Protein 6JC4 (pdb70)

Solvent-accessible surface area: 33223 Å² total; per-residue (Å²): 236,34,77,32,68,26,22,0,32,9,8,4,6,3,12,50,27,16,41,22,63,57,23,11,58,24,62,17,0,91,157,0,42,158,52,57,168,3,94,71,35,51,13,0,24,83,27,1,69,68,30,0,52,109,2,6,14,46,10,4,0,2,0,0,0,19,0,14,99,8,15,108,152,60,58,47,48,12,0,85,155,61,2,66,102,0,10,60,32,16,133,59,187,115,37,68,72,65,3,90,100,19,0,27,14,0,11,137,2,1,28,51,19,24,94,75,2,54,100,64,21,86,66,11,0,90,64,0,34,13,0,1,5,0,22,0,0,37,105,20,209,1,55,20,65,22,0,0,10,2,20,0,3,28,11,0,2,28,0,0,29,19,0,31,157,70,16,97,25,43,78,71,37,0,3,48,0,0,14,96,0,0,52,28,0,10,75,71,10,69,182,10,16,74,22,87,89,81,93,30,80,60,95,22,47,33,34,0,18,5,13,2,4,3,14,52,29,15,42,22,62,51,24,12,62,23,76,17,1,83,156,0,39,158,56,54,168,3,94,74,38,75,22,0,25,183,36,1,97,142,36,0,52,115,2,5,14,47,14,4,0,1,0,0,0,16,0,13,82,4,15,107,134,64,53,51,48,12,0,84,155,60,2,65,98,0,11,60,25,16,135,71,189,124,43,70,72,61,4,94,98,18,0,29,13,0,7,138,3,0,30,49,21,27,96,80,2,54,104,63,22,83,68,11,0,86,65,0,28,11,0,0,10,0,22,0,0,38,91,14,168,5,56,19,63,40,2,0,8,2,20,0,3,30,11,0,2,24,0,0,49,27,0,34,165,54,16,97,24,43,82,89,35,2,2,50,0,0,15,94,0,0,56,29,0,10,68,64,8,76,164,6,15,53,14,70,89,82,75,31,59,34,69,23,21,32,29,0,10,11,13,4,2,3,13,45,39,17,40,24,59,60,23,6,71,27,116,28,0,73,158,0,42,164,53,54,160,3,95,72,39,60,2,0,21,142,18,1,80,112,36,0,55,119,1,4,16,46,12,3,0,2,0,0,0,16,0,13,87,3,14,109,131,60,53,44,47,12,0,86,155,62,2,63,104,0,10,58,24,14,133,61,176,105,57,70,78,47,0,74,97,14,0,26,12,0,6,141,4,1,23,44,21,27,95,80,2,54,99,67,29,81,66,9,1,89,63,0,20,6,4,1,6,0,28,0,0,35,86,10,132,4,56,20,64,43,2,0,10,2,18,0,3,30,12,0,2,27,0,0,56,24,0,29,170,68,18,98,25,42,79,89,33,2,2,42,0,0,15,84,0,1,56,38,0,8,61,55,7,75,160,10,14,81,24,86,89,80,96,32,98,62,90,23,44,28,39,0,13,0,13,3,4,3,14,47,31,17,33,23,61,61,28,12,78,33,118,24,1,102,145,0,39,149,47,52,162,3,96,74,41,58,2,0,27,136,53,5,94,132,28,1,52,118,2,7,14,46,11,5,0,1,0,0,0,17,0,13,88,4,14,106,134,63,52,50,47,11,0,85,155,62,2,60,106,0,12,49,24,15,133,65,179,107,58,69,81,66,3,88,99,23,0,41,19,0,8,124,0,1,27,61,18,28,53,80,2,56,101,66,24,81,69,10,0,93,56,0,30,11,1,0,3,0,23,0,0,35,107,10,189,2,50,20,64,51,0,0,9,0,18,0,2,30,11,1,2,29,0,0,71,27,0,33,163,50,17,99,23,43,80,84,33,0,2,39,0,0,14,86,2,1,49,29,0,13,68,49,10,77,161,8,17,83,21,87,90,80,91,32

Structure (mmCIF, N/CA/C/O backbone):
data_6JC4
#
_entry.id   6JC4
#
_cell.length_a   121.886
_cell.length_b   121.886
_cell.length_c   63.578
_cell.angle_alpha   90.00
_cell.angle_beta   90.00
_cell.angle_gamma   90.00
#
_symmetry.space_group_name_H-M   'P 4'
#
loop_
_entity.id
_entity.type
_entity.pdbx_description
1 polymer 'Urease accessory protein UreF'
2 water water
#
loop_
_atom_site.group_PDB
_atom_site.id
_atom_site.type_symbol
_atom_site.label_atom_id
_atom_site.label_alt_id
_atom_site.label_comp_id
_atom_site.label_asym_id
_atom_site.label_entity_id
_atom_site.label_seq_id
_atom_site.pdbx_PDB_ins_code
_atom_site.Cartn_x
_atom_site.Cartn_y
_atom_site.Cartn_z
_atom_site.occupancy
_atom_site.B_iso_or_equiv
_atom_site.auth_seq_id
_atom_site.auth_comp_id
_atom_site.auth_asym_id
_atom_site.auth_atom_id
_atom_site.pdbx_PDB_model_num
ATOM 1 N N . MET A 1 34 ? 43.821 -11.471 3.889 1.00 42.00 1 MET A N 1
ATOM 2 C CA . MET A 1 34 ? 42.341 -11.641 3.983 1.00 48.66 1 MET A CA 1
ATOM 3 C C . MET A 1 34 ? 41.923 -13.125 4.007 1.00 45.15 1 MET A C 1
ATOM 4 O O . MET A 1 34 ? 40.690 -13.385 4.024 1.00 54.26 1 MET A O 1
ATOM 9 N N . SER A 1 35 ? 42.882 -14.067 4.031 1.00 35.53 2 SER A N 1
ATOM 10 C CA . SER A 1 35 ? 42.636 -15.524 4.241 1.00 27.39 2 SER A CA 1
ATOM 11 C C . SER A 1 35 ? 41.873 -15.740 5.564 1.00 24.27 2 SER A C 1
ATOM 12 O O . SER A 1 35 ? 42.283 -15.149 6.571 1.00 22.98 2 SER A O 1
ATOM 15 N N . THR A 1 36 ? 40.740 -16.444 5.549 1.00 22.55 3 THR A N 1
ATOM 16 C CA . THR A 1 36 ? 40.065 -16.923 6.780 1.00 20.63 3 THR A CA 1
ATOM 17 C C . THR A 1 36 ? 40.906 -18.021 7.448 1.00 20.11 3 THR A C 1
ATOM 18 O O . THR A 1 36 ? 41.825 -18.581 6.847 1.00 18.48 3 THR A O 1
ATOM 22 N N . ALA A 1 37 ? 40.538 -18.370 8.679 1.00 21.46 4 ALA A N 1
ATOM 23 C CA . ALA A 1 37 ? 41.042 -19.548 9.411 1.00 23.08 4 ALA A CA 1
ATOM 24 C C . ALA A 1 37 ? 40.803 -20.815 8.567 1.00 21.52 4 ALA A C 1
ATOM 25 O O . ALA A 1 37 ? 41.735 -21.580 8.433 1.00 22.17 4 ALA A O 1
ATOM 27 N N . GLU A 1 38 ? 39.619 -21.012 8.001 1.00 23.67 5 GLU A N 1
ATOM 28 C CA . GLU A 1 38 ? 39.304 -22.174 7.125 1.00 28.52 5 GLU A CA 1
ATOM 29 C C . GLU A 1 38 ? 40.287 -22.217 5.945 1.00 25.90 5 GLU A C 1
ATOM 30 O O . GLU A 1 38 ? 40.824 -23.290 5.648 1.00 22.62 5 GLU A O 1
ATOM 36 N N . GLN A 1 39 ? 40.507 -21.078 5.284 1.00 24.35 6 GLN A N 1
ATOM 37 C CA . GLN A 1 39 ? 41.435 -21.016 4.125 1.00 21.88 6 GLN A CA 1
ATOM 38 C C . GLN A 1 39 ? 42.859 -21.358 4.583 1.00 19.39 6 GLN A C 1
ATOM 39 O O . GLN A 1 39 ? 43.554 -22.075 3.865 1.00 19.09 6 GLN A O 1
ATOM 45 N N . ARG A 1 40 ? 43.273 -20.926 5.764 1.00 18.98 7 ARG A N 1
ATOM 46 C CA . ARG A 1 40 ? 44.637 -21.216 6.276 1.00 20.46 7 ARG A CA 1
ATOM 47 C C . ARG A 1 40 ? 44.798 -22.728 6.495 1.00 18.26 7 ARG A C 1
ATOM 48 O O . ARG A 1 40 ? 45.878 -23.276 6.175 1.00 15.72 7 ARG A O 1
ATOM 56 N N . LEU A 1 41 ? 43.789 -23.380 7.073 1.00 17.10 8 LEU A N 1
ATOM 57 C CA . LEU A 1 41 ? 43.834 -24.850 7.300 1.00 18.67 8 LEU A CA 1
ATOM 58 C C . LEU A 1 41 ? 43.842 -25.553 5.933 1.00 18.03 8 LEU A C 1
ATOM 59 O O . LEU A 1 41 ? 44.592 -26.491 5.802 1.00 16.68 8 LEU A O 1
ATOM 64 N N . ARG A 1 42 ? 43.066 -25.089 4.943 1.00 20.98 9 ARG A N 1
ATOM 65 C CA . ARG A 1 42 ? 43.035 -25.696 3.594 1.00 22.92 9 ARG A CA 1
ATOM 66 C C . ARG A 1 42 ? 44.432 -25.600 2.969 1.00 20.71 9 ARG A C 1
ATOM 67 O O . ARG A 1 42 ? 44.857 -26.570 2.345 1.00 18.49 9 ARG A O 1
ATOM 75 N N . LEU A 1 43 ? 45.121 -24.469 3.112 1.00 20.06 10 LEU A N 1
ATOM 76 C CA . LEU A 1 43 ? 46.502 -24.301 2.573 1.00 18.87 10 LEU A CA 1
ATOM 77 C C . LEU A 1 43 ? 47.469 -25.305 3.237 1.00 17.58 10 LEU A C 1
ATOM 78 O O . LEU A 1 43 ? 48.329 -25.851 2.432 1.00 15.63 10 LEU A O 1
ATOM 83 N N . MET A 1 44 ? 47.367 -25.571 4.534 0.01 19.20 11 MET A N 1
ATOM 84 C CA . MET A 1 44 ? 48.260 -26.534 5.231 0.01 20.46 11 MET A CA 1
ATOM 85 C C . MET A 1 44 ? 47.945 -27.976 4.785 0.01 19.23 11 MET A C 1
ATOM 86 O O . MET A 1 44 ? 48.884 -28.795 4.728 0.01 18.69 11 MET A O 1
ATOM 91 N N . GLN A 1 45 ? 46.676 -28.269 4.472 1.00 18.26 12 GLN A N 1
ATOM 92 C CA . GLN A 1 45 ? 46.192 -29.565 3.913 1.00 18.33 12 GLN A CA 1
ATOM 93 C C . GLN A 1 45 ? 46.747 -29.723 2.489 1.00 19.29 12 GLN A C 1
ATOM 94 O O . GLN A 1 45 ? 47.356 -30.807 2.215 1.00 17.73 12 GLN A O 1
ATOM 100 N N . LEU A 1 46 ? 46.747 -28.666 1.671 1.00 17.28 13 LEU A N 1
ATOM 101 C CA . LEU A 1 46 ? 47.319 -28.740 0.289 1.00 20.57 13 LEU A CA 1
ATOM 102 C C . LEU A 1 46 ? 48.851 -28.882 0.355 1.00 19.51 13 LEU A C 1
ATOM 103 O O . LEU A 1 46 ? 49.425 -29.484 -0.567 1.00 22.46 13 LEU A O 1
ATOM 108 N N . ALA A 1 47 ? 49.498 -28.345 1.389 1.00 16.88 14 ALA A N 1
ATOM 109 C CA . ALA A 1 47 ? 50.970 -28.373 1.553 1.00 17.89 14 ALA A CA 1
ATOM 110 C C . ALA A 1 47 ? 51.471 -29.716 2.099 1.00 16.67 14 ALA A C 1
ATOM 111 O O . ALA A 1 47 ? 52.665 -29.949 2.000 1.00 19.00 14 ALA A O 1
ATOM 113 N N . SER A 1 48 ? 50.610 -30.550 2.666 1.00 17.09 15 SER A N 1
ATOM 114 C CA . SER A 1 48 ? 50.996 -31.692 3.532 1.00 20.01 15 SER A CA 1
ATOM 115 C C . SER A 1 48 ? 51.727 -32.758 2.718 1.00 20.36 15 SER A C 1
ATOM 116 O O . SER A 1 48 ? 51.317 -33.043 1.561 1.00 22.92 15 SER A O 1
ATOM 119 N N . SER A 1 49 ? 52.811 -33.296 3.275 1.00 20.70 16 SER A N 1
ATOM 120 C CA . SER A 1 49 ? 53.498 -34.511 2.753 1.00 24.68 16 SER A CA 1
ATOM 121 C C . SER A 1 49 ? 52.553 -35.714 2.790 1.00 23.85 16 SER A C 1
ATOM 122 O O . SER A 1 49 ? 52.861 -36.701 2.143 1.00 24.77 16 SER A O 1
ATOM 125 N N . ASN A 1 50 ? 51.462 -35.647 3.550 1.00 23.44 17 ASN A N 1
ATOM 126 C CA . ASN A 1 50 ? 50.478 -36.763 3.642 1.00 27.14 17 ASN A CA 1
ATOM 127 C C . ASN A 1 50 ? 49.460 -36.686 2.479 1.00 25.97 17 ASN A C 1
ATOM 128 O O . ASN A 1 50 ? 48.707 -37.643 2.304 1.00 28.52 17 ASN A O 1
ATOM 133 N N . LEU A 1 51 ? 49.435 -35.624 1.666 1.00 25.69 18 LEU A N 1
ATOM 134 C CA . LEU A 1 51 ? 48.492 -35.550 0.513 1.00 22.01 18 LEU A CA 1
ATOM 135 C C . LEU A 1 51 ? 48.746 -36.765 -0.368 1.00 20.88 18 LEU A C 1
ATOM 136 O O . LEU A 1 51 ? 49.886 -36.987 -0.751 1.00 20.78 18 LEU A O 1
ATOM 141 N N . PRO A 1 52 ? 47.761 -37.640 -0.664 1.00 21.50 19 PRO A N 1
ATOM 142 C CA . PRO A 1 52 ? 48.037 -38.918 -1.328 1.00 23.18 19 PRO A CA 1
ATOM 143 C C . PRO A 1 52 ? 48.173 -38.742 -2.853 1.00 25.96 19 PRO A C 1
ATOM 144 O O . PRO A 1 52 ? 47.340 -39.224 -3.628 1.00 28.54 19 PRO A O 1
ATOM 148 N N . VAL A 1 53 ? 49.228 -38.041 -3.246 1.00 25.63 20 VAL A N 1
ATOM 149 C CA . VAL A 1 53 ? 49.704 -37.805 -4.625 1.00 28.38 20 VAL A CA 1
ATOM 150 C C . VAL A 1 53 ? 51.179 -38.188 -4.559 1.00 33.10 20 VAL A C 1
ATOM 151 O O . VAL A 1 53 ? 51.890 -37.596 -3.709 1.00 30.30 20 VAL A O 1
ATOM 155 N N . GLY A 1 54 ? 51.640 -39.132 -5.376 1.00 32.90 21 GLY A N 1
ATOM 156 C CA . GLY A 1 54 ? 53.018 -39.663 -5.274 1.00 33.51 21 GLY A CA 1
ATOM 157 C C . GLY A 1 54 ? 54.080 -38.861 -6.023 1.00 35.53 21 GLY A C 1
ATOM 158 O O . GLY A 1 54 ? 53.936 -38.674 -7.231 1.00 34.94 21 GLY A O 1
ATOM 159 N N . GLY A 1 55 ? 55.179 -38.514 -5.339 1.00 41.08 22 GLY A N 1
ATOM 160 C CA . GLY A 1 55 ? 56.401 -37.942 -5.952 1.00 41.39 22 GLY A CA 1
ATOM 161 C C . GLY A 1 55 ? 56.334 -36.417 -6.064 1.00 43.53 22 GLY A C 1
ATOM 162 O O . GLY A 1 55 ? 55.497 -35.795 -5.407 1.00 36.42 22 GLY A O 1
ATOM 163 N N . TYR A 1 56 ? 57.198 -35.819 -6.883 1.00 42.16 23 TYR A N 1
ATOM 164 C CA . TYR A 1 56 ? 57.307 -34.343 -7.058 1.00 42.33 23 TYR A CA 1
ATOM 165 C C . TYR A 1 56 ? 58.152 -34.111 -8.330 1.00 40.51 23 TYR A C 1
ATOM 166 O O . TYR A 1 56 ? 58.977 -34.983 -8.694 1.00 36.36 23 TYR A O 1
ATOM 175 N N . SER A 1 57 ? 57.892 -33.006 -9.037 1.00 38.57 24 SER A N 1
ATOM 176 C CA . SER A 1 57 ? 58.611 -32.563 -10.258 1.00 35.26 24 SER A CA 1
ATOM 177 C C . SER A 1 57 ? 60.114 -32.396 -9.942 1.00 40.90 24 SER A C 1
ATOM 178 O O . SER A 1 57 ? 60.459 -32.084 -8.776 1.00 38.11 24 SER A O 1
ATOM 181 N N . TRP A 1 58 ? 60.963 -32.591 -10.951 1.00 39.67 25 TRP A N 1
ATOM 182 C CA . TRP A 1 58 ? 62.436 -32.383 -10.934 1.00 50.37 25 TRP A CA 1
ATOM 183 C C . TRP A 1 58 ? 63.135 -33.423 -10.034 1.00 45.41 25 TRP A C 1
ATOM 184 O O . TRP A 1 58 ? 64.379 -33.350 -9.900 1.00 51.25 25 TRP A O 1
ATOM 195 N N . SER A 1 59 ? 62.390 -34.417 -9.532 1.00 39.15 26 SER A N 1
ATOM 196 C CA . SER A 1 59 ? 62.842 -35.430 -8.541 1.00 41.97 26 SER A CA 1
ATOM 197 C C . SER A 1 59 ? 63.935 -36.306 -9.150 1.00 46.16 26 SER A C 1
ATOM 198 O O . SER A 1 59 ? 64.863 -36.632 -8.402 1.00 36.14 26 SER A O 1
ATOM 201 N N . GLN A 1 60 ? 63.809 -36.668 -10.438 1.00 48.44 27 GLN A N 1
ATOM 202 C CA . GLN A 1 60 ? 64.694 -37.616 -11.181 1.00 55.41 27 GLN A CA 1
ATOM 203 C C . GLN A 1 60 ? 66.132 -37.086 -11.185 1.00 51.59 27 GLN A C 1
ATOM 204 O O . GLN A 1 60 ? 67.091 -37.907 -11.181 1.00 49.75 27 GLN A O 1
ATOM 210 N N . GLY A 1 61 ? 66.306 -35.767 -11.176 1.00 53.28 28 GLY A N 1
ATOM 211 C CA . GLY A 1 61 ? 67.658 -35.210 -11.041 1.00 61.59 28 GLY A CA 1
ATOM 212 C C . GLY A 1 61 ? 68.432 -35.910 -9.921 1.00 52.76 28 GLY A C 1
ATOM 213 O O . GLY A 1 61 ? 69.565 -36.349 -10.185 1.00 49.04 28 GLY A O 1
ATOM 214 N N . LEU A 1 62 ? 67.810 -36.075 -8.742 1.00 44.82 29 LEU A N 1
ATOM 215 C CA . LEU A 1 62 ? 68.493 -36.367 -7.455 1.00 43.30 29 LEU A CA 1
ATOM 216 C C . LEU A 1 62 ? 69.154 -37.743 -7.493 1.00 44.86 29 LEU A C 1
ATOM 217 O O . LEU A 1 62 ? 70.373 -37.800 -7.159 1.00 40.66 29 LEU A O 1
ATOM 222 N N . GLU A 1 63 ? 68.424 -38.795 -7.891 1.00 46.83 30 GLU A N 1
ATOM 223 C CA . GLU A 1 63 ? 68.959 -40.184 -7.866 1.00 53.52 30 GLU A CA 1
ATOM 224 C C . GLU A 1 63 ? 70.223 -40.232 -8.726 1.00 48.30 30 GLU A C 1
ATOM 225 O O . GLU A 1 63 ? 71.235 -40.789 -8.251 1.00 54.31 30 GLU A O 1
ATOM 231 N N . TRP A 1 64 ? 70.155 -39.656 -9.931 1.00 47.49 31 TRP A N 1
ATOM 232 C CA . TRP A 1 64 ? 71.305 -39.566 -10.881 1.00 46.82 31 TRP A CA 1
ATOM 233 C C . TRP A 1 64 ? 72.461 -38.830 -10.194 1.00 38.45 31 TRP A C 1
ATOM 234 O O . TRP A 1 64 ? 73.581 -39.334 -10.223 1.00 40.77 31 TRP A O 1
ATOM 245 N N . ALA A 1 65 ? 72.178 -37.665 -9.612 1.00 33.41 32 ALA A N 1
ATOM 246 C CA . ALA A 1 65 ? 73.194 -36.761 -9.024 1.00 33.77 32 ALA A CA 1
ATOM 247 C C . ALA A 1 65 ? 73.876 -37.484 -7.846 1.00 32.93 32 ALA A C 1
ATOM 248 O O . ALA A 1 65 ? 75.106 -37.364 -7.728 1.00 30.56 32 ALA A O 1
ATOM 250 N N . VAL A 1 66 ? 73.118 -38.265 -7.064 1.00 32.24 33 VAL A N 1
ATOM 251 C CA . VAL A 1 66 ? 73.663 -39.049 -5.915 1.00 33.32 33 VAL A CA 1
ATOM 252 C C . VAL A 1 66 ? 74.610 -40.125 -6.451 1.00 35.93 33 VAL A C 1
ATOM 253 O O . VAL A 1 66 ? 75.777 -40.137 -6.048 1.00 36.32 33 VAL A O 1
ATOM 257 N N . GLU A 1 67 ? 74.116 -40.968 -7.354 1.00 41.33 34 GLU A N 1
ATOM 258 C CA . GLU A 1 67 ? 74.874 -42.071 -8.017 1.00 43.92 34 GLU A CA 1
ATOM 259 C C . GLU A 1 67 ? 76.121 -41.502 -8.699 1.00 43.27 34 GLU A C 1
ATOM 260 O O . GLU A 1 67 ? 77.176 -42.200 -8.708 1.00 46.10 34 GLU A O 1
ATOM 266 N N . ALA A 1 68 ? 76.031 -40.297 -9.266 1.00 38.94 35 ALA A N 1
ATOM 267 C CA . ALA A 1 68 ? 77.140 -39.684 -10.038 1.00 39.63 35 ALA A CA 1
ATOM 268 C C . ALA A 1 68 ? 78.207 -39.113 -9.101 1.00 37.00 35 ALA A C 1
ATOM 269 O O . ALA A 1 68 ? 79.308 -38.862 -9.584 1.00 37.48 35 ALA A O 1
ATOM 271 N N . GLY A 1 69 ? 77.889 -38.890 -7.821 1.00 36.30 36 GLY A N 1
ATOM 272 C CA . GLY A 1 69 ? 78.850 -38.374 -6.826 1.00 34.77 36 GLY A CA 1
ATOM 273 C C . GLY A 1 69 ? 78.704 -36.880 -6.557 1.00 34.73 36 GLY A C 1
ATOM 274 O O . GLY A 1 69 ? 79.598 -36.325 -5.868 1.00 32.34 36 GLY A O 1
ATOM 275 N N . TRP A 1 70 ? 77.605 -36.248 -7.000 1.00 34.50 37 TRP A N 1
ATOM 276 C CA . TRP A 1 70 ? 77.418 -34.771 -6.955 1.00 35.95 37 TRP A CA 1
ATOM 277 C C . TRP A 1 70 ? 76.827 -34.349 -5.606 1.00 33.76 37 TRP A C 1
ATOM 278 O O . TRP A 1 70 ? 76.943 -33.165 -5.279 1.00 31.65 37 TRP A O 1
ATOM 289 N N . VAL A 1 71 ? 76.157 -35.264 -4.889 1.00 31.93 38 VAL A N 1
ATOM 290 C CA . VAL A 1 71 ? 75.407 -34.931 -3.649 1.00 30.32 38 VAL A CA 1
ATOM 291 C C . VAL A 1 71 ? 75.847 -35.827 -2.490 1.00 28.89 38 VAL A C 1
ATOM 292 O O . VAL A 1 71 ? 75.077 -36.627 -1.961 1.00 28.99 38 VAL A O 1
ATOM 296 N N . PRO A 1 72 ? 77.088 -35.656 -1.996 1.00 27.74 39 PRO A N 1
ATOM 297 C CA . PRO A 1 72 ? 77.565 -36.455 -0.862 1.00 28.02 39 PRO A CA 1
ATOM 298 C C . PRO A 1 72 ? 76.977 -36.126 0.517 1.00 27.68 39 PRO A C 1
ATOM 299 O O . PRO A 1 72 ? 77.037 -36.995 1.403 1.00 28.33 39 PRO A O 1
ATOM 303 N N . ASP A 1 73 ? 76.433 -34.920 0.693 1.00 27.13 40 ASP A N 1
ATOM 304 C CA . ASP A 1 73 ? 76.143 -34.344 2.034 1.00 26.28 40 ASP A CA 1
ATOM 305 C C . ASP A 1 73 ? 75.113 -33.220 1.907 1.00 25.50 40 ASP A C 1
ATOM 306 O O . ASP A 1 73 ? 74.682 -32.910 0.785 1.00 23.85 40 ASP A O 1
ATOM 311 N N . VAL A 1 74 ? 74.730 -32.654 3.053 1.00 25.67 41 VAL A N 1
ATOM 312 C CA . VAL A 1 74 ? 73.643 -31.649 3.185 1.00 25.18 41 VAL A CA 1
ATOM 313 C C . VAL A 1 74 ? 73.979 -30.422 2.327 1.00 26.62 41 VAL A C 1
ATOM 314 O O . VAL A 1 74 ? 73.091 -29.970 1.578 1.00 28.15 41 VAL A O 1
ATOM 318 N N . ALA A 1 75 ? 75.211 -29.923 2.404 1.00 25.29 42 ALA A N 1
ATOM 319 C CA . ALA A 1 75 ? 75.647 -28.718 1.679 1.00 26.63 42 ALA A CA 1
ATOM 320 C C . ALA A 1 75 ? 75.482 -28.942 0.173 1.00 26.62 42 ALA A C 1
ATOM 321 O O . ALA A 1 75 ? 74.906 -28.059 -0.504 1.00 30.81 42 ALA A O 1
ATOM 323 N N . ALA A 1 76 ? 75.955 -30.070 -0.353 1.00 26.25 43 ALA A N 1
ATOM 324 C CA . ALA A 1 76 ? 75.840 -30.390 -1.795 1.00 27.09 43 ALA A CA 1
ATOM 325 C C . ALA A 1 76 ? 74.357 -30.591 -2.166 1.00 25.59 43 ALA A C 1
ATOM 326 O O . ALA A 1 76 ? 73.962 -30.198 -3.269 1.00 24.67 43 ALA A O 1
ATOM 328 N N . PHE A 1 77 ? 73.546 -31.157 -1.279 1.00 24.75 44 PHE A N 1
ATOM 329 C CA . PHE A 1 77 ? 72.111 -31.339 -1.595 1.00 24.43 44 PHE A CA 1
ATOM 330 C C . PHE A 1 77 ? 71.437 -29.947 -1.683 1.00 24.94 44 PHE A C 1
ATOM 331 O O . PHE A 1 77 ? 70.612 -29.700 -2.570 1.00 20.81 44 PHE A O 1
ATOM 339 N N . GLU A 1 78 ? 71.779 -29.040 -0.768 1.00 26.80 45 GLU A N 1
ATOM 340 C CA . GLU A 1 78 ? 71.227 -27.657 -0.769 1.00 29.34 45 GLU A CA 1
ATOM 341 C C . GLU A 1 78 ? 71.594 -26.943 -2.080 1.00 27.94 45 GLU A C 1
ATOM 342 O O . GLU A 1 78 ? 70.681 -26.334 -2.677 1.00 27.43 45 GLU A O 1
ATOM 348 N N . ARG A 1 79 ? 72.840 -27.041 -2.535 1.00 29.74 46 ARG A N 1
ATOM 349 C CA . ARG A 1 79 ? 73.284 -26.422 -3.814 1.00 33.12 46 ARG A CA 1
ATOM 350 C C . ARG A 1 79 ? 72.414 -26.996 -4.938 1.00 32.72 46 ARG A C 1
ATOM 351 O O . ARG A 1 79 ? 71.837 -26.215 -5.740 1.00 31.01 46 ARG A O 1
ATOM 359 N N . TRP A 1 80 ? 72.288 -28.317 -4.970 1.00 28.96 47 TRP A N 1
ATOM 360 C CA . TRP A 1 80 ? 71.516 -29.033 -6.006 1.00 30.50 47 TRP A CA 1
ATOM 361 C C . TRP A 1 80 ? 70.044 -28.585 -5.989 1.00 27.53 47 TRP A C 1
ATOM 362 O O . TRP A 1 80 ? 69.483 -28.293 -7.062 1.00 27.43 47 TRP A O 1
ATOM 373 N N . GLN A 1 81 ? 69.443 -28.469 -4.816 1.00 26.40 48 GLN A N 1
ATOM 374 C CA . GLN A 1 81 ? 68.002 -28.142 -4.713 1.00 25.66 48 GLN A CA 1
ATOM 375 C C . GLN A 1 81 ? 67.769 -26.652 -5.019 1.00 27.47 48 GLN A C 1
ATOM 376 O O . GLN A 1 81 ? 66.717 -26.344 -5.607 1.00 25.08 48 GLN A O 1
ATOM 382 N N . ARG A 1 82 ? 68.669 -25.753 -4.595 1.00 28.00 49 ARG A N 1
ATOM 383 C CA . ARG A 1 82 ? 68.569 -24.308 -4.942 1.00 29.97 49 ARG A CA 1
ATOM 384 C C . ARG A 1 82 ? 68.550 -24.173 -6.465 1.00 29.66 49 ARG A C 1
ATOM 385 O O . ARG A 1 82 ? 67.690 -23.436 -6.964 1.00 28.22 49 ARG A O 1
ATOM 393 N N . ARG A 1 83 ? 69.388 -24.943 -7.163 1.00 31.65 50 ARG A N 1
ATOM 394 C CA . ARG A 1 83 ? 69.476 -24.906 -8.639 1.00 34.81 50 ARG A CA 1
ATOM 395 C C . ARG A 1 83 ? 68.176 -25.444 -9.241 1.00 33.18 50 ARG A C 1
ATOM 396 O O . ARG A 1 83 ? 67.676 -24.818 -10.195 1.00 32.43 50 ARG A O 1
ATOM 404 N N . GLN A 1 84 ? 67.646 -26.564 -8.748 1.00 31.65 51 GLN A N 1
ATOM 405 C CA . GLN A 1 84 ? 66.344 -27.074 -9.250 1.00 30.69 51 GLN A CA 1
ATOM 406 C C . GLN A 1 84 ? 65.248 -26.025 -8.981 1.00 30.28 51 GLN A C 1
ATOM 407 O O . GLN A 1 84 ? 64.413 -25.883 -9.878 1.00 27.16 51 GLN A O 1
ATOM 413 N N . MET A 1 85 ? 65.244 -25.337 -7.836 0.01 31.95 52 MET A N 1
ATOM 414 C CA . MET A 1 85 ? 64.162 -24.381 -7.465 0.01 33.97 52 MET A CA 1
ATOM 415 C C . MET A 1 85 ? 64.160 -23.179 -8.422 0.01 36.96 52 MET A C 1
ATOM 416 O O . MET A 1 85 ? 63.050 -22.762 -8.829 0.01 36.26 52 MET A O 1
ATOM 421 N N . THR A 1 86 ? 65.348 -22.662 -8.774 1.00 42.59 53 THR A N 1
ATOM 422 C CA . THR A 1 86 ? 65.540 -21.422 -9.591 1.00 45.29 53 THR A CA 1
ATOM 423 C C . THR A 1 86 ? 65.505 -21.745 -11.090 1.00 41.49 53 THR A C 1
ATOM 424 O O . THR A 1 86 ? 64.892 -20.945 -11.817 1.00 42.31 53 THR A O 1
ATOM 428 N N . GLU A 1 87 ? 66.068 -22.874 -11.527 1.00 36.22 54 GLU A N 1
ATOM 429 C CA . GLU A 1 87 ? 66.153 -23.218 -12.967 1.00 37.02 54 GLU A CA 1
ATOM 430 C C . GLU A 1 87 ? 64.949 -24.040 -13.441 1.00 32.28 54 GLU A C 1
ATOM 431 O O . GLU A 1 87 ? 64.693 -24.035 -14.647 1.00 35.26 54 GLU A O 1
ATOM 437 N N . GLY A 1 88 ? 64.225 -24.706 -12.548 1.00 31.42 55 GLY A N 1
ATOM 438 C CA . GLY A 1 88 ? 63.062 -25.535 -12.901 1.00 27.63 55 GLY A CA 1
ATOM 439 C C . GLY A 1 88 ? 61.766 -24.997 -12.328 1.00 26.48 55 GLY A C 1
ATOM 440 O O . GLY A 1 88 ? 60.908 -24.574 -13.102 1.00 27.29 55 GLY A O 1
ATOM 441 N N . PHE A 1 89 ? 61.605 -25.024 -11.010 1.00 25.54 56 PHE A N 1
ATOM 442 C CA . PHE A 1 89 ? 60.314 -24.716 -10.336 1.00 23.90 56 PHE A CA 1
ATOM 443 C C . PHE A 1 89 ? 59.891 -23.267 -10.611 1.00 23.85 56 PHE A C 1
ATOM 444 O O . PHE A 1 89 ? 58.691 -23.016 -10.809 1.00 25.09 56 PHE A O 1
ATOM 452 N N . PHE A 1 90 ? 60.828 -22.334 -10.605 1.00 25.11 57 PHE A N 1
ATOM 453 C CA . PHE A 1 90 ? 60.563 -20.884 -10.737 1.00 28.82 57 PHE A CA 1
ATOM 454 C C . PHE A 1 90 ? 60.490 -20.448 -12.198 1.00 30.05 57 PHE A C 1
ATOM 455 O O . PHE A 1 90 ? 59.994 -19.344 -12.435 1.00 29.54 57 PHE A O 1
ATOM 463 N N . THR A 1 91 ? 60.971 -21.271 -13.137 1.00 29.77 58 THR A N 1
ATOM 464 C CA . THR A 1 91 ? 60.916 -20.962 -14.582 1.00 31.07 58 THR A CA 1
ATOM 465 C C . THR A 1 91 ? 59.784 -21.752 -15.234 1.00 26.56 58 THR A C 1
ATOM 466 O O . THR A 1 91 ? 59.369 -21.326 -16.304 1.00 27.24 58 THR A O 1
ATOM 470 N N . VAL A 1 92 ? 59.269 -22.821 -14.621 1.00 25.62 59 VAL A N 1
ATOM 471 C CA . VAL A 1 92 ? 58.221 -23.677 -15.273 1.00 24.78 59 VAL A CA 1
ATOM 472 C C . VAL A 1 92 ? 56.986 -23.771 -14.368 1.00 22.82 59 VAL A C 1
ATOM 473 O O . VAL A 1 92 ? 55.970 -23.107 -14.647 1.00 23.65 59 VAL A O 1
ATOM 477 N N . ASP A 1 93 ? 57.051 -24.582 -13.328 1.00 23.50 60 ASP A N 1
ATOM 478 C CA . ASP A 1 93 ? 55.899 -24.887 -12.436 1.00 23.78 60 ASP A CA 1
ATOM 479 C C . ASP A 1 93 ? 55.209 -23.597 -11.976 1.00 22.39 60 ASP A C 1
ATOM 480 O O . ASP A 1 93 ? 53.998 -23.479 -12.185 1.00 23.47 60 ASP A O 1
ATOM 485 N N . LEU A 1 94 ? 55.907 -22.660 -11.336 1.00 24.72 61 LEU A N 1
ATOM 486 C CA . LEU A 1 94 ? 55.203 -21.543 -10.636 1.00 25.07 61 LEU A CA 1
ATOM 487 C C . LEU A 1 94 ? 54.594 -20.590 -11.669 1.00 27.82 61 LEU A C 1
ATOM 488 O O . LEU A 1 94 ? 53.424 -20.239 -11.538 1.00 29.34 61 LEU A O 1
ATOM 493 N N . PRO A 1 95 ? 55.325 -20.153 -12.727 1.00 26.77 62 PRO A N 1
ATOM 494 C CA . PRO A 1 95 ? 54.751 -19.251 -13.727 1.00 26.94 62 PRO A CA 1
ATOM 495 C C . PRO A 1 95 ? 53.551 -19.849 -14.470 1.00 27.16 62 PRO A C 1
ATOM 496 O O . PRO A 1 95 ? 52.586 -19.131 -14.765 1.00 28.53 62 PRO A O 1
ATOM 500 N N . LEU A 1 96 ? 53.599 -21.142 -14.760 1.00 26.47 63 LEU A N 1
ATOM 501 C CA . LEU A 1 96 ? 52.462 -21.806 -15.436 1.00 25.57 63 LEU A CA 1
ATOM 502 C C . LEU A 1 96 ? 51.312 -21.993 -14.441 1.00 23.56 63 LEU A C 1
ATOM 503 O O . LEU A 1 96 ? 50.139 -21.875 -14.846 1.00 23.08 63 LEU A O 1
ATOM 508 N N . PHE A 1 97 ? 51.603 -22.228 -13.167 1.00 23.24 64 PHE A N 1
ATOM 509 C CA . PHE A 1 97 ? 50.545 -22.267 -12.119 1.00 21.02 64 PHE A CA 1
ATOM 510 C C . PHE A 1 97 ? 49.856 -20.894 -12.055 1.00 21.16 64 PHE A C 1
ATOM 511 O O . PHE A 1 97 ? 48.631 -20.843 -12.028 1.00 22.07 64 PHE A O 1
ATOM 519 N N . ALA A 1 98 ? 50.618 -19.806 -12.073 1.00 20.38 65 ALA A N 1
ATOM 520 C CA . ALA A 1 98 ? 50.047 -18.444 -12.095 1.00 22.58 65 ALA A CA 1
ATOM 521 C C . ALA A 1 98 ? 49.097 -18.273 -13.307 1.00 23.91 65 ALA A C 1
ATOM 522 O O . ALA A 1 98 ? 47.978 -17.707 -13.149 1.00 25.08 65 ALA A O 1
ATOM 524 N N . ARG A 1 99 ? 49.500 -18.748 -14.483 1.00 23.48 66 ARG A N 1
ATOM 525 C CA . ARG A 1 99 ? 48.702 -18.573 -15.725 1.00 24.08 66 ARG A CA 1
ATOM 526 C C . ARG A 1 99 ? 47.442 -19.433 -15.648 1.00 22.98 66 ARG A C 1
ATOM 527 O O . ARG A 1 99 ? 46.383 -18.951 -16.075 1.00 24.07 66 ARG A O 1
ATOM 535 N N . LEU A 1 100 ? 47.542 -20.635 -15.080 1.00 22.45 67 LEU A N 1
ATOM 536 C CA . LEU A 1 100 ? 46.362 -21.514 -14.927 1.00 23.24 67 LEU A CA 1
ATOM 537 C C . LEU A 1 100 ? 45.391 -20.858 -13.937 1.00 23.02 67 LEU A C 1
ATOM 538 O O . LEU A 1 100 ? 44.202 -20.880 -14.207 1.00 26.16 67 LEU A O 1
ATOM 543 N N . TYR A 1 101 ? 45.890 -20.238 -12.872 1.00 22.65 68 TYR A N 1
ATOM 544 C CA . TYR A 1 101 ? 45.051 -19.578 -11.839 1.00 20.76 68 TYR A CA 1
ATOM 545 C C . TYR A 1 101 ? 44.292 -18.407 -12.489 1.00 21.28 68 TYR A C 1
ATOM 546 O O . TYR A 1 101 ? 43.061 -18.343 -12.334 1.00 19.07 68 TYR A O 1
ATOM 555 N N . ARG A 1 102 ? 44.993 -17.562 -13.251 1.00 23.51 69 ARG A N 1
ATOM 556 C CA . ARG A 1 102 ? 44.419 -16.395 -13.968 1.00 27.56 69 ARG A CA 1
ATOM 557 C C . ARG A 1 102 ? 43.378 -16.869 -14.990 1.00 26.67 69 ARG A C 1
ATOM 558 O O . ARG A 1 102 ? 42.279 -16.256 -15.067 1.00 27.74 69 ARG A O 1
ATOM 566 N N . ALA A 1 103 ? 43.678 -17.933 -15.721 1.00 24.06 70 ALA A N 1
ATOM 567 C CA . ALA A 1 103 ? 42.729 -18.532 -16.691 1.00 28.04 70 ALA A CA 1
ATOM 568 C C . ALA A 1 103 ? 41.443 -18.952 -15.958 1.00 27.28 70 ALA A C 1
ATOM 569 O O . ALA A 1 103 ? 40.326 -18.674 -16.447 1.00 27.19 70 ALA A O 1
ATOM 571 N N . CYS A 1 104 ? 41.574 -19.626 -14.822 1.00 26.03 71 CYS A N 1
ATOM 572 C CA . CYS A 1 104 ? 40.401 -20.141 -14.077 1.00 27.66 71 CYS A CA 1
ATOM 573 C C . CYS A 1 104 ? 39.567 -18.966 -13.540 1.00 27.66 71 CYS A C 1
ATOM 574 O O . CYS A 1 104 ? 38.336 -19.040 -13.592 1.00 26.90 71 CYS A O 1
ATOM 577 N N . GLU A 1 105 ? 40.229 -17.924 -13.041 1.00 26.86 72 GLU A N 1
ATOM 578 C CA . GLU A 1 105 ? 39.586 -16.685 -12.553 1.00 29.88 72 GLU A CA 1
ATOM 579 C C . GLU A 1 105 ? 38.705 -16.077 -13.649 1.00 34.60 72 GLU A C 1
ATOM 580 O O . GLU A 1 105 ? 37.579 -15.674 -13.305 1.00 32.40 72 GLU A O 1
ATOM 586 N N . GLN A 1 106 ? 39.186 -16.064 -14.899 1.00 34.62 73 GLN A N 1
ATOM 587 C CA . GLN A 1 106 ? 38.485 -15.514 -16.087 1.00 37.38 73 GLN A CA 1
ATOM 588 C C . GLN A 1 106 ? 37.455 -16.519 -16.649 1.00 35.63 73 GLN A C 1
ATOM 589 O O . GLN A 1 106 ? 36.721 -16.143 -17.542 1.00 34.84 73 GLN A O 1
ATOM 595 N N . GLY A 1 107 ? 37.378 -17.758 -16.156 1.00 34.15 74 GLY A N 1
ATOM 596 C CA . GLY A 1 107 ? 36.510 -18.812 -16.736 1.00 31.79 74 GLY A CA 1
ATOM 597 C C . GLY A 1 107 ? 36.966 -19.221 -18.135 1.00 32.92 74 GLY A C 1
ATOM 598 O O . GLY A 1 107 ? 36.141 -19.729 -18.917 1.00 33.54 74 GLY A O 1
ATOM 599 N N . ASP A 1 108 ? 38.257 -19.032 -18.428 1.00 32.28 75 ASP A N 1
ATOM 600 C CA . ASP A 1 108 ? 38.883 -19.279 -19.750 1.00 30.20 75 ASP A CA 1
ATOM 601 C C . ASP A 1 108 ? 39.549 -20.665 -19.738 1.00 29.54 75 ASP A C 1
ATOM 602 O O . ASP A 1 108 ? 40.780 -20.746 -19.505 1.00 27.27 75 ASP A O 1
ATOM 607 N N . ILE A 1 109 ? 38.739 -21.704 -20.017 1.00 28.39 76 ILE A N 1
ATOM 608 C CA . ILE A 1 109 ? 39.136 -23.140 -20.090 1.00 28.79 76 ILE A CA 1
ATOM 609 C C . ILE A 1 109 ? 40.093 -23.347 -21.275 1.00 26.74 76 ILE A C 1
ATOM 610 O O . ILE A 1 109 ? 41.076 -24.073 -21.095 1.00 26.29 76 ILE A O 1
ATOM 615 N N . ALA A 1 110 ? 39.828 -22.742 -22.438 1.00 28.52 77 ALA A N 1
ATOM 616 C CA . ALA A 1 110 ? 40.667 -22.872 -23.654 1.00 28.11 77 ALA A CA 1
ATOM 617 C C . ALA A 1 110 ? 42.080 -22.372 -23.329 1.00 27.41 77 ALA A C 1
ATOM 618 O O . ALA A 1 110 ? 43.045 -23.097 -23.616 1.00 27.60 77 ALA A O 1
ATOM 620 N N . ALA A 1 111 ? 42.207 -21.232 -22.645 1.00 26.35 78 ALA A N 1
ATOM 621 C CA . ALA A 1 111 ? 43.518 -20.707 -22.194 1.00 25.99 78 ALA A CA 1
ATOM 622 C C . ALA A 1 111 ? 44.188 -21.694 -21.238 1.00 24.42 78 ALA A C 1
ATOM 623 O O . ALA A 1 111 ? 45.425 -21.925 -21.368 1.00 22.59 78 ALA A O 1
ATOM 625 N N . ALA A 1 112 ? 43.425 -22.252 -20.298 1.00 24.63 79 ALA A N 1
ATOM 626 C CA . ALA A 1 112 ? 43.965 -23.199 -19.296 1.00 24.55 79 ALA A CA 1
ATOM 627 C C . ALA A 1 112 ? 44.455 -24.458 -20.022 1.00 25.85 79 ALA A C 1
ATOM 628 O O . ALA A 1 112 ? 45.528 -24.980 -19.650 1.00 24.30 79 ALA A O 1
ATOM 630 N N . GLN A 1 113 ? 43.736 -24.884 -21.069 1.00 29.80 80 GLN A N 1
ATOM 631 C CA . GLN A 1 113 ? 44.131 -26.045 -21.902 1.00 30.69 80 GLN A CA 1
ATOM 632 C C . GLN A 1 113 ? 45.464 -25.744 -22.587 1.00 30.93 80 GLN A C 1
ATOM 633 O O . GLN A 1 113 ? 46.343 -26.618 -22.562 1.00 33.03 80 GLN A O 1
ATOM 639 N N . ARG A 1 114 ? 45.617 -24.547 -23.155 1.00 29.22 81 ARG A N 1
ATOM 640 C CA . ARG A 1 114 ? 46.850 -24.147 -23.896 1.00 28.19 81 ARG A CA 1
ATOM 641 C C . ARG A 1 114 ? 48.026 -24.092 -22.915 1.00 25.10 81 ARG A C 1
ATOM 642 O O . ARG A 1 114 ? 49.068 -24.660 -23.219 1.00 24.63 81 ARG A O 1
ATOM 650 N N . TRP A 1 115 ? 47.858 -23.467 -21.747 1.00 24.77 82 TRP A N 1
ATOM 651 C CA . TRP A 1 115 ? 48.932 -23.409 -20.712 1.00 25.77 82 TRP A CA 1
ATOM 652 C C . TRP A 1 115 ? 49.294 -24.825 -20.214 1.00 25.87 82 TRP A C 1
ATOM 653 O O . TRP A 1 115 ? 50.489 -25.081 -19.968 1.00 25.13 82 TRP A O 1
ATOM 664 N N . THR A 1 116 ? 48.325 -25.725 -20.088 1.00 24.58 83 THR A N 1
ATOM 665 C CA . THR A 1 116 ? 48.609 -27.105 -19.613 1.00 25.59 83 THR A CA 1
ATOM 666 C C . THR A 1 116 ? 49.429 -27.845 -20.670 1.00 26.47 83 THR A C 1
ATOM 667 O O . THR A 1 116 ? 50.418 -28.537 -20.283 1.00 28.37 83 THR A O 1
ATOM 671 N N . ALA A 1 117 ? 49.096 -27.664 -21.941 1.00 25.23 84 ALA A N 1
ATOM 672 C CA . ALA A 1 117 ? 49.868 -28.204 -23.082 1.00 27.31 84 ALA A CA 1
ATOM 673 C C . ALA A 1 117 ? 51.310 -27.713 -23.007 1.00 27.22 84 ALA A C 1
ATOM 674 O O . ALA A 1 117 ? 52.245 -28.532 -23.173 1.00 27.90 84 ALA A O 1
ATOM 676 N N . TYR A 1 118 ? 51.521 -26.417 -22.760 1.00 28.52 85 TYR A N 1
ATOM 677 C CA . TYR A 1 118 ? 52.900 -25.862 -22.715 1.00 28.30 85 TYR A CA 1
ATOM 678 C C . TYR A 1 118 ? 53.635 -26.497 -21.532 1.00 26.06 85 TYR A C 1
ATOM 679 O O . TYR A 1 118 ? 54.820 -26.816 -21.664 1.00 27.02 85 TYR A O 1
ATOM 688 N N . LEU A 1 119 ? 52.958 -26.672 -20.405 1.00 26.46 86 LEU A N 1
ATOM 689 C CA . LEU A 1 119 ? 53.550 -27.296 -19.184 1.00 27.46 86 LEU A CA 1
ATOM 690 C C . LEU A 1 119 ? 54.082 -28.679 -19.565 1.00 26.31 86 LEU A C 1
ATOM 691 O O . LEU A 1 119 ? 55.231 -28.956 -19.269 1.00 26.32 86 LEU A O 1
ATOM 696 N N . LEU A 1 120 ? 53.283 -29.498 -20.236 1.00 29.68 87 LEU A N 1
ATOM 697 C CA . LEU A 1 120 ? 53.679 -30.888 -20.581 1.00 33.17 87 LEU A CA 1
ATOM 698 C C . LEU A 1 120 ? 54.873 -30.850 -21.544 1.00 33.61 87 LEU A C 1
ATOM 699 O O . LEU A 1 120 ? 55.811 -31.640 -21.339 1.00 31.52 87 LEU A O 1
ATOM 704 N N . ALA A 1 121 ? 54.875 -29.961 -22.541 1.00 31.21 88 ALA A N 1
ATOM 705 C CA . ALA A 1 121 ? 56.023 -29.804 -23.467 1.00 32.58 88 ALA A CA 1
ATOM 706 C C . ALA A 1 121 ? 57.272 -29.365 -22.677 1.00 30.73 88 ALA A C 1
ATOM 707 O O . ALA A 1 121 ? 58.367 -29.784 -23.038 1.00 31.47 88 ALA A O 1
ATOM 709 N N . CYS A 1 122 ? 57.124 -28.581 -21.617 1.00 29.46 89 CYS A N 1
ATOM 710 C CA . CYS A 1 122 ? 58.272 -28.136 -20.777 1.00 31.03 89 CYS A CA 1
ATOM 711 C C . CYS A 1 122 ? 58.836 -29.294 -19.942 1.00 33.14 89 CYS A C 1
ATOM 712 O O . CYS A 1 122 ? 60.000 -29.174 -19.548 1.00 35.07 89 CYS A O 1
ATOM 715 N N . ARG A 1 123 ? 58.083 -30.382 -19.720 1.00 31.84 90 ARG A N 1
ATOM 716 C CA . ARG A 1 123 ? 58.614 -31.585 -19.016 1.00 35.26 90 ARG A CA 1
ATOM 717 C C . ARG A 1 123 ? 59.621 -32.361 -19.878 1.00 40.75 90 ARG A C 1
ATOM 718 O O . ARG A 1 123 ? 60.412 -33.094 -19.289 1.00 42.39 90 ARG A O 1
ATOM 726 N N . GLU A 1 124 ? 59.637 -32.174 -21.199 1.00 50.11 91 GLU A N 1
ATOM 727 C CA . GLU A 1 124 ? 60.766 -32.604 -22.083 1.00 65.64 91 GLU A CA 1
ATOM 728 C C . GLU A 1 124 ? 60.629 -34.107 -22.396 1.00 65.94 91 GLU A C 1
ATOM 729 O O . GLU A 1 124 ? 60.260 -34.425 -23.545 1.00 69.72 91 GLU A O 1
ATOM 735 N N . THR A 1 125 ? 60.894 -35.019 -21.453 1.00 57.18 92 THR A N 1
ATOM 736 C CA . THR A 1 125 ? 60.871 -36.484 -21.750 1.00 53.10 92 THR A CA 1
ATOM 737 C C . THR A 1 125 ? 59.426 -37.005 -21.718 1.00 51.53 92 THR A C 1
ATOM 738 O O . THR A 1 125 ? 58.575 -36.397 -21.058 1.00 45.51 92 THR A O 1
ATOM 742 N N . ARG A 1 126 ? 59.173 -38.110 -22.422 1.00 52.34 93 ARG A N 1
ATOM 743 C CA . ARG A 1 126 ? 57.971 -38.976 -22.287 1.00 51.98 93 ARG A CA 1
ATOM 744 C C . ARG A 1 126 ? 57.752 -39.348 -20.813 1.00 51.65 93 ARG A C 1
ATOM 745 O O . ARG A 1 126 ? 56.627 -39.177 -20.345 1.00 48.48 93 ARG A O 1
ATOM 753 N N . GLU A 1 127 ? 58.783 -39.854 -20.125 1.00 49.95 94 GLU A N 1
ATOM 754 C CA . GLU A 1 127 ? 58.706 -40.368 -18.728 1.00 52.03 94 GLU A CA 1
ATOM 755 C C . GLU A 1 127 ? 58.209 -39.259 -17.784 1.00 49.89 94 GLU A C 1
ATOM 756 O O . GLU A 1 127 ? 57.382 -39.565 -16.912 1.00 45.75 94 GLU A O 1
ATOM 762 N N . LEU A 1 128 ? 58.700 -38.027 -17.939 1.00 41.42 95 LEU A N 1
ATOM 763 C CA . LEU A 1 128 ? 58.375 -36.893 -17.030 1.00 38.38 95 LEU A CA 1
ATOM 764 C C . LEU A 1 128 ? 56.986 -36.317 -17.354 1.00 32.89 95 LEU A C 1
ATOM 765 O O . LEU A 1 128 ? 56.336 -35.843 -16.428 1.00 30.86 95 LEU A O 1
ATOM 770 N N . ARG A 1 129 ? 56.530 -36.400 -18.604 1.00 33.59 96 ARG A N 1
ATOM 771 C CA . ARG A 1 129 ? 55.136 -36.076 -18.999 1.00 33.88 96 ARG A CA 1
ATOM 772 C C . ARG A 1 129 ? 54.172 -37.066 -18.335 1.00 33.51 96 ARG A C 1
ATOM 773 O O . ARG A 1 129 ? 53.128 -36.625 -17.850 1.00 27.28 96 ARG A O 1
ATOM 781 N N . GLU A 1 130 ? 54.511 -38.353 -18.328 1.00 34.51 97 GLU A N 1
ATOM 782 C CA . GLU A 1 130 ? 53.695 -39.429 -17.707 1.00 36.36 97 GLU A CA 1
ATOM 783 C C . GLU A 1 130 ? 53.674 -39.224 -16.193 1.00 33.74 97 GLU A C 1
ATOM 784 O O . GLU A 1 130 ? 52.597 -39.405 -15.610 1.00 30.01 97 GLU A O 1
ATOM 790 N N . GLU A 1 131 ? 54.787 -38.820 -15.584 1.00 32.96 98 GLU A N 1
ATOM 791 C CA . GLU A 1 131 ? 54.833 -38.582 -14.120 1.00 37.32 98 GLU A CA 1
ATOM 792 C C . GLU A 1 131 ? 53.885 -37.414 -13.804 1.00 33.31 98 GLU A C 1
ATOM 793 O O . GLU A 1 131 ? 53.142 -37.524 -12.810 1.00 32.87 98 GLU A O 1
ATOM 799 N N . GLU A 1 132 ? 53.875 -36.360 -14.630 1.00 29.73 99 GLU A N 1
ATOM 800 C CA . GLU A 1 132 ? 53.001 -35.171 -14.471 1.00 27.34 99 GLU A CA 1
ATOM 801 C C . GLU A 1 132 ? 51.543 -35.628 -14.545 1.00 26.50 99 GLU A C 1
ATOM 802 O O . GLU A 1 132 ? 50.751 -35.208 -13.678 1.00 23.97 99 GLU A O 1
ATOM 808 N N . ARG A 1 133 ? 51.201 -36.452 -15.534 1.00 24.09 100 ARG A N 1
ATOM 809 C CA . ARG A 1 133 ? 49.809 -36.933 -15.754 1.00 25.84 100 ARG A CA 1
ATOM 810 C C . ARG A 1 133 ? 49.381 -37.853 -14.598 1.00 25.38 100 ARG A C 1
ATOM 811 O O . ARG A 1 133 ? 48.230 -37.740 -14.169 1.00 24.63 100 ARG A O 1
ATOM 819 N N . ASN A 1 134 ? 50.263 -38.724 -14.106 1.00 26.87 101 ASN A N 1
ATOM 820 C CA . ASN A 1 134 ? 49.962 -39.656 -12.989 1.00 28.85 101 ASN A CA 1
ATOM 821 C C . ASN A 1 134 ? 49.649 -38.839 -11.737 1.00 27.28 101 ASN A C 1
ATOM 822 O O . ASN A 1 134 ? 48.686 -39.175 -11.057 1.00 26.43 101 ASN A O 1
ATOM 827 N N . ARG A 1 135 ? 50.443 -37.808 -11.449 1.00 27.88 102 ARG A N 1
ATOM 828 C CA . ARG A 1 135 ? 50.217 -36.935 -10.277 1.00 26.41 102 ARG A CA 1
ATOM 829 C C . ARG A 1 135 ? 48.892 -36.191 -10.472 1.00 26.35 102 ARG A C 1
ATOM 830 O O . ARG A 1 135 ? 48.189 -36.026 -9.484 1.00 21.56 102 ARG A O 1
ATOM 838 N N . GLY A 1 136 ? 48.586 -35.764 -11.704 1.00 26.69 103 GLY A N 1
ATOM 839 C CA . GLY A 1 136 ? 47.319 -35.090 -12.051 1.00 26.98 103 GLY A CA 1
ATOM 840 C C . GLY A 1 136 ? 46.128 -35.988 -11.767 1.00 26.49 103 GLY A C 1
ATOM 841 O O . GLY A 1 136 ? 45.181 -35.513 -11.132 1.00 27.14 103 GLY A O 1
ATOM 842 N N . ALA A 1 137 ? 46.170 -37.241 -12.205 1.00 25.09 104 ALA A N 1
ATOM 843 C CA . ALA A 1 137 ? 45.090 -38.238 -11.995 1.00 26.98 104 ALA A CA 1
ATOM 844 C C . ALA A 1 137 ? 44.895 -38.486 -10.492 1.00 27.84 104 ALA A C 1
ATOM 845 O O . ALA A 1 137 ? 43.730 -38.585 -10.048 1.00 27.74 104 ALA A O 1
ATOM 847 N N . ALA A 1 138 ? 45.984 -38.615 -9.737 1.00 26.43 105 ALA A N 1
ATOM 848 C CA . ALA A 1 138 ? 45.949 -38.821 -8.271 1.00 27.77 105 ALA A CA 1
ATOM 849 C C . ALA A 1 138 ? 45.239 -37.618 -7.630 1.00 27.01 105 ALA A C 1
ATOM 850 O O . ALA A 1 138 ? 44.333 -37.819 -6.823 1.00 32.40 105 ALA A O 1
ATOM 852 N N . PHE A 1 139 ? 45.600 -36.397 -8.015 1.00 26.24 106 PHE A N 1
ATOM 853 C CA . PHE A 1 139 ? 45.011 -35.166 -7.433 1.00 25.24 106 PHE A CA 1
ATOM 854 C C . PHE A 1 139 ? 43.539 -35.027 -7.842 1.00 25.64 106 PHE A C 1
ATOM 855 O O . PHE A 1 139 ? 42.735 -34.626 -6.970 1.00 24.23 106 PHE A O 1
ATOM 863 N N . ALA A 1 140 ? 43.181 -35.391 -9.073 1.00 25.75 107 ALA A N 1
ATOM 864 C CA . ALA A 1 140 ? 41.802 -35.346 -9.609 1.00 28.51 107 ALA A CA 1
ATOM 865 C C . ALA A 1 140 ? 40.851 -36.233 -8.795 1.00 27.09 107 ALA A C 1
ATOM 866 O O . ALA A 1 140 ? 39.670 -35.865 -8.654 1.00 24.88 107 ALA A O 1
ATOM 868 N N . ARG A 1 141 ? 41.304 -37.380 -8.317 1.00 26.78 108 ARG A N 1
ATOM 869 C CA . ARG A 1 141 ? 40.482 -38.248 -7.433 1.00 29.41 108 ARG A CA 1
ATOM 870 C C . ARG A 1 141 ? 40.072 -37.445 -6.188 1.00 28.26 108 ARG A C 1
ATOM 871 O O . ARG A 1 141 ? 38.914 -37.550 -5.804 1.00 28.26 108 ARG A O 1
ATOM 879 N N . LEU A 1 142 ? 40.978 -36.642 -5.603 1.00 26.15 109 LEU A N 1
ATOM 880 C CA . LEU A 1 142 ? 40.693 -35.840 -4.383 1.00 25.10 109 LEU A CA 1
ATOM 881 C C . LEU A 1 142 ? 39.822 -34.641 -4.768 1.00 25.31 109 LEU A C 1
ATOM 882 O O . LEU A 1 142 ? 38.835 -34.366 -4.076 1.00 23.34 109 LEU A O 1
ATOM 887 N N . LEU A 1 143 ? 40.209 -33.933 -5.829 1.00 25.56 110 LEU A N 1
ATOM 888 C CA . LEU A 1 143 ? 39.543 -32.703 -6.316 1.00 24.65 110 LEU A CA 1
ATOM 889 C C . LEU A 1 143 ? 38.051 -32.987 -6.470 1.00 25.23 110 LEU A C 1
ATOM 890 O O . LEU A 1 143 ? 37.247 -32.196 -5.929 1.00 24.19 110 LEU A O 1
ATOM 895 N N . SER A 1 144 ? 37.689 -34.066 -7.167 1.00 26.58 111 SER A N 1
ATOM 896 C CA . SER A 1 144 ? 36.273 -34.366 -7.473 1.00 34.50 111 SER A CA 1
ATOM 897 C C . SER A 1 144 ? 35.551 -34.829 -6.195 1.00 33.25 111 SER A C 1
ATOM 898 O O . SER A 1 144 ? 34.340 -34.619 -6.108 1.00 36.59 111 SER A O 1
ATOM 901 N N . ASP A 1 145 ? 36.260 -35.415 -5.231 1.00 33.45 112 ASP A N 1
ATOM 902 C CA . ASP A 1 145 ? 35.698 -35.792 -3.902 1.00 35.37 112 ASP A CA 1
ATOM 903 C C . ASP A 1 145 ? 35.425 -34.518 -3.098 1.00 30.12 112 ASP A C 1
ATOM 904 O O . ASP A 1 145 ? 34.368 -34.432 -2.523 1.00 25.47 112 ASP A O 1
ATOM 909 N N . TRP A 1 146 ? 36.367 -33.580 -3.046 1.00 27.85 113 TRP A N 1
ATOM 910 C CA . TRP A 1 146 ? 36.227 -32.316 -2.269 1.00 27.23 113 TRP A CA 1
ATOM 911 C C . TRP A 1 146 ? 35.174 -31.400 -2.906 1.00 28.52 113 TRP A C 1
ATOM 912 O O . TRP A 1 146 ? 34.415 -30.761 -2.151 1.00 25.83 113 TRP A O 1
ATOM 923 N N . GLN A 1 147 ? 35.167 -31.309 -4.240 1.00 26.15 114 GLN A N 1
ATOM 924 C CA . GLN A 1 147 ? 34.275 -30.404 -4.995 1.00 26.02 114 GLN A CA 1
ATOM 925 C C . GLN A 1 147 ? 33.658 -31.175 -6.163 1.00 26.35 114 GLN A C 1
ATOM 926 O O . GLN A 1 147 ? 34.112 -31.063 -7.304 1.00 27.71 114 GLN A O 1
ATOM 932 N N . PRO A 1 148 ? 32.582 -31.959 -5.931 1.00 29.80 115 PRO A N 1
ATOM 933 C CA . PRO A 1 148 ? 31.872 -32.666 -7.006 1.00 30.03 115 PRO A CA 1
ATOM 934 C C . PRO A 1 148 ? 31.346 -31.686 -8.073 1.00 30.06 115 PRO A C 1
ATOM 935 O O . PRO A 1 148 ? 31.097 -32.085 -9.179 1.00 30.48 115 PRO A O 1
ATOM 939 N N . ASP A 1 149 ? 31.128 -30.443 -7.646 1.00 30.82 116 ASP A N 1
ATOM 940 C CA . ASP A 1 149 ? 30.850 -29.292 -8.544 1.00 33.50 116 ASP A CA 1
ATOM 941 C C . ASP A 1 149 ? 31.914 -29.084 -9.640 1.00 34.52 116 ASP A C 1
ATOM 942 O O . ASP A 1 149 ? 31.565 -28.333 -10.527 1.00 36.77 116 ASP A O 1
ATOM 947 N N . CYS A 1 150 ? 33.131 -29.657 -9.595 1.00 32.38 117 CYS A N 1
ATOM 948 C CA . CYS A 1 150 ? 34.190 -29.431 -10.618 1.00 30.79 117 CYS A CA 1
ATOM 949 C C . CYS A 1 150 ? 33.689 -29.883 -11.987 1.00 29.03 117 CYS A C 1
ATOM 950 O O . CYS A 1 150 ? 33.424 -31.062 -12.180 1.00 28.23 117 CYS A O 1
ATOM 953 N N . PRO A 1 151 ? 33.543 -28.968 -12.977 1.00 31.48 118 PRO A N 1
ATOM 954 C CA . PRO A 1 151 ? 32.987 -29.333 -14.277 1.00 30.81 118 PRO A CA 1
ATOM 955 C C . PRO A 1 151 ? 33.894 -30.310 -15.022 1.00 31.91 118 PRO A C 1
ATOM 956 O O . PRO A 1 151 ? 35.116 -30.264 -14.869 1.00 31.72 118 PRO A O 1
ATOM 960 N N . PRO A 1 152 ? 33.325 -31.196 -15.866 1.00 33.12 119 PRO A N 1
ATOM 961 C CA . PRO A 1 152 ? 34.122 -32.196 -16.582 1.00 35.08 119 PRO A CA 1
ATOM 962 C C . PRO A 1 152 ? 35.354 -31.649 -17.307 1.00 32.76 119 PRO A C 1
ATOM 963 O O . PRO A 1 152 ? 36.405 -32.274 -17.226 1.00 32.57 119 PRO A O 1
ATOM 967 N N . PRO A 1 153 ? 35.293 -30.506 -18.032 1.00 33.80 120 PRO A N 1
ATOM 968 C CA . PRO A 1 153 ? 36.477 -29.982 -18.727 1.00 34.13 120 PRO A CA 1
ATOM 969 C C . PRO A 1 153 ? 37.659 -29.723 -17.787 1.00 33.10 120 PRO A C 1
ATOM 970 O O . PRO A 1 153 ? 38.794 -29.985 -18.174 1.00 35.67 120 PRO A O 1
ATOM 974 N N . TRP A 1 154 ? 37.376 -29.217 -16.576 1.00 31.83 121 TRP A N 1
ATOM 975 C CA . TRP A 1 154 ? 38.418 -28.942 -15.561 1.00 30.44 121 TRP A CA 1
ATOM 976 C C . TRP A 1 154 ? 38.918 -30.255 -14.943 1.00 29.90 121 TRP A C 1
ATOM 977 O O . TRP A 1 154 ? 40.145 -30.384 -14.828 1.00 28.93 121 TRP A O 1
ATOM 988 N N . ARG A 1 155 ? 38.039 -31.216 -14.639 1.00 28.60 122 ARG A N 1
ATOM 989 C CA . ARG A 1 155 ? 38.461 -32.567 -14.170 1.00 32.27 122 ARG A CA 1
ATOM 990 C C . ARG A 1 155 ? 39.429 -33.153 -15.195 1.00 27.99 122 ARG A C 1
ATOM 991 O O . ARG A 1 155 ? 40.488 -33.655 -14.788 1.00 27.35 122 ARG A O 1
ATOM 999 N N . SER A 1 156 ? 39.045 -33.094 -16.469 1.00 28.27 123 SER A N 1
ATOM 1000 C CA . SER A 1 156 ? 39.856 -33.576 -17.619 1.00 29.60 123 SER A CA 1
ATOM 1001 C C . SER A 1 156 ? 41.215 -32.855 -17.625 1.00 26.59 123 SER A C 1
ATOM 1002 O O . SER A 1 156 ? 42.234 -33.511 -17.692 1.00 27.28 123 SER A O 1
ATOM 1005 N N . LEU A 1 157 ? 41.228 -31.543 -17.471 1.00 27.86 124 LEU A N 1
ATOM 1006 C CA . LEU A 1 157 ? 42.502 -30.776 -17.404 1.00 28.57 124 LEU A CA 1
ATOM 1007 C C . LEU A 1 157 ? 43.321 -31.188 -16.166 1.00 27.00 124 LEU A C 1
ATOM 1008 O O . LEU A 1 157 ? 44.549 -31.408 -16.325 1.00 23.85 124 LEU A O 1
ATOM 1013 N N . CYS A 1 158 ? 42.690 -31.399 -15.001 1.00 24.26 125 CYS A N 1
ATOM 1014 C CA . CYS A 1 158 ? 43.406 -31.827 -13.774 1.00 25.64 125 CYS A CA 1
ATOM 1015 C C . CYS A 1 158 ? 44.167 -33.129 -14.009 1.00 26.44 125 CYS A C 1
ATOM 1016 O O . CYS A 1 158 ? 45.243 -33.285 -13.411 1.00 26.78 125 CYS A O 1
ATOM 1019 N N . GLN A 1 159 ? 43.652 -34.023 -14.845 1.00 28.46 126 GLN A N 1
ATOM 1020 C CA . GLN A 1 159 ? 44.315 -35.328 -15.125 1.00 28.41 126 GLN A CA 1
ATOM 1021 C C . GLN A 1 159 ? 45.601 -35.149 -15.933 1.00 27.27 126 GLN A C 1
ATOM 1022 O O . GLN A 1 159 ? 46.393 -36.115 -15.985 1.00 28.57 126 GLN A O 1
ATOM 1028 N N . GLN A 1 160 ? 45.774 -34.001 -16.585 1.00 24.86 127 GLN A N 1
ATOM 1029 C CA . GLN A 1 160 ? 47.026 -33.624 -17.303 1.00 25.96 127 GLN A CA 1
ATOM 1030 C C . GLN A 1 160 ? 48.055 -33.167 -16.265 1.00 25.12 127 GLN A C 1
ATOM 1031 O O . GLN A 1 160 ? 49.218 -33.532 -16.389 1.00 24.99 127 GLN A O 1
ATOM 1037 N N . SER A 1 161 ? 47.633 -32.399 -15.259 1.00 25.59 128 SER A N 1
ATOM 1038 C CA . SER A 1 161 ? 48.532 -31.802 -14.238 1.00 24.84 128 SER A CA 1
ATOM 1039 C C . SER A 1 161 ? 47.762 -31.408 -12.980 1.00 25.62 128 SER A C 1
ATOM 1040 O O . SER A 1 161 ? 46.742 -30.706 -13.089 1.00 24.03 128 SER A O 1
ATOM 1043 N N . GLN A 1 162 ? 48.312 -31.833 -11.846 1.00 24.01 129 GLN A N 1
ATOM 1044 C CA . GLN A 1 162 ? 48.018 -31.364 -10.479 1.00 25.45 129 GLN A CA 1
ATOM 1045 C C . GLN A 1 162 ? 47.971 -29.829 -10.464 1.00 26.85 129 GLN A C 1
ATOM 1046 O O . GLN A 1 162 ? 47.199 -29.294 -9.707 1.00 24.07 129 GLN A O 1
ATOM 1052 N N . LEU A 1 163 ? 48.791 -29.140 -11.260 1.00 25.34 130 LEU A N 1
ATOM 1053 C CA . LEU A 1 163 ? 48.829 -27.665 -11.231 1.00 23.71 130 LEU A CA 1
ATOM 1054 C C . LEU A 1 163 ? 47.484 -27.097 -11.674 1.00 23.49 130 LEU A C 1
ATOM 1055 O O . LEU A 1 163 ? 47.044 -26.132 -11.044 1.00 22.97 130 LEU A O 1
ATOM 1060 N N . ALA A 1 164 ? 46.848 -27.681 -12.694 1.00 22.47 131 ALA A N 1
ATOM 1061 C CA . ALA A 1 164 ? 45.544 -27.223 -13.203 1.00 22.78 131 ALA A CA 1
ATO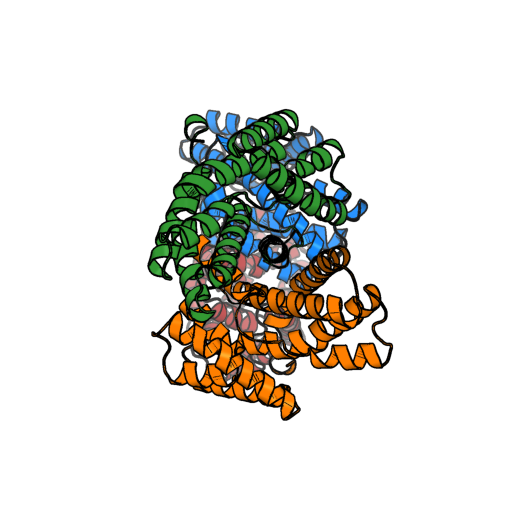M 1062 C C . ALA A 1 164 ? 44.471 -27.493 -12.160 1.00 22.43 131 ALA A C 1
ATOM 1063 O O . ALA A 1 164 ? 43.609 -26.603 -11.964 1.00 21.33 131 ALA A O 1
ATOM 1065 N N . GLY A 1 165 ? 44.488 -28.681 -11.554 1.00 21.61 132 GLY A N 1
ATOM 1066 C CA . GLY A 1 165 ? 43.582 -29.020 -10.428 1.00 22.07 132 GLY A CA 1
ATOM 1067 C C . GLY A 1 165 ? 43.749 -28.059 -9.241 1.00 23.13 132 GLY A C 1
ATOM 1068 O O . GLY A 1 165 ? 42.708 -27.546 -8.762 1.00 22.86 132 GLY A O 1
ATOM 1069 N N . MET A 1 166 ? 44.975 -27.798 -8.799 0.01 24.69 133 MET A N 1
ATOM 1070 C CA . MET A 1 166 ? 45.302 -26.875 -7.682 0.01 26.20 133 MET A CA 1
ATOM 1071 C C . MET A 1 166 ? 44.710 -25.485 -7.967 0.01 23.99 133 MET A C 1
ATOM 1072 O O . MET A 1 166 ? 44.078 -24.909 -7.074 0.01 23.21 133 MET A O 1
ATOM 1077 N N . ALA A 1 167 ? 44.954 -24.986 -9.182 1.00 21.72 134 ALA A N 1
ATOM 1078 C CA . ALA A 1 167 ? 44.543 -23.673 -9.749 1.00 23.84 134 ALA A CA 1
ATOM 1079 C C . ALA A 1 167 ? 43.027 -23.545 -9.735 1.00 22.13 134 ALA A C 1
ATOM 1080 O O . ALA A 1 167 ? 42.529 -22.516 -9.254 1.00 21.49 134 ALA A O 1
ATOM 1082 N N . TRP A 1 168 ? 42.318 -24.587 -10.129 1.00 21.02 135 TRP A N 1
ATOM 1083 C CA . TRP A 1 168 ? 40.833 -24.556 -10.111 1.00 24.32 135 TRP A CA 1
ATOM 1084 C C . TRP A 1 168 ? 40.371 -24.502 -8.645 1.00 23.33 135 TRP A C 1
ATOM 1085 O O . TRP A 1 168 ? 39.467 -23.708 -8.315 1.00 24.05 135 TRP A O 1
ATOM 1096 N N . LEU A 1 169 ? 40.987 -25.315 -7.799 1.00 19.71 136 LEU A N 1
ATOM 1097 C CA . LEU A 1 169 ? 40.598 -25.446 -6.380 1.00 21.18 136 LEU A CA 1
ATOM 1098 C C . LEU A 1 169 ? 40.892 -24.134 -5.633 1.00 20.05 136 LEU A C 1
ATOM 1099 O O . LEU A 1 169 ? 40.037 -23.686 -4.860 1.00 20.29 136 LEU A O 1
ATOM 1104 N N . GLY A 1 170 ? 42.032 -23.510 -5.908 1.00 20.71 137 GLY A N 1
ATOM 1105 C CA . GLY A 1 170 ? 42.413 -22.194 -5.361 1.00 19.10 137 GLY A CA 1
ATOM 1106 C C . GLY A 1 170 ? 41.356 -21.156 -5.679 1.00 19.45 137 GLY A C 1
ATOM 1107 O O . GLY A 1 170 ? 40.915 -20.433 -4.774 1.00 18.46 137 GLY A O 1
ATOM 1108 N N . VAL A 1 171 ? 40.948 -21.067 -6.939 1.00 21.20 138 VAL A N 1
ATOM 1109 C CA . VAL A 1 171 ? 39.897 -20.095 -7.331 1.00 21.28 138 VAL A CA 1
ATOM 1110 C C . VAL A 1 171 ? 38.583 -20.491 -6.666 1.00 19.92 138 VAL A C 1
ATOM 1111 O O . VAL A 1 171 ? 37.931 -19.604 -6.146 1.00 21.38 138 VAL A O 1
ATOM 1115 N N . ARG A 1 172 ? 38.219 -21.770 -6.678 1.00 19.04 139 ARG A N 1
ATOM 1116 C CA . ARG A 1 172 ? 36.935 -22.252 -6.100 1.00 20.24 139 ARG A CA 1
ATOM 1117 C C . ARG A 1 172 ? 36.903 -21.908 -4.612 1.00 20.01 139 ARG A C 1
ATOM 1118 O O . ARG A 1 172 ? 35.812 -21.540 -4.100 1.00 20.46 139 ARG A O 1
ATOM 1126 N N . TRP A 1 173 ? 38.039 -22.005 -3.923 1.00 19.62 140 TRP A N 1
ATOM 1127 C CA . TRP A 1 173 ? 38.135 -21.761 -2.456 1.00 21.83 140 TRP A CA 1
ATOM 1128 C C . TRP A 1 173 ? 38.396 -20.278 -2.143 1.00 23.13 140 TRP A C 1
ATOM 1129 O O . TRP A 1 173 ? 38.364 -19.918 -0.960 1.00 20.67 140 TRP A O 1
ATOM 1140 N N . ARG A 1 174 ? 38.598 -19.452 -3.180 1.00 26.57 141 ARG A N 1
ATOM 1141 C CA . ARG A 1 174 ? 38.775 -17.976 -3.067 1.00 31.17 141 ARG A CA 1
ATOM 1142 C C . ARG A 1 174 ? 40.071 -17.693 -2.299 1.00 25.12 141 ARG A C 1
ATOM 1143 O O . ARG A 1 174 ? 40.109 -16.735 -1.545 1.00 25.75 141 ARG A O 1
ATOM 1151 N N . ILE A 1 175 ? 41.101 -18.492 -2.521 1.00 21.15 142 ILE A N 1
ATOM 1152 C CA . ILE A 1 175 ? 42.454 -18.288 -1.941 1.00 21.80 142 ILE A CA 1
ATOM 1153 C C . ILE A 1 175 ? 43.285 -17.497 -2.958 1.00 20.67 142 ILE A C 1
ATOM 1154 O O . ILE A 1 175 ? 43.317 -17.914 -4.137 1.00 20.65 142 ILE A O 1
ATOM 1159 N N . ALA A 1 176 ? 43.908 -16.404 -2.521 1.00 18.64 143 ALA A N 1
ATOM 1160 C CA . ALA A 1 176 ? 44.806 -15.570 -3.361 1.00 21.01 143 ALA A CA 1
ATOM 1161 C C . ALA A 1 176 ? 45.943 -16.431 -3.947 1.00 21.54 143 ALA A C 1
ATOM 1162 O O . ALA A 1 176 ? 46.465 -17.333 -3.255 1.00 20.34 143 ALA A O 1
ATOM 1164 N N . LEU A 1 177 ? 46.349 -16.112 -5.172 1.00 22.14 144 LEU A N 1
ATOM 1165 C CA . LEU A 1 177 ? 47.421 -16.826 -5.908 1.00 23.90 144 LEU A CA 1
ATOM 1166 C C . LEU A 1 177 ? 48.709 -16.908 -5.078 1.00 22.45 144 LEU A C 1
ATOM 1167 O O . LEU A 1 177 ? 49.318 -17.975 -5.026 1.00 18.69 144 LEU A O 1
ATOM 1172 N N . PRO A 1 178 ? 49.204 -15.804 -4.463 1.00 22.44 145 PRO A N 1
ATOM 1173 C CA . PRO A 1 178 ? 50.453 -15.848 -3.702 1.00 22.08 145 PRO A CA 1
ATOM 1174 C C . PRO A 1 178 ? 50.378 -16.798 -2.498 1.00 20.73 145 PRO A C 1
ATOM 1175 O O . PRO A 1 178 ? 51.374 -17.468 -2.228 1.00 20.05 145 PRO A O 1
ATOM 1179 N N . GLU A 1 179 ? 49.223 -16.893 -1.836 1.00 20.86 146 GLU A N 1
ATOM 1180 C CA . GLU A 1 179 ? 48.988 -17.904 -0.763 1.00 21.34 146 GLU A CA 1
ATOM 1181 C C . GLU A 1 179 ? 49.140 -19.322 -1.320 1.00 19.51 146 GLU A C 1
ATOM 1182 O O . GLU A 1 179 ? 49.923 -20.095 -0.697 1.00 17.27 146 GLU A O 1
ATOM 1188 N N . MET A 1 180 ? 48.395 -19.694 -2.365 0.01 20.15 147 MET A N 1
ATOM 1189 C CA . MET A 1 180 ? 48.443 -21.054 -2.963 0.01 20.57 147 MET A CA 1
ATOM 1190 C C . MET A 1 180 ? 49.895 -21.419 -3.285 0.01 19.67 147 MET A C 1
ATOM 1191 O O . MET A 1 180 ? 50.281 -22.566 -3.032 0.01 18.97 147 MET A O 1
ATOM 1196 N N . ALA A 1 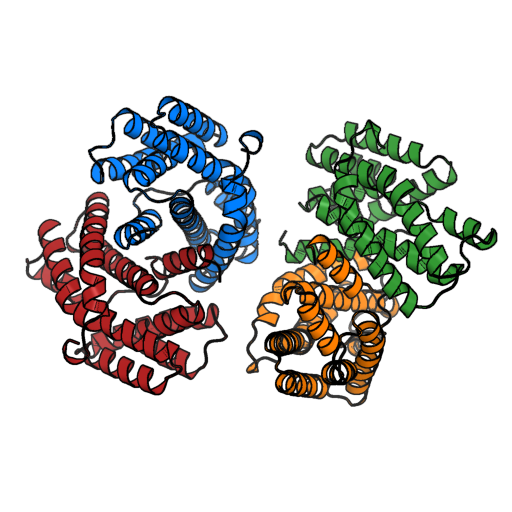181 ? 50.627 -20.450 -3.842 1.00 19.30 148 ALA A N 1
ATOM 1197 C CA . ALA A 1 181 ? 52.032 -20.515 -4.318 1.00 19.54 148 ALA A CA 1
ATOM 1198 C C . ALA A 1 181 ? 53.003 -20.818 -3.162 1.00 18.25 148 ALA A C 1
ATOM 1199 O O . ALA A 1 181 ? 53.952 -21.518 -3.410 1.00 17.88 148 ALA A O 1
ATOM 1201 N N . LEU A 1 182 ? 52.755 -20.322 -1.956 1.00 18.11 149 LEU A N 1
ATOM 1202 C CA . LEU A 1 182 ? 53.576 -20.668 -0.763 1.00 19.89 149 LEU A CA 1
ATOM 1203 C C . LEU A 1 182 ? 53.305 -22.126 -0.368 1.00 18.52 149 LEU A C 1
ATOM 1204 O O . LEU A 1 182 ? 54.255 -22.867 -0.052 1.00 23.60 149 LEU A O 1
ATOM 1209 N N . SER A 1 183 ? 52.054 -22.535 -0.397 1.00 18.46 150 SER A N 1
ATOM 1210 C CA . SER A 1 183 ? 51.644 -23.924 -0.082 1.00 21.90 150 SER A CA 1
ATOM 1211 C C . SER A 1 183 ? 52.276 -24.905 -1.091 1.00 21.94 150 SER A C 1
ATOM 1212 O O . SER A 1 183 ? 52.833 -25.922 -0.658 1.00 22.02 150 SER A O 1
ATOM 1215 N N . LEU A 1 184 ? 52.239 -24.586 -2.379 1.00 19.84 151 LEU A N 1
ATOM 1216 C CA . LEU A 1 184 ? 52.813 -25.375 -3.493 1.00 22.30 151 LEU A CA 1
ATOM 1217 C C . LEU A 1 184 ? 54.322 -25.501 -3.287 1.00 20.23 151 LEU A C 1
ATOM 1218 O O . LEU A 1 184 ? 54.854 -26.589 -3.450 1.00 17.06 151 LEU A O 1
ATOM 1223 N N . GLY A 1 185 ? 54.982 -24.383 -3.003 1.00 20.15 152 GLY A N 1
ATOM 1224 C CA . GLY A 1 185 ? 56.440 -24.326 -2.857 1.00 21.41 152 GLY A CA 1
ATOM 1225 C C . GLY A 1 185 ? 56.886 -25.086 -1.616 1.00 19.13 152 GLY A C 1
ATOM 1226 O O . GLY A 1 185 ? 57.868 -25.807 -1.700 1.00 18.07 152 GLY A O 1
ATOM 1227 N N . TYR A 1 186 ? 56.198 -24.899 -0.496 1.00 19.10 153 TYR A N 1
ATOM 1228 C CA . TYR A 1 186 ? 56.506 -25.615 0.759 1.00 18.30 153 TYR A CA 1
ATOM 1229 C C . TYR A 1 186 ? 56.414 -27.131 0.499 1.00 18.80 153 TYR A C 1
ATOM 1230 O O . TYR A 1 186 ? 57.346 -27.843 0.828 1.00 15.42 153 TYR A O 1
ATOM 1239 N N . SER A 1 187 ? 55.314 -27.608 -0.080 1.00 18.96 154 SER A N 1
ATOM 1240 C CA . SER A 1 187 ? 55.119 -29.034 -0.465 1.00 20.72 154 SER A CA 1
ATOM 1241 C C . SER A 1 187 ? 56.291 -29.540 -1.325 1.00 20.65 154 SER A C 1
ATOM 1242 O O . SER A 1 187 ? 56.790 -30.642 -1.074 1.00 19.37 154 SER A O 1
ATOM 1245 N N . TRP A 1 188 ? 56.698 -28.779 -2.332 1.00 18.81 155 TRP A N 1
ATOM 1246 C CA . TRP A 1 188 ? 57.791 -29.181 -3.241 1.00 18.96 155 TRP A CA 1
ATOM 1247 C C . TRP A 1 188 ? 59.116 -29.229 -2.464 1.00 16.98 155 TRP A C 1
ATOM 1248 O O . TRP A 1 188 ? 59.873 -30.183 -2.638 1.00 15.61 155 TRP A O 1
ATOM 1259 N N . ILE A 1 189 ? 59.386 -28.225 -1.648 1.00 17.83 156 ILE A N 1
ATOM 1260 C CA . ILE A 1 189 ? 60.626 -28.148 -0.821 1.00 19.76 156 ILE A CA 1
ATOM 1261 C C . ILE A 1 189 ? 60.658 -29.359 0.108 1.00 18.23 156 ILE A C 1
ATOM 1262 O O . ILE A 1 189 ? 61.684 -30.084 0.121 1.00 19.67 156 ILE A O 1
ATOM 1267 N N . GLU A 1 190 ? 59.595 -29.567 0.862 1.00 16.46 157 GLU A N 1
ATOM 1268 C CA . GLU A 1 190 ? 59.555 -30.660 1.862 1.00 19.38 157 GLU A CA 1
ATOM 1269 C C . GLU A 1 190 ? 59.672 -32.014 1.163 1.00 19.20 157 GLU A C 1
ATOM 1270 O O . GLU A 1 190 ? 60.357 -32.859 1.710 1.00 17.40 157 GLU A O 1
ATOM 1276 N N . SER A 1 191 ? 59.031 -32.227 0.008 1.00 18.59 158 SER A N 1
ATOM 1277 C CA . SER A 1 191 ? 59.143 -33.509 -0.741 1.00 19.24 158 SER A CA 1
ATOM 1278 C C . SER A 1 191 ? 60.601 -33.741 -1.127 1.00 18.89 158 SER A C 1
ATOM 1279 O O . SER A 1 191 ? 61.061 -34.899 -1.000 1.00 19.73 158 SER A O 1
ATOM 1282 N N . ALA A 1 192 ? 61.284 -32.708 -1.636 1.00 17.43 159 ALA A N 1
ATOM 1283 C CA . ALA A 1 192 ? 62.676 -32.820 -2.108 1.00 19.13 159 ALA A CA 1
ATOM 1284 C C . ALA A 1 192 ? 63.575 -33.167 -0.926 1.00 18.57 159 ALA A C 1
ATOM 1285 O O . ALA A 1 192 ? 64.414 -34.059 -1.075 1.00 19.15 159 ALA A O 1
ATOM 1287 N N . VAL A 1 193 ? 63.351 -32.548 0.228 1.00 19.04 160 VAL A N 1
ATOM 1288 C CA . VAL A 1 193 ? 64.187 -32.768 1.439 1.00 19.14 160 VAL A CA 1
ATOM 1289 C C . VAL A 1 193 ? 63.955 -34.188 1.975 1.00 21.44 160 VAL A C 1
ATOM 1290 O O . VAL A 1 193 ? 65.018 -34.846 2.240 1.00 22.38 160 VAL A O 1
ATOM 1294 N N . MET A 1 194 ? 62.722 -34.672 2.065 0.01 21.66 161 MET A N 1
ATOM 1295 C CA . MET A 1 194 ? 62.400 -36.007 2.629 0.01 22.84 161 MET A CA 1
ATOM 1296 C C . MET A 1 194 ? 62.962 -37.128 1.747 0.01 22.54 161 MET A C 1
ATOM 1297 O O . MET A 1 194 ? 63.273 -38.191 2.297 0.01 22.71 161 MET A O 1
ATOM 1302 N N . ALA A 1 195 ? 63.076 -36.888 0.438 1.00 21.81 162 ALA A N 1
ATOM 1303 C CA . ALA A 1 195 ? 63.741 -37.754 -0.579 1.00 23.03 162 ALA A CA 1
ATOM 1304 C C . ALA A 1 195 ? 65.260 -37.706 -0.353 1.00 22.14 162 ALA A C 1
ATOM 1305 O O . ALA A 1 195 ? 65.868 -38.754 -0.330 1.00 21.47 162 ALA A O 1
ATOM 1307 N N . GLY A 1 196 ? 65.830 -36.523 -0.128 1.00 23.31 163 GLY A N 1
ATOM 1308 C CA . GLY A 1 196 ? 67.258 -36.356 0.219 1.00 23.97 163 GLY A CA 1
ATOM 1309 C C . GLY A 1 196 ? 67.613 -37.125 1.492 1.00 23.89 163 GLY A C 1
ATOM 1310 O O . GLY A 1 196 ? 68.677 -37.770 1.510 1.00 24.52 163 GLY A O 1
ATOM 1311 N N . VAL A 1 197 ? 66.753 -37.069 2.517 1.00 23.09 164 VAL A N 1
ATOM 1312 C CA . VAL A 1 197 ? 66.915 -37.838 3.789 1.00 23.81 164 VAL A CA 1
ATOM 1313 C C . VAL A 1 197 ? 67.228 -39.293 3.420 1.00 25.16 164 VAL A C 1
ATOM 1314 O O . VAL A 1 197 ? 68.134 -39.867 4.019 1.00 22.36 164 VAL A O 1
ATOM 1318 N N . LYS A 1 198 ? 66.469 -39.871 2.484 1.00 26.91 165 LYS A N 1
ATOM 1319 C CA . LYS A 1 198 ? 66.579 -41.303 2.138 1.00 29.28 165 LYS A CA 1
ATOM 1320 C C . LYS A 1 198 ? 67.792 -41.512 1.223 1.00 27.40 165 LYS A C 1
ATOM 1321 O O . LYS A 1 198 ? 68.475 -42.499 1.419 1.00 27.11 165 LYS A O 1
ATOM 1327 N N . LEU A 1 199 ? 68.016 -40.653 0.230 1.00 23.54 166 LEU A N 1
ATOM 1328 C CA . LEU A 1 199 ? 68.943 -40.961 -0.883 1.00 26.00 166 LEU A CA 1
ATOM 1329 C C . LEU A 1 199 ? 70.377 -40.545 -0.544 1.00 24.21 166 LEU A C 1
ATOM 1330 O O . LEU A 1 199 ? 71.288 -41.216 -1.007 1.00 23.26 166 LEU A O 1
ATOM 1335 N N . VAL A 1 200 ? 70.583 -39.454 0.190 1.00 23.24 167 VAL A N 1
ATOM 1336 C CA . VAL A 1 200 ? 71.954 -38.887 0.314 1.00 24.52 167 VAL A CA 1
ATOM 1337 C C . VAL A 1 200 ? 72.852 -39.799 1.161 1.00 25.41 167 VAL A C 1
ATOM 1338 O O . VAL A 1 200 ? 73.964 -40.096 0.721 1.00 25.68 167 VAL A O 1
ATOM 1342 N N . PRO A 1 201 ? 72.469 -40.277 2.374 1.00 24.43 168 PRO A N 1
ATOM 1343 C CA . PRO A 1 201 ? 71.342 -39.765 3.156 1.00 23.50 168 PRO A CA 1
ATOM 1344 C C . PRO A 1 201 ? 71.768 -38.631 4.102 1.00 23.45 168 PRO A C 1
ATOM 1345 O O . PRO A 1 201 ? 72.952 -38.342 4.168 1.00 24.74 168 PRO A O 1
ATOM 1349 N N . PHE A 1 202 ? 70.832 -38.074 4.865 1.00 21.34 169 PHE A N 1
ATOM 1350 C CA . PHE A 1 202 ? 71.119 -37.205 6.034 1.00 21.99 169 PHE A CA 1
ATOM 1351 C C . PHE A 1 202 ? 69.968 -37.369 7.037 1.00 22.64 169 PHE A C 1
ATOM 1352 O O . PHE A 1 202 ? 68.969 -38.072 6.732 1.00 25.22 169 PHE A O 1
ATOM 1360 N N . GLY A 1 203 ? 70.092 -36.747 8.206 1.00 24.45 170 GLY A N 1
ATOM 1361 C CA . GLY A 1 203 ? 69.195 -37.003 9.347 1.00 26.11 170 GLY A CA 1
ATOM 1362 C C . GLY A 1 203 ? 68.099 -35.970 9.465 1.00 29.13 170 GLY A C 1
ATOM 1363 O O . GLY A 1 203 ? 68.144 -34.934 8.751 1.00 28.16 170 GLY A O 1
ATOM 1364 N N . GLN A 1 204 ? 67.167 -36.240 10.375 1.00 31.67 171 GLN A N 1
ATOM 1365 C CA . GLN A 1 204 ? 65.924 -35.467 10.606 1.00 31.34 171 GLN A CA 1
ATOM 1366 C C . GLN A 1 204 ? 66.247 -34.047 11.070 1.00 28.45 171 GLN A C 1
ATOM 1367 O O . GLN A 1 204 ? 65.555 -33.110 10.599 1.00 26.98 171 GLN A O 1
ATOM 1373 N N . GLN A 1 205 ? 67.229 -33.879 11.952 1.00 25.71 172 GLN A N 1
ATOM 1374 C CA . GLN A 1 205 ? 67.598 -32.545 12.502 1.00 27.66 172 GLN A CA 1
ATOM 1375 C C . GLN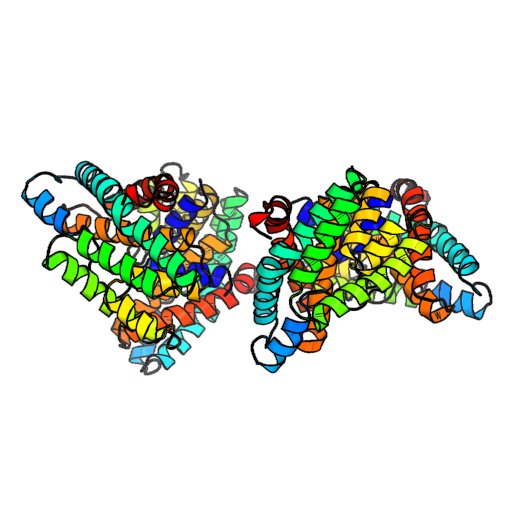 A 1 205 ? 68.158 -31.682 11.367 1.00 26.18 172 GLN A C 1
ATOM 1376 O O . GLN A 1 205 ? 67.750 -30.502 11.220 1.00 25.79 172 GLN A O 1
ATOM 1382 N N . ALA A 1 206 ? 69.091 -32.239 10.590 1.00 26.58 173 ALA A N 1
ATOM 1383 C CA . ALA A 1 206 ? 69.698 -31.527 9.442 1.00 25.02 173 ALA A CA 1
ATOM 1384 C C . ALA A 1 206 ? 68.599 -31.187 8.419 1.00 22.53 173 ALA A C 1
ATOM 1385 O O . ALA A 1 206 ? 68.649 -30.074 7.853 1.00 24.92 173 ALA A O 1
ATOM 1387 N N . ALA A 1 207 ? 67.626 -32.078 8.219 1.00 20.07 174 ALA A N 1
ATOM 1388 C CA . ALA A 1 207 ? 66.507 -31.862 7.258 1.00 19.97 174 ALA A CA 1
ATOM 1389 C C . ALA A 1 207 ? 65.732 -30.614 7.677 1.00 20.49 174 ALA A C 1
ATOM 1390 O O . ALA A 1 207 ? 65.420 -29.793 6.808 1.00 20.87 174 ALA A O 1
ATOM 1392 N N . GLN A 1 208 ? 65.420 -30.456 8.965 1.00 21.66 175 GLN A N 1
ATOM 1393 C CA . GLN A 1 208 ? 64.609 -29.310 9.446 1.00 19.67 175 GLN A CA 1
ATOM 1394 C C . GLN A 1 208 ? 65.355 -28.009 9.180 1.00 20.42 175 GLN A C 1
ATOM 1395 O O . GLN A 1 208 ? 64.672 -27.046 8.729 1.00 23.17 175 GLN A O 1
ATOM 1401 N N . GLN A 1 209 ? 66.682 -27.968 9.369 1.00 21.52 176 GLN A N 1
ATOM 1402 C CA . GLN A 1 209 ? 67.460 -26.732 9.108 1.00 24.97 176 GLN A CA 1
ATOM 1403 C C . GLN A 1 209 ? 67.453 -26.416 7.598 1.00 23.50 176 GLN A C 1
ATOM 1404 O O . GLN A 1 209 ? 67.389 -25.225 7.221 1.00 22.03 176 GLN A O 1
ATOM 1410 N N . LEU A 1 210 ? 67.588 -27.443 6.767 1.00 23.15 177 LEU A N 1
ATOM 1411 C CA . LEU A 1 210 ? 67.569 -27.306 5.292 1.00 26.90 177 LEU A CA 1
ATOM 1412 C C . LEU A 1 210 ? 66.218 -26.734 4.811 1.00 22.91 177 LEU A C 1
ATOM 1413 O O . LEU A 1 210 ? 66.206 -25.839 3.979 1.00 21.74 177 LEU A O 1
ATOM 1418 N N . ILE A 1 211 ? 65.104 -27.260 5.317 1.00 22.23 178 ILE A N 1
ATOM 1419 C CA . ILE A 1 211 ? 63.736 -26.786 4.939 1.00 22.70 178 ILE A CA 1
ATOM 1420 C C . ILE A 1 211 ? 63.657 -25.286 5.276 1.00 21.63 178 ILE A C 1
ATOM 1421 O O . ILE A 1 211 ? 63.212 -24.516 4.426 1.00 26.81 178 ILE A O 1
ATOM 1426 N N . LEU A 1 212 ? 64.143 -24.886 6.444 1.00 22.59 179 LEU A N 1
ATOM 1427 C CA . LEU A 1 212 ? 64.155 -23.463 6.894 1.00 25.62 179 LEU A CA 1
ATOM 1428 C C . LEU A 1 212 ? 64.896 -22.631 5.837 1.00 23.91 179 LEU A C 1
ATOM 1429 O O . LEU A 1 212 ? 64.313 -21.664 5.366 1.00 22.80 179 LEU A O 1
ATOM 1434 N N . ARG A 1 213 ? 66.141 -22.985 5.500 1.00 22.67 180 ARG A N 1
ATOM 1435 C CA . ARG A 1 213 ? 66.970 -22.192 4.560 1.00 23.95 180 ARG A CA 1
ATOM 1436 C C . ARG A 1 213 ? 66.326 -22.198 3.168 1.00 21.42 180 ARG A C 1
ATOM 1437 O O . ARG A 1 213 ? 66.372 -21.142 2.532 1.00 21.31 180 ARG A O 1
ATOM 1445 N N . LEU A 1 214 ? 65.789 -23.329 2.703 1.00 20.10 181 LEU A N 1
ATOM 1446 C CA . LEU A 1 214 ? 65.209 -23.409 1.337 1.00 20.61 181 LEU A CA 1
ATOM 1447 C C . LEU A 1 214 ? 63.913 -22.595 1.301 1.00 21.01 181 LEU A C 1
ATOM 1448 O O . LEU A 1 214 ? 63.682 -21.934 0.253 1.00 21.05 181 LEU A O 1
ATOM 1453 N N . CYS A 1 215 ? 63.142 -22.565 2.401 1.00 19.76 182 CYS A N 1
ATOM 1454 C CA . CYS A 1 215 ? 61.910 -21.728 2.510 1.00 21.38 182 CYS A CA 1
ATOM 1455 C C . CYS A 1 215 ? 62.255 -20.241 2.439 1.00 20.88 182 CYS A C 1
ATOM 1456 O O . CYS A 1 215 ? 61.543 -19.510 1.755 1.00 20.22 182 CYS A O 1
ATOM 1459 N N . ASP A 1 216 ? 63.339 -19.818 3.088 1.00 22.15 183 ASP A N 1
ATOM 1460 C CA . ASP A 1 216 ? 63.794 -18.402 3.024 1.00 23.90 183 ASP A CA 1
ATOM 1461 C C . ASP A 1 216 ? 64.119 -18.032 1.566 1.00 23.92 183 ASP A C 1
ATOM 1462 O O . ASP A 1 216 ? 63.775 -16.931 1.147 1.00 25.30 183 ASP A O 1
ATOM 1467 N N . HIS A 1 217 ? 64.832 -18.885 0.845 1.00 22.61 184 HIS A N 1
ATOM 1468 C CA . HIS A 1 217 ? 65.190 -18.666 -0.579 1.00 27.68 184 HIS A CA 1
ATOM 1469 C C . HIS A 1 217 ? 63.904 -18.611 -1.407 1.00 24.84 184 HIS A C 1
ATOM 1470 O O . HIS A 1 217 ? 63.738 -17.681 -2.202 1.00 27.04 184 HIS A O 1
ATOM 1477 N N . TYR A 1 218 ? 62.982 -19.540 -1.161 1.00 22.75 185 TYR A N 1
ATOM 1478 C CA . TYR A 1 218 ? 61.676 -19.575 -1.849 1.00 22.39 185 TYR A CA 1
ATOM 1479 C C . TYR A 1 218 ? 60.915 -18.258 -1.622 1.00 24.72 185 TYR A C 1
ATOM 1480 O O . TYR A 1 218 ? 60.445 -17.698 -2.605 1.00 24.17 185 TYR A O 1
ATOM 1489 N N . ALA A 1 219 ? 60.796 -17.776 -0.387 1.00 24.79 186 ALA A N 1
ATOM 1490 C CA . ALA A 1 219 ? 60.076 -16.517 -0.060 1.00 25.34 186 ALA A CA 1
ATOM 1491 C C . ALA A 1 219 ? 60.722 -15.327 -0.782 1.00 23.91 186 ALA A C 1
ATOM 1492 O O . ALA A 1 219 ? 59.977 -14.503 -1.268 1.00 25.20 186 ALA A O 1
ATOM 1494 N N . ALA A 1 220 ? 62.053 -15.220 -0.827 1.00 25.39 187 ALA A N 1
ATOM 1495 C CA . ALA A 1 220 ? 62.764 -14.080 -1.475 1.00 26.37 187 ALA A CA 1
ATOM 1496 C C . ALA A 1 220 ? 62.520 -14.078 -2.991 1.00 27.16 187 ALA A C 1
ATOM 1497 O O . ALA A 1 220 ? 62.413 -13.003 -3.569 1.00 28.44 187 ALA A O 1
ATOM 1499 N N . GLU A 1 221 ? 62.436 -15.255 -3.611 1.00 28.95 188 GLU A N 1
ATOM 1500 C CA . GLU A 1 221 ? 62.439 -15.410 -5.084 1.00 31.93 188 GLU A CA 1
ATOM 1501 C C . GLU A 1 221 ? 61.022 -15.582 -5.642 1.00 28.14 188 GLU A C 1
ATOM 1502 O O . GLU A 1 221 ? 60.891 -15.294 -6.841 1.00 29.59 188 GLU A O 1
ATOM 1508 N N . MET A 1 222 ? 60.019 -15.947 -4.858 0.01 28.61 189 MET A N 1
ATOM 1509 C CA . MET A 1 222 ? 58.681 -16.258 -5.414 0.01 28.63 189 MET A CA 1
ATOM 1510 C C . MET A 1 222 ? 58.093 -15.078 -6.198 0.01 29.02 189 MET A C 1
ATOM 1511 O O . MET A 1 222 ? 57.624 -15.267 -7.317 0.01 28.53 189 MET A O 1
ATOM 1516 N N . PRO A 1 223 ? 58.059 -13.844 -5.650 1.00 28.94 190 PRO A N 1
ATOM 1517 C CA . PRO A 1 223 ? 57.348 -12.712 -6.271 1.00 32.65 190 PRO A CA 1
ATOM 1518 C C . PRO A 1 223 ? 57.857 -12.343 -7.673 1.00 30.19 190 PRO A C 1
ATOM 1519 O O . PRO A 1 223 ? 57.047 -12.123 -8.528 1.00 26.82 190 PRO A O 1
ATOM 1523 N N . ARG A 1 224 ? 59.168 -12.367 -7.866 1.00 29.40 191 ARG A N 1
ATOM 1524 C CA . ARG A 1 224 ? 59.797 -12.207 -9.193 1.00 35.32 191 ARG A CA 1
ATOM 1525 C C . ARG A 1 224 ? 59.320 -13.334 -10.113 1.00 32.32 191 ARG A C 1
ATOM 1526 O O . ARG A 1 224 ? 58.875 -13.017 -11.238 1.00 29.63 191 ARG A O 1
ATOM 1534 N N . ALA A 1 225 ? 59.337 -14.592 -9.649 1.00 28.25 192 ALA A N 1
ATOM 1535 C CA . ALA A 1 225 ? 58.864 -15.756 -10.436 1.00 26.48 192 ALA A CA 1
ATOM 1536 C C . ALA A 1 225 ? 57.386 -15.576 -10.818 1.00 26.19 192 ALA A C 1
ATOM 1537 O O . ALA A 1 225 ? 57.063 -15.837 -11.973 1.00 27.99 192 ALA A O 1
ATOM 1539 N N . LEU A 1 226 ? 56.534 -15.099 -9.913 1.00 27.60 193 LEU A N 1
ATOM 1540 C CA . LEU A 1 226 ? 55.082 -14.881 -10.191 1.00 27.83 193 LEU A CA 1
ATOM 1541 C C . LEU A 1 226 ? 54.883 -13.718 -11.170 1.00 27.86 193 LEU A C 1
ATOM 1542 O O . LEU A 1 226 ? 53.828 -13.677 -11.809 1.00 31.25 193 LEU A O 1
ATOM 1547 N N . ALA A 1 227 ? 55.810 -12.773 -11.242 1.00 28.05 194 ALA A N 1
ATOM 1548 C CA . ALA A 1 227 ? 55.675 -11.567 -12.088 1.00 32.85 194 ALA A CA 1
ATOM 1549 C C . ALA A 1 227 ? 56.320 -11.787 -13.467 1.00 33.94 194 ALA A C 1
ATOM 1550 O O . ALA A 1 227 ? 56.113 -10.929 -14.332 1.00 36.99 194 ALA A O 1
ATOM 1552 N N . ALA A 1 228 ? 57.091 -12.855 -13.685 1.00 32.18 195 ALA A N 1
ATOM 1553 C CA . ALA A 1 228 ? 57.924 -12.997 -14.909 1.00 32.99 195 ALA A CA 1
ATOM 1554 C C . ALA A 1 228 ? 57.035 -12.946 -16.153 1.00 30.88 195 ALA A C 1
ATOM 1555 O O . ALA A 1 228 ? 55.916 -13.464 -16.153 1.00 28.34 195 ALA A O 1
ATOM 1557 N N . PRO A 1 229 ? 57.490 -12.319 -17.262 1.00 34.04 196 PRO A N 1
ATOM 1558 C CA . PRO A 1 229 ? 56.712 -12.314 -18.509 1.00 33.08 196 PRO A CA 1
ATOM 1559 C C . PRO A 1 229 ? 56.740 -13.680 -19.222 1.00 32.36 196 PRO A C 1
ATOM 1560 O O . PRO A 1 229 ? 57.580 -14.516 -18.902 1.00 30.62 196 PRO A O 1
ATOM 1564 N N . ASP A 1 230 ? 55.804 -13.900 -20.147 1.00 34.12 197 ASP A N 1
ATOM 1565 C CA . ASP A 1 230 ? 55.638 -15.178 -20.902 1.00 36.83 197 ASP A CA 1
ATOM 1566 C C . ASP A 1 230 ? 56.973 -15.609 -21.537 1.00 37.91 197 ASP A C 1
ATOM 1567 O O . ASP A 1 230 ? 57.269 -16.807 -21.515 1.00 38.09 197 ASP A O 1
ATOM 1572 N N . GLY A 1 231 ? 57.763 -14.672 -22.048 1.00 40.24 198 GLY A N 1
ATOM 1573 C CA . GLY A 1 231 ? 59.049 -14.945 -22.721 1.00 45.77 198 GLY A CA 1
ATOM 1574 C C . GLY A 1 231 ? 60.070 -15.626 -21.817 1.00 47.54 198 GLY A C 1
ATOM 1575 O O . GLY A 1 231 ? 61.014 -16.215 -22.360 1.00 46.58 198 GLY A O 1
ATOM 1576 N N . ASP A 1 232 ? 59.897 -15.559 -20.489 1.00 47.49 199 ASP A N 1
ATOM 1577 C CA . ASP A 1 232 ? 60.866 -16.096 -19.495 1.00 48.10 199 ASP A CA 1
ATOM 1578 C C . ASP A 1 232 ? 60.536 -17.533 -19.080 1.00 42.49 199 ASP A C 1
ATOM 1579 O O . ASP A 1 232 ? 61.352 -18.100 -18.380 1.00 41.82 199 ASP A O 1
ATOM 1584 N N . ILE A 1 233 ? 59.420 -18.113 -19.522 1.00 44.92 200 ILE A N 1
ATOM 1585 C CA . ILE A 1 233 ? 59.033 -19.514 -19.164 1.00 41.00 200 ILE A CA 1
ATOM 1586 C C . ILE A 1 233 ? 59.898 -20.479 -19.981 1.00 41.87 200 ILE A C 1
ATOM 1587 O O . ILE A 1 233 ? 60.193 -21.569 -19.475 1.00 39.67 200 ILE A O 1
ATOM 1592 N N . MET B 1 34 ? 71.294 3.097 0.363 0.01 63.44 1 MET B N 1
ATOM 1593 C CA . MET B 1 34 ? 72.456 2.801 -0.522 0.01 62.42 1 MET B CA 1
ATOM 1594 C C . MET B 1 34 ? 72.168 1.519 -1.316 0.01 57.30 1 MET B C 1
ATOM 1595 O O . MET B 1 34 ? 71.897 0.479 -0.682 0.01 55.97 1 MET B O 1
ATOM 1600 N N . SER B 1 35 ? 72.264 1.605 -2.645 1.00 51.97 2 SER B N 1
ATOM 1601 C CA . SER B 1 35 ? 71.914 0.538 -3.623 1.00 50.88 2 SER B CA 1
ATOM 1602 C C . SER B 1 35 ? 72.753 -0.724 -3.371 1.00 42.82 2 SER B C 1
ATOM 1603 O O . SER B 1 35 ? 73.825 -0.647 -2.743 1.00 33.82 2 SER B O 1
ATOM 1606 N N . THR B 1 36 ? 72.285 -1.856 -3.886 1.00 40.71 3 THR B N 1
ATOM 1607 C CA . THR B 1 36 ? 72.959 -3.176 -3.797 1.00 42.18 3 THR B CA 1
ATOM 1608 C C . THR B 1 36 ? 74.312 -3.082 -4.514 1.00 33.27 3 THR B C 1
ATOM 1609 O O . THR B 1 36 ? 75.283 -3.571 -3.947 1.00 31.96 3 THR B O 1
ATOM 1613 N N . ALA B 1 37 ? 74.375 -2.454 -5.683 1.00 30.33 4 ALA B N 1
ATOM 1614 C CA . ALA B 1 37 ? 75.642 -2.276 -6.439 1.00 31.37 4 ALA B CA 1
ATOM 1615 C C . ALA B 1 37 ? 76.630 -1.452 -5.598 1.00 28.17 4 ALA B C 1
ATOM 1616 O O . ALA B 1 37 ? 77.762 -1.867 -5.468 1.00 29.15 4 ALA B O 1
ATOM 1618 N N . GLU B 1 38 ? 76.187 -0.364 -4.983 1.00 32.14 5 GLU B N 1
ATOM 1619 C CA . GLU B 1 38 ? 77.041 0.493 -4.112 1.00 34.25 5 GLU B CA 1
ATOM 1620 C C . GLU B 1 38 ? 77.555 -0.335 -2.931 1.00 29.43 5 GLU B C 1
ATOM 1621 O O . GLU B 1 38 ? 78.764 -0.245 -2.646 1.00 24.81 5 GLU B O 1
ATOM 1627 N N . GLN B 1 39 ? 76.685 -1.125 -2.300 1.00 25.19 6 GLN B N 1
ATOM 1628 C CA . GLN B 1 39 ? 77.087 -1.982 -1.162 1.00 27.57 6 GLN B CA 1
ATOM 1629 C C . GLN B 1 39 ? 78.147 -2.991 -1.627 1.00 23.79 6 GLN B C 1
ATOM 1630 O O . GLN B 1 39 ? 79.136 -3.198 -0.898 1.00 23.38 6 GLN B O 1
ATOM 1636 N N . ARG B 1 40 ? 77.992 -3.565 -2.817 1.00 23.28 7 ARG B N 1
ATOM 1637 C CA . ARG B 1 40 ? 78.968 -4.554 -3.342 1.00 24.19 7 ARG B CA 1
ATOM 1638 C C . ARG B 1 40 ? 80.342 -3.899 -3.528 1.00 22.19 7 ARG B C 1
ATOM 1639 O O . ARG B 1 40 ? 81.340 -4.545 -3.199 1.00 18.26 7 ARG B O 1
ATOM 1647 N N . LEU B 1 41 ? 80.379 -2.693 -4.093 1.00 20.06 8 LEU B N 1
ATOM 1648 C CA . LEU B 1 41 ? 81.649 -1.960 -4.314 1.00 21.33 8 LEU B CA 1
ATOM 1649 C C . LEU B 1 41 ? 82.282 -1.620 -2.957 1.00 20.49 8 LEU B C 1
ATOM 1650 O O . LEU B 1 41 ? 83.493 -1.825 -2.835 1.00 18.98 8 LEU B O 1
ATOM 1655 N N . ARG B 1 42 ? 81.488 -1.222 -1.956 1.00 20.74 9 ARG B N 1
ATOM 1656 C CA . ARG B 1 42 ? 82.008 -0.914 -0.602 1.00 20.58 9 ARG B CA 1
ATOM 1657 C C . ARG B 1 42 ? 82.653 -2.157 -0.001 1.00 19.00 9 ARG B C 1
ATOM 1658 O O . ARG B 1 42 ? 83.721 -2.044 0.635 1.00 17.96 9 ARG B O 1
ATOM 1666 N N . LEU B 1 43 ? 82.008 -3.315 -0.146 1.00 18.89 10 LEU B N 1
ATOM 1667 C CA . LEU B 1 43 ? 82.557 -4.587 0.410 1.00 20.46 10 LEU B CA 1
ATOM 1668 C C . LEU B 1 43 ? 83.887 -4.952 -0.279 1.00 19.61 10 LEU B C 1
ATOM 1669 O O . LEU B 1 43 ? 84.795 -5.441 0.508 1.00 19.69 10 LEU B O 1
ATOM 1674 N N . MET B 1 44 ? 84.053 -4.711 -1.575 0.01 21.83 11 MET B N 1
ATOM 1675 C CA . MET B 1 44 ? 85.318 -5.022 -2.294 0.01 23.06 11 MET B CA 1
ATOM 1676 C C . MET B 1 44 ? 86.423 -4.047 -1.855 0.01 21.73 11 MET B C 1
ATOM 1677 O O . MET B 1 44 ? 87.593 -4.476 -1.807 0.01 21.03 11 MET B O 1
ATOM 1682 N N . GLN B 1 45 ? 86.058 -2.802 -1.517 1.00 21.18 12 GLN B N 1
ATOM 1683 C CA . GLN B 1 45 ? 86.966 -1.742 -0.969 1.00 19.80 12 GLN B CA 1
ATOM 1684 C C . GLN B 1 45 ? 87.399 -2.170 0.442 1.00 21.39 12 GLN B C 1
ATOM 1685 O O . GLN B 1 45 ? 88.622 -2.165 0.690 1.00 23.78 12 GLN B O 1
ATOM 1691 N N . LEU B 1 46 ? 86.487 -2.688 1.281 1.00 21.37 13 LEU B N 1
ATOM 1692 C CA . LEU B 1 46 ? 86.861 -3.159 2.643 1.00 20.49 13 LEU B CA 1
ATOM 1693 C C . LEU B 1 46 ? 87.725 -4.432 2.551 1.00 18.45 13 LEU B C 1
ATOM 1694 O O . LEU B 1 46 ? 88.562 -4.641 3.432 1.00 18.54 13 LEU B O 1
ATOM 1699 N N . ALA B 1 47 ? 87.543 -5.254 1.529 1.00 16.57 14 ALA B N 1
ATOM 1700 C CA . ALA B 1 47 ? 88.262 -6.537 1.349 1.00 19.54 14 ALA B CA 1
ATOM 1701 C C . ALA B 1 47 ? 89.667 -6.345 0.780 1.00 17.54 14 ALA B C 1
ATOM 1702 O O . ALA B 1 47 ? 90.457 -7.282 0.904 1.00 23.07 14 ALA B O 1
ATOM 1704 N N . SER B 1 48 ? 89.976 -5.178 0.232 1.00 18.69 15 SER B N 1
ATOM 1705 C CA . SER B 1 48 ? 91.159 -4.963 -0.644 1.00 22.51 15 SER B CA 1
ATOM 1706 C C . SER B 1 48 ? 92.440 -5.074 0.183 1.00 22.53 15 SER B C 1
ATOM 1707 O O . SER B 1 48 ? 92.473 -4.578 1.321 1.00 23.21 15 SER B O 1
ATOM 1710 N N . SER B 1 49 ? 93.439 -5.775 -0.350 1.00 24.11 16 SER B N 1
ATOM 1711 C CA . SER B 1 49 ? 94.862 -5.761 0.087 1.00 24.52 16 SER B CA 1
ATOM 1712 C C . SER B 1 49 ? 95.404 -4.335 0.138 1.00 25.68 16 SER B C 1
ATOM 1713 O O . SER B 1 49 ? 96.441 -4.129 0.791 1.00 27.72 16 SER B O 1
ATOM 1716 N N . ASN B 1 50 ? 94.816 -3.412 -0.630 1.00 23.28 17 ASN B N 1
ATOM 1717 C CA . ASN B 1 50 ? 95.317 -2.016 -0.727 1.00 25.05 17 ASN B CA 1
ATOM 1718 C C . ASN B 1 50 ? 94.740 -1.178 0.429 1.00 23.29 17 ASN B C 1
ATOM 1719 O O . ASN B 1 50 ? 95.191 -0.045 0.596 1.00 27.07 17 ASN B O 1
ATOM 1724 N N . LEU B 1 51 ? 93.791 -1.683 1.231 1.00 21.68 18 LEU B N 1
ATOM 1725 C CA . LEU B 1 51 ? 93.261 -0.935 2.407 1.00 21.62 18 LEU B CA 1
ATOM 1726 C C . LEU B 1 51 ? 94.457 -0.551 3.268 1.00 21.50 18 LEU B C 1
ATOM 1727 O O . LEU B 1 51 ? 95.214 -1.423 3.649 1.00 19.91 18 LEU B O 1
ATOM 1732 N N . PRO B 1 52 ? 94.728 0.739 3.570 1.00 24.42 19 PRO B N 1
ATOM 1733 C CA . PRO B 1 52 ? 95.965 1.116 4.264 1.00 26.96 19 PRO B CA 1
ATOM 1734 C C . PRO B 1 52 ? 95.876 0.878 5.783 1.00 30.37 19 PRO B C 1
ATOM 1735 O O . PRO B 1 52 ? 95.904 1.813 6.548 1.00 39.67 19 PRO B O 1
ATOM 1739 N N . VAL B 1 53 ? 95.793 -0.388 6.162 1.00 32.34 20 VAL B N 1
ATOM 1740 C CA . VAL B 1 53 ? 95.826 -0.933 7.542 1.00 36.61 20 VAL B CA 1
ATOM 1741 C C . VAL B 1 53 ? 96.847 -2.067 7.451 1.00 43.13 20 VAL B C 1
ATOM 1742 O O . VAL B 1 53 ? 96.625 -2.984 6.624 1.00 36.84 20 VAL B O 1
ATOM 1746 N N . GLY B 1 54 ? 97.921 -2.029 8.232 1.00 49.50 21 GLY B N 1
ATOM 1747 C CA . GLY B 1 54 ? 99.057 -2.964 8.061 1.00 46.96 21 GLY B CA 1
ATOM 1748 C C . GLY B 1 54 ? 98.928 -4.262 8.853 1.00 45.54 21 GLY B C 1
ATOM 1749 O O . GLY B 1 54 ? 98.735 -4.220 10.091 1.00 39.63 21 GLY B O 1
ATOM 1750 N N . GLY B 1 55 ? 99.136 -5.389 8.167 1.00 47.49 22 GLY B N 1
ATOM 1751 C CA . GLY B 1 55 ? 99.286 -6.726 8.785 1.00 45.80 22 GLY B CA 1
ATOM 1752 C C . GLY B 1 55 ? 97.951 -7.430 8.984 1.00 43.48 22 GLY B C 1
ATOM 1753 O O . GLY B 1 55 ? 96.939 -6.992 8.410 1.00 38.46 22 GLY B O 1
ATOM 1754 N N . TYR B 1 56 ? 97.934 -8.501 9.771 1.00 42.18 23 TYR B N 1
ATOM 1755 C CA . TYR B 1 56 ? 96.717 -9.336 9.962 1.00 42.39 23 TYR B CA 1
ATOM 1756 C C . TYR B 1 56 ? 96.946 -10.173 11.232 1.00 40.83 23 TYR B C 1
ATOM 1757 O O . TYR B 1 56 ? 98.114 -10.483 11.573 1.00 38.76 23 TYR B O 1
ATOM 1766 N N . SER B 1 57 ? 95.849 -10.465 11.943 1.00 39.52 24 SER B N 1
ATOM 1767 C CA . SER B 1 57 ? 95.805 -11.324 13.150 1.00 39.39 24 SER B CA 1
ATOM 1768 C C . SER B 1 57 ? 96.379 -12.712 12.828 1.00 40.62 24 SER B C 1
ATOM 1769 O O . SER B 1 57 ? 96.266 -13.158 11.646 1.00 34.02 24 SER B O 1
ATOM 1772 N N . TRP B 1 58 ? 96.966 -13.363 13.840 1.00 41.94 25 TRP B N 1
ATOM 1773 C CA . TRP B 1 58 ? 97.493 -14.760 13.798 1.00 44.83 25 TRP B CA 1
ATOM 1774 C C . TRP B 1 58 ? 98.731 -14.874 12.884 1.00 39.75 25 TRP B C 1
ATOM 1775 O O . TRP B 1 58 ? 99.228 -16.007 12.730 1.00 45.94 25 TRP B O 1
ATOM 1786 N N . SER B 1 59 ? 99.247 -13.753 12.365 1.00 35.76 26 SER B N 1
ATOM 1787 C CA . SER B 1 59 ? 100.341 -13.692 11.353 1.00 41.52 26 SER B CA 1
ATOM 1788 C C . SER B 1 59 ? 101.642 -14.282 11.919 1.00 43.27 26 SER B C 1
ATOM 1789 O O . SER B 1 59 ? 102.336 -14.971 11.168 1.00 36.01 26 SER B O 1
ATOM 1792 N N . GLN B 1 60 ? 101.940 -14.002 13.194 1.00 55.19 27 GLN B N 1
ATOM 1793 C CA . GLN B 1 60 ? 103.198 -14.372 13.913 1.00 59.41 27 GLN B CA 1
ATOM 1794 C C . GLN B 1 60 ? 103.365 -15.898 13.931 1.00 54.54 27 GLN B C 1
ATOM 1795 O O . GLN B 1 60 ? 104.518 -16.388 13.917 1.00 55.11 27 GLN B O 1
ATOM 1801 N N . GLY B 1 61 ? 102.264 -16.641 13.951 1.00 49.79 28 GLY B N 1
ATOM 1802 C CA . GLY B 1 61 ? 102.341 -18.102 13.806 1.00 56.60 28 GLY B CA 1
ATOM 1803 C C . GLY B 1 61 ? 103.314 -18.497 12.695 1.00 56.32 28 GLY B C 1
ATOM 1804 O O . GLY B 1 61 ? 104.215 -19.334 12.964 1.00 49.22 28 GLY B O 1
ATOM 1805 N N . LEU B 1 62 ? 103.175 -17.872 11.509 1.00 52.30 29 LEU B N 1
ATOM 1806 C CA . LEU B 1 62 ? 103.742 -18.367 10.225 1.00 48.70 29 LEU B CA 1
ATOM 1807 C C . LEU B 1 62 ? 105.272 -18.360 10.257 1.00 50.95 29 LEU B C 1
ATOM 1808 O O . LEU B 1 62 ? 105.861 -19.419 9.932 1.00 43.17 29 LEU B O 1
ATOM 1813 N N . GLU B 1 63 ? 105.892 -17.237 10.644 1.00 55.07 30 GLU B N 1
ATOM 1814 C CA . GLU B 1 63 ? 107.370 -17.091 10.631 1.00 55.17 30 GLU B CA 1
ATOM 1815 C C . GLU B 1 63 ? 107.970 -18.193 11.498 1.00 55.90 30 GLU B C 1
ATOM 1816 O O . GLU B 1 63 ? 108.931 -18.843 11.034 1.00 62.32 30 GLU B O 1
ATOM 1822 N N . TRP B 1 64 ? 107.421 -18.389 12.706 1.00 54.82 31 TRP B N 1
ATOM 1823 C CA . TRP B 1 64 ? 107.855 -19.449 13.661 1.00 51.80 31 TRP B CA 1
ATOM 1824 C C . TRP B 1 64 ? 107.738 -20.812 12.970 1.00 44.22 31 TRP B C 1
ATOM 1825 O O . TRP B 1 64 ? 108.706 -21.594 13.010 1.00 41.83 31 TRP B O 1
ATOM 1836 N N . ALA B 1 65 ? 106.571 -21.083 12.378 1.00 38.36 32 ALA B N 1
ATOM 1837 C CA . ALA B 1 65 ? 106.231 -22.399 11.788 1.00 36.70 32 ALA B CA 1
ATOM 1838 C C . ALA B 1 65 ? 107.179 -22.687 10.617 1.00 36.29 32 ALA B C 1
ATOM 1839 O O . ALA B 1 65 ? 107.622 -23.846 10.504 1.00 34.87 32 ALA B O 1
ATOM 1841 N N . VAL B 1 66 ? 107.539 -21.658 9.841 1.00 37.43 33 VAL B N 1
ATOM 1842 C CA . VAL B 1 66 ? 108.482 -21.778 8.687 1.00 38.98 33 VAL B CA 1
ATOM 1843 C C . VAL B 1 66 ? 109.862 -22.146 9.227 1.00 43.30 33 VAL B C 1
ATOM 1844 O O . VAL B 1 66 ? 110.396 -23.176 8.809 1.00 41.87 33 VAL B O 1
ATOM 1848 N N . GLU B 1 67 ? 110.393 -21.323 10.133 1.00 48.50 34 GLU B N 1
ATOM 1849 C CA . GLU B 1 67 ? 111.713 -21.503 10.794 1.00 48.85 34 GLU B CA 1
ATOM 1850 C C . GLU B 1 67 ? 111.774 -22.877 11.469 1.00 44.78 34 GLU B C 1
ATOM 1851 O O . GLU B 1 67 ? 112.867 -23.499 11.474 1.00 47.55 34 GLU B O 1
ATOM 1857 N N . ALA B 1 68 ? 110.663 -23.348 12.034 1.00 40.37 35 ALA B N 1
ATOM 1858 C CA . ALA B 1 68 ? 110.610 -24.623 12.795 1.00 40.39 35 ALA B CA 1
ATOM 1859 C C . ALA B 1 68 ? 110.593 -25.826 11.844 1.00 37.79 35 ALA B C 1
ATOM 1860 O O . ALA B 1 68 ? 110.874 -26.932 12.317 1.00 37.63 35 ALA B O 1
ATOM 1862 N N . GLY B 1 69 ? 110.245 -25.625 10.571 1.00 34.75 36 GLY B N 1
ATOM 1863 C CA . GLY B 1 69 ? 110.222 -26.691 9.557 1.00 35.60 36 GLY B CA 1
ATOM 1864 C C . GLY B 1 69 ? 108.828 -27.242 9.282 1.00 35.05 36 GLY B C 1
ATOM 1865 O O . GLY B 1 69 ? 108.751 -28.249 8.555 1.00 34.21 36 GLY B O 1
ATOM 1866 N N . TRP B 1 70 ? 107.768 -26.574 9.746 1.00 35.60 37 TRP B N 1
ATOM 1867 C CA . TRP B 1 70 ? 106.371 -27.086 9.703 1.00 37.15 37 TRP B CA 1
ATOM 1868 C C . TRP B 1 70 ? 105.701 -26.735 8.376 1.00 34.73 37 TRP B C 1
ATOM 1869 O O . TRP B 1 70 ? 104.704 -27.386 8.056 1.00 33.36 37 TRP B O 1
ATOM 1880 N N . VAL B 1 71 ? 106.213 -25.736 7.651 1.00 33.02 38 VAL B N 1
ATOM 1881 C CA . VAL B 1 71 ? 105.579 -25.227 6.409 1.00 32.09 38 VAL B CA 1
ATOM 1882 C C . VAL B 1 71 ? 106.572 -25.213 5.247 1.00 30.81 38 VAL B C 1
ATOM 1883 O O . VAL B 1 71 ? 106.905 -24.159 4.707 1.00 30.70 38 VAL B O 1
ATOM 1887 N N . PRO B 1 72 ? 107.028 -26.386 4.779 1.00 30.74 39 PRO B N 1
ATOM 1888 C CA . PRO B 1 72 ? 107.972 -26.441 3.663 1.00 32.32 39 PRO B CA 1
ATOM 1889 C C . PRO B 1 72 ? 107.433 -26.103 2.266 1.00 31.60 39 PRO B C 1
ATOM 1890 O O . PRO B 1 72 ? 108.227 -25.737 1.401 1.00 31.68 39 PRO B O 1
ATOM 1894 N N . ASP B 1 73 ? 106.120 -26.205 2.067 1.00 30.91 40 ASP B N 1
ATOM 1895 C CA . ASP B 1 73 ? 105.490 -26.168 0.719 1.00 29.55 40 ASP B CA 1
ATOM 1896 C C . ASP B 1 73 ? 104.018 -25.767 0.836 1.00 27.34 40 ASP B C 1
ATOM 1897 O O . ASP B 1 73 ? 103.552 -25.521 1.965 1.00 26.84 40 ASP B O 1
ATOM 1902 N N . VAL B 1 74 ? 103.338 -25.686 -0.307 1.00 25.92 41 VAL B N 1
ATOM 1903 C CA . VAL B 1 74 ? 101.944 -25.195 -0.441 1.00 26.69 41 VAL B CA 1
ATOM 1904 C C . VAL B 1 74 ? 101.011 -26.045 0.424 1.00 25.45 41 VAL B C 1
ATOM 1905 O O . VAL B 1 74 ? 100.206 -25.458 1.171 1.00 25.70 41 VAL B O 1
ATOM 1909 N N . ALA B 1 75 ? 101.134 -27.366 0.357 1.00 25.94 42 ALA B N 1
ATOM 1910 C CA . ALA B 1 75 ? 100.243 -28.308 1.063 1.00 27.47 42 ALA B CA 1
ATOM 1911 C C . ALA B 1 75 ? 100.381 -28.053 2.574 1.00 28.62 42 ALA B C 1
ATOM 1912 O O . ALA B 1 75 ? 99.334 -27.925 3.236 1.00 30.04 42 ALA B O 1
ATOM 1914 N N . ALA B 1 76 ? 101.603 -27.953 3.093 1.00 28.13 43 ALA B N 1
ATOM 1915 C CA . ALA B 1 76 ? 101.838 -27.716 4.529 1.00 29.21 43 ALA B CA 1
ATOM 1916 C C . ALA B 1 76 ? 101.366 -26.311 4.904 1.00 28.19 43 ALA B C 1
ATOM 1917 O O . ALA B 1 76 ? 100.854 -26.136 6.041 1.00 28.12 43 ALA B O 1
ATOM 1919 N N . PHE B 1 77 ? 101.496 -25.325 4.017 1.00 26.68 44 PHE B N 1
ATOM 1920 C CA . PHE B 1 77 ? 100.998 -23.958 4.335 1.00 26.66 44 PHE B CA 1
ATOM 1921 C C . PHE B 1 77 ? 99.463 -24.002 4.462 1.00 25.49 44 PHE B C 1
ATOM 1922 O O . PHE B 1 77 ? 98.900 -23.395 5.385 1.00 23.97 44 PHE B O 1
ATOM 1930 N N . GLU B 1 78 ? 98.807 -24.715 3.549 1.00 24.43 45 GLU B N 1
ATOM 1931 C CA . GLU B 1 78 ? 97.329 -24.825 3.561 1.00 28.42 45 GLU B CA 1
ATOM 1932 C C . GLU B 1 78 ? 96.870 -25.504 4.863 1.00 28.44 45 GLU B C 1
ATOM 1933 O O . GLU B 1 78 ? 95.920 -24.980 5.477 1.00 32.58 45 GLU B O 1
ATOM 1939 N N . ARG B 1 79 ? 97.516 -26.590 5.287 1.00 31.58 46 ARG B N 1
ATOM 1940 C CA . ARG B 1 79 ? 97.189 -27.308 6.556 1.00 36.02 46 ARG B CA 1
ATOM 1941 C C . ARG B 1 79 ? 97.301 -26.291 7.702 1.00 36.38 46 ARG B C 1
ATOM 1942 O O . ARG B 1 79 ? 96.341 -26.143 8.497 1.00 40.40 46 ARG B O 1
ATOM 1950 N N . TRP B 1 80 ? 98.418 -25.578 7.755 1.00 37.35 47 TRP B N 1
ATOM 1951 C CA . TRP B 1 80 ? 98.685 -24.574 8.814 1.00 37.09 47 TRP B CA 1
ATOM 1952 C C . TRP B 1 80 ? 97.630 -23.458 8.796 1.00 34.50 47 TRP B C 1
ATOM 1953 O O . TRP B 1 80 ? 97.119 -23.087 9.862 1.00 33.56 47 TRP B O 1
ATOM 1964 N N . GLN B 1 81 ? 97.264 -22.951 7.630 1.00 33.29 48 GLN B N 1
ATOM 1965 C CA . GLN B 1 81 ? 96.312 -21.814 7.542 1.00 31.80 48 GLN B CA 1
ATOM 1966 C C . GLN B 1 81 ? 94.880 -22.293 7.847 1.00 32.29 48 GLN B C 1
ATOM 1967 O O . GLN B 1 81 ? 94.122 -21.502 8.440 1.00 29.50 48 GLN B O 1
ATOM 1973 N N . ARG B 1 82 ? 94.493 -23.506 7.421 1.00 30.91 49 ARG B N 1
ATOM 1974 C CA . ARG B 1 82 ? 93.161 -24.072 7.778 1.00 33.54 49 ARG B CA 1
ATOM 1975 C C . ARG B 1 82 ? 93.050 -24.128 9.306 1.00 34.99 49 ARG B C 1
ATOM 1976 O O . ARG B 1 82 ? 92.012 -23.707 9.826 1.00 29.86 49 ARG B O 1
ATOM 1984 N N . ARG B 1 83 ? 94.117 -24.528 9.985 1.00 36.89 50 ARG B N 1
ATOM 1985 C CA . ARG B 1 83 ? 94.153 -24.630 11.466 1.00 45.07 50 ARG B CA 1
ATOM 1986 C C . ARG B 1 83 ? 94.039 -23.229 12.075 1.00 40.61 50 ARG B C 1
ATOM 1987 O O . ARG B 1 83 ? 93.262 -23.079 13.043 1.00 41.49 50 ARG B O 1
ATOM 1995 N N . GLN B 1 84 ? 94.777 -22.238 11.571 1.00 37.81 51 GLN B N 1
ATOM 1996 C CA . GLN B 1 84 ? 94.635 -20.851 12.088 1.00 34.39 51 GLN B CA 1
ATOM 1997 C C . GLN B 1 84 ? 93.204 -20.359 11.836 1.00 29.42 51 GLN B C 1
ATOM 1998 O O . GLN B 1 84 ? 92.710 -19.687 12.741 1.00 27.62 51 GLN B O 1
ATOM 2004 N N . MET B 1 85 ? 92.583 -20.660 10.694 0.01 30.54 52 MET B N 1
ATOM 2005 C CA . MET B 1 85 ? 91.237 -20.131 10.340 0.01 31.18 52 MET B CA 1
ATOM 2006 C C . MET B 1 85 ? 90.181 -20.690 11.307 0.01 33.60 52 MET B C 1
ATOM 2007 O O . MET B 1 85 ? 89.298 -19.914 11.725 0.01 33.21 52 MET B O 1
ATOM 2012 N N . THR B 1 86 ? 90.266 -21.981 11.650 1.00 37.93 53 THR B N 1
ATOM 2013 C CA . THR B 1 86 ? 89.266 -22.733 12.477 1.00 38.68 53 THR B CA 1
ATOM 2014 C C . THR B 1 86 ? 89.550 -22.563 13.974 1.00 35.51 53 THR B C 1
ATOM 2015 O O . THR B 1 86 ? 88.583 -22.401 14.712 1.00 32.63 53 THR B O 1
ATOM 2019 N N . GLU B 1 87 ? 90.816 -22.557 14.397 1.00 34.62 54 GLU B N 1
ATOM 2020 C CA . GLU B 1 87 ? 91.189 -22.486 15.835 1.00 36.67 54 GLU B CA 1
ATOM 2021 C C . GLU B 1 87 ? 91.383 -21.035 16.313 1.00 35.12 54 GLU B C 1
ATOM 2022 O O . GLU B 1 87 ? 91.300 -20.829 17.525 1.00 38.37 54 GLU B O 1
ATOM 2028 N N . GLY B 1 88 ? 91.615 -20.070 15.423 1.00 28.65 55 GLY B N 1
ATOM 2029 C CA . GLY B 1 88 ? 91.836 -18.656 15.786 1.00 27.62 55 GLY B CA 1
ATOM 2030 C C . GLY B 1 88 ? 90.736 -17.756 15.253 1.00 25.43 55 GLY B C 1
ATOM 2031 O O . GLY B 1 88 ? 89.969 -17.210 16.043 1.00 26.30 55 GLY B O 1
ATOM 2032 N N . PHE B 1 89 ? 90.663 -17.590 13.936 1.00 24.35 56 PHE B N 1
ATOM 2033 C CA . PHE B 1 89 ? 89.769 -16.616 13.278 1.00 24.52 56 PHE B CA 1
ATOM 2034 C C . PHE B 1 89 ? 88.296 -16.932 13.566 1.00 25.10 56 PHE B C 1
ATOM 2035 O O . PHE B 1 89 ? 87.515 -15.985 13.775 1.00 22.10 56 PHE B O 1
ATOM 2043 N N . PHE B 1 90 ? 87.918 -18.203 13.547 1.00 24.90 57 PHE B N 1
ATOM 2044 C CA . PHE B 1 90 ? 86.512 -18.645 13.699 1.00 28.31 57 PHE B CA 1
ATOM 2045 C C . PHE B 1 90 ? 86.132 -18.820 15.165 1.00 28.97 57 PHE B C 1
ATOM 2046 O O . PHE B 1 90 ? 84.924 -18.917 15.412 1.00 31.51 57 PHE B O 1
ATOM 2054 N N . THR B 1 91 ? 87.090 -18.835 16.090 1.00 29.01 58 THR B N 1
ATOM 2055 C CA . THR B 1 91 ? 86.814 -18.944 17.540 1.00 33.38 58 THR B CA 1
ATOM 2056 C C . THR B 1 91 ? 86.972 -17.572 18.192 1.00 30.22 58 THR B C 1
ATOM 2057 O O . THR B 1 91 ? 86.397 -17.421 19.250 1.00 28.72 58 THR B O 1
ATOM 2061 N N . VAL B 1 92 ? 87.674 -16.608 17.586 1.00 27.54 59 VAL B N 1
ATOM 2062 C CA . VAL B 1 92 ? 87.904 -15.274 18.236 1.00 27.92 59 VAL B CA 1
ATOM 2063 C C . VAL B 1 92 ? 87.377 -14.136 17.346 1.00 26.23 59 VAL B C 1
ATOM 2064 O O . VAL B 1 92 ? 86.300 -13.593 17.620 1.00 24.84 59 VAL B O 1
ATOM 2068 N N . ASP B 1 93 ? 88.102 -13.803 16.290 1.00 28.46 60 ASP B N 1
ATOM 2069 C CA . ASP B 1 93 ? 87.814 -12.630 15.415 1.00 27.75 60 ASP B CA 1
ATOM 2070 C C . ASP B 1 93 ? 86.348 -12.651 14.960 1.00 28.90 60 ASP B C 1
ATOM 2071 O O . ASP B 1 93 ? 85.656 -11.667 15.172 1.00 30.29 60 ASP B O 1
ATOM 2076 N N . LEU B 1 94 ? 85.869 -13.707 14.313 1.00 33.09 61 LEU B N 1
ATOM 2077 C CA . LEU B 1 94 ? 84.560 -13.626 13.606 1.00 30.89 61 LEU B CA 1
ATOM 2078 C C . LEU B 1 94 ? 83.427 -13.586 14.628 1.00 32.41 61 LEU B C 1
ATOM 2079 O O . LEU B 1 94 ? 82.545 -12.729 14.496 1.00 30.66 61 LEU B O 1
ATOM 2084 N N . PRO B 1 95 ? 83.403 -14.453 15.678 1.00 27.21 62 PRO B N 1
ATOM 2085 C CA . PRO B 1 95 ? 82.336 -14.399 16.680 1.00 27.44 62 PRO B CA 1
ATOM 2086 C C . PRO B 1 95 ? 82.270 -13.060 17.428 1.00 26.06 62 PRO B C 1
ATOM 2087 O O . PRO B 1 95 ? 81.187 -12.583 17.727 1.00 28.41 62 PRO B O 1
ATOM 2091 N N . LEU B 1 96 ? 83.418 -12.470 17.724 1.00 24.90 63 LEU B N 1
ATOM 2092 C CA . LEU B 1 96 ? 83.444 -11.169 18.417 1.00 26.27 63 LEU B CA 1
ATOM 2093 C C . LEU B 1 96 ? 83.047 -10.055 17.432 1.00 26.42 63 LEU B C 1
ATOM 2094 O O . LEU B 1 96 ? 82.368 -9.105 17.848 1.00 22.79 63 LEU B O 1
ATOM 2099 N N . PHE B 1 97 ? 83.403 -10.182 16.143 1.00 27.12 64 PHE B N 1
ATOM 2100 C CA . PHE B 1 97 ? 82.921 -9.240 15.104 1.00 24.61 64 PHE B CA 1
ATOM 2101 C C . PHE B 1 97 ? 81.387 -9.313 15.045 1.00 24.23 64 PHE B C 1
ATOM 2102 O O . PHE B 1 97 ? 80.742 -8.260 15.023 1.00 23.57 64 PHE B O 1
ATOM 2110 N N . ALA B 1 98 ? 80.809 -10.511 15.062 1.00 24.31 65 ALA B N 1
ATOM 2111 C CA . ALA B 1 98 ? 79.336 -10.693 15.092 1.00 25.02 65 ALA B CA 1
ATOM 2112 C C . ALA B 1 98 ? 78.734 -9.948 16.285 1.00 26.42 65 ALA B C 1
ATOM 2113 O O . ALA B 1 98 ? 77.703 -9.264 16.124 1.00 27.95 65 ALA B O 1
ATOM 2115 N N . ARG B 1 99 ? 79.342 -10.067 17.466 1.00 29.40 66 ARG B N 1
ATOM 2116 C CA . ARG B 1 99 ? 78.785 -9.471 18.710 1.00 28.55 66 ARG B CA 1
ATOM 2117 C C . ARG B 1 99 ? 78.936 -7.954 18.659 1.00 28.52 66 ARG B C 1
ATOM 2118 O O . ARG B 1 99 ? 77.997 -7.273 19.099 1.00 28.91 66 ARG B O 1
ATOM 2126 N N . LEU B 1 100 ? 80.020 -7.443 18.078 1.00 25.79 67 LEU B N 1
ATOM 2127 C CA . LEU B 1 100 ? 80.199 -5.981 17.930 1.00 27.59 67 LEU B CA 1
ATOM 2128 C C . LEU B 1 100 ? 79.149 -5.448 16.948 1.00 26.67 67 LEU B C 1
ATOM 2129 O O . LEU B 1 100 ? 78.560 -4.407 17.249 1.00 26.71 67 LEU B O 1
ATOM 2134 N N . TYR B 1 101 ? 78.873 -6.181 15.873 1.00 26.51 68 TYR B N 1
ATOM 2135 C CA . TYR B 1 101 ? 77.866 -5.787 14.857 1.00 26.92 68 TYR B CA 1
ATOM 2136 C C . TYR B 1 101 ? 76.479 -5.723 15.523 1.00 28.14 68 TYR B C 1
ATOM 2137 O O . TYR B 1 101 ? 75.795 -4.702 15.379 1.00 26.61 68 TYR B O 1
ATOM 2146 N N . ARG B 1 102 ? 76.104 -6.760 16.281 1.00 31.05 69 ARG B N 1
ATOM 2147 C CA . ARG B 1 102 ? 74.796 -6.865 16.976 1.00 33.44 69 ARG B CA 1
ATOM 2148 C C . ARG B 1 102 ? 74.683 -5.760 18.019 1.00 32.74 69 ARG B C 1
ATOM 2149 O O . ARG B 1 102 ? 73.617 -5.146 18.110 1.00 34.00 69 ARG B O 1
ATOM 2157 N N . ALA B 1 103 ? 75.749 -5.476 18.751 1.00 31.71 70 ALA B N 1
ATOM 2158 C CA . ALA B 1 103 ? 75.761 -4.383 19.751 1.00 33.20 70 ALA B CA 1
ATOM 2159 C C . ALA B 1 103 ? 75.494 -3.048 19.051 1.00 33.16 70 ALA B C 1
ATOM 2160 O O . ALA B 1 103 ? 74.659 -2.258 19.547 1.00 34.52 70 ALA B O 1
ATOM 2162 N N . CYS B 1 104 ? 76.138 -2.804 17.909 1.00 33.39 71 CYS B N 1
ATOM 2163 C CA . CYS B 1 104 ? 75.970 -1.536 17.166 1.00 34.42 71 CYS B CA 1
ATOM 2164 C C . CYS B 1 104 ? 74.531 -1.413 16.662 1.00 35.90 71 CYS B C 1
ATOM 2165 O O . CYS B 1 104 ? 73.960 -0.306 16.767 1.00 38.38 71 CYS B O 1
ATOM 2168 N N . GLU B 1 105 ? 73.983 -2.511 16.137 1.00 35.66 72 GLU B N 1
ATOM 2169 C CA . GLU B 1 105 ? 72.599 -2.598 15.619 1.00 38.11 72 GLU B CA 1
ATOM 2170 C C . GLU B 1 105 ? 71.621 -2.172 16.712 1.00 39.13 72 GLU B C 1
ATOM 2171 O O . GLU B 1 105 ? 70.707 -1.414 16.396 1.00 37.06 72 GLU B O 1
ATOM 2177 N N . GLN B 1 106 ? 71.846 -2.645 17.950 1.00 40.39 73 GLN B N 1
ATOM 2178 C CA . GLN B 1 106 ? 70.982 -2.415 19.134 1.00 39.78 73 GLN B CA 1
ATOM 2179 C C . GLN B 1 106 ? 71.293 -1.058 19.782 1.00 40.68 73 GLN B C 1
ATOM 2180 O O . GLN B 1 106 ? 70.585 -0.710 20.722 1.00 41.97 73 GLN B O 1
ATOM 2186 N N . GLY B 1 107 ? 72.286 -0.300 19.318 1.00 40.97 74 GLY B N 1
ATOM 2187 C CA . GLY B 1 107 ? 72.633 1.009 19.918 1.00 40.07 74 GLY B CA 1
ATOM 2188 C C . GLY B 1 107 ? 73.266 0.846 21.285 1.00 41.63 74 GLY B C 1
ATOM 2189 O O . GLY B 1 107 ? 73.249 1.802 22.075 1.00 44.87 74 GLY B O 1
ATOM 2190 N N . ASP B 1 108 ? 73.847 -0.330 21.537 1.00 41.79 75 ASP B N 1
ATOM 2191 C CA . ASP B 1 108 ? 74.404 -0.747 22.843 1.00 38.55 75 ASP B CA 1
ATOM 2192 C C . ASP B 1 108 ? 75.932 -0.586 22.799 1.00 36.60 75 ASP B C 1
ATOM 2193 O O . ASP B 1 108 ? 76.642 -1.625 22.558 1.00 33.06 75 ASP B O 1
ATOM 2198 N N . ILE B 1 109 ? 76.408 0.644 23.070 1.00 35.40 76 ILE B N 1
ATOM 2199 C CA . ILE B 1 109 ? 77.862 1.010 23.131 1.00 36.08 76 ILE B CA 1
ATOM 2200 C C . ILE B 1 109 ? 78.541 0.290 24.319 1.00 36.39 76 ILE B C 1
ATOM 2201 O O . ILE B 1 109 ? 79.679 -0.198 24.130 1.00 38.25 76 ILE B O 1
ATOM 2206 N N . ALA B 1 110 ? 77.882 0.196 25.483 1.00 36.57 77 ALA B N 1
ATOM 2207 C CA . ALA B 1 110 ? 78.445 -0.472 26.684 1.00 36.93 77 ALA B CA 1
ATOM 2208 C C . ALA B 1 110 ? 78.732 -1.950 26.348 1.00 35.27 77 ALA B C 1
ATOM 2209 O O . ALA B 1 110 ? 79.837 -2.419 26.619 1.00 34.00 77 ALA B O 1
ATOM 2211 N N . ALA B 1 111 ? 77.805 -2.638 25.687 1.00 34.58 78 ALA B N 1
ATOM 2212 C CA . ALA B 1 111 ? 78.020 -4.036 25.238 1.00 34.45 78 ALA B CA 1
ATOM 2213 C C . ALA B 1 111 ? 79.187 -4.100 24.235 1.00 32.20 78 ALA B C 1
ATOM 2214 O O . ALA B 1 111 ? 80.012 -5.044 24.336 1.00 30.31 78 ALA B O 1
ATOM 2216 N N . ALA B 1 112 ? 79.281 -3.139 23.311 1.00 31.85 79 ALA B N 1
ATOM 2217 C CA . ALA B 1 112 ? 80.374 -3.114 22.306 1.00 31.11 79 ALA B CA 1
ATOM 2218 C C . ALA B 1 112 ? 81.710 -2.914 23.030 1.00 31.98 79 ALA B C 1
ATOM 2219 O O . ALA B 1 112 ? 82.699 -3.564 22.639 1.00 31.60 79 ALA B O 1
ATOM 2221 N N . GLN B 1 113 ? 81.722 -2.083 24.075 1.00 34.90 80 GLN B N 1
ATOM 2222 C CA . GLN B 1 113 ? 82.921 -1.841 24.915 1.00 37.53 80 GLN B CA 1
ATOM 2223 C C . GLN B 1 113 ? 83.337 -3.155 25.579 1.00 37.94 80 GLN B C 1
ATOM 2224 O O . GLN B 1 113 ? 84.543 -3.467 25.543 1.00 37.30 80 GLN B O 1
ATOM 2230 N N . ARG B 1 114 ? 82.379 -3.901 26.139 1.00 37.75 81 ARG B N 1
ATOM 2231 C CA . ARG B 1 114 ? 82.662 -5.162 26.874 1.00 39.19 81 ARG B CA 1
ATOM 2232 C C . ARG B 1 114 ? 83.205 -6.198 25.882 1.00 35.90 81 ARG B C 1
ATOM 2233 O O . ARG B 1 114 ? 84.238 -6.803 26.188 1.00 35.99 81 ARG B O 1
ATOM 2241 N N . TRP B 1 115 ? 82.579 -6.362 24.710 1.00 33.03 82 TRP B N 1
ATOM 2242 C CA . TRP B 1 115 ? 83.072 -7.311 23.674 1.00 31.33 82 TRP B CA 1
ATOM 2243 C C . TRP B 1 115 ? 84.462 -6.902 23.179 1.00 29.78 82 TRP B C 1
ATOM 2244 O O . TRP B 1 115 ? 85.284 -7.818 22.909 1.00 28.61 82 TRP B O 1
ATOM 2255 N N . THR B 1 116 ? 84.753 -5.607 23.069 1.00 28.47 83 THR B N 1
ATOM 2256 C CA . THR B 1 116 ? 86.089 -5.157 22.588 1.00 29.02 83 THR B CA 1
ATOM 2257 C C . THR B 1 116 ? 87.150 -5.526 23.630 1.00 29.79 83 THR B C 1
ATOM 2258 O O . THR B 1 116 ? 88.232 -6.045 23.234 1.00 30.17 83 THR B O 1
ATOM 2262 N N . ALA B 1 117 ? 86.830 -5.331 24.908 1.00 30.70 84 ALA B N 1
ATOM 2263 C CA . ALA B 1 117 ? 87.700 -5.727 26.035 1.00 33.08 84 ALA B CA 1
ATOM 2264 C C . ALA B 1 117 ? 87.986 -7.234 25.953 1.00 32.84 84 ALA B C 1
ATOM 2265 O O . ALA B 1 117 ? 89.146 -7.630 26.109 1.00 31.14 84 ALA B O 1
ATOM 2267 N N . TYR B 1 118 ? 86.966 -8.065 25.715 1.00 34.75 85 TYR B N 1
ATOM 2268 C CA . TYR B 1 118 ? 87.152 -9.536 25.666 1.00 34.67 85 TYR B CA 1
ATOM 2269 C C . TYR B 1 118 ? 88.066 -9.865 24.478 1.00 33.07 85 TYR B C 1
ATOM 2270 O O . TYR B 1 118 ? 88.932 -10.726 24.618 1.00 31.97 85 TYR B O 1
ATOM 2279 N N . LEU B 1 119 ? 87.882 -9.189 23.338 1.00 31.78 86 LEU B N 1
ATOM 2280 C CA . LEU B 1 119 ? 88.718 -9.393 22.126 1.00 30.60 86 LEU B CA 1
ATOM 2281 C C . LEU B 1 119 ? 90.178 -9.164 22.519 1.00 31.68 86 LEU B C 1
ATOM 2282 O O . LEU B 1 119 ? 90.999 -10.022 22.221 1.00 30.50 86 LEU B O 1
ATOM 2287 N N . LEU B 1 120 ? 90.490 -8.062 23.197 1.00 33.31 87 LEU B N 1
ATOM 2288 C CA . LEU B 1 120 ? 91.895 -7.712 23.530 1.00 34.87 87 LEU B CA 1
ATOM 2289 C C . LEU B 1 120 ? 92.460 -8.766 24.493 1.00 34.73 87 LEU B C 1
ATOM 2290 O O . LEU B 1 120 ? 93.596 -9.187 24.279 1.00 34.68 87 LEU B O 1
ATOM 2295 N N . ALA B 1 121 ? 91.698 -9.201 25.497 1.00 34.96 88 ALA B N 1
ATOM 2296 C CA . ALA B 1 121 ? 92.114 -10.283 26.427 1.00 38.15 88 ALA B CA 1
ATOM 2297 C C . ALA B 1 121 ? 92.350 -11.590 25.641 1.00 37.53 88 ALA B C 1
ATOM 2298 O O . ALA B 1 121 ? 93.237 -12.338 26.007 1.00 40.14 88 ALA B O 1
ATOM 2300 N N . CYS B 1 122 ? 91.613 -11.841 24.567 1.00 37.87 89 CYS B N 1
ATOM 2301 C CA . CYS B 1 122 ? 91.781 -13.061 23.726 1.00 38.06 89 CYS B CA 1
ATOM 2302 C C . CYS B 1 122 ? 93.064 -12.987 22.900 1.00 38.94 89 CYS B C 1
ATOM 2303 O O . CYS B 1 122 ? 93.517 -14.060 22.503 1.00 39.57 89 CYS B O 1
ATOM 2306 N N . ARG B 1 123 ? 93.646 -11.798 22.688 1.00 38.75 90 ARG B N 1
ATOM 2307 C CA . ARG B 1 123 ? 94.946 -11.669 21.964 1.00 39.98 90 ARG B CA 1
ATOM 2308 C C . ARG B 1 123 ? 96.113 -12.165 22.836 1.00 49.71 90 ARG B C 1
ATOM 2309 O O . ARG B 1 123 ? 97.141 -12.529 22.255 1.00 51.09 90 ARG B O 1
ATOM 2317 N N . GLU B 1 124 ? 95.948 -12.250 24.159 1.00 55.17 91 GLU B N 1
ATOM 2318 C CA . GLU B 1 124 ? 96.857 -13.013 25.061 1.00 68.17 91 GLU B CA 1
ATOM 2319 C C . GLU B 1 124 ? 98.112 -12.178 25.355 1.00 69.51 91 GLU B C 1
ATOM 2320 O O . GLU B 1 124 ? 98.208 -11.675 26.487 1.00 75.17 91 GLU B O 1
ATOM 2326 N N . THR B 1 125 ? 99.038 -12.007 24.405 1.00 66.97 92 THR B N 1
ATOM 2327 C CA . THR B 1 125 ? 100.314 -11.282 24.662 1.00 65.41 92 THR B CA 1
ATOM 2328 C C . THR B 1 125 ? 100.073 -9.763 24.624 1.00 67.61 92 THR B C 1
ATOM 2329 O O . THR B 1 125 ? 99.105 -9.305 23.967 1.00 70.80 92 THR B O 1
ATOM 2333 N N . ARG B 1 126 ? 100.934 -9.014 25.319 1.00 62.83 93 ARG B N 1
ATOM 2334 C CA . ARG B 1 126 ? 101.095 -7.544 25.198 1.00 63.67 93 ARG B CA 1
ATOM 2335 C C . ARG B 1 126 ? 101.290 -7.162 23.723 1.00 56.94 93 ARG B C 1
ATOM 2336 O O . ARG B 1 126 ? 100.585 -6.253 23.267 1.00 51.22 93 ARG B O 1
ATOM 2344 N N . GLU B 1 127 ? 102.228 -7.814 23.028 1.00 55.77 94 GLU B N 1
ATOM 2345 C CA . GLU B 1 127 ? 102.629 -7.485 21.634 1.00 58.43 94 GLU B CA 1
ATOM 2346 C C . GLU B 1 127 ? 101.424 -7.585 20.691 1.00 54.86 94 GLU B C 1
ATOM 2347 O O . GLU B 1 127 ? 101.284 -6.698 19.826 1.00 54.36 94 GLU B O 1
ATOM 2353 N N . LEU B 1 128 ? 100.590 -8.621 20.843 1.00 50.85 95 LEU B N 1
ATOM 2354 C CA . LEU B 1 128 ? 99.436 -8.887 19.932 1.00 48.10 95 LEU B CA 1
ATOM 2355 C C . LEU B 1 128 ? 98.268 -7.937 20.264 1.00 41.59 95 LEU B C 1
ATOM 2356 O O . LEU B 1 128 ? 97.527 -7.589 19.333 1.00 36.37 95 LEU B O 1
ATOM 2361 N N . ARG B 1 129 ? 98.117 -7.513 21.523 1.00 40.62 96 ARG B N 1
ATOM 2362 C CA . ARG B 1 129 ? 97.151 -6.452 21.912 1.00 43.07 96 ARG B CA 1
ATOM 2363 C C . ARG B 1 129 ? 97.542 -5.121 21.255 1.00 42.23 96 ARG B C 1
ATOM 2364 O O . ARG B 1 129 ? 96.636 -4.434 20.761 1.00 36.53 96 ARG B O 1
ATOM 2372 N N . GLU B 1 130 ? 98.833 -4.782 21.261 1.00 43.07 97 GLU B N 1
ATOM 2373 C CA . GLU B 1 130 ? 99.366 -3.542 20.643 1.00 46.65 97 GLU B CA 1
ATOM 2374 C C . GLU B 1 130 ? 99.160 -3.614 19.126 1.00 45.49 97 GLU B C 1
ATOM 2375 O O . GLU B 1 130 ? 98.791 -2.587 18.541 1.00 44.32 97 GLU B O 1
ATOM 2381 N N . GLU B 1 131 ? 99.360 -4.780 18.508 1.00 47.93 98 GLU B N 1
ATOM 2382 C CA . GLU B 1 131 ? 99.167 -4.920 17.043 1.00 49.68 98 GLU B CA 1
ATOM 2383 C C . GLU B 1 131 ? 97.683 -4.671 16.724 1.00 41.69 98 GLU B C 1
ATOM 2384 O O . GLU B 1 131 ? 97.410 -3.977 15.740 1.00 35.86 98 GLU B O 1
ATOM 2390 N N . GLU B 1 132 ? 96.766 -5.195 17.548 1.00 35.30 99 GLU B N 1
ATOM 2391 C CA . GLU B 1 132 ? 95.299 -5.012 17.390 1.00 32.94 99 GLU B CA 1
ATOM 2392 C C . GLU B 1 132 ? 94.974 -3.516 17.475 1.00 31.12 99 GLU B C 1
ATOM 2393 O O . GLU B 1 132 ? 94.225 -3.033 16.636 1.00 27.22 99 GLU B O 1
ATOM 2399 N N . ARG B 1 133 ? 95.525 -2.816 18.459 1.00 30.92 100 ARG B N 1
ATOM 2400 C CA . ARG B 1 133 ? 95.262 -1.371 18.696 1.00 33.06 100 ARG B CA 1
ATOM 2401 C C . ARG B 1 133 ? 95.860 -0.529 17.556 1.00 32.41 100 ARG B C 1
ATOM 2402 O O . ARG B 1 133 ? 95.175 0.409 17.121 1.00 28.61 100 ARG B O 1
ATOM 2410 N N . ASN B 1 134 ? 97.048 -0.874 17.059 1.00 33.12 101 ASN B N 1
ATOM 2411 C CA . ASN B 1 134 ? 97.696 -0.164 15.922 1.00 35.14 101 ASN B CA 1
ATOM 2412 C C . ASN B 1 134 ? 96.822 -0.287 14.675 1.00 32.36 101 ASN B C 1
ATOM 2413 O O . ASN B 1 134 ? 96.626 0.716 13.997 1.00 32.87 101 ASN B O 1
ATOM 2418 N N . ARG B 1 135 ? 96.319 -1.483 14.387 1.00 31.06 102 ARG B N 1
ATOM 2419 C CA . ARG B 1 135 ? 95.426 -1.718 13.233 1.00 28.45 102 ARG B CA 1
ATOM 2420 C C . ARG B 1 135 ? 94.120 -0.940 13.453 1.00 27.33 102 ARG B C 1
ATOM 2421 O O . ARG B 1 135 ? 93.588 -0.421 12.478 1.00 26.36 102 ARG B O 1
ATOM 2429 N N . GLY B 1 136 ? 93.619 -0.871 14.687 1.00 28.44 103 GLY B N 1
ATOM 2430 C CA . GLY B 1 136 ? 92.409 -0.097 15.042 1.00 28.00 103 GLY B CA 1
ATOM 2431 C C . GLY B 1 136 ? 92.590 1.383 14.747 1.00 28.40 103 GLY B C 1
ATOM 2432 O O . GLY B 1 136 ? 91.711 1.971 14.109 1.00 29.23 103 GLY B O 1
ATOM 2433 N N . ALA B 1 137 ? 93.709 1.965 15.173 1.00 30.24 104 ALA B N 1
ATOM 2434 C CA . ALA B 1 137 ? 94.058 3.390 14.930 1.00 30.88 104 ALA B CA 1
ATOM 2435 C C . ALA B 1 137 ? 94.150 3.661 13.417 1.00 30.00 104 ALA B C 1
ATOM 2436 O O . ALA B 1 137 ? 93.661 4.717 12.969 1.00 30.85 104 ALA B O 1
ATOM 2438 N N . ALA B 1 138 ? 94.775 2.763 12.662 1.00 29.32 105 ALA B N 1
ATOM 2439 C CA . ALA B 1 138 ? 94.915 2.873 11.192 1.00 29.98 105 ALA B CA 1
ATOM 2440 C C . ALA B 1 138 ? 93.513 2.907 10.569 1.00 27.66 105 ALA B C 1
ATOM 2441 O O . ALA B 1 138 ? 93.244 3.796 9.761 1.00 28.07 105 ALA B O 1
ATOM 2443 N N . PHE B 1 139 ? 92.626 2.001 10.978 1.00 27.66 106 PHE B N 1
ATOM 2444 C CA . PHE B 1 139 ? 91.261 1.916 10.407 1.00 28.13 106 PHE B CA 1
ATOM 2445 C C . PHE B 1 139 ? 90.436 3.146 10.814 1.00 28.46 106 PHE B C 1
ATOM 2446 O O . PHE B 1 139 ? 89.685 3.654 9.943 1.00 28.63 106 PHE B O 1
ATOM 2454 N N . ALA B 1 140 ? 90.595 3.645 12.043 1.00 29.61 107 ALA B N 1
ATOM 2455 C CA . ALA B 1 140 ? 89.868 4.828 12.574 1.00 30.86 107 ALA B CA 1
ATOM 2456 C C . ALA B 1 140 ? 90.175 6.094 11.752 1.00 30.24 107 ALA B C 1
ATOM 2457 O O . ALA B 1 140 ? 89.282 6.947 11.614 1.00 28.58 107 ALA B O 1
ATOM 2459 N N . ARG B 1 141 ? 91.403 6.249 11.262 1.00 31.33 108 ARG B N 1
ATOM 2460 C CA . ARG B 1 141 ? 91.754 7.363 10.346 1.00 35.17 108 ARG B CA 1
ATOM 2461 C C . ARG B 1 141 ? 90.850 7.314 9.094 1.00 32.05 108 ARG B C 1
ATOM 2462 O O . ARG B 1 141 ? 90.378 8.359 8.689 1.00 35.18 108 ARG B O 1
ATOM 2470 N N . LEU B 1 142 ? 90.565 6.136 8.537 1.00 28.92 109 LEU B N 1
ATOM 2471 C CA . LEU B 1 142 ? 89.694 5.980 7.334 1.00 27.14 109 LEU B CA 1
ATOM 2472 C C . LEU B 1 142 ? 88.228 6.159 7.741 1.00 27.53 109 LEU B C 1
ATOM 2473 O O . LEU B 1 142 ? 87.507 6.871 7.050 1.00 26.29 109 LEU B O 1
ATOM 2478 N N . LEU B 1 143 ? 87.819 5.509 8.830 1.00 27.39 110 LEU B N 1
ATOM 2479 C CA . LEU B 1 143 ? 86.430 5.518 9.341 1.00 29.18 110 LEU B CA 1
ATOM 2480 C C . LEU B 1 143 ? 85.960 6.968 9.482 1.00 30.93 110 LEU B C 1
ATOM 2481 O O . LEU B 1 143 ? 84.892 7.275 8.944 1.00 28.92 110 LEU B O 1
ATOM 2486 N N . SER B 1 144 ? 86.741 7.822 10.140 1.00 33.10 111 SER B N 1
ATOM 2487 C CA . SER B 1 144 ? 86.347 9.226 10.398 1.00 39.49 111 SER B CA 1
ATOM 2488 C C . SER B 1 144 ? 86.356 10.032 9.086 1.00 38.62 111 SER B C 1
ATOM 2489 O O . SER B 1 144 ? 85.565 10.979 8.980 1.00 38.02 111 SER B O 1
ATOM 2492 N N . ASP B 1 145 ? 87.206 9.667 8.124 1.00 38.14 112 ASP B N 1
ATOM 2493 C CA . ASP B 1 145 ? 87.236 10.300 6.781 1.00 41.45 112 ASP B CA 1
ATOM 2494 C C . ASP B 1 145 ? 85.976 9.900 5.999 1.00 35.79 112 ASP B C 1
ATOM 2495 O O . ASP B 1 145 ? 85.386 10.739 5.379 1.00 29.93 112 ASP B O 1
ATOM 2500 N N . TRP B 1 146 ? 85.602 8.616 6.009 1.00 30.53 113 TRP B N 1
ATOM 2501 C CA . TRP B 1 146 ? 84.426 8.093 5.256 1.00 28.45 113 TRP B CA 1
ATOM 2502 C C . TRP B 1 146 ? 83.117 8.560 5.891 1.00 27.88 113 TRP B C 1
ATOM 2503 O O . TRP B 1 146 ? 82.178 8.855 5.140 1.00 26.14 113 TRP B O 1
ATOM 2514 N N . GLN B 1 147 ? 83.065 8.581 7.225 1.00 25.89 114 GLN B N 1
ATOM 2515 C CA . GLN B 1 147 ? 81.850 8.911 7.999 1.00 26.97 114 GLN B CA 1
ATOM 2516 C C . GLN B 1 147 ? 82.229 9.856 9.131 1.00 29.31 114 GLN B C 1
ATOM 2517 O O . GLN B 1 147 ? 82.388 9.419 10.267 1.00 31.67 114 GLN B O 1
ATOM 2523 N N . PRO B 1 148 ? 82.373 11.180 8.875 1.00 33.32 115 PRO B N 1
ATOM 2524 C CA . PRO B 1 148 ? 82.673 12.159 9.932 1.00 35.61 115 PRO B CA 1
ATOM 2525 C C . PRO B 1 148 ? 81.625 12.119 11.054 1.00 38.15 115 PRO B C 1
ATOM 2526 O O . PRO B 1 148 ? 81.894 12.508 12.162 1.00 41.94 115 PRO B O 1
ATOM 2530 N N . ASP B 1 149 ? 80.410 11.801 10.632 1.00 41.09 116 ASP B N 1
ATOM 2531 C CA . ASP B 1 149 ? 79.254 11.150 11.292 1.00 42.54 116 ASP B CA 1
ATOM 2532 C C . ASP B 1 149 ? 79.573 10.346 12.567 1.00 41.10 116 ASP B C 1
ATOM 2533 O O . ASP B 1 149 ? 78.787 10.383 13.523 1.00 40.74 116 ASP B O 1
ATOM 2538 N N . CYS B 1 150 ? 80.654 9.563 12.552 1.00 40.05 117 CYS B N 1
ATOM 2539 C CA . CYS B 1 150 ? 80.965 8.515 13.563 1.00 38.11 117 CYS B CA 1
ATOM 2540 C C . CYS B 1 150 ? 81.141 9.150 14.940 1.00 39.70 117 CYS B C 1
ATOM 2541 O O . CYS B 1 150 ? 82.058 9.935 15.134 1.00 40.38 117 CYS B O 1
ATOM 2544 N N . PRO B 1 151 ? 80.277 8.825 15.930 1.00 42.99 118 PRO B N 1
ATOM 2545 C CA . PRO B 1 151 ? 80.327 9.450 17.250 1.00 45.16 118 PRO B CA 1
ATOM 2546 C C . PRO B 1 151 ? 81.619 9.135 17.989 1.00 47.46 118 PRO B C 1
ATOM 2547 O O . PRO B 1 151 ? 82.175 8.046 17.825 1.00 49.11 118 PRO B O 1
ATOM 2551 N N . PRO B 1 152 ? 82.109 10.056 18.844 1.00 48.84 119 PRO B N 1
ATOM 2552 C CA . PRO B 1 152 ? 83.359 9.851 19.570 1.00 49.17 119 PRO B CA 1
ATOM 2553 C C . PRO B 1 152 ? 83.488 8.504 20.269 1.00 46.79 119 PRO B C 1
ATOM 2554 O O . PRO B 1 152 ? 84.552 7.898 20.176 1.00 45.06 119 PRO B O 1
ATOM 2558 N N . PRO B 1 153 ? 82.461 7.989 20.996 1.00 46.10 120 PRO B N 1
ATOM 2559 C CA . PRO B 1 153 ? 82.589 6.698 21.680 1.00 42.56 120 PRO B CA 1
ATOM 2560 C C . PRO B 1 153 ? 82.937 5.547 20.731 1.00 41.02 120 PRO B C 1
ATOM 2561 O O . PRO B 1 153 ? 83.711 4.685 21.113 1.00 41.41 120 PRO B O 1
ATOM 2565 N N . TRP B 1 154 ? 82.378 5.563 19.519 1.00 38.76 121 TRP B N 1
ATOM 2566 C CA . TRP B 1 154 ? 82.659 4.525 18.493 1.00 36.06 121 TRP B CA 1
ATOM 2567 C C . TRP B 1 154 ? 84.049 4.722 17.888 1.00 34.64 121 TRP B C 1
ATOM 2568 O O . TRP B 1 154 ? 84.767 3.727 17.785 1.00 35.13 121 TRP B O 1
ATOM 2579 N N . ARG B 1 155 ? 84.446 5.950 17.570 1.00 36.37 122 ARG B N 1
ATOM 2580 C CA . ARG B 1 155 ? 85.836 6.242 17.109 1.00 39.11 122 ARG B CA 1
ATOM 2581 C C . ARG B 1 155 ? 86.817 5.719 18.158 1.00 39.57 122 ARG B C 1
ATOM 2582 O O . ARG B 1 155 ? 87.786 5.066 17.769 1.00 41.09 122 ARG B O 1
ATOM 2590 N N . SER B 1 156 ? 86.561 6.021 19.434 1.00 38.65 123 SER B N 1
ATOM 2591 C CA . SER B 1 156 ? 87.372 5.582 20.598 1.00 40.42 123 SER B CA 1
ATOM 2592 C C . SER B 1 156 ? 87.425 4.053 20.614 1.00 38.74 123 SER B C 1
ATOM 2593 O O . SER B 1 156 ? 88.524 3.495 20.703 1.00 39.07 123 SER B O 1
ATOM 2596 N N . LEU B 1 157 ? 86.293 3.379 20.442 1.00 37.27 124 LEU B N 1
ATOM 2597 C CA . LEU B 1 157 ? 86.268 1.893 20.386 1.00 34.97 124 LEU B CA 1
ATOM 2598 C C . LEU B 1 157 ? 87.043 1.392 19.168 1.00 34.74 124 LEU B C 1
ATOM 2599 O O . LEU B 1 157 ? 87.838 0.449 19.342 1.00 32.60 124 LEU B O 1
ATOM 2604 N N . CYS B 1 158 ? 86.920 2.036 17.994 1.00 31.70 125 CYS B N 1
ATOM 2605 C CA . CYS B 1 158 ? 87.649 1.629 16.765 1.00 30.09 125 CYS B CA 1
ATOM 2606 C C . CYS B 1 158 ? 89.154 1.639 17.008 1.00 30.80 125 CYS B C 1
ATOM 2607 O O . CYS B 1 158 ? 89.820 0.808 16.404 1.00 29.99 125 CYS B O 1
ATOM 2610 N N . GLN B 1 159 ? 89.672 2.522 17.843 1.00 33.67 126 GLN B N 1
ATOM 2611 C CA . GLN B 1 159 ? 91.132 2.602 18.128 1.00 36.80 126 GLN B CA 1
ATOM 2612 C C . GLN B 1 159 ? 91.612 1.382 18.937 1.00 37.35 126 GLN B C 1
ATOM 2613 O O . GLN B 1 159 ? 92.852 1.157 18.976 1.00 36.81 126 GLN B O 1
ATOM 2619 N N . GLN B 1 160 ? 90.692 0.659 19.578 1.00 35.01 127 GLN B N 1
ATOM 2620 C CA . GLN B 1 160 ? 90.998 -0.613 20.287 1.00 34.74 127 GLN B CA 1
ATOM 2621 C C . GLN B 1 160 ? 91.095 -1.730 19.233 1.00 31.73 127 GLN B C 1
ATOM 2622 O O . GLN B 1 160 ? 92.003 -2.558 19.339 1.00 32.05 127 GLN B O 1
ATOM 2628 N N . SER B 1 161 ? 90.202 -1.734 18.237 1.00 28.81 128 SER B N 1
ATOM 2629 C CA . SER B 1 161 ? 90.129 -2.787 17.199 1.00 27.13 128 SER B CA 1
ATOM 2630 C C . SER B 1 161 ? 89.396 -2.292 15.954 1.00 25.45 128 SER B C 1
ATOM 2631 O O . SER B 1 161 ? 88.272 -1.767 16.080 1.00 24.48 128 SER B O 1
ATOM 2634 N N . GLN B 1 162 ? 90.037 -2.528 14.810 1.00 24.28 129 GLN B N 1
ATOM 2635 C CA . GLN B 1 162 ? 89.482 -2.464 13.450 1.00 25.52 129 GLN B CA 1
ATOM 2636 C C . GLN B 1 162 ? 88.130 -3.186 13.422 1.00 25.56 129 GLN B C 1
ATOM 2637 O O . GLN B 1 162 ? 87.275 -2.756 12.644 1.00 23.47 129 GLN B O 1
ATOM 2643 N N . LEU B 1 163 ? 87.943 -4.268 14.195 1.00 22.33 130 LEU B N 1
ATOM 2644 C CA . LEU B 1 163 ? 86.681 -5.021 14.141 1.00 22.42 130 LEU B CA 1
ATOM 2645 C C . LEU B 1 163 ? 85.513 -4.139 14.593 1.00 24.67 130 LEU B C 1
ATOM 2646 O O . LEU B 1 163 ? 84.467 -4.231 13.966 1.00 22.40 130 LEU B O 1
ATOM 2651 N N . ALA B 1 164 ? 85.699 -3.304 15.621 1.00 27.37 131 ALA B N 1
ATOM 2652 C CA . ALA B 1 164 ? 84.641 -2.411 16.149 1.00 27.74 131 ALA B CA 1
ATOM 2653 C C . ALA B 1 164 ? 84.333 -1.337 15.110 1.00 26.45 131 ALA B C 1
ATOM 2654 O O . ALA B 1 164 ? 83.146 -1.024 14.929 1.00 24.42 131 ALA B O 1
ATOM 2656 N N . GLY B 1 165 ? 85.365 -0.763 14.495 1.00 26.86 132 GLY B N 1
ATOM 2657 C CA . GLY B 1 165 ? 85.209 0.179 13.366 1.00 28.55 132 GLY B CA 1
ATOM 2658 C C . GLY B 1 165 ? 84.429 -0.446 12.197 1.00 27.27 132 GLY B C 1
ATOM 2659 O O . GLY B 1 165 ? 83.441 0.219 11.728 1.00 26.41 132 GLY B O 1
ATOM 2660 N N . MET B 1 166 ? 84.833 -1.625 11.736 0.01 28.47 133 MET B N 1
ATOM 2661 C CA . MET B 1 166 ? 84.168 -2.348 10.617 0.01 29.40 133 MET B CA 1
ATOM 2662 C C . MET B 1 166 ? 82.666 -2.540 10.926 0.01 27.96 133 MET B C 1
ATOM 2663 O O . MET B 1 166 ? 81.815 -2.275 10.048 0.01 27.18 133 MET B O 1
ATOM 2668 N N . ALA B 1 167 ? 82.383 -3.008 12.143 1.00 26.36 134 ALA B N 1
ATOM 2669 C CA . ALA B 1 167 ? 81.051 -3.303 12.738 1.00 28.91 134 ALA B CA 1
ATOM 2670 C C . ALA B 1 167 ? 80.167 -2.063 12.724 1.00 24.41 134 ALA B C 1
ATOM 2671 O O . ALA B 1 167 ? 79.015 -2.155 12.275 1.00 25.80 134 ALA B O 1
ATOM 2673 N N . TRP B 1 168 ? 80.704 -0.928 13.126 1.00 23.95 135 TRP B N 1
ATOM 2674 C CA . TRP B 1 168 ? 79.939 0.348 13.107 1.00 26.65 135 TRP B CA 1
ATOM 2675 C C . TRP B 1 168 ? 79.633 0.724 11.652 1.00 24.50 135 TRP B C 1
ATOM 2676 O O . TRP B 1 168 ? 78.502 1.114 11.337 1.00 25.12 135 TRP B O 1
ATOM 2687 N N . LEU B 1 169 ? 80.625 0.589 10.787 1.00 24.05 136 LEU B N 1
ATOM 2688 C CA . LEU B 1 169 ? 80.520 0.997 9.362 1.00 23.56 136 LEU B CA 1
ATOM 2689 C C . LEU B 1 169 ? 79.506 0.098 8.654 1.00 23.01 136 LEU B C 1
ATOM 2690 O O . LEU B 1 169 ? 78.668 0.628 7.890 1.00 24.36 136 LEU B O 1
ATOM 2695 N N . GLY B 1 170 ? 79.542 -1.205 8.929 1.00 21.49 137 GLY B N 1
ATOM 2696 C CA . GLY B 1 170 ? 78.573 -2.185 8.408 1.00 22.35 137 GLY B CA 1
ATOM 2697 C C . GLY B 1 170 ? 77.146 -1.774 8.744 1.00 24.05 137 GLY B C 1
ATOM 2698 O O . GLY B 1 170 ? 76.285 -1.736 7.854 1.00 26.93 137 GLY B O 1
ATOM 2699 N N . VAL B 1 171 ? 76.894 -1.466 10.005 1.00 25.04 138 VAL B N 1
ATOM 2700 C CA . VAL B 1 171 ? 75.543 -1.031 10.424 1.00 25.73 138 VAL B CA 1
ATOM 2701 C C . VAL B 1 171 ? 75.223 0.318 9.777 1.00 25.47 138 VAL B C 1
ATOM 2702 O O . VAL B 1 171 ? 74.118 0.452 9.278 1.00 24.80 138 VAL B O 1
ATOM 2706 N N . ARG B 1 172 ? 76.154 1.271 9.780 1.00 24.62 139 ARG B N 1
ATOM 2707 C CA . ARG B 1 172 ? 75.919 2.620 9.191 1.00 25.57 139 ARG B CA 1
ATOM 2708 C C . ARG B 1 172 ? 75.559 2.479 7.702 1.00 26.15 139 ARG B C 1
ATOM 2709 O O . ARG B 1 172 ? 74.679 3.219 7.229 1.00 27.09 139 ARG B O 1
ATOM 2717 N N . TRP B 1 173 ? 76.192 1.535 6.995 1.00 22.89 140 TRP B N 1
ATOM 2718 C CA . TRP B 1 173 ? 76.003 1.332 5.537 1.00 23.58 140 TRP B CA 1
ATOM 2719 C C . TRP B 1 173 ? 74.842 0.366 5.256 1.00 26.94 140 TRP B C 1
ATOM 2720 O O . TRP B 1 173 ? 74.490 0.201 4.054 1.00 24.38 140 TRP B O 1
ATOM 2731 N N . ARG B 1 174 ? 74.241 -0.223 6.308 1.00 28.83 141 ARG B N 1
ATOM 2732 C CA . ARG B 1 174 ? 73.076 -1.150 6.208 1.00 30.44 141 ARG B CA 1
ATOM 2733 C C . ARG B 1 174 ? 73.479 -2.395 5.395 1.00 28.49 141 ARG B C 1
ATOM 2734 O O . ARG B 1 174 ? 72.670 -2.901 4.624 1.00 27.37 141 ARG B O 1
ATOM 2742 N N . ILE B 1 175 ? 74.700 -2.881 5.592 1.00 24.61 142 ILE B N 1
ATOM 2743 C CA . ILE B 1 175 ? 75.195 -4.154 5.013 1.00 24.11 142 ILE B CA 1
ATOM 2744 C C . ILE B 1 175 ? 74.967 -5.260 6.057 1.00 24.09 142 ILE B C 1
ATOM 2745 O O . ILE B 1 175 ? 75.362 -5.081 7.216 1.00 23.08 142 ILE B O 1
ATOM 2750 N N . ALA B 1 176 ? 74.342 -6.358 5.649 1.00 24.21 143 ALA B N 1
ATOM 2751 C CA . ALA B 1 176 ? 74.113 -7.570 6.472 1.00 25.75 143 ALA B CA 1
ATOM 2752 C C . ALA B 1 176 ? 75.450 -8.107 7.020 1.00 26.59 143 ALA B C 1
ATOM 2753 O O . ALA B 1 176 ? 76.481 -8.083 6.313 1.00 25.42 143 ALA B O 1
ATOM 2755 N N . LEU B 1 177 ? 75.414 -8.628 8.238 1.00 23.71 144 LEU B N 1
ATOM 2756 C CA . LEU B 1 177 ? 76.580 -9.201 8.951 1.00 23.80 144 LEU B CA 1
ATOM 2757 C C . LEU B 1 177 ? 77.287 -10.253 8.099 1.00 21.05 144 LEU B C 1
ATOM 2758 O O . LEU B 1 177 ? 78.510 -10.249 8.033 1.00 17.11 144 LEU B O 1
ATOM 2763 N N . PRO B 1 178 ? 76.578 -11.237 7.483 1.00 21.15 145 PRO B N 1
ATOM 2764 C CA . PRO B 1 178 ? 77.234 -12.276 6.690 1.00 21.41 145 PRO B CA 1
ATOM 2765 C C . PRO B 1 178 ? 78.015 -11.706 5.504 1.00 20.71 145 PRO B C 1
ATOM 2766 O O . PRO B 1 178 ? 79.059 -12.202 5.220 1.00 22.03 145 PRO B O 1
ATOM 2770 N N . GLU B 1 179 ? 77.508 -10.659 4.870 1.00 23.18 146 GLU B N 1
ATOM 2771 C CA . GLU B 1 179 ? 78.233 -9.936 3.781 1.00 25.30 146 GLU B CA 1
ATOM 2772 C C . GLU B 1 179 ? 79.535 -9.320 4.314 1.00 23.28 146 GLU B C 1
ATOM 2773 O O . GLU B 1 179 ? 80.581 -9.588 3.683 1.00 18.83 146 GLU B O 1
ATOM 2779 N N . MET B 1 180 ? 79.483 -8.519 5.375 0.01 23.57 147 MET B N 1
ATOM 2780 C CA . MET B 1 180 ? 80.682 -7.880 5.979 0.01 23.83 147 MET B CA 1
ATOM 2781 C C . MET B 1 180 ? 81.743 -8.942 6.281 0.01 22.89 147 MET B C 1
ATOM 2782 O O . MET B 1 180 ? 82.940 -8.700 6.041 0.01 22.05 147 MET B O 1
ATOM 2787 N N . ALA B 1 181 ? 81.279 -10.066 6.824 1.00 23.22 148 ALA B N 1
ATOM 2788 C CA . ALA B 1 181 ? 82.048 -11.252 7.290 1.00 21.88 148 ALA B CA 1
ATOM 2789 C C . ALA B 1 181 ? 82.764 -11.932 6.120 1.00 17.40 148 ALA B C 1
ATOM 2790 O O . ALA B 1 181 ? 83.838 -12.414 6.351 1.00 16.43 148 ALA B O 1
ATOM 2792 N N . LEU B 1 182 ? 82.194 -11.943 4.926 1.00 17.56 149 LEU B N 1
ATOM 2793 C CA . LEU B 1 182 ? 82.902 -12.460 3.711 1.00 19.87 149 LEU B CA 1
ATOM 2794 C C . LEU B 1 182 ? 84.043 -11.507 3.329 1.00 19.12 149 LEU B C 1
ATOM 2795 O O . LEU B 1 182 ? 85.150 -11.960 2.994 1.00 21.45 149 LEU B O 1
ATOM 2800 N N . SER B 1 183 ? 83.790 -10.215 3.395 1.00 19.29 150 SER B N 1
ATOM 2801 C CA . SER B 1 183 ? 84.801 -9.178 3.093 1.00 22.64 150 SER B CA 1
ATOM 2802 C C . SER B 1 183 ? 85.974 -9.265 4.100 1.00 21.69 150 SER B C 1
ATOM 2803 O O . SER B 1 183 ? 87.153 -9.277 3.657 1.00 20.37 150 SER B O 1
ATOM 2806 N N . LEU B 1 184 ? 85.674 -9.412 5.388 1.00 22.10 151 LEU B N 1
ATOM 2807 C CA . LEU B 1 184 ? 86.658 -9.561 6.488 1.00 24.13 151 LEU B CA 1
ATOM 2808 C C . LEU B 1 184 ? 87.505 -10.812 6.245 1.00 21.59 151 LEU B C 1
ATOM 2809 O O . LEU B 1 184 ? 88.741 -10.760 6.393 1.00 20.74 151 LEU B O 1
ATOM 2814 N N . GLY B 1 185 ? 86.836 -11.917 5.941 1.00 20.34 152 GLY B N 1
ATOM 2815 C CA . GLY B 1 185 ? 87.489 -13.227 5.793 1.00 21.60 152 GLY B CA 1
ATOM 2816 C C . GLY B 1 185 ? 88.350 -13.252 4.549 1.00 17.96 152 GLY B C 1
ATOM 2817 O O . GLY B 1 185 ? 89.450 -13.798 4.624 1.00 18.74 152 GLY B O 1
ATOM 2818 N N . TYR B 1 186 ? 87.847 -12.726 3.435 1.00 17.20 153 TYR B N 1
ATOM 2819 C CA . TYR B 1 186 ? 88.618 -12.658 2.169 1.00 17.54 153 TYR B CA 1
ATOM 2820 C C . TYR B 1 186 ? 89.919 -11.890 2.428 1.00 17.19 153 TYR B C 1
ATOM 2821 O O . TYR B 1 186 ? 90.980 -12.395 2.091 1.00 21.56 153 TYR B O 1
ATOM 2830 N N . SER B 1 187 ? 89.833 -10.697 3.009 1.00 18.23 154 SER B N 1
ATOM 2831 C CA . SER B 1 187 ? 91.012 -9.870 3.403 1.00 19.58 154 SER B CA 1
ATOM 2832 C C . SER B 1 187 ? 92.008 -10.682 4.263 1.00 19.45 154 SER B C 1
ATOM 2833 O O . SER B 1 187 ? 93.223 -10.632 4.009 1.00 20.28 154 SER B O 1
ATOM 2836 N N . TRP B 1 188 ? 91.524 -11.400 5.269 1.00 19.08 155 TRP B N 1
ATOM 2837 C CA . TRP B 1 188 ? 92.409 -12.194 6.167 1.00 21.51 155 TRP B CA 1
ATOM 2838 C C . TRP B 1 188 ? 93.076 -13.334 5.367 1.00 23.60 155 TRP B C 1
ATOM 2839 O O . TRP B 1 188 ? 94.290 -13.571 5.527 1.00 22.36 155 TRP B O 1
ATOM 2850 N N . ILE B 1 189 ? 92.302 -14.036 4.547 1.00 23.19 156 ILE B N 1
ATOM 2851 C CA . ILE B 1 189 ? 92.819 -15.162 3.721 1.00 23.39 156 ILE B CA 1
ATOM 2852 C C . ILE B 1 189 ? 93.899 -14.608 2.788 1.00 20.64 156 ILE B C 1
ATOM 2853 O O . ILE B 1 189 ? 95.010 -15.180 2.731 1.00 18.63 156 ILE B O 1
ATOM 2858 N N . GLU B 1 190 ? 93.576 -13.556 2.049 1.00 19.01 157 GLU B N 1
ATOM 2859 C CA . GLU B 1 190 ? 94.516 -13.020 1.041 1.00 21.49 157 GLU B CA 1
ATOM 2860 C C . GLU B 1 190 ? 95.791 -12.515 1.726 1.00 20.84 157 GLU B C 1
ATOM 2861 O O . GLU B 1 190 ? 96.864 -12.739 1.162 1.00 20.78 157 GLU B O 1
ATOM 2867 N N . SER B 1 191 ? 95.692 -11.839 2.873 1.00 19.12 158 SER B N 1
ATOM 2868 C CA . SER B 1 191 ? 96.877 -11.377 3.642 1.00 20.02 158 SER B CA 1
ATOM 2869 C C . SER B 1 191 ? 97.757 -12.577 4.013 1.00 22.02 158 SER B C 1
ATOM 2870 O O . SER B 1 191 ? 99.011 -12.455 3.875 1.00 21.58 158 SER B O 1
ATOM 2873 N N . ALA B 1 192 ? 97.146 -13.675 4.491 1.00 17.94 159 ALA B N 1
ATOM 2874 C CA . ALA B 1 192 ? 97.905 -14.858 4.950 1.00 20.75 159 ALA B CA 1
ATOM 2875 C C . ALA B 1 192 ? 98.633 -15.476 3.751 1.00 20.93 159 ALA B C 1
ATOM 2876 O O . ALA B 1 192 ? 99.808 -15.828 3.877 1.00 23.76 159 ALA B O 1
ATOM 2878 N N . VAL B 1 193 ? 97.975 -15.544 2.598 1.00 21.86 160 VAL B N 1
ATOM 2879 C CA . VAL B 1 193 ? 98.553 -16.182 1.380 1.00 22.09 160 VAL B CA 1
ATOM 2880 C C . VAL B 1 193 ? 99.711 -15.319 0.843 1.00 24.03 160 VAL B C 1
ATOM 2881 O O . VAL B 1 193 ? 100.785 -15.961 0.569 1.00 22.33 160 VAL B O 1
ATOM 2885 N N . MET B 1 194 ? 99.561 -13.994 0.772 0.01 24.68 161 MET B N 1
ATOM 2886 C CA . MET B 1 194 ? 100.597 -13.078 0.218 0.01 26.69 161 MET B CA 1
ATOM 2887 C C . MET B 1 194 ? 101.870 -13.102 1.082 0.01 26.09 161 MET B C 1
ATOM 2888 O O . MET B 1 194 ? 102.967 -12.890 0.527 0.01 26.38 161 MET B O 1
ATOM 2893 N N . ALA B 1 195 ? 101.716 -13.337 2.387 1.00 24.29 162 ALA B N 1
ATOM 2894 C CA . ALA B 1 195 ? 102.788 -13.542 3.395 1.00 25.94 162 ALA B CA 1
ATOM 2895 C C . ALA B 1 195 ? 103.458 -14.899 3.154 1.00 23.97 162 ALA B C 1
ATOM 2896 O O . ALA B 1 195 ? 104.688 -14.953 3.135 1.00 24.33 162 ALA B O 1
ATOM 2898 N N . GLY B 1 196 ? 102.664 -15.949 2.924 1.00 24.00 163 GLY B N 1
ATOM 2899 C CA . GLY B 1 196 ? 103.177 -17.284 2.564 1.00 23.43 163 GLY B CA 1
ATOM 2900 C C . GLY B 1 196 ? 104.006 -17.245 1.290 1.00 23.11 163 GLY B C 1
ATOM 2901 O O . GLY B 1 196 ? 105.059 -17.921 1.257 1.00 23.79 163 GLY B O 1
ATOM 2902 N N . VAL B 1 197 ? 103.561 -16.483 0.282 1.00 23.21 164 VAL B N 1
ATOM 2903 C CA . VAL B 1 197 ? 104.315 -16.283 -0.996 1.00 25.25 164 VAL B CA 1
ATOM 2904 C C . VAL B 1 197 ? 105.757 -15.919 -0.643 1.00 27.20 164 VAL B C 1
ATOM 2905 O O . VAL B 1 197 ? 106.687 -16.472 -1.261 1.00 24.95 164 VAL B O 1
ATOM 2909 N N . LYS B 1 198 ? 105.934 -14.996 0.306 1.00 28.71 165 LYS B N 1
ATOM 2910 C CA . LYS B 1 198 ? 107.271 -14.452 0.648 1.00 32.44 165 LYS B CA 1
ATOM 2911 C C . LYS B 1 198 ? 108.009 -15.458 1.537 1.00 28.81 165 LYS B C 1
ATOM 2912 O O . LYS B 1 198 ? 109.193 -15.632 1.325 1.00 28.60 165 LYS B O 1
ATOM 2918 N N . LEU B 1 199 ? 107.347 -16.057 2.527 1.00 26.64 166 LEU B N 1
ATOM 2919 C CA . LEU B 1 199 ? 108.051 -16.758 3.631 1.00 29.16 166 LEU B CA 1
ATOM 2920 C C . LEU B 1 199 ? 108.317 -18.231 3.277 1.00 27.99 166 LEU B C 1
ATOM 2921 O O . LEU B 1 199 ? 109.338 -18.750 3.710 1.00 28.73 166 LEU B O 1
ATOM 2926 N N . VAL B 1 200 ? 107.437 -18.898 2.544 1.00 26.06 167 VAL B N 1
ATOM 2927 C CA . VAL B 1 200 ? 107.536 -20.377 2.406 1.00 25.72 167 VAL B CA 1
ATOM 2928 C C . VAL B 1 200 ? 108.740 -20.777 1.546 1.00 26.17 167 VAL B C 1
ATOM 2929 O O . VAL B 1 200 ? 109.501 -21.647 1.966 1.00 25.64 167 VAL B O 1
ATOM 2933 N N . PRO B 1 201 ? 108.987 -20.217 0.340 1.00 26.10 168 PRO B N 1
ATOM 2934 C CA . PRO B 1 201 ? 108.023 -19.416 -0.422 1.00 25.27 168 PRO B CA 1
ATOM 2935 C C . PRO B 1 201 ? 107.198 -20.296 -1.369 1.00 24.99 168 PRO B C 1
ATOM 2936 O O . PRO B 1 201 ? 107.474 -21.467 -1.459 1.00 27.28 168 PRO B O 1
ATOM 2940 N N . PHE B 1 202 ? 106.254 -19.705 -2.094 1.00 23.86 169 PHE B N 1
ATOM 2941 C CA . PHE B 1 202 ? 105.603 -20.341 -3.266 1.00 24.29 169 PHE B CA 1
ATOM 2942 C C . PHE B 1 202 ? 105.235 -19.240 -4.261 1.00 24.98 169 PHE B C 1
ATOM 2943 O O . PHE B 1 202 ? 105.401 -18.025 -3.955 1.00 24.39 169 PHE B O 1
ATOM 2951 N N . GLY B 1 203 ? 104.763 -19.660 -5.436 1.00 26.74 170 GLY B N 1
ATOM 2952 C CA . GLY B 1 203 ? 104.583 -18.782 -6.607 1.00 27.54 170 GLY B CA 1
ATOM 2953 C C . GLY B 1 203 ? 103.164 -18.254 -6.715 1.00 25.38 170 GLY B C 1
ATOM 2954 O O . GLY B 1 203 ? 102.286 -18.730 -5.999 1.00 24.94 170 GLY B O 1
ATOM 2955 N N . GLN B 1 204 ? 102.970 -17.314 -7.623 1.00 29.12 171 GLN B N 1
ATOM 2956 C CA . GLN B 1 204 ? 101.730 -16.520 -7.814 1.00 29.79 171 GLN B CA 1
ATOM 2957 C C . GLN B 1 204 ? 100.585 -17.423 -8.262 1.00 27.62 171 GLN B C 1
ATOM 2958 O O . GLN B 1 204 ? 99.448 -17.217 -7.777 1.00 25.43 171 GLN B O 1
ATOM 2964 N N . GLN B 1 205 ? 100.851 -18.373 -9.159 1.00 27.06 172 GLN B N 1
ATOM 2965 C CA . GLN B 1 205 ? 99.828 -19.320 -9.666 1.00 28.20 172 GLN B CA 1
ATOM 2966 C C . GLN B 1 205 ? 99.315 -20.179 -8.507 1.00 25.94 172 GLN B C 1
ATOM 2967 O O . GLN B 1 205 ? 98.081 -20.340 -8.351 1.00 24.07 172 GLN B O 1
ATOM 2973 N N . ALA B 1 206 ? 100.236 -20.773 -7.749 1.00 26.36 173 ALA B N 1
ATOM 2974 C CA . ALA B 1 206 ? 99.883 -21.628 -6.595 1.00 23.65 173 ALA B CA 1
ATOM 2975 C C . ALA B 1 206 ? 99.121 -20.773 -5.572 1.00 21.87 173 ALA B C 1
ATOM 2976 O O . ALA B 1 206 ? 98.178 -21.293 -4.962 1.00 23.82 173 ALA B O 1
ATOM 2978 N N . ALA B 1 207 ? 99.507 -19.508 -5.373 1.00 20.01 174 ALA B N 1
ATOM 2979 C CA . ALA B 1 207 ? 98.814 -18.580 -4.438 1.00 18.87 174 ALA B CA 1
ATOM 2980 C C . ALA B 1 207 ? 97.342 -18.446 -4.819 1.00 18.10 174 ALA B C 1
ATOM 2981 O O . ALA B 1 207 ? 96.486 -18.527 -3.928 1.00 19.47 174 ALA B O 1
ATOM 2983 N N . GLN B 1 208 ? 97.039 -18.245 -6.103 1.00 17.61 175 GLN B N 1
ATOM 2984 C CA . GLN B 1 208 ? 95.638 -18.053 -6.544 1.00 16.87 175 GLN B CA 1
ATOM 2985 C C . GLN B 1 208 ? 94.822 -19.326 -6.275 1.00 17.63 175 GLN B C 1
ATOM 2986 O O . GLN B 1 208 ? 93.675 -19.197 -5.855 1.00 17.66 175 GLN B O 1
ATOM 2992 N N . GLN B 1 209 ? 95.389 -20.515 -6.466 1.00 20.96 176 GLN B N 1
ATOM 2993 C CA . GLN B 1 209 ? 94.667 -21.785 -6.189 1.00 24.04 176 GLN B CA 1
ATOM 2994 C C . GLN B 1 209 ? 94.435 -21.934 -4.677 1.00 22.70 176 GLN B C 1
ATOM 2995 O O . GLN B 1 209 ? 93.364 -22.447 -4.284 1.00 23.71 176 GLN B O 1
ATOM 3001 N N . LEU B 1 210 ? 95.413 -21.563 -3.860 1.00 21.68 177 LEU B N 1
ATOM 3002 C CA . LEU B 1 210 ? 95.297 -21.576 -2.376 1.00 23.70 177 LEU B CA 1
ATOM 3003 C C . LEU B 1 210 ? 94.138 -20.675 -1.919 1.00 22.08 177 LEU B C 1
ATOM 3004 O O . LEU B 1 210 ? 93.341 -21.107 -1.070 1.00 19.52 177 LEU B O 1
ATOM 3009 N N . ILE B 1 211 ? 94.075 -19.446 -2.437 1.00 21.59 178 ILE B N 1
ATOM 3010 C CA . ILE B 1 211 ? 93.022 -18.470 -2.063 1.00 21.64 178 ILE B CA 1
ATOM 3011 C C . ILE B 1 211 ? 91.661 -19.111 -2.376 1.00 21.48 178 ILE B C 1
ATOM 3012 O O . ILE B 1 211 ? 90.773 -19.103 -1.493 1.00 21.82 178 ILE B O 1
ATOM 3017 N N . LEU B 1 212 ? 91.529 -19.724 -3.547 1.00 23.30 179 LEU B N 1
ATOM 3018 C CA . LEU B 1 212 ? 90.282 -20.421 -3.973 1.00 23.87 179 LEU B CA 1
ATOM 3019 C C . LEU B 1 212 ? 89.901 -21.465 -2.917 1.00 23.51 179 LEU B C 1
ATOM 3020 O O . LEU B 1 212 ? 88.771 -21.415 -2.432 1.00 22.19 179 LEU B O 1
ATOM 3025 N N . ARG B 1 213 ? 90.799 -22.399 -2.592 1.00 22.84 180 ARG B N 1
ATOM 3026 C CA . ARG B 1 213 ? 90.487 -23.516 -1.655 1.00 24.37 180 ARG B CA 1
ATOM 3027 C C . ARG B 1 213 ? 90.221 -22.955 -0.251 1.00 22.31 180 ARG B C 1
ATOM 3028 O O . ARG B 1 213 ? 89.344 -23.496 0.408 1.00 23.69 180 ARG B O 1
ATOM 3036 N N . LEU B 1 214 ? 90.959 -21.941 0.201 1.00 20.95 181 LEU B N 1
ATOM 3037 C CA . LEU B 1 214 ? 90.778 -21.402 1.580 1.00 21.57 181 LEU B CA 1
ATOM 3038 C C . LEU B 1 214 ? 89.448 -20.647 1.634 1.00 20.96 181 LEU B C 1
ATOM 3039 O O . LEU B 1 214 ? 88.771 -20.763 2.682 1.00 22.10 181 LEU B O 1
ATOM 3044 N N . CYS B 1 215 ? 89.040 -19.992 0.540 1.00 20.40 182 CYS B N 1
ATOM 3045 C CA . CYS B 1 215 ? 87.724 -19.292 0.451 1.00 22.03 182 CYS B CA 1
ATOM 3046 C C . CYS B 1 215 ? 86.578 -20.321 0.529 1.00 21.85 182 CYS B C 1
ATOM 3047 O O . CYS B 1 215 ? 85.603 -20.051 1.217 1.00 18.70 182 CYS B O 1
ATOM 3050 N N . ASP B 1 216 ? 86.711 -21.467 -0.129 1.00 22.20 183 ASP B N 1
ATOM 3051 C CA . ASP B 1 216 ? 85.705 -22.562 -0.053 1.00 25.80 183 ASP B CA 1
ATOM 3052 C C . ASP B 1 216 ? 85.538 -23.012 1.403 1.00 24.16 183 ASP B C 1
ATOM 3053 O O . ASP B 1 216 ? 84.420 -23.230 1.831 1.00 25.26 183 ASP B O 1
ATOM 3058 N N . HIS B 1 217 ? 86.635 -23.242 2.107 1.00 25.24 184 HIS B N 1
ATOM 3059 C CA . HIS B 1 217 ? 86.632 -23.671 3.526 1.00 26.83 184 HIS B CA 1
ATOM 3060 C C . HIS B 1 217 ? 85.996 -22.567 4.367 1.00 23.34 184 HIS B C 1
ATOM 3061 O O . HIS B 1 217 ? 85.115 -22.860 5.168 1.00 25.80 184 HIS B O 1
ATOM 3068 N N . TYR B 1 218 ? 86.369 -21.316 4.129 1.00 23.19 185 TYR B N 1
ATOM 3069 C CA . TYR B 1 218 ? 85.771 -20.153 4.824 1.00 22.45 185 TYR B CA 1
ATOM 3070 C C . TYR B 1 218 ? 84.254 -20.103 4.601 1.00 24.46 185 TYR B C 1
ATOM 3071 O O . TYR B 1 218 ? 83.546 -19.976 5.589 1.00 24.52 185 TYR B O 1
ATOM 3080 N N . ALA B 1 219 ? 83.756 -20.218 3.372 1.00 24.56 186 ALA B N 1
ATOM 3081 C CA . ALA B 1 219 ? 82.295 -20.185 3.071 1.00 24.42 186 ALA B CA 1
ATOM 3082 C C . ALA B 1 219 ? 81.576 -21.334 3.794 1.00 26.91 186 ALA B C 1
ATOM 3083 O O . ALA B 1 219 ? 80.496 -21.080 4.296 1.00 27.92 186 ALA B O 1
ATOM 3085 N N . ALA B 1 220 ? 82.126 -22.559 3.834 1.00 25.97 187 ALA B N 1
ATOM 3086 C CA . ALA B 1 220 ? 81.471 -23.729 4.479 1.00 27.35 187 ALA B CA 1
ATOM 3087 C C . ALA B 1 220 ? 81.376 -23.527 5.992 1.00 28.48 187 ALA B C 1
ATOM 3088 O O . ALA B 1 220 ? 80.396 -23.969 6.585 1.00 33.83 187 ALA B O 1
ATOM 3090 N N . GLU B 1 221 ? 82.372 -22.898 6.598 1.00 29.75 188 GLU B N 1
ATOM 3091 C CA . GLU B 1 221 ? 82.527 -22.843 8.077 1.00 33.41 188 GLU B CA 1
ATOM 3092 C C . GLU B 1 221 ? 82.011 -21.506 8.636 1.00 29.24 188 GLU B C 1
ATOM 3093 O O . GLU B 1 221 ? 81.719 -21.517 9.816 1.00 31.18 188 GLU B O 1
ATOM 3099 N N . MET B 1 222 ? 81.841 -20.445 7.860 0.01 27.82 189 MET B N 1
ATOM 3100 C CA . MET B 1 222 ? 81.484 -19.117 8.424 0.01 26.77 189 MET B CA 1
ATOM 3101 C C . MET B 1 222 ? 80.173 -19.171 9.214 0.01 27.21 189 MET B C 1
ATOM 3102 O O . MET B 1 222 ? 80.121 -18.684 10.339 0.01 26.98 189 MET B O 1
ATOM 3107 N N . PRO B 1 223 ? 79.068 -19.727 8.665 1.00 26.63 190 PRO B N 1
ATOM 3108 C CA . PRO B 1 223 ? 77.745 -19.684 9.297 1.00 31.21 190 PRO B CA 1
ATOM 3109 C C . PRO B 1 223 ? 77.688 -20.324 10.688 1.00 29.44 190 PRO B C 1
ATOM 3110 O O . PRO B 1 223 ? 77.085 -19.714 11.545 1.00 27.05 190 PRO B O 1
ATOM 3114 N N . ARG B 1 224 ? 78.355 -21.467 10.867 1.00 28.11 191 ARG B N 1
ATOM 3115 C CA . ARG B 1 224 ? 78.533 -22.113 12.192 1.00 33.46 191 ARG B CA 1
ATOM 3116 C C . ARG B 1 224 ? 79.262 -21.127 13.110 1.00 31.39 191 ARG B C 1
ATOM 3117 O O . ARG B 1 224 ? 78.768 -20.898 14.218 1.00 31.33 191 ARG B O 1
ATOM 3125 N N . ALA B 1 225 ? 80.367 -20.529 12.657 1.00 29.62 192 ALA B N 1
ATOM 3126 C CA . ALA B 1 225 ? 81.160 -19.562 13.456 1.00 28.18 192 ALA B CA 1
ATOM 3127 C C . ALA B 1 225 ? 80.291 -18.359 13.838 1.00 29.41 192 ALA B C 1
ATOM 3128 O O . ALA B 1 225 ? 80.365 -17.963 15.012 1.00 35.39 192 ALA B O 1
ATOM 3130 N N . LEU B 1 226 ? 79.448 -17.841 12.936 1.00 29.36 193 LEU B N 1
ATOM 3131 C CA . LEU B 1 226 ? 78.567 -16.671 13.239 1.00 29.63 193 LEU B CA 1
ATOM 3132 C C . LEU B 1 226 ? 77.457 -17.076 14.222 1.00 32.30 193 LEU B C 1
ATOM 3133 O O . LEU B 1 226 ? 76.926 -16.199 14.889 1.00 33.52 193 LEU B O 1
ATOM 3138 N N . ALA B 1 227 ? 77.068 -18.345 14.268 1.00 33.46 194 ALA B N 1
ATOM 3139 C CA . ALA B 1 227 ? 75.949 -18.824 15.110 1.00 38.64 194 ALA B CA 1
ATOM 3140 C C . ALA B 1 227 ? 76.448 -19.315 16.476 1.00 39.21 194 ALA B C 1
ATOM 3141 O O . ALA B 1 227 ? 75.595 -19.531 17.341 1.00 41.73 194 ALA B O 1
ATOM 3143 N N . ALA B 1 228 ? 77.761 -19.503 16.681 1.00 41.94 195 ALA B N 1
ATOM 3144 C CA . ALA B 1 228 ? 78.289 -20.192 17.890 1.00 42.82 195 ALA B CA 1
ATOM 3145 C C . ALA B 1 228 ? 77.831 -19.454 19.150 1.00 41.60 195 ALA B C 1
ATOM 3146 O O . ALA B 1 228 ? 77.755 -18.228 19.164 1.00 36.32 195 ALA B O 1
ATOM 3148 N N . PRO B 1 229 ? 77.514 -20.159 20.259 1.00 44.54 196 PRO B N 1
ATOM 3149 C CA . PRO B 1 229 ? 77.180 -19.490 21.520 1.00 44.71 196 PRO B CA 1
ATOM 3150 C C . PRO B 1 229 ? 78.408 -18.872 22.215 1.00 43.99 196 PRO B C 1
ATOM 3151 O O . PRO B 1 229 ? 79.534 -19.208 21.891 1.00 41.70 196 PRO B O 1
ATOM 3155 N N . ASP B 1 230 ? 78.156 -17.953 23.146 1.00 47.88 197 ASP B N 1
ATOM 3156 C CA . ASP B 1 230 ? 79.189 -17.191 23.912 1.00 46.83 197 ASP B CA 1
ATOM 3157 C C . ASP B 1 230 ? 80.210 -18.145 24.557 1.00 45.49 197 ASP B C 1
ATOM 3158 O O . ASP B 1 230 ? 81.399 -17.839 24.530 1.00 48.22 197 ASP B O 1
ATOM 3163 N N . GLY B 1 231 ? 79.769 -19.290 25.061 1.00 49.74 198 GLY B N 1
ATOM 3164 C CA . GLY B 1 231 ? 80.628 -20.296 25.719 1.00 52.52 198 GLY B CA 1
ATOM 3165 C C . GLY B 1 231 ? 81.711 -20.862 24.809 1.00 52.60 198 GLY B C 1
ATOM 3166 O O . GLY B 1 231 ? 82.689 -21.420 25.341 1.00 49.25 198 GLY B O 1
ATOM 3167 N N . ASP B 1 232 ? 81.562 -20.741 23.485 1.00 53.81 199 ASP B N 1
ATOM 3168 C CA . ASP B 1 232 ? 82.486 -21.346 22.487 1.00 51.65 199 ASP B CA 1
ATOM 3169 C C . ASP B 1 232 ? 83.577 -20.363 22.046 1.00 47.39 199 ASP B C 1
ATOM 3170 O O . ASP B 1 232 ? 84.427 -20.812 21.258 1.00 45.55 199 ASP B O 1
ATOM 3175 N N . ILE B 1 233 ? 83.569 -19.104 22.499 1.00 44.18 200 ILE B N 1
ATOM 3176 C CA . ILE B 1 233 ? 84.567 -18.089 22.040 1.00 47.30 200 ILE B CA 1
ATOM 3177 C C . ILE B 1 233 ? 85.936 -18.381 22.671 1.00 47.68 200 ILE B C 1
ATOM 3178 O O . ILE B 1 233 ? 86.329 -17.861 23.713 1.00 60.81 200 ILE B O 1
ATOM 3183 N N . MET C 1 34 ? 77.322 -23.594 -7.142 0.01 62.27 1 MET C N 1
ATOM 3184 C CA . MET C 1 34 ? 78.238 -22.819 -6.250 0.01 61.20 1 MET C CA 1
ATOM 3185 C C . MET C 1 34 ? 77.419 -21.817 -5.429 0.01 57.62 1 MET C C 1
ATOM 3186 O O . MET C 1 34 ? 76.727 -20.987 -6.029 0.01 57.10 1 MET C O 1
ATOM 3191 N N . SER C 1 35 ? 77.534 -21.886 -4.104 1.00 56.30 2 SER C N 1
ATOM 3192 C CA . SER C 1 35 ? 76.799 -21.066 -3.101 1.00 47.12 2 SER C CA 1
ATOM 3193 C C . SER C 1 35 ? 77.051 -19.567 -3.330 1.00 47.48 2 SER C C 1
ATOM 3194 O O . SER C 1 35 ? 78.053 -19.186 -3.972 1.00 36.64 2 SER C O 1
ATOM 3197 N N . THR C 1 36 ? 76.173 -18.725 -2.785 1.00 44.06 3 THR C N 1
ATOM 3198 C CA . THR C 1 36 ? 76.241 -17.247 -2.912 1.00 43.79 3 THR C CA 1
ATOM 3199 C C . THR C 1 36 ? 77.488 -16.771 -2.158 1.00 38.02 3 THR C C 1
ATOM 3200 O O . THR C 1 36 ? 78.172 -15.908 -2.690 1.00 32.36 3 THR C O 1
ATOM 3204 N N . ALA C 1 37 ? 77.796 -17.345 -0.999 1.00 33.14 4 ALA C N 1
ATOM 3205 C CA . ALA C 1 37 ? 79.007 -17.013 -0.229 1.00 33.19 4 ALA C CA 1
ATOM 3206 C C . ALA C 1 37 ? 80.260 -17.320 -1.079 1.00 30.76 4 ALA C C 1
ATOM 3207 O O . ALA C 1 37 ? 81.136 -16.452 -1.186 1.00 27.82 4 ALA C O 1
ATOM 3209 N N . GLU C 1 38 ? 80.321 -18.488 -1.712 1.00 29.13 5 GLU C N 1
ATOM 3210 C CA . GLU C 1 38 ? 81.457 -18.883 -2.576 1.00 31.28 5 GLU C CA 1
ATOM 3211 C C . GLU C 1 38 ? 81.549 -17.909 -3.745 1.00 30.36 5 GLU C C 1
ATOM 3212 O O . GLU C 1 38 ? 82.680 -17.497 -4.060 1.00 26.30 5 GLU C O 1
ATOM 3218 N N . GLN C 1 39 ? 80.426 -17.544 -4.366 1.00 28.25 6 GLN C N 1
ATOM 3219 C CA . GLN C 1 39 ? 80.422 -16.587 -5.503 1.00 30.34 6 GLN C CA 1
ATOM 3220 C C . GLN C 1 39 ? 80.984 -15.242 -5.013 1.00 26.50 6 GLN C C 1
ATOM 3221 O O . GLN C 1 39 ? 81.772 -14.658 -5.731 1.00 26.34 6 GLN C O 1
ATOM 3227 N N . ARG C 1 40 ? 80.630 -14.785 -3.821 1.00 24.67 7 ARG C N 1
ATOM 3228 C CA . ARG C 1 40 ? 81.112 -13.489 -3.287 1.00 26.22 7 ARG C CA 1
ATOM 3229 C C . ARG C 1 40 ? 82.635 -13.516 -3.116 1.00 24.85 7 ARG C C 1
ATOM 3230 O O . ARG C 1 40 ? 83.269 -12.525 -3.467 1.00 18.91 7 ARG C O 1
ATOM 3238 N N . LEU C 1 41 ? 83.179 -14.605 -2.568 1.00 22.95 8 LEU C N 1
ATOM 3239 C CA . LEU C 1 41 ? 84.643 -14.750 -2.393 1.00 23.92 8 LEU C CA 1
ATOM 3240 C C . LEU C 1 41 ? 85.316 -14.814 -3.775 1.00 22.54 8 LEU C C 1
ATOM 3241 O O . LEU C 1 41 ? 86.333 -14.147 -3.925 1.00 20.81 8 LEU C O 1
ATOM 3246 N N . ARG C 1 42 ? 84.733 -15.505 -4.762 1.00 23.61 9 ARG C N 1
ATOM 3247 C CA . ARG C 1 42 ? 85.295 -15.581 -6.137 1.00 24.74 9 ARG C CA 1
ATOM 3248 C C . ARG C 1 42 ? 85.366 -14.170 -6.719 1.00 22.45 9 ARG C C 1
ATOM 3249 O O . ARG C 1 42 ? 86.393 -13.832 -7.347 1.00 21.80 9 ARG C O 1
ATOM 3257 N N . LEU C 1 43 ? 84.310 -13.373 -6.546 1.00 21.94 10 LEU C N 1
ATOM 3258 C CA . LEU C 1 43 ? 84.254 -11.994 -7.110 1.00 20.35 10 LEU C CA 1
ATOM 3259 C C . LEU C 1 43 ? 85.327 -11.116 -6.455 1.00 19.41 10 LEU C C 1
ATOM 3260 O O . LEU C 1 43 ? 85.928 -10.323 -7.249 1.00 19.26 10 LEU C O 1
ATOM 3265 N N . MET C 1 44 ? 85.606 -11.256 -5.156 0.01 21.90 11 MET C N 1
ATOM 3266 C CA . MET C 1 44 ? 86.637 -10.448 -4.449 0.01 23.30 11 MET C CA 1
ATOM 3267 C C . MET C 1 44 ? 88.038 -10.862 -4.916 0.01 22.08 11 MET C C 1
ATOM 3268 O O . MET C 1 44 ? 88.911 -9.979 -4.998 0.01 21.48 11 MET C O 1
ATOM 3273 N N . GLN C 1 45 ? 88.233 -12.149 -5.221 1.00 21.41 12 GLN C N 1
ATOM 3274 C CA . GLN C 1 45 ? 89.486 -12.735 -5.797 1.00 20.62 12 GLN C CA 1
ATOM 3275 C C . GLN C 1 45 ? 89.668 -12.196 -7.234 1.00 19.41 12 GLN C C 1
ATOM 3276 O O . GLN C 1 45 ? 90.769 -11.699 -7.512 1.00 17.44 12 GLN C O 1
ATOM 3282 N N . LEU C 1 46 ? 88.608 -12.114 -8.042 1.00 18.64 13 LEU C N 1
ATOM 3283 C CA . LEU C 1 46 ? 88.705 -11.540 -9.422 1.00 21.30 13 LEU C CA 1
ATOM 3284 C C . LEU C 1 46 ? 88.967 -10.025 -9.359 1.00 21.78 13 LEU C C 1
ATOM 3285 O O . LEU C 1 46 ? 89.605 -9.512 -10.269 1.00 22.70 13 LEU C O 1
ATOM 3290 N N . ALA C 1 47 ? 88.502 -9.333 -8.316 1.00 20.91 14 ALA C N 1
ATOM 3291 C CA . ALA C 1 47 ? 88.611 -7.864 -8.178 1.00 19.97 14 ALA C CA 1
ATOM 3292 C C . ALA C 1 47 ? 89.979 -7.448 -7.636 1.00 19.37 14 ALA C C 1
ATOM 3293 O O . ALA C 1 47 ? 90.298 -6.238 -7.707 1.00 23.38 14 ALA C O 1
ATOM 3295 N N . SER C 1 48 ? 90.753 -8.371 -7.084 1.00 19.22 15 SER C N 1
ATOM 3296 C CA . SER C 1 48 ? 91.921 -8.073 -6.221 1.00 20.08 15 SER C CA 1
ATOM 3297 C C . SER C 1 48 ? 93.026 -7.443 -7.068 1.00 20.97 15 SER C C 1
ATOM 3298 O O . SER C 1 48 ? 93.252 -7.917 -8.227 1.00 26.99 15 SER C O 1
ATOM 3301 N N . SER C 1 49 ? 93.667 -6.392 -6.549 1.00 19.56 16 SER C N 1
ATOM 3302 C CA . SER C 1 49 ? 94.904 -5.814 -7.127 1.00 21.92 16 SER C CA 1
ATOM 3303 C C . SER C 1 49 ? 96.035 -6.854 -7.092 1.00 24.74 16 SER C C 1
ATOM 3304 O O . SER C 1 49 ? 97.040 -6.633 -7.764 1.00 22.23 16 SER C O 1
ATOM 3307 N N . ASN C 1 50 ? 95.902 -7.942 -6.315 1.00 26.48 17 ASN C N 1
ATOM 3308 C CA . ASN C 1 50 ? 96.957 -8.990 -6.224 1.00 27.57 17 ASN C CA 1
ATOM 3309 C C . ASN C 1 50 ? 96.781 -10.005 -7.377 1.00 28.61 17 ASN C C 1
ATOM 3310 O O . ASN C 1 50 ? 97.665 -10.851 -7.544 1.00 28.72 17 ASN C O 1
ATOM 3315 N N . LEU C 1 51 ? 95.706 -9.942 -8.183 1.00 25.15 18 LEU C N 1
ATOM 3316 C CA . LEU C 1 51 ? 95.513 -10.913 -9.289 1.00 25.49 18 LEU C CA 1
ATOM 3317 C C . LEU C 1 51 ? 96.720 -10.785 -10.208 1.00 26.40 18 LEU C C 1
ATOM 3318 O O . LEU C 1 51 ? 97.012 -9.689 -10.631 1.00 29.12 18 LEU C O 1
ATOM 3323 N N . PRO C 1 52 ? 97.517 -11.847 -10.478 1.00 29.34 19 PRO C N 1
ATOM 3324 C CA . PRO C 1 52 ? 98.816 -11.695 -11.137 1.00 30.97 19 PRO C CA 1
ATOM 3325 C C . PRO C 1 52 ? 98.689 -11.517 -12.657 1.00 30.82 19 PRO C C 1
ATOM 3326 O O . PRO C 1 52 ? 99.076 -12.390 -13.389 1.00 37.55 19 PRO C O 1
ATOM 3330 N N . VAL C 1 53 ? 98.186 -10.363 -13.067 1.00 34.43 20 VAL C N 1
ATOM 3331 C CA . VAL C 1 53 ? 97.861 -10.034 -14.492 1.00 43.61 20 VAL C CA 1
ATOM 3332 C C . VAL C 1 53 ? 98.678 -8.843 -15.053 1.00 50.17 20 VAL C C 1
ATOM 3333 O O . VAL C 1 53 ? 99.147 -9.002 -16.190 1.00 45.48 20 VAL C O 1
ATOM 3337 N N . GLY C 1 54 ? 98.857 -7.718 -14.346 1.00 54.00 21 GLY C N 1
ATOM 3338 C CA . GLY C 1 54 ? 99.807 -6.665 -14.758 1.00 53.24 21 GLY C CA 1
ATOM 3339 C C . GLY C 1 54 ? 99.199 -5.559 -15.617 1.00 57.06 21 GLY C C 1
ATOM 3340 O O . GLY C 1 54 ? 98.984 -5.782 -16.813 1.00 44.90 21 GLY C O 1
ATOM 3341 N N . GLY C 1 55 ? 99.055 -4.343 -15.059 1.00 63.97 22 GLY C N 1
ATOM 3342 C CA . GLY C 1 55 ? 98.560 -3.141 -15.765 1.00 69.08 22 GLY C CA 1
ATOM 3343 C C . GLY C 1 55 ? 97.033 -3.031 -15.748 1.00 74.65 22 GLY C C 1
ATOM 3344 O O . GLY C 1 55 ? 96.374 -3.791 -15.035 1.00 49.04 22 GLY C O 1
ATOM 3345 N N . TYR C 1 56 ? 96.472 -2.107 -16.531 1.00 76.39 23 TYR C N 1
ATOM 3346 C CA . TYR C 1 56 ? 95.007 -1.928 -16.712 1.00 69.87 23 TYR C CA 1
ATOM 3347 C C . TYR C 1 56 ? 94.805 -1.095 -17.998 1.00 74.96 23 TYR C C 1
ATOM 3348 O O . TYR C 1 56 ? 95.741 -0.328 -18.369 1.00 59.34 23 TYR C O 1
ATOM 3357 N N . SER C 1 57 ? 93.669 -1.280 -18.690 1.00 70.28 24 SER C N 1
ATOM 3358 C CA . SER C 1 57 ? 93.281 -0.520 -19.911 1.00 68.01 24 SER C CA 1
ATOM 3359 C C . SER C 1 57 ? 93.247 0.993 -19.620 1.00 66.51 24 SER C C 1
ATOM 3360 O O . SER C 1 57 ? 92.956 1.376 -18.460 1.00 55.00 24 SER C O 1
ATOM 3363 N N . TRP C 1 58 ? 93.523 1.805 -20.650 1.00 66.75 25 TRP C N 1
ATOM 3364 C CA . TRP C 1 58 ? 93.443 3.291 -20.667 1.00 68.26 25 TRP C CA 1
ATOM 3365 C C . TRP C 1 58 ? 94.544 3.920 -19.782 1.00 70.48 25 TRP C C 1
ATOM 3366 O O . TRP C 1 58 ? 94.542 5.170 -19.642 1.00 78.86 25 TRP C O 1
ATOM 3377 N N . SER C 1 59 ? 95.470 3.110 -19.242 1.00 60.15 26 SER C N 1
ATOM 3378 C CA . SER C 1 59 ? 96.474 3.512 -18.222 1.00 58.56 26 SER C CA 1
ATOM 3379 C C . SER C 1 59 ? 97.433 4.584 -18.773 1.00 61.21 26 SER C C 1
ATOM 3380 O O . SER C 1 59 ? 97.784 5.503 -18.001 1.00 44.35 26 SER C O 1
ATOM 3383 N N . GLN C 1 60 ? 97.836 4.454 -20.050 1.00 59.56 27 GLN C N 1
ATOM 3384 C CA . GLN C 1 60 ? 98.879 5.294 -20.709 1.00 71.03 27 GLN C CA 1
ATOM 3385 C C . GLN C 1 60 ? 98.409 6.758 -20.761 1.00 60.60 27 GLN C C 1
ATOM 3386 O O . GLN C 1 60 ? 99.269 7.673 -20.732 1.00 63.53 27 GLN C O 1
ATOM 3392 N N . GLY C 1 61 ? 97.098 6.997 -20.787 1.00 54.72 28 GLY C N 1
ATOM 3393 C CA . GLY C 1 61 ? 96.573 8.366 -20.633 1.00 57.30 28 GLY C CA 1
ATOM 3394 C C . GLY C 1 61 ? 97.312 9.123 -19.527 1.00 51.89 28 GLY C C 1
ATOM 3395 O O . GLY C 1 61 ? 97.806 10.235 -19.809 1.00 51.79 28 GLY C O 1
ATOM 3396 N N . LEU C 1 62 ? 97.451 8.508 -18.344 1.00 45.39 29 LEU C N 1
ATOM 3397 C CA . LEU C 1 62 ? 97.756 9.203 -17.065 1.00 46.30 29 LEU C CA 1
ATOM 3398 C C . LEU C 1 62 ? 99.148 9.834 -17.087 1.00 48.51 29 LEU C C 1
ATOM 3399 O O . LEU C 1 62 ? 99.245 11.045 -16.779 1.00 49.22 29 LEU C O 1
ATOM 3404 N N . GLU C 1 63 ? 100.175 9.063 -17.454 1.00 55.47 30 GLU C N 1
ATOM 3405 C CA . GLU C 1 63 ? 101.588 9.524 -17.459 1.00 58.66 30 GLU C CA 1
ATOM 3406 C C . GLU C 1 63 ? 101.682 10.787 -18.322 1.00 56.63 30 GLU C C 1
ATOM 3407 O O . GLU C 1 63 ? 102.280 11.795 -17.857 1.00 54.90 30 GLU C O 1
ATOM 3413 N N . TRP C 1 64 ? 101.109 10.722 -19.535 1.00 52.86 31 TRP C N 1
ATOM 3414 C CA . TRP C 1 64 ? 101.080 11.851 -20.505 1.00 47.90 31 TRP C CA 1
ATOM 3415 C C . TRP C 1 64 ? 100.394 13.047 -19.841 1.00 39.81 31 TRP C C 1
ATOM 3416 O O . TRP C 1 64 ? 100.950 14.158 -19.886 1.00 38.06 31 TRP C O 1
ATOM 3427 N N . ALA C 1 65 ? 99.209 12.818 -19.266 1.00 35.71 32 ALA C N 1
ATOM 3428 C CA . ALA C 1 65 ? 98.340 13.875 -18.704 1.00 33.80 32 ALA C CA 1
ATOM 3429 C C . ALA C 1 65 ? 99.066 14.556 -17.541 1.00 33.24 32 ALA C C 1
ATOM 3430 O O . ALA C 1 65 ? 98.969 15.796 -17.446 1.00 32.96 32 ALA C O 1
ATOM 3432 N N . VAL C 1 66 ? 99.814 13.790 -16.736 1.00 34.72 33 VAL C N 1
ATOM 3433 C CA . VAL C 1 66 ? 100.602 14.326 -15.583 1.00 36.58 33 VAL C CA 1
ATOM 3434 C C . VAL C 1 66 ? 101.700 15.235 -16.126 1.00 38.13 33 VAL C C 1
ATOM 3435 O O . VAL C 1 66 ? 101.736 16.408 -15.742 1.00 41.74 33 VAL C O 1
ATOM 3439 N N . GLU C 1 67 ? 102.540 14.702 -17.013 1.00 41.38 34 GLU C N 1
ATOM 3440 C CA . GLU C 1 67 ? 103.674 15.419 -17.654 1.00 43.19 34 GLU C CA 1
ATOM 3441 C C . GLU C 1 67 ? 103.160 16.668 -18.375 1.00 41.16 34 GLU C C 1
ATOM 3442 O O . GLU C 1 67 ? 103.880 17.705 -18.380 1.00 41.87 34 GLU C O 1
ATOM 3448 N N . ALA C 1 68 ? 101.964 16.597 -18.967 1.00 38.31 35 ALA C N 1
ATOM 3449 C CA . ALA C 1 68 ? 101.384 17.711 -19.766 1.00 39.64 35 ALA C CA 1
ATOM 3450 C C . ALA C 1 68 ? 100.822 18.803 -18.853 1.00 36.32 35 ALA C C 1
ATOM 3451 O O . ALA C 1 68 ? 100.583 19.882 -19.348 1.00 36.34 35 ALA C O 1
ATOM 3453 N N . GLY C 1 69 ? 100.580 18.512 -17.575 1.00 35.21 36 GLY C N 1
ATOM 3454 C CA . GLY C 1 69 ? 100.102 19.516 -16.600 1.00 34.55 36 GLY C CA 1
ATOM 3455 C C . GLY C 1 69 ? 98.614 19.410 -16.300 1.00 33.42 36 GLY C C 1
ATOM 3456 O O . GLY C 1 69 ? 98.118 20.308 -15.616 1.00 33.07 36 GLY C O 1
ATOM 3457 N N . TRP C 1 70 ? 97.939 18.335 -16.726 1.00 33.08 37 TRP C N 1
ATOM 3458 C CA . TRP C 1 70 ? 96.453 18.220 -16.703 1.00 33.99 37 TRP C CA 1
ATOM 3459 C C . TRP C 1 70 ? 95.988 17.654 -15.366 1.00 31.16 37 TRP C C 1
ATOM 3460 O O . TRP C 1 70 ? 94.815 17.838 -15.041 1.00 29.12 37 TRP C O 1
ATOM 3471 N N . VAL C 1 71 ? 96.879 16.977 -14.624 1.00 30.17 38 VAL C N 1
ATOM 3472 C CA . VAL C 1 71 ? 96.526 16.277 -13.363 1.00 28.11 38 VAL C CA 1
ATOM 3473 C C . VAL C 1 71 ? 97.440 16.725 -12.224 1.00 27.37 38 VAL C C 1
ATOM 3474 O O . VAL C 1 71 ? 98.192 15.934 -11.665 1.00 29.97 38 VAL C O 1
ATOM 3478 N N . PRO C 1 72 ? 97.359 17.997 -11.789 1.00 27.29 39 PRO C N 1
ATOM 3479 C CA . PRO C 1 72 ? 98.161 18.467 -10.654 1.00 28.39 39 PRO C CA 1
ATOM 3480 C C . PRO C 1 72 ? 97.813 17.928 -9.256 1.00 27.43 39 PRO C C 1
ATOM 3481 O O . PRO C 1 72 ? 98.689 17.951 -8.388 1.00 26.88 39 PRO C O 1
ATOM 3485 N N . ASP C 1 73 ? 96.586 17.434 -9.068 1.00 25.56 40 ASP C N 1
ATOM 3486 C CA . ASP C 1 73 ? 96.019 17.180 -7.719 1.00 25.77 40 ASP C CA 1
ATOM 3487 C C . ASP C 1 73 ? 94.864 16.178 -7.816 1.00 24.80 40 ASP C C 1
ATOM 3488 O O . ASP C 1 73 ? 94.526 15.730 -8.920 1.00 23.12 40 ASP C O 1
ATOM 3493 N N . VAL C 1 74 ? 94.308 15.820 -6.669 1.00 25.17 41 VAL C N 1
ATOM 3494 C CA . VAL C 1 74 ? 93.251 14.776 -6.516 1.00 24.48 41 VAL C CA 1
ATOM 3495 C C . VAL C 1 74 ? 92.014 15.159 -7.355 1.00 22.97 41 VAL C C 1
ATOM 3496 O O . VAL C 1 74 ? 91.506 14.300 -8.083 1.00 21.23 41 VAL C O 1
ATOM 3500 N N . ALA C 1 75 ? 91.584 16.412 -7.304 1.00 22.49 42 ALA C N 1
ATOM 3501 C CA . ALA C 1 75 ? 90.383 16.897 -8.006 1.00 24.05 42 ALA C CA 1
ATOM 3502 C C . ALA C 1 75 ? 90.589 16.716 -9.519 1.00 24.01 42 ALA C C 1
ATOM 3503 O O . ALA C 1 75 ? 89.675 16.168 -10.180 1.00 23.03 42 ALA C O 1
ATOM 3505 N N . ALA C 1 76 ? 91.737 17.128 -10.049 1.00 23.21 43 ALA C N 1
ATOM 3506 C CA . ALA C 1 76 ? 92.057 16.977 -11.488 1.00 25.43 43 ALA C CA 1
ATOM 3507 C C . ALA C 1 76 ? 92.196 15.504 -11.843 1.00 24.32 43 ALA C C 1
ATOM 3508 O O . ALA C 1 76 ? 91.799 15.136 -12.950 1.00 26.38 43 ALA C O 1
ATOM 3510 N N . PHE C 1 77 ? 92.717 14.669 -10.946 1.00 25.36 44 PHE C N 1
ATOM 3511 C CA . PHE C 1 77 ? 92.829 13.221 -11.238 1.00 25.38 44 PHE C CA 1
ATOM 3512 C C . PHE C 1 77 ? 91.408 12.634 -11.352 1.00 24.73 44 PHE C C 1
ATOM 3513 O O . PHE C 1 77 ? 91.130 11.820 -12.251 1.00 23.36 44 PHE C O 1
ATOM 3521 N N . GLU C 1 78 ? 90.513 13.031 -10.451 1.00 23.65 45 GLU C N 1
ATOM 3522 C CA . GLU C 1 78 ? 89.131 12.499 -10.441 1.00 25.19 45 GLU C CA 1
ATOM 3523 C C . GLU C 1 78 ? 88.427 12.905 -11.745 1.00 26.27 45 GLU C C 1
ATOM 3524 O O . GLU C 1 78 ? 87.780 12.019 -12.351 1.00 24.50 45 GLU C O 1
ATOM 3530 N N . ARG C 1 79 ? 88.579 14.159 -12.194 1.00 26.41 46 ARG C N 1
ATOM 3531 C CA . ARG C 1 79 ? 87.999 14.622 -13.482 1.00 30.62 46 ARG C CA 1
ATOM 3532 C C . ARG C 1 79 ? 88.528 13.734 -14.608 1.00 27.83 46 ARG C C 1
ATOM 3533 O O . ARG C 1 79 ? 87.737 13.216 -15.400 1.00 26.50 46 ARG C O 1
ATOM 3541 N N . TRP C 1 80 ? 89.836 13.561 -14.659 1.00 27.05 47 TRP C N 1
ATOM 3542 C CA . TRP C 1 80 ? 90.520 12.754 -15.697 1.00 27.27 47 TRP C CA 1
ATOM 3543 C C . TRP C 1 80 ? 90.016 11.301 -15.660 1.00 26.20 47 TRP C C 1
ATOM 3544 O O . TRP C 1 80 ? 89.723 10.741 -16.738 1.00 26.32 47 TRP C O 1
ATOM 3555 N N . GLN C 1 81 ? 89.861 10.707 -14.486 1.00 22.86 48 GLN C N 1
ATOM 3556 C CA . GLN C 1 81 ? 89.443 9.290 -14.391 1.00 22.96 48 GLN C CA 1
ATOM 3557 C C . GLN C 1 81 ? 87.948 9.146 -14.727 1.00 24.46 48 GLN C C 1
ATOM 3558 O O . GLN C 1 81 ? 87.561 8.130 -15.306 1.00 21.79 48 GLN C O 1
ATOM 3564 N N . ARG C 1 82 ? 87.095 10.086 -14.313 1.00 26.09 49 ARG C N 1
ATOM 3565 C CA . ARG C 1 82 ? 85.650 10.066 -14.691 1.00 28.52 49 ARG C CA 1
ATOM 3566 C C . ARG C 1 82 ? 85.542 10.095 -16.218 1.00 30.48 49 ARG C C 1
ATOM 3567 O O . ARG C 1 82 ? 84.776 9.306 -16.739 1.00 30.45 49 ARG C O 1
ATOM 3575 N N . ARG C 1 83 ? 86.379 10.881 -16.896 1.00 31.91 50 ARG C N 1
ATOM 3576 C CA . ARG C 1 83 ? 86.405 10.968 -18.377 1.00 37.36 50 ARG C CA 1
ATOM 3577 C C . ARG C 1 83 ? 86.864 9.628 -18.966 1.00 36.37 50 ARG C C 1
ATOM 3578 O O . ARG C 1 83 ? 86.216 9.170 -19.926 1.00 36.17 50 ARG C O 1
ATOM 3586 N N . GLN C 1 84 ? 87.926 9.018 -18.442 1.00 34.21 51 GLN C N 1
ATOM 3587 C CA . GLN C 1 84 ? 88.342 7.673 -18.922 1.00 39.08 51 GLN C CA 1
ATOM 3588 C C . GLN C 1 84 ? 87.204 6.664 -18.669 1.00 35.19 51 GLN C C 1
ATOM 3589 O O . GLN C 1 84 ? 87.009 5.833 -19.551 1.00 37.01 51 GLN C O 1
ATOM 3595 N N . MET C 1 85 ? 86.502 6.713 -17.539 0.01 39.06 52 MET C N 1
ATOM 3596 C CA . MET C 1 85 ? 85.462 5.708 -17.179 0.01 41.42 52 MET C CA 1
ATOM 3597 C C . MET C 1 85 ? 84.268 5.806 -18.146 0.01 42.45 52 MET C C 1
ATOM 3598 O O . MET C 1 85 ? 83.761 4.742 -18.549 0.01 41.85 52 MET C O 1
ATOM 3603 N N . THR C 1 86 ? 83.855 7.026 -18.514 1.00 43.25 53 THR C N 1
ATOM 3604 C CA . THR C 1 86 ? 82.645 7.313 -19.358 1.00 47.85 53 THR C CA 1
ATOM 3605 C C . THR C 1 86 ? 82.991 7.255 -20.852 1.00 43.52 53 THR C C 1
ATOM 3606 O O . THR C 1 86 ? 82.161 6.705 -21.588 1.00 46.01 53 THR C O 1
ATOM 3610 N N . GLU C 1 87 ? 84.169 7.721 -21.274 1.00 37.20 54 GLU C N 1
ATOM 3611 C CA . GLU C 1 87 ? 84.566 7.748 -22.711 1.00 37.72 54 GLU C CA 1
ATOM 3612 C C . GLU C 1 87 ? 85.286 6.458 -23.147 1.00 35.25 54 GLU C C 1
ATOM 3613 O O . GLU C 1 87 ? 85.306 6.174 -24.362 1.00 36.56 54 GLU C O 1
ATOM 3619 N N . GLY C 1 88 ? 85.856 5.687 -22.223 1.00 32.19 55 GLY C N 1
ATOM 3620 C CA . GLY C 1 88 ? 86.612 4.468 -22.554 1.00 31.34 55 GLY C CA 1
ATOM 3621 C C . GLY C 1 88 ? 85.957 3.212 -21.994 1.00 30.21 55 GLY C C 1
ATOM 3622 O O . GLY C 1 88 ? 85.457 2.396 -22.775 1.00 28.48 55 GLY C O 1
ATOM 3623 N N . PHE C 1 89 ? 85.958 3.062 -20.672 1.00 27.59 56 PHE C N 1
ATOM 3624 C CA . PHE C 1 89 ? 85.513 1.828 -19.993 1.00 27.00 56 PHE C CA 1
ATOM 3625 C C . PHE C 1 89 ? 84.031 1.538 -20.280 1.00 28.13 56 PHE C C 1
ATOM 3626 O O . PHE C 1 89 ? 83.690 0.345 -20.481 1.00 29.04 56 PHE C O 1
ATOM 3634 N N . PHE C 1 90 ? 83.182 2.563 -20.292 1.00 26.48 57 PHE C N 1
ATOM 3635 C CA . PHE C 1 90 ? 81.713 2.408 -20.432 1.00 31.01 57 PHE C CA 1
ATOM 3636 C C . PHE C 1 90 ? 81.295 2.318 -21.901 1.00 31.17 57 PHE C C 1
ATOM 3637 O O . PHE C 1 90 ? 80.179 1.864 -22.124 1.00 33.47 57 PHE C O 1
ATOM 3645 N N . THR C 1 91 ? 82.150 2.743 -22.833 1.00 32.41 58 THR C N 1
ATOM 3646 C CA . THR C 1 91 ? 81.849 2.712 -24.280 1.00 34.07 58 THR C CA 1
ATOM 3647 C C . THR C 1 91 ? 82.563 1.526 -24.937 1.00 32.03 58 THR C C 1
ATOM 3648 O O . THR C 1 91 ? 82.108 1.138 -26.014 1.00 33.84 58 THR C O 1
ATOM 3652 N N . VAL C 1 92 ? 83.596 0.938 -24.325 1.00 31.55 59 VAL C N 1
ATOM 3653 C CA . VAL C 1 92 ? 84.367 -0.173 -24.980 1.00 32.91 59 VAL C CA 1
ATOM 3654 C C . VAL C 1 92 ? 84.366 -1.401 -24.063 1.00 30.13 59 VAL C C 1
ATOM 3655 O O . VAL C 1 92 ? 83.619 -2.361 -24.353 1.00 30.87 59 VAL C O 1
ATOM 3659 N N . ASP C 1 93 ? 85.177 -1.390 -23.010 1.00 29.06 60 ASP C N 1
ATOM 3660 C CA . ASP C 1 93 ? 85.385 -2.559 -22.122 1.00 32.05 60 ASP C CA 1
ATOM 3661 C C . ASP C 1 93 ? 84.043 -3.162 -21.679 1.00 30.85 60 ASP C C 1
ATOM 3662 O O . ASP C 1 93 ? 83.849 -4.356 -21.882 1.00 33.48 60 ASP C O 1
ATOM 3667 N N . LEU C 1 94 ? 83.147 -2.401 -21.066 1.00 31.13 61 LEU C N 1
ATOM 3668 C CA . LEU C 1 94 ? 81.990 -3.030 -20.371 1.00 31.92 61 LEU C CA 1
ATOM 3669 C C . LEU C 1 94 ? 80.990 -3.567 -21.386 1.00 32.51 61 LEU C C 1
ATOM 3670 O O . LEU C 1 94 ? 80.548 -4.709 -21.252 1.00 35.38 61 LEU C O 1
ATOM 3675 N N . PRO C 1 95 ? 80.621 -2.812 -22.449 1.00 31.95 62 PRO C N 1
ATOM 3676 C CA . PRO C 1 95 ? 79.699 -3.333 -23.462 1.00 33.48 62 PRO C CA 1
ATOM 3677 C C . PRO C 1 95 ? 80.224 -4.572 -24.208 1.00 30.56 62 PRO C C 1
ATOM 3678 O O . PRO C 1 95 ? 79.454 -5.490 -24.497 1.00 29.45 62 PRO C O 1
ATOM 3682 N N . LEU C 1 96 ? 81.516 -4.606 -24.481 1.00 27.03 63 LEU C N 1
ATOM 3683 C CA . LEU C 1 96 ? 82.117 -5.786 -25.140 1.00 28.54 63 LEU C CA 1
ATOM 3684 C C . LEU C 1 96 ? 82.209 -6.945 -24.135 1.00 26.63 63 LEU C C 1
ATOM 3685 O O . LEU C 1 96 ? 82.027 -8.110 -24.542 1.00 24.35 63 LEU C O 1
ATOM 3690 N N . PHE C 1 97 ? 82.435 -6.655 -22.853 1.00 25.23 64 PHE C N 1
ATOM 3691 C CA . PHE C 1 97 ? 82.395 -7.708 -21.808 1.00 25.59 64 PHE C CA 1
ATOM 3692 C C . PHE C 1 97 ? 80.989 -8.318 -21.756 1.00 25.38 64 PHE C C 1
ATOM 3693 O O . P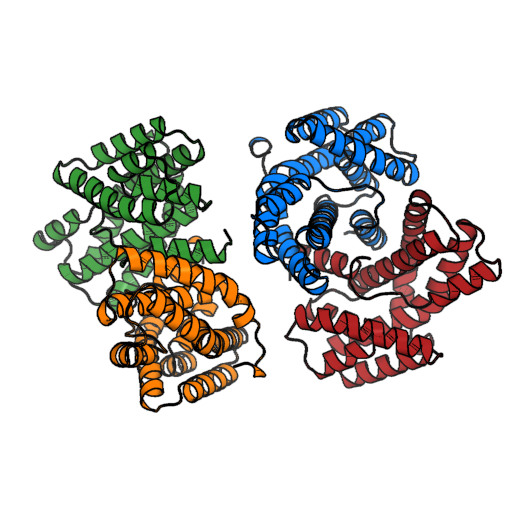HE C 1 97 ? 80.866 -9.537 -21.727 1.00 26.66 64 PHE C O 1
ATOM 3701 N N . ALA C 1 98 ? 79.947 -7.495 -21.787 1.00 25.04 65 ALA C N 1
ATOM 3702 C CA . ALA C 1 98 ? 78.550 -7.977 -21.840 1.00 25.42 65 ALA C CA 1
ATOM 3703 C C . ALA C 1 98 ? 78.346 -8.921 -23.045 1.00 28.62 65 ALA C C 1
ATOM 3704 O O . ALA C 1 98 ? 77.705 -10.008 -22.901 1.00 31.56 65 ALA C O 1
ATOM 3706 N N . ARG C 1 99 ? 78.871 -8.561 -24.217 1.00 29.47 66 ARG C N 1
ATOM 3707 C CA . ARG C 1 99 ? 78.649 -9.348 -25.454 1.00 29.85 66 ARG C CA 1
ATOM 3708 C C . ARG C 1 99 ? 79.439 -10.654 -25.380 1.00 30.20 66 ARG C C 1
ATOM 3709 O O . ARG C 1 99 ? 78.899 -11.693 -25.824 1.00 31.54 66 ARG C O 1
ATOM 3717 N N . LEU C 1 100 ? 80.634 -10.631 -24.771 1.00 27.50 67 LEU C N 1
ATOM 3718 C CA . LEU C 1 100 ? 81.437 -11.857 -24.615 1.00 25.79 67 LEU C CA 1
ATOM 3719 C C . LEU C 1 100 ? 80.712 -12.780 -23.653 1.00 25.24 67 LEU C C 1
ATOM 3720 O O . LEU C 1 100 ? 80.680 -13.986 -23.943 1.00 24.00 67 LEU C O 1
ATOM 3725 N N . TYR C 1 101 ? 80.119 -12.235 -22.587 1.00 25.95 68 TYR C N 1
ATOM 3726 C CA . TYR C 1 101 ? 79.389 -13.022 -21.565 1.00 26.34 68 TYR C CA 1
ATOM 3727 C C . TYR C 1 101 ? 78.196 -13.717 -22.239 1.00 28.95 68 TYR C C 1
ATOM 3728 O O . TYR C 1 101 ? 78.073 -14.943 -22.087 1.00 26.18 68 TYR C O 1
ATOM 3737 N N . ARG C 1 102 ? 77.400 -12.970 -23.015 1.00 34.13 69 ARG C N 1
ATOM 3738 C CA . ARG C 1 102 ? 76.197 -13.485 -23.725 1.00 37.65 69 ARG C CA 1
ATOM 3739 C C . ARG C 1 102 ? 76.633 -14.552 -24.736 1.00 36.77 69 ARG C C 1
ATOM 3740 O O . ARG C 1 102 ? 75.973 -15.596 -24.811 1.00 36.36 69 ARG C O 1
ATOM 3748 N N . ALA C 1 103 ? 77.716 -14.329 -25.462 1.00 33.50 70 ALA C N 1
ATOM 3749 C CA . ALA C 1 103 ? 78.236 -15.319 -26.434 1.00 34.59 70 ALA C CA 1
ATOM 3750 C C . ALA C 1 103 ? 78.612 -16.621 -25.709 1.00 34.91 70 ALA C C 1
ATOM 3751 O O . ALA C 1 103 ? 78.228 -17.720 -26.198 1.00 34.66 70 ALA C O 1
ATOM 3753 N N . CYS C 1 104 ? 79.281 -16.528 -24.559 1.00 32.79 71 CYS C N 1
ATOM 3754 C CA . CYS C 1 104 ? 79.709 -17.734 -23.797 1.00 34.82 71 CYS C CA 1
ATOM 3755 C C . CYS C 1 104 ? 78.467 -18.481 -23.289 1.00 35.03 71 CYS C C 1
ATOM 3756 O O . CYS C 1 104 ? 78.450 -19.717 -23.349 1.00 39.50 71 CYS C O 1
ATOM 3759 N N . GLU C 1 105 ? 77.468 -17.749 -22.803 1.00 37.66 72 GLU C N 1
ATOM 3760 C CA . GLU C 1 105 ? 76.185 -18.287 -22.285 1.00 41.02 72 GLU C CA 1
ATOM 3761 C C . GLU C 1 105 ? 75.522 -19.123 -23.379 1.00 41.65 72 GLU C C 1
ATOM 3762 O O . GLU C 1 105 ? 75.051 -20.202 -23.058 1.00 42.82 72 GLU C O 1
ATOM 3768 N N . GLN C 1 106 ? 75.537 -18.631 -24.624 1.00 46.57 73 GLN C N 1
ATOM 3769 C CA . GLN C 1 106 ? 74.901 -19.259 -25.818 1.00 46.75 73 GLN C CA 1
ATOM 3770 C C . GLN C 1 106 ? 75.798 -20.354 -26.407 1.00 45.10 73 GLN C C 1
ATOM 3771 O O . GLN C 1 106 ? 75.331 -21.008 -27.323 1.00 46.72 73 GLN C O 1
ATOM 3777 N N . GLY C 1 107 ? 77.028 -20.565 -25.911 1.00 44.96 74 GLY C N 1
ATOM 3778 C CA . GLY C 1 107 ? 77.975 -21.548 -26.484 1.00 42.78 74 GLY C CA 1
ATOM 3779 C C . GLY C 1 107 ? 78.424 -21.146 -27.884 1.00 41.53 74 GLY C C 1
ATOM 3780 O O . GLY C 1 107 ? 78.811 -22.028 -28.704 1.00 40.88 74 GLY C O 1
ATOM 3781 N N . ASP C 1 108 ? 78.395 -19.839 -28.152 1.00 39.80 75 ASP C N 1
ATOM 3782 C CA . ASP C 1 108 ? 78.669 -19.237 -29.476 1.00 37.33 75 ASP C CA 1
ATOM 3783 C C . ASP C 1 108 ? 80.094 -18.674 -29.455 1.00 36.20 75 ASP C C 1
ATOM 3784 O O . ASP C 1 108 ? 80.250 -17.455 -29.233 1.00 34.63 75 ASP C O 1
ATOM 3789 N N . ILE C 1 109 ? 81.074 -19.546 -29.740 1.00 37.54 76 ILE C N 1
ATOM 3790 C CA . ILE C 1 109 ? 82.528 -19.203 -29.802 1.00 39.27 76 ILE C CA 1
ATOM 3791 C C . ILE C 1 109 ? 82.814 -18.288 -31.000 1.00 39.01 76 ILE C C 1
ATOM 3792 O O . ILE C 1 109 ? 83.600 -17.348 -30.821 1.00 39.71 76 ILE C O 1
ATOM 3797 N N . ALA C 1 110 ? 82.206 -18.521 -32.160 1.00 41.93 77 ALA C N 1
ATOM 3798 C CA . ALA C 1 110 ? 82.390 -17.672 -33.371 1.00 41.90 77 ALA C CA 1
ATOM 3799 C C . ALA C 1 110 ? 81.968 -16.231 -33.039 1.00 41.29 77 ALA C C 1
ATOM 3800 O O . ALA C 1 110 ? 82.749 -15.307 -33.314 1.00 41.97 77 ALA C O 1
ATOM 3802 N N . ALA C 1 111 ? 80.832 -16.043 -32.367 1.00 38.21 78 ALA C N 1
ATOM 3803 C CA . ALA C 1 111 ? 80.386 -14.705 -31.923 1.00 37.32 78 ALA C CA 1
ATOM 3804 C C . ALA C 1 111 ? 81.412 -14.101 -30.933 1.00 34.36 78 ALA C C 1
ATOM 3805 O O . ALA C 1 111 ? 81.734 -12.877 -31.033 1.00 31.12 78 ALA C O 1
ATOM 3807 N N . ALA C 1 112 ? 81.927 -14.914 -30.009 1.00 31.04 79 ALA C N 1
ATOM 3808 C CA . ALA C 1 112 ? 82.909 -14.436 -29.009 1.00 30.59 79 ALA C CA 1
ATOM 3809 C C . ALA C 1 112 ? 84.206 -14.038 -29.719 1.00 30.87 79 ALA C C 1
ATOM 3810 O O . ALA C 1 112 ? 84.800 -13.025 -29.333 1.00 29.21 79 ALA C O 1
ATOM 3812 N N . GLN C 1 113 ? 84.583 -14.771 -30.768 1.00 34.52 80 GLN C N 1
ATOM 3813 C CA . GLN C 1 113 ? 85.758 -14.459 -31.622 1.00 34.91 80 GLN C CA 1
ATOM 3814 C C . GLN C 1 113 ? 85.545 -13.091 -32.275 1.00 36.48 80 GLN C C 1
ATOM 3815 O O . GLN C 1 113 ? 86.483 -12.283 -32.246 1.00 38.38 80 GLN C O 1
ATOM 3821 N N . ARG C 1 114 ? 84.364 -12.848 -32.850 1.00 36.76 81 ARG C N 1
ATOM 3822 C CA . ARG C 1 114 ? 84.056 -11.589 -33.575 1.00 36.71 81 ARG C CA 1
ATOM 3823 C C . ARG C 1 114 ? 84.083 -10.424 -32.573 1.00 35.71 81 ARG C C 1
ATOM 3824 O O . ARG C 1 114 ? 84.735 -9.408 -32.879 1.00 36.63 81 ARG C O 1
ATOM 3832 N N . TRP C 1 115 ? 83.458 -10.562 -31.397 1.00 33.07 82 TRP C N 1
ATOM 3833 C CA . TRP C 1 115 ? 83.466 -9.485 -30.367 1.00 31.82 82 TRP C CA 1
ATOM 3834 C C . TRP C 1 115 ? 84.889 -9.215 -29.874 1.00 30.74 82 TRP C C 1
ATOM 3835 O O . TRP C 1 115 ? 85.222 -8.031 -29.630 1.00 28.49 82 TRP C O 1
ATOM 3846 N N . THR C 1 116 ? 85.713 -10.253 -29.733 1.00 31.36 83 THR C N 1
ATOM 3847 C CA . THR C 1 116 ? 87.107 -10.081 -29.245 1.00 29.88 83 THR C CA 1
ATOM 3848 C C . THR C 1 116 ? 87.907 -9.311 -30.306 1.00 30.52 83 THR C C 1
ATOM 3849 O O . THR C 1 116 ? 88.654 -8.399 -29.930 1.00 29.10 83 THR C O 1
ATOM 3853 N N . ALA C 1 117 ? 87.713 -9.625 -31.582 1.00 30.91 84 ALA C N 1
ATOM 3854 C CA . ALA C 1 117 ? 88.329 -8.900 -32.712 1.00 32.55 84 ALA C CA 1
ATOM 3855 C C . ALA C 1 117 ? 87.940 -7.420 -32.641 1.00 32.00 84 ALA C C 1
ATOM 3856 O O . ALA C 1 117 ? 88.825 -6.564 -32.810 1.00 31.44 84 ALA C O 1
ATOM 3858 N N . TYR C 1 118 ? 86.667 -7.101 -32.403 1.00 32.53 85 TYR C N 1
ATOM 3859 C CA . TYR C 1 118 ? 86.223 -5.686 -32.353 1.00 33.15 85 TYR C CA 1
ATOM 3860 C C . TYR C 1 118 ? 86.916 -5.005 -31.170 1.00 30.58 85 TYR C C 1
ATOM 3861 O O . TYR C 1 118 ? 87.348 -3.863 -31.303 1.00 30.37 85 TYR C O 1
ATOM 3870 N N . LEU C 1 119 ? 87.021 -5.695 -30.039 1.00 29.86 86 LEU C N 1
ATOM 3871 C CA . LEU C 1 119 ? 87.693 -5.168 -28.817 1.00 28.06 86 LEU C CA 1
ATOM 3872 C C . LEU C 1 119 ? 89.126 -4.776 -29.190 1.00 29.56 86 LEU C C 1
ATOM 3873 O O . LEU C 1 119 ? 89.516 -3.663 -28.887 1.00 30.18 86 LEU C O 1
ATOM 3878 N N . LEU C 1 120 ? 89.866 -5.649 -29.874 1.00 31.69 87 LEU C N 1
ATOM 3879 C CA . LEU C 1 120 ? 91.289 -5.384 -30.215 1.00 33.79 87 LEU C CA 1
ATOM 3880 C C . LEU C 1 120 ? 91.373 -4.185 -31.167 1.00 34.15 87 LEU C C 1
ATOM 3881 O O . LEU C 1 120 ? 92.233 -3.330 -30.947 1.00 33.10 87 LEU C O 1
ATOM 3886 N N . ALA C 1 121 ? 90.500 -4.099 -32.172 1.00 35.14 88 ALA C N 1
ATOM 3887 C CA . ALA C 1 121 ? 90.449 -2.951 -33.103 1.00 37.02 88 ALA C CA 1
ATOM 3888 C C . ALA C 1 121 ? 90.122 -1.674 -32.322 1.00 36.80 88 ALA C C 1
ATOM 3889 O O . ALA C 1 121 ? 90.625 -0.621 -32.702 1.00 38.60 88 ALA C O 1
ATOM 3891 N N . CYS C 1 122 ? 89.325 -1.745 -31.254 1.00 36.90 89 CYS C N 1
ATOM 3892 C CA . CYS C 1 122 ? 88.974 -0.559 -30.429 1.00 37.88 89 CYS C CA 1
ATOM 3893 C C . CYS C 1 122 ? 90.172 -0.086 -29.611 1.00 39.02 89 CYS C C 1
ATOM 3894 O O . CYS C 1 122 ? 90.146 1.079 -29.227 1.00 44.12 89 CYS C O 1
ATOM 3897 N N . ARG C 1 123 ? 91.181 -0.932 -29.372 1.00 41.52 90 ARG C N 1
ATOM 3898 C CA . ARG C 1 123 ? 92.413 -0.512 -28.647 1.00 46.83 90 ARG C CA 1
ATOM 3899 C C . ARG C 1 123 ? 93.288 0.417 -29.509 1.00 53.57 90 ARG C C 1
ATOM 3900 O O . ARG C 1 123 ? 94.075 1.168 -28.917 1.00 55.76 90 ARG C O 1
ATOM 3908 N N . GLU C 1 124 ? 93.115 0.431 -30.830 1.00 65.66 91 GLU C N 1
ATOM 3909 C CA . GLU C 1 124 ? 93.639 1.502 -31.730 1.00 81.10 91 GLU C CA 1
ATOM 3910 C C . GLU C 1 124 ? 95.133 1.265 -32.008 1.00 78.09 91 GLU C C 1
ATOM 3911 O O . GLU C 1 124 ? 95.449 0.850 -33.137 1.00 93.96 91 GLU C O 1
ATOM 3917 N N . THR C 1 125 ? 96.035 1.483 -31.044 1.00 72.64 92 THR C N 1
ATOM 3918 C CA . THR C 1 125 ? 97.502 1.358 -31.271 1.00 69.30 92 THR C CA 1
ATOM 3919 C C . THR C 1 125 ? 97.911 -0.126 -31.233 1.00 71.18 92 THR C C 1
ATOM 3920 O O . THR C 1 125 ? 97.205 -0.948 -30.602 1.00 63.93 92 THR C O 1
ATOM 3924 N N . ARG C 1 126 ? 99.021 -0.450 -31.908 1.00 71.75 93 ARG C N 1
ATOM 3925 C CA . ARG C 1 126 ? 99.785 -1.719 -31.771 1.00 72.52 93 ARG C CA 1
ATOM 3926 C C . ARG C 1 126 ? 100.074 -1.993 -30.292 1.00 65.43 93 ARG C C 1
ATOM 3927 O O . ARG C 1 126 ? 99.783 -3.118 -29.855 1.00 61.26 93 ARG C O 1
ATOM 3935 N N . GLU C 1 127 ? 100.636 -1.012 -29.575 1.00 64.97 94 GLU C N 1
ATOM 3936 C CA . GLU C 1 127 ? 101.121 -1.161 -28.175 1.00 65.73 94 GLU C CA 1
ATOM 3937 C C . GLU C 1 127 ? 99.961 -1.577 -27.261 1.00 61.10 94 GLU C C 1
ATOM 3938 O O . GLU C 1 127 ? 100.185 -2.461 -26.414 1.00 53.54 94 GLU C O 1
ATOM 3944 N N . LEU C 1 128 ? 98.781 -0.966 -27.424 1.00 56.76 95 LEU C N 1
ATOM 3945 C CA . LEU C 1 128 ? 97.602 -1.210 -26.552 1.00 50.97 95 LEU C CA 1
ATOM 3946 C C . LEU C 1 128 ? 96.927 -2.550 -26.896 1.00 47.79 95 LEU C C 1
ATOM 3947 O O . LEU C 1 128 ? 96.373 -3.176 -25.974 1.00 45.53 95 LEU C O 1
ATOM 3952 N N . ARG C 1 129 ? 96.986 -2.991 -28.155 1.00 48.06 96 ARG C N 1
ATOM 3953 C CA . ARG C 1 129 ? 96.534 -4.349 -28.558 1.00 50.82 96 ARG C CA 1
ATOM 3954 C C . ARG C 1 129 ? 97.418 -5.408 -27.893 1.00 49.74 96 ARG C C 1
ATOM 3955 O O . ARG C 1 129 ? 96.864 -6.412 -27.407 1.00 43.42 96 ARG C O 1
ATOM 3963 N N . GLU C 1 130 ? 98.735 -5.181 -27.874 1.00 50.39 97 GLU C N 1
ATOM 3964 C CA . GLU C 1 130 ? 99.714 -6.111 -27.267 1.00 53.41 97 GLU C CA 1
ATOM 3965 C C . GLU C 1 130 ? 99.492 -6.132 -25.757 1.00 49.36 97 GLU C C 1
ATOM 3966 O O . GLU C 1 130 ? 99.563 -7.236 -25.187 1.00 51.21 97 GLU C O 1
ATOM 3972 N N . GLU C 1 131 ? 99.202 -4.995 -25.129 1.00 44.95 98 GLU C N 1
ATOM 3973 C CA . GLU C 1 131 ? 98.949 -4.950 -23.662 1.00 43.07 98 GLU C CA 1
ATOM 3974 C C . GLU C 1 131 ? 97.705 -5.803 -23.367 1.00 38.43 98 GLU C C 1
ATOM 3975 O O . GLU C 1 131 ? 97.767 -6.573 -22.407 1.00 37.11 98 GLU C O 1
ATOM 3981 N N . GLU C 1 132 ? 96.653 -5.694 -24.185 1.00 34.44 99 GLU C N 1
ATOM 3982 C CA . GLU C 1 132 ? 95.393 -6.467 -24.035 1.00 32.00 99 GLU C CA 1
ATOM 3983 C C . GLU C 1 132 ? 95.706 -7.972 -24.137 1.00 31.52 99 GLU C C 1
ATOM 3984 O O . GLU C 1 132 ? 95.243 -8.727 -23.287 1.00 27.76 99 GLU C O 1
ATOM 3990 N N . ARG C 1 133 ? 96.493 -8.375 -25.131 1.00 34.36 100 ARG C N 1
ATOM 3991 C CA . ARG C 1 133 ? 96.844 -9.802 -25.380 1.00 35.25 100 ARG C CA 1
ATOM 3992 C C . ARG C 1 133 ? 97.741 -10.331 -24.254 1.00 34.92 100 ARG C C 1
ATOM 3993 O O . ARG C 1 133 ? 97.520 -11.457 -23.827 1.00 34.04 100 ARG C O 1
ATOM 4001 N N . ASN C 1 134 ? 98.696 -9.537 -23.764 1.00 37.59 101 ASN C N 1
ATOM 4002 C CA . ASN C 1 134 ? 99.611 -9.945 -22.662 1.00 37.45 101 ASN C CA 1
ATOM 4003 C C . ASN C 1 134 ? 98.794 -10.182 -21.396 1.00 33.86 101 ASN C C 1
ATOM 4004 O O . ASN C 1 134 ? 99.033 -11.199 -20.735 1.00 33.65 101 ASN C O 1
ATOM 4009 N N . ARG C 1 135 ? 97.849 -9.295 -21.090 1.00 32.97 102 ARG C N 1
ATOM 4010 C CA . ARG C 1 135 ? 96.967 -9.454 -19.906 1.00 32.13 102 ARG C CA 1
ATOM 4011 C C . ARG C 1 135 ? 96.094 -10.703 -20.114 1.00 29.23 102 ARG C C 1
ATOM 4012 O O . ARG C 1 135 ? 95.859 -11.399 -19.143 1.00 27.27 102 ARG C O 1
ATOM 4020 N N . GLY C 1 136 ? 95.625 -10.954 -21.338 1.00 27.67 103 GLY C N 1
ATOM 4021 C CA . GLY C 1 136 ? 94.822 -12.136 -21.696 1.00 27.74 103 GLY C CA 1
ATOM 4022 C C . GLY C 1 136 ? 95.579 -13.415 -21.439 1.00 29.06 103 GLY C C 1
ATOM 4023 O O . GLY C 1 136 ? 95.009 -14.303 -20.788 1.00 30.00 103 GLY C O 1
ATOM 4024 N N . ALA C 1 137 ? 96.843 -13.484 -21.871 1.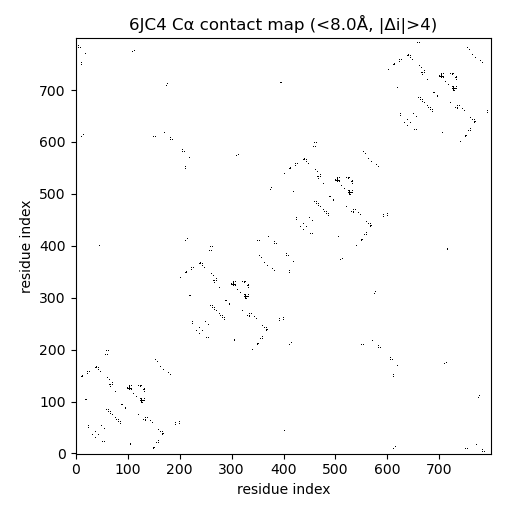00 29.65 104 ALA C N 1
ATOM 4025 C CA . ALA C 1 137 ? 97.709 -14.673 -21.703 1.00 31.98 104 ALA C CA 1
ATOM 4026 C C . ALA C 1 137 ? 97.936 -14.922 -20.208 1.00 30.81 104 ALA C C 1
ATOM 4027 O O . ALA C 1 137 ? 97.913 -16.085 -19.784 1.00 32.59 104 ALA C O 1
ATOM 4029 N N . ALA C 1 138 ? 98.189 -13.870 -19.441 1.00 31.60 105 ALA C N 1
ATOM 4030 C CA . ALA C 1 138 ? 98.429 -13.943 -17.982 1.00 33.33 105 ALA C CA 1
ATOM 4031 C C . ALA C 1 138 ? 97.173 -14.510 -17.318 1.00 30.38 105 ALA C C 1
ATOM 4032 O O . ALA C 1 138 ? 97.309 -15.464 -16.534 1.00 31.06 105 ALA C O 1
ATOM 4034 N N . PHE C 1 139 ? 95.990 -14.010 -17.677 1.00 27.92 106 PHE C N 1
ATOM 4035 C CA . PHE C 1 139 ? 94.719 -14.461 -17.065 1.00 27.82 106 PHE C CA 1
ATOM 4036 C C . PHE C 1 139 ? 94.412 -15.904 -17.501 1.00 28.98 106 PHE C C 1
ATOM 4037 O O . PHE C 1 139 ? 93.934 -16.666 -16.634 1.00 31.45 106 PHE C O 1
ATOM 4045 N N . ALA C 1 140 ? 94.709 -16.288 -18.747 1.00 30.64 107 ALA C N 1
ATOM 4046 C CA . ALA C 1 140 ? 94.488 -17.658 -19.291 1.00 34.74 107 ALA C CA 1
ATOM 4047 C C . ALA C 1 140 ? 95.275 -18.707 -18.501 1.00 35.10 107 ALA C C 1
ATOM 4048 O O . ALA C 1 140 ? 94.795 -19.831 -18.368 1.00 37.68 107 ALA C O 1
ATOM 4050 N N . ARG C 1 141 ? 96.485 -18.389 -18.054 1.00 36.83 108 ARG C N 1
ATOM 4051 C CA . ARG C 1 141 ? 97.267 -19.322 -17.202 1.00 39.11 108 ARG C CA 1
ATOM 4052 C C . ARG C 1 141 ? 96.463 -19.624 -15.922 1.00 36.28 108 ARG C C 1
ATOM 4053 O O . ARG C 1 141 ? 96.466 -20.784 -15.533 1.00 34.07 108 ARG C O 1
ATOM 4061 N N . LEU C 1 142 ? 95.781 -18.637 -15.319 1.00 30.59 109 LEU C N 1
ATOM 4062 C CA . LEU C 1 142 ? 94.974 -18.831 -14.084 1.00 31.34 109 LEU C CA 1
ATOM 4063 C C . LEU C 1 142 ? 93.689 -19.586 -14.438 1.00 30.69 109 LEU C C 1
ATOM 4064 O O . LEU C 1 142 ? 93.341 -20.545 -13.732 1.00 29.76 109 LEU C O 1
ATOM 4069 N N . LEU C 1 143 ? 93.007 -19.134 -15.483 1.00 31.33 110 LEU C N 1
ATOM 4070 C CA . LEU C 1 143 ? 91.729 -19.707 -15.953 1.00 32.68 110 LEU C CA 1
ATOM 4071 C C . LEU C 1 143 ? 91.878 -21.221 -16.123 1.00 31.58 110 LEU C C 1
ATOM 4072 O O . LEU C 1 143 ? 91.042 -21.955 -15.603 1.00 30.95 110 LEU C O 1
ATOM 4077 N N . SER C 1 144 ? 92.905 -21.671 -16.831 1.00 31.28 111 SER C N 1
ATOM 4078 C CA . SER C 1 144 ? 93.158 -23.112 -17.106 1.00 34.69 111 SER C CA 1
ATOM 4079 C C . SER C 1 144 ? 93.531 -23.859 -15.817 1.00 32.75 111 SER C C 1
ATOM 4080 O O . SER C 1 144 ? 93.220 -25.042 -15.743 1.00 32.18 111 SER C O 1
ATOM 4083 N N . ASP C 1 145 ? 94.153 -23.202 -14.842 1.00 32.68 112 ASP C N 1
ATOM 4084 C CA . ASP C 1 145 ? 94.470 -23.785 -13.508 1.00 35.50 112 ASP C CA 1
ATOM 4085 C C . ASP C 1 145 ? 93.158 -23.964 -12.735 1.00 32.17 112 ASP C C 1
ATOM 4086 O O . ASP C 1 145 ? 92.963 -25.032 -12.162 1.00 31.03 112 ASP C O 1
ATOM 4091 N N . TRP C 1 146 ? 92.295 -22.944 -12.706 1.00 29.55 113 TRP C N 1
ATOM 4092 C CA . TRP C 1 146 ? 91.019 -22.959 -11.949 1.00 29.90 113 TRP C CA 1
ATOM 4093 C C . TRP C 1 146 ? 90.017 -23.933 -12.591 1.00 30.38 113 TRP C C 1
ATOM 4094 O O . TRP C 1 146 ? 89.305 -24.623 -11.842 1.00 29.32 113 TRP C O 1
ATOM 4105 N N . GLN C 1 147 ? 89.955 -23.955 -13.926 1.00 28.91 114 GLN C N 1
ATOM 4106 C CA . GLN C 1 147 ? 89.005 -24.776 -14.704 1.00 28.08 114 GLN C CA 1
ATOM 4107 C C . GLN C 1 147 ? 89.749 -25.480 -15.843 1.00 30.69 114 GLN C C 1
ATOM 4108 O O . GLN C 1 147 ? 89.700 -25.029 -16.984 1.00 32.29 114 GLN C O 1
ATOM 4114 N N . PRO C 1 148 ? 90.436 -26.616 -15.572 1.00 31.32 115 PRO C N 1
ATOM 4115 C CA . PRO C 1 148 ? 91.157 -27.367 -16.604 1.00 34.68 115 PRO C CA 1
ATOM 4116 C C . PRO C 1 148 ? 90.229 -27.815 -17.745 1.00 36.95 115 PRO C C 1
ATOM 4117 O O . PRO C 1 148 ? 90.667 -28.103 -18.799 1.00 38.57 115 PRO C O 1
ATOM 4121 N N . ASP C 1 149 ? 88.988 -28.059 -17.361 1.00 38.63 116 ASP C N 1
ATOM 4122 C CA . ASP C 1 149 ? 87.677 -27.957 -18.042 1.00 40.75 116 ASP C CA 1
ATOM 4123 C C . ASP C 1 149 ? 87.679 -27.124 -19.339 1.00 37.63 116 ASP C C 1
ATOM 4124 O O . ASP C 1 149 ? 87.008 -27.516 -20.308 1.00 37.10 116 ASP C O 1
ATOM 4129 N N . CYS C 1 150 ? 88.292 -25.937 -19.305 1.00 35.70 117 CYS C N 1
ATOM 4130 C CA . CYS C 1 150 ? 88.189 -24.898 -20.370 1.00 36.90 117 CYS C CA 1
ATOM 4131 C C . CYS C 1 150 ? 88.674 -25.460 -21.711 1.00 39.24 117 CYS C C 1
ATOM 4132 O O . CYS C 1 150 ? 89.846 -25.796 -21.851 1.00 40.35 117 CYS C O 1
ATOM 4135 N N . PRO C 1 151 ? 87.804 -25.570 -22.741 1.00 39.95 118 PRO C N 1
ATOM 4136 C CA . PRO C 1 151 ? 88.198 -26.155 -24.021 1.00 43.86 118 PRO C CA 1
ATOM 4137 C C . PRO C 1 151 ? 89.269 -25.332 -24.724 1.00 44.72 118 PRO C C 1
ATOM 4138 O O . PRO C 1 151 ? 89.291 -24.111 -24.590 1.00 40.57 118 PRO C O 1
ATOM 4142 N N . PRO C 1 152 ? 90.173 -25.968 -25.506 1.00 46.57 119 PRO C N 1
ATOM 4143 C CA . PRO C 1 152 ? 91.263 -25.241 -26.165 1.00 51.41 119 PRO C CA 1
ATOM 4144 C C . PRO C 1 152 ? 90.839 -23.991 -26.939 1.00 51.66 119 PRO C C 1
ATOM 4145 O O . PRO C 1 152 ? 91.500 -22.961 -26.824 1.00 53.37 119 PRO C O 1
ATOM 4149 N N . PRO C 1 153 ? 89.748 -24.011 -27.745 1.00 57.81 120 PRO C N 1
ATOM 4150 C CA . PRO C 1 153 ? 89.328 -22.813 -28.486 1.00 57.18 120 PRO C CA 1
ATOM 4151 C C . PRO C 1 153 ? 89.045 -21.607 -27.580 1.00 52.92 120 PRO C C 1
ATOM 4152 O O . PRO C 1 153 ? 89.339 -20.484 -27.958 1.00 51.82 120 PRO C O 1
ATOM 4156 N N . TRP C 1 154 ? 88.487 -21.853 -26.394 1.00 50.45 121 TRP C N 1
ATOM 4157 C CA . TRP C 1 154 ? 88.150 -20.791 -25.408 1.00 43.09 121 TRP C CA 1
ATOM 4158 C C . TRP C 1 154 ? 89.440 -20.311 -24.725 1.00 39.11 121 TRP C C 1
ATOM 4159 O O . TRP C 1 154 ? 89.618 -19.097 -24.603 1.00 42.76 121 TRP C O 1
ATOM 4170 N N . ARG C 1 155 ? 90.351 -21.212 -24.349 1.00 41.31 122 ARG C N 1
ATOM 4171 C CA . ARG C 1 155 ? 91.684 -20.827 -23.802 1.00 41.32 122 ARG C CA 1
ATOM 4172 C C . ARG C 1 155 ? 92.370 -19.923 -24.833 1.00 40.56 122 ARG C C 1
ATOM 4173 O O . ARG C 1 155 ? 92.914 -18.904 -24.421 1.00 37.55 122 ARG C O 1
ATOM 4181 N N . SER C 1 156 ? 92.355 -20.326 -26.113 1.00 39.97 123 SER C N 1
ATOM 4182 C CA . SER C 1 156 ? 92.925 -19.557 -27.245 1.00 43.10 123 SER C CA 1
ATOM 4183 C C . SER C 1 156 ? 92.261 -18.172 -27.304 1.00 39.96 123 SER C C 1
ATOM 4184 O O . SER C 1 156 ? 92.981 -17.169 -27.380 1.00 42.52 123 SER C O 1
ATOM 4187 N N . LEU C 1 157 ? 90.938 -18.092 -27.199 1.00 41.58 124 LEU C N 1
ATOM 4188 C CA . LEU C 1 157 ? 90.234 -16.778 -27.158 1.00 41.65 124 LEU C CA 1
ATOM 4189 C C . LEU C 1 157 ? 90.664 -15.977 -25.909 1.00 38.70 124 LEU C C 1
ATOM 4190 O O . LEU C 1 157 ? 90.945 -14.747 -26.061 1.00 42.16 124 LEU C O 1
ATOM 4195 N N . CYS C 1 158 ? 90.793 -16.601 -24.733 1.00 38.34 125 CYS C N 1
ATOM 4196 C CA . CYS C 1 158 ? 91.199 -15.861 -23.494 1.00 38.18 125 CYS C CA 1
ATOM 4197 C C . CYS C 1 158 ? 92.566 -15.194 -23.689 1.00 34.69 125 CYS C C 1
ATOM 4198 O O . CYS C 1 158 ? 92.781 -14.117 -23.081 1.00 34.94 125 CYS C O 1
ATOM 4201 N N . GLN C 1 159 ? 93.450 -15.784 -24.497 1.00 37.29 126 GLN C N 1
ATOM 4202 C CA . GLN C 1 159 ? 94.799 -15.207 -24.756 1.00 41.95 126 GLN C CA 1
ATOM 4203 C C . GLN C 1 159 ? 94.718 -13.902 -25.559 1.00 41.07 126 GLN C C 1
ATOM 4204 O O . GLN C 1 159 ? 95.750 -13.164 -25.611 1.00 42.56 126 GLN C O 1
ATOM 4210 N N . GLN C 1 160 ? 93.580 -13.640 -26.210 1.00 40.90 127 GLN C N 1
ATOM 4211 C CA . GLN C 1 160 ? 93.317 -12.355 -26.920 1.00 39.89 127 GLN C CA 1
ATOM 4212 C C . GLN C 1 160 ? 92.944 -11.286 -25.892 1.00 34.40 127 GLN C C 1
ATOM 4213 O O . GLN C 1 160 ? 93.428 -10.148 -26.018 1.00 34.01 127 GLN C O 1
ATOM 4219 N N . SER C 1 161 ? 92.141 -11.630 -24.884 1.00 31.41 128 SER C N 1
ATOM 4220 C CA . SER C 1 161 ? 91.660 -10.662 -23.865 1.00 27.72 128 SER C CA 1
ATOM 4221 C C . SER C 1 161 ? 91.247 -11.349 -22.570 1.00 27.91 128 SER C C 1
ATOM 4222 O O . SER C 1 161 ? 90.497 -12.292 -22.634 1.00 27.02 128 SER C O 1
ATOM 4225 N N . GLN C 1 162 ? 91.712 -10.794 -21.458 1.00 26.50 129 GLN C N 1
ATOM 4226 C CA . GLN C 1 162 ? 91.233 -11.032 -20.083 1.00 29.21 129 GLN C CA 1
ATOM 4227 C C . GLN C 1 162 ? 89.702 -10.914 -20.044 1.00 29.13 129 GLN C C 1
ATOM 4228 O O . GLN C 1 162 ? 89.079 -11.626 -19.270 1.00 25.99 129 GLN C O 1
ATOM 4234 N N . LEU C 1 163 ? 89.104 -10.040 -20.848 1.00 30.01 130 LEU C N 1
ATOM 4235 C CA . LEU C 1 163 ? 87.628 -9.882 -20.835 1.00 29.04 130 LEU C CA 1
ATOM 4236 C C . LEU C 1 163 ? 86.959 -11.180 -21.296 1.00 27.91 130 LEU C C 1
ATOM 4237 O O . LEU C 1 163 ? 85.972 -11.555 -20.666 1.00 28.42 130 LEU C O 1
ATOM 4242 N N . ALA C 1 164 ? 87.493 -11.850 -22.315 1.00 27.32 131 ALA C N 1
ATOM 4243 C CA . ALA C 1 164 ? 86.923 -13.107 -22.856 1.00 29.58 131 ALA C CA 1
ATOM 4244 C C . ALA C 1 164 ? 87.089 -14.204 -21.808 1.00 28.33 131 ALA C C 1
ATOM 4245 O O . ALA C 1 164 ? 86.160 -14.994 -21.641 1.00 30.26 131 ALA C O 1
ATOM 4247 N N . GLY C 1 165 ? 88.261 -14.283 -21.183 1.00 29.07 132 GLY C N 1
ATOM 4248 C CA . GLY C 1 165 ? 88.519 -15.219 -20.071 1.00 29.88 132 GLY C CA 1
ATOM 4249 C C . GLY C 1 165 ? 87.576 -14.992 -18.904 1.00 31.31 132 GLY C C 1
ATOM 4250 O O . GLY C 1 165 ? 86.996 -16.007 -18.445 1.00 28.93 132 GLY C O 1
ATOM 4251 N N . MET C 1 166 ? 87.416 -13.759 -18.438 0.01 32.18 133 MET C N 1
ATOM 4252 C CA . MET C 1 166 ? 86.516 -13.439 -17.301 0.01 33.63 133 MET C CA 1
ATOM 4253 C C . MET C 1 166 ? 85.089 -13.877 -17.618 0.01 30.95 133 MET C C 1
ATOM 4254 O O . MET C 1 166 ? 84.458 -14.507 -16.746 0.01 30.25 133 MET C O 1
ATOM 4259 N N . ALA C 1 167 ? 84.626 -13.548 -18.824 1.00 28.83 134 ALA C N 1
ATOM 4260 C CA . ALA C 1 167 ? 83.296 -13.861 -19.412 1.00 28.89 134 ALA C CA 1
ATOM 4261 C C . ALA C 1 167 ? 83.051 -15.374 -19.426 1.00 26.43 134 ALA C C 1
ATOM 4262 O O . ALA C 1 167 ? 81.998 -15.788 -18.990 1.00 24.28 134 ALA C O 1
ATOM 4264 N N . TRP C 1 168 ? 84.033 -16.166 -19.837 1.00 26.27 135 TRP C N 1
ATOM 4265 C CA . TRP C 1 168 ? 83.930 -17.645 -19.846 1.00 26.97 135 TRP C CA 1
ATOM 4266 C C . TRP C 1 168 ? 83.810 -18.141 -18.410 1.00 27.12 135 TRP C C 1
ATOM 4267 O O . TRP C 1 168 ? 82.940 -18.989 -18.117 1.00 26.58 135 TRP C O 1
ATOM 4278 N N . LEU C 1 169 ? 84.643 -17.597 -17.533 1.00 27.46 136 LEU C N 1
ATOM 4279 C CA . LEU C 1 169 ? 84.729 -18.036 -16.121 1.00 27.68 136 LEU C CA 1
ATOM 4280 C C . LEU C 1 169 ? 83.432 -17.660 -15.398 1.00 28.73 136 LEU C C 1
ATOM 4281 O O . LEU C 1 169 ? 82.903 -18.491 -14.632 1.00 29.97 136 LEU C O 1
ATOM 4286 N N . GLY C 1 170 ? 82.909 -16.459 -15.656 1.00 28.62 137 GLY C N 1
ATOM 4287 C CA . GLY C 1 170 ? 81.627 -15.973 -15.110 1.00 24.17 137 GLY C CA 1
ATOM 4288 C C . GLY C 1 170 ? 80.512 -16.927 -15.462 1.00 25.21 137 GLY C C 1
ATOM 4289 O O . GLY C 1 170 ? 79.742 -17.310 -14.579 1.00 22.03 137 GLY C O 1
ATOM 4290 N N . VAL C 1 171 ? 80.418 -17.311 -16.728 1.00 26.00 138 VAL C N 1
ATOM 4291 C CA . VAL C 1 171 ? 79.360 -18.255 -17.152 1.00 27.13 138 VAL C CA 1
ATOM 4292 C C . VAL C 1 171 ? 79.631 -19.607 -16.514 1.00 27.18 138 VAL C C 1
ATOM 4293 O O . VAL C 1 171 ? 78.667 -20.184 -16.011 1.00 32.73 138 VAL C O 1
ATOM 4297 N N . ARG C 1 172 ? 80.872 -20.089 -16.538 1.00 25.72 139 ARG C N 1
ATOM 4298 C CA . ARG C 1 172 ? 81.233 -21.395 -15.945 1.00 26.62 139 ARG C CA 1
ATOM 4299 C C . ARG C 1 172 ? 80.843 -21.430 -14.459 1.00 26.92 139 ARG C C 1
ATOM 4300 O O . ARG C 1 172 ? 80.355 -22.468 -13.999 1.00 27.25 139 ARG C O 1
ATOM 4308 N N . TRP C 1 173 ? 81.029 -20.333 -13.743 1.00 25.61 140 TRP C N 1
ATOM 4309 C CA . TRP C 1 173 ? 80.747 -20.224 -12.286 1.00 26.64 140 TRP C CA 1
ATOM 4310 C C . TRP C 1 173 ? 79.286 -19.837 -12.006 1.00 27.18 140 TRP C C 1
ATOM 4311 O O . TRP C 1 173 ? 78.899 -19.851 -10.805 1.00 27.35 140 TRP C O 1
ATOM 4322 N N . ARG C 1 174 ? 78.501 -19.545 -13.054 1.00 27.12 141 ARG C N 1
ATOM 4323 C CA . ARG C 1 174 ? 77.058 -19.171 -12.969 1.00 31.23 141 ARG C CA 1
ATOM 4324 C C . ARG C 1 174 ? 76.900 -17.893 -12.141 1.00 28.80 141 ARG C C 1
ATOM 4325 O O . ARG C 1 174 ? 75.958 -17.779 -11.364 1.00 31.86 141 ARG C O 1
ATOM 4333 N N . ILE C 1 175 ? 77.796 -16.944 -12.337 1.00 27.49 142 ILE C N 1
ATOM 4334 C CA . ILE C 1 175 ? 77.715 -15.584 -11.735 1.00 25.01 142 ILE C CA 1
ATOM 4335 C C . ILE C 1 175 ? 77.045 -14.684 -12.774 1.00 25.04 142 ILE C C 1
ATOM 4336 O O . ILE C 1 175 ? 77.502 -14.673 -13.943 1.00 22.67 142 ILE C O 1
ATOM 4341 N N . ALA C 1 176 ? 75.989 -13.978 -12.371 1.00 24.55 143 ALA C N 1
ATOM 4342 C CA . ALA C 1 176 ? 75.241 -13.020 -13.205 1.00 27.13 143 ALA C CA 1
ATOM 4343 C C . ALA C 1 176 ? 76.206 -11.955 -13.758 1.00 26.20 143 ALA C C 1
ATOM 4344 O O . ALA C 1 176 ? 77.152 -11.529 -13.052 1.00 26.07 143 ALA C O 1
ATOM 4346 N N . LEU C 1 177 ? 75.942 -11.504 -14.979 1.00 25.89 144 LEU C N 1
ATOM 4347 C CA . LEU C 1 177 ? 76.751 -10.479 -15.687 1.00 27.07 144 LEU C CA 1
ATOM 4348 C C . LEU C 1 177 ? 76.943 -9.232 -14.831 1.00 24.56 144 LEU C C 1
ATOM 4349 O O . LEU C 1 177 ? 78.065 -8.733 -14.754 1.00 21.83 144 LEU C O 1
ATOM 4354 N N . PRO C 1 178 ? 75.885 -8.652 -14.213 1.00 26.06 145 PRO C N 1
ATOM 4355 C CA . PRO C 1 178 ? 76.048 -7.422 -13.434 1.00 24.79 145 PRO C CA 1
ATOM 4356 C C . PRO C 1 178 ? 76.974 -7.610 -12.223 1.00 23.77 145 PRO C C 1
ATOM 4357 O O . PRO C 1 178 ? 77.709 -6.710 -11.939 1.00 23.22 145 PRO C O 1
ATOM 4361 N N . GLU C 1 179 ? 76.966 -8.780 -11.594 1.00 24.15 146 GLU C N 1
ATOM 4362 C CA . GLU C 1 179 ? 77.922 -9.116 -10.492 1.00 26.15 146 GLU C CA 1
ATOM 4363 C C . GLU C 1 179 ? 79.374 -9.121 -11.032 1.00 24.39 146 GLU C C 1
ATOM 4364 O O . GLU C 1 179 ? 80.215 -8.434 -10.397 1.00 24.45 146 GLU C O 1
ATOM 4370 N N . MET C 1 180 ? 79.677 -9.862 -12.094 0.01 24.27 147 MET C N 1
ATOM 4371 C CA . MET C 1 180 ? 81.042 -9.926 -12.684 0.01 23.73 147 MET C CA 1
ATOM 4372 C C . MET C 1 180 ? 81.539 -8.507 -12.992 0.01 23.34 147 MET C C 1
ATOM 4373 O O . MET C 1 180 ? 82.728 -8.206 -12.738 0.01 22.44 147 MET C O 1
ATOM 4378 N N . ALA C 1 181 ? 80.636 -7.694 -13.542 1.00 23.98 148 ALA C N 1
ATOM 4379 C CA . ALA C 1 181 ? 80.828 -6.301 -14.015 1.00 24.70 148 ALA C CA 1
ATOM 4380 C C . ALA C 1 181 ? 81.151 -5.378 -12.840 1.00 22.80 148 ALA C C 1
ATOM 4381 O O . ALA C 1 181 ? 81.905 -4.455 -13.089 1.00 20.10 148 ALA C O 1
ATOM 4383 N N . LEU C 1 182 ? 80.637 -5.622 -11.628 1.00 22.10 149 LEU C N 1
ATOM 4384 C CA . LEU C 1 182 ? 81.055 -4.827 -10.433 1.00 25.58 149 LEU C CA 1
ATOM 4385 C C . LEU C 1 182 ? 82.499 -5.177 -10.060 1.00 22.96 149 LEU C C 1
ATOM 4386 O O . LEU C 1 182 ? 83.296 -4.267 -9.743 1.00 22.45 149 LEU C O 1
ATOM 4391 N N . SER C 1 183 ? 82.841 -6.457 -10.110 1.00 21.29 150 SER C N 1
ATOM 4392 C CA . SER C 1 183 ? 84.220 -6.921 -9.808 1.00 21.30 150 SER C CA 1
ATOM 4393 C C . SER C 1 183 ? 85.207 -6.352 -10.836 1.00 20.93 150 SER C C 1
ATOM 4394 O O . SER C 1 183 ? 86.280 -5.863 -10.426 1.00 21.59 150 SER C O 1
ATOM 4397 N N . LEU C 1 184 ? 84.858 -6.349 -12.119 1.00 23.31 151 LEU C N 1
ATOM 4398 C CA . LEU C 1 184 ? 85.682 -5.802 -13.229 1.00 25.55 151 LEU C CA 1
ATOM 4399 C C . LEU C 1 184 ? 85.900 -4.305 -13.004 1.00 23.28 151 LEU C C 1
ATOM 4400 O O . LEU C 1 184 ? 87.032 -3.840 -13.149 1.00 19.36 151 LEU C O 1
ATOM 4405 N N . GLY C 1 185 ? 84.811 -3.588 -12.701 1.00 20.55 152 GLY C N 1
ATOM 4406 C CA . GLY C 1 185 ? 84.834 -2.134 -12.544 1.00 19.94 152 GLY C CA 1
ATOM 4407 C C . GLY C 1 185 ? 85.643 -1.745 -11.320 1.00 18.66 152 GLY C C 1
ATOM 4408 O O . GLY C 1 185 ? 86.442 -0.770 -11.419 1.00 19.26 152 GLY C O 1
ATOM 4409 N N . TYR C 1 186 ? 85.435 -2.451 -10.200 1.00 18.06 153 TYR C N 1
ATOM 4410 C CA . TYR C 1 186 ? 86.178 -2.187 -8.951 1.00 17.75 153 TYR C CA 1
ATOM 4411 C C . TYR C 1 186 ? 87.675 -2.313 -9.235 1.00 17.82 153 TYR C C 1
ATOM 4412 O O . TYR C 1 186 ? 88.426 -1.395 -8.906 1.00 18.24 153 TYR C O 1
ATOM 4421 N N . SER C 1 187 ? 88.104 -3.431 -9.812 1.00 19.26 154 SER C N 1
ATOM 4422 C CA . SER C 1 187 ? 89.507 -3.707 -10.189 1.00 19.73 154 SER C CA 1
ATOM 4423 C C . SER C 1 187 ? 90.074 -2.574 -11.055 1.00 18.47 154 SER C C 1
ATOM 4424 O O . SER C 1 187 ? 91.200 -2.140 -10.821 1.00 21.69 154 SER C O 1
ATOM 4427 N N . TRP C 1 188 ? 89.339 -2.126 -12.052 1.00 20.35 155 TRP C N 1
ATOM 4428 C CA . TRP C 1 188 ? 89.790 -1.054 -12.971 1.00 20.38 155 TRP C CA 1
ATOM 4429 C C . TRP C 1 188 ? 89.936 0.265 -12.195 1.00 18.95 155 TRP C C 1
ATOM 4430 O O . TRP C 1 188 ? 90.945 0.960 -12.374 1.00 17.77 155 TRP C O 1
ATOM 4441 N N . ILE C 1 189 ? 88.945 0.602 -11.371 1.00 19.80 156 ILE C N 1
ATOM 4442 C CA . ILE C 1 189 ? 88.959 1.866 -10.573 1.00 18.53 156 ILE C CA 1
ATOM 4443 C C . ILE C 1 189 ? 90.168 1.824 -9.628 1.00 19.01 156 ILE C C 1
ATOM 4444 O O . ILE C 1 189 ? 90.957 2.787 -9.606 1.00 17.06 156 ILE C O 1
ATOM 4449 N N . GLU C 1 190 ? 90.315 0.727 -8.883 1.00 18.06 157 GLU C N 1
ATOM 4450 C CA . GLU C 1 190 ? 91.385 0.628 -7.877 1.00 19.40 157 GLU C CA 1
ATOM 4451 C C . GLU 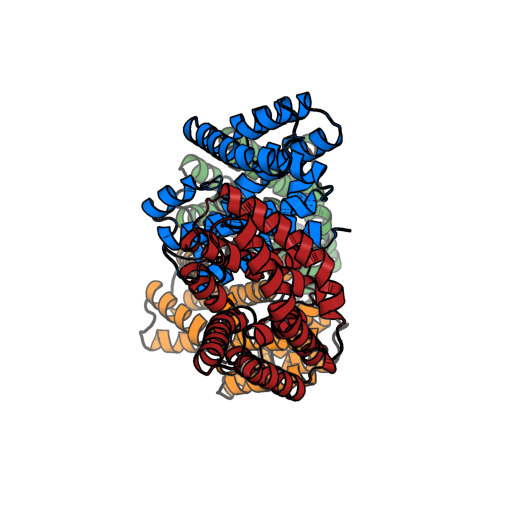C 1 190 ? 92.746 0.690 -8.575 1.00 20.98 157 GLU C C 1
ATOM 4452 O O . GLU C 1 190 ? 93.639 1.341 -8.010 1.00 24.24 157 GLU C O 1
ATOM 4458 N N . SER C 1 191 ? 92.933 0.022 -9.723 1.00 20.07 158 SER C N 1
ATOM 4459 C CA . SER C 1 191 ? 94.220 0.056 -10.456 1.00 19.39 158 SER C CA 1
ATOM 4460 C C . SER C 1 191 ? 94.538 1.498 -10.857 1.00 19.64 158 SER C C 1
ATOM 4461 O O . SER C 1 191 ? 95.715 1.895 -10.740 1.00 20.26 158 SER C O 1
ATOM 4464 N N . ALA C 1 192 ? 93.545 2.236 -11.378 1.00 18.62 159 ALA C N 1
ATOM 4465 C CA . ALA C 1 192 ? 93.743 3.624 -11.847 1.00 19.01 159 ALA C CA 1
ATOM 4466 C C . ALA C 1 192 ? 94.166 4.510 -10.662 1.00 19.82 159 ALA C C 1
ATOM 4467 O O . ALA C 1 192 ? 95.103 5.306 -10.797 1.00 22.06 159 ALA C O 1
ATOM 4469 N N . VAL C 1 193 ? 93.536 4.325 -9.509 1.00 19.30 160 VAL C N 1
ATOM 4470 C CA . VAL C 1 193 ? 93.822 5.149 -8.302 1.00 20.18 160 VAL C CA 1
ATOM 4471 C C . VAL C 1 193 ? 95.221 4.822 -7.747 1.00 21.17 160 VAL C C 1
ATOM 4472 O O . VAL C 1 193 ? 95.948 5.826 -7.467 1.00 20.11 160 VAL C O 1
ATOM 4476 N N . MET C 1 194 ? 95.618 3.554 -7.664 0.01 23.19 161 MET C N 1
ATOM 4477 C CA . MET C 1 194 ? 96.940 3.129 -7.118 0.01 25.67 161 MET C CA 1
ATOM 4478 C C . MET C 1 194 ? 98.095 3.656 -7.993 0.01 24.91 161 MET C C 1
ATOM 4479 O O . MET C 1 194 ? 99.193 3.899 -7.452 0.01 25.06 161 MET C O 1
ATOM 4484 N N . ALA C 1 195 ? 97.854 3.802 -9.298 1.00 22.99 162 ALA C N 1
ATOM 4485 C CA . ALA C 1 195 ? 98.745 4.420 -10.308 1.00 24.45 162 ALA C CA 1
ATOM 4486 C C . ALA C 1 195 ? 98.812 5.936 -10.067 1.00 23.10 162 ALA C C 1
ATOM 4487 O O . ALA C 1 195 ? 99.917 6.489 -10.073 1.00 22.99 162 ALA C O 1
ATOM 4489 N N . GLY C 1 196 ? 97.669 6.574 -9.827 1.00 23.98 163 GLY C N 1
ATOM 4490 C CA . GLY C 1 196 ? 97.588 8.005 -9.474 1.00 25.30 163 GLY C CA 1
ATOM 4491 C C . GLY C 1 196 ? 98.384 8.315 -8.222 1.00 26.75 163 GLY C C 1
ATOM 4492 O O . GLY C 1 196 ? 99.077 9.359 -8.200 1.00 27.04 163 GLY C O 1
ATOM 4493 N N . VAL C 1 197 ? 98.295 7.442 -7.209 1.00 27.30 164 VAL C N 1
ATOM 4494 C CA . VAL C 1 197 ? 99.084 7.555 -5.944 1.00 26.98 164 VAL C CA 1
ATOM 4495 C C . VAL C 1 197 ? 100.541 7.800 -6.315 1.00 27.07 164 VAL C C 1
ATOM 4496 O O . VAL C 1 197 ? 101.157 8.686 -5.710 1.00 25.35 164 VAL C O 1
ATOM 4500 N N . LYS C 1 198 ? 101.076 7.025 -7.262 1.00 29.15 165 LYS C N 1
ATOM 4501 C CA . LYS C 1 198 ? 102.516 7.095 -7.634 1.00 32.57 165 LYS C CA 1
ATOM 4502 C C . LYS C 1 198 ? 102.766 8.309 -8.528 1.00 30.17 165 LYS C C 1
ATOM 4503 O O . LYS C 1 198 ? 103.781 8.964 -8.321 1.00 31.22 165 LYS C O 1
ATOM 4509 N N . LEU C 1 199 ? 101.899 8.587 -9.502 1.00 27.95 166 LEU C N 1
ATOM 4510 C CA . LEU C 1 199 ? 102.233 9.517 -10.618 1.00 29.07 166 LEU C CA 1
ATOM 4511 C C . LEU C 1 199 ? 101.882 10.966 -10.258 1.00 26.73 166 LEU C C 1
ATOM 4512 O O . LEU C 1 199 ? 102.557 11.853 -10.719 1.00 27.24 166 LEU C O 1
ATOM 4517 N N . VAL C 1 200 ? 100.829 11.227 -9.504 1.00 25.15 167 VAL C N 1
ATOM 4518 C CA . VAL C 1 200 ? 100.326 12.623 -9.361 1.00 24.78 167 VAL C CA 1
ATOM 4519 C C . VAL C 1 200 ? 101.282 13.467 -8.511 1.00 25.09 167 VAL C C 1
ATOM 4520 O O . VAL C 1 200 ? 101.648 14.565 -8.940 1.00 25.65 167 VAL C O 1
ATOM 4524 N N . PRO C 1 201 ? 101.747 13.046 -7.309 1.00 24.50 168 PRO C N 1
ATOM 4525 C CA . PRO C 1 201 ? 101.190 11.922 -6.542 1.00 22.61 168 PRO C CA 1
ATOM 4526 C C . PRO C 1 201 ? 100.101 12.386 -5.576 1.00 21.09 168 PRO C C 1
ATOM 4527 O O . PRO C 1 201 ? 99.873 13.547 -5.500 1.00 23.40 168 PRO C O 1
ATOM 4531 N N . PHE C 1 202 ? 99.508 11.467 -4.825 1.00 20.73 169 PHE C N 1
ATOM 4532 C CA . PHE C 1 202 ? 98.653 11.753 -3.652 1.00 21.90 169 PHE C CA 1
ATOM 4533 C C . PHE C 1 202 ? 98.763 10.574 -2.670 1.00 22.89 169 PHE C C 1
ATOM 4534 O O . PHE C 1 202 ? 99.420 9.562 -2.983 1.00 22.35 169 PHE C O 1
ATOM 4542 N N . GLY C 1 203 ? 98.147 10.723 -1.493 1.00 24.91 170 GLY C N 1
ATOM 4543 C CA . GLY C 1 203 ? 98.360 9.837 -0.336 1.00 26.40 170 GLY C CA 1
ATOM 4544 C C . GLY C 1 203 ? 97.322 8.734 -0.254 1.00 24.83 170 GLY C C 1
ATOM 4545 O O . GLY C 1 203 ? 96.314 8.773 -1.002 1.00 26.72 170 GLY C O 1
ATOM 4546 N N . GLN C 1 204 ? 97.540 7.803 0.664 1.00 24.94 171 GLN C N 1
ATOM 4547 C CA . GLN C 1 204 ? 96.692 6.602 0.888 1.00 25.18 171 GLN C CA 1
ATOM 4548 C C . GLN C 1 204 ? 95.276 7.002 1.318 1.00 24.21 171 GLN C C 1
ATOM 4549 O O . GLN C 1 204 ? 94.313 6.368 0.812 1.00 24.13 171 GLN C O 1
ATOM 4555 N N . GLN C 1 205 ? 95.149 8.002 2.191 1.00 22.43 172 GLN C N 1
ATOM 4556 C CA . GLN C 1 205 ? 93.838 8.491 2.684 1.00 24.29 172 GLN C CA 1
ATOM 4557 C C . GLN C 1 205 ? 93.032 9.055 1.516 1.00 23.31 172 GLN C C 1
ATOM 4558 O O . GLN C 1 205 ? 91.835 8.712 1.385 1.00 21.51 172 GLN C O 1
ATOM 4564 N N . ALA C 1 206 ? 93.649 9.936 0.733 1.00 23.61 173 ALA C N 1
ATOM 4565 C CA . ALA C 1 206 ? 93.003 10.564 -0.441 1.00 21.07 173 ALA C CA 1
ATOM 4566 C C . ALA C 1 206 ? 92.611 9.473 -1.439 1.00 19.76 173 ALA C C 1
ATOM 4567 O O . ALA C 1 206 ? 91.520 9.589 -2.027 1.00 19.48 173 ALA C O 1
ATOM 4569 N N . ALA C 1 207 ? 93.446 8.448 -1.615 1.00 17.86 174 ALA C N 1
ATOM 4570 C CA . ALA C 1 207 ? 93.161 7.326 -2.548 1.00 17.73 174 ALA C CA 1
ATOM 4571 C C . ALA C 1 207 ? 91.861 6.634 -2.137 1.00 19.32 174 ALA C C 1
ATOM 4572 O O . ALA C 1 207 ? 91.019 6.369 -3.012 1.00 21.67 174 ALA C O 1
ATOM 4574 N N . GLN C 1 208 ? 91.681 6.355 -0.846 1.00 18.71 175 GLN C N 1
ATOM 4575 C CA . GLN C 1 208 ? 90.487 5.621 -0.371 1.00 18.30 175 GLN C CA 1
ATOM 4576 C C . GLN C 1 208 ? 89.239 6.464 -0.629 1.00 19.00 175 GLN C C 1
ATOM 4577 O O . GLN C 1 208 ? 88.239 5.872 -1.028 1.00 21.78 175 GLN C O 1
ATOM 4583 N N . GLN C 1 209 ? 89.288 7.784 -0.449 1.00 21.98 176 GLN C N 1
ATOM 4584 C CA . GLN C 1 209 ? 88.118 8.668 -0.690 1.00 24.96 176 GLN C CA 1
ATOM 4585 C C . GLN C 1 209 ? 87.804 8.691 -2.194 1.00 22.34 176 GLN C C 1
ATOM 4586 O O . GLN C 1 209 ? 86.606 8.708 -2.548 1.00 21.00 176 GLN C O 1
ATOM 4592 N N . LEU C 1 210 ? 88.831 8.733 -3.043 1.00 22.05 177 LEU C N 1
ATOM 4593 C CA . LEU C 1 210 ? 88.683 8.686 -4.519 1.00 24.82 177 LEU C CA 1
ATOM 4594 C C . LEU C 1 210 ? 87.969 7.388 -4.935 1.00 20.63 177 LEU C C 1
ATOM 4595 O O . LEU C 1 210 ? 87.049 7.447 -5.742 1.00 19.23 177 LEU C O 1
ATOM 4600 N N . ILE C 1 211 ? 88.413 6.246 -4.430 1.00 19.67 178 ILE C N 1
ATOM 4601 C CA . ILE C 1 211 ? 87.831 4.919 -4.788 1.00 21.19 178 ILE C CA 1
ATOM 4602 C C . ILE C 1 211 ? 86.343 4.957 -4.415 1.00 22.58 178 ILE C C 1
ATOM 4603 O O . ILE C 1 211 ? 85.515 4.580 -5.267 1.00 22.66 178 ILE C O 1
ATOM 4608 N N . LEU C 1 212 ? 86.006 5.491 -3.234 1.00 25.45 179 LEU C N 1
ATOM 4609 C CA . LEU C 1 212 ? 84.596 5.630 -2.780 1.00 24.58 179 LEU C CA 1
ATOM 4610 C C . LEU C 1 212 ? 83.797 6.410 -3.827 1.00 24.12 179 LEU C C 1
ATOM 4611 O O . LEU C 1 212 ? 82.786 5.899 -4.275 1.00 25.03 179 LEU C O 1
ATOM 4616 N N . ARG C 1 213 ? 84.230 7.618 -4.186 1.00 26.06 180 ARG C N 1
ATOM 4617 C CA . ARG C 1 213 ? 83.464 8.495 -5.107 1.00 29.45 180 ARG C CA 1
ATOM 4618 C C . ARG C 1 213 ? 83.425 7.866 -6.505 1.00 25.80 180 ARG C C 1
ATOM 4619 O O . ARG C 1 213 ? 82.386 8.005 -7.172 1.00 25.07 180 ARG C O 1
ATOM 4627 N N . LEU C 1 214 ? 84.521 7.257 -6.975 1.00 21.60 181 LEU C N 1
ATOM 4628 C CA . LEU C 1 214 ? 84.551 6.666 -8.334 1.00 21.57 181 LEU C CA 1
ATOM 4629 C C . LEU C 1 214 ? 83.620 5.445 -8.360 1.00 21.08 181 LEU C C 1
ATOM 4630 O O . LEU C 1 214 ? 82.941 5.242 -9.395 1.00 20.16 181 LEU C O 1
ATOM 4635 N N . CYS C 1 215 ? 83.548 4.688 -7.257 1.00 20.82 182 CYS C N 1
ATOM 4636 C CA . CYS C 1 215 ? 82.644 3.501 -7.143 1.00 20.43 182 CYS C CA 1
ATOM 4637 C C . CYS C 1 215 ? 81.183 3.952 -7.189 1.00 20.64 182 CYS C C 1
ATOM 4638 O O . CYS C 1 215 ? 80.406 3.274 -7.860 1.00 20.00 182 CYS C O 1
ATOM 4641 N N . ASP C 1 216 ? 80.837 5.055 -6.528 1.00 20.59 183 ASP C N 1
ATOM 4642 C CA . ASP C 1 216 ? 79.483 5.651 -6.600 1.00 24.99 183 ASP C CA 1
ATOM 4643 C C . ASP C 1 216 ? 79.101 5.936 -8.059 1.00 23.81 183 ASP C C 1
ATOM 4644 O O . ASP C 1 216 ? 77.972 5.608 -8.447 1.00 24.89 183 ASP C O 1
ATOM 4649 N N . HIS C 1 217 ? 79.972 6.604 -8.798 1.00 23.51 184 HIS C N 1
ATOM 4650 C CA . HIS C 1 217 ? 79.768 6.947 -10.228 1.00 25.33 184 HIS C CA 1
ATOM 4651 C C . HIS C 1 217 ? 79.615 5.647 -11.022 1.00 24.16 184 HIS C C 1
ATOM 4652 O O . HIS C 1 217 ? 78.644 5.540 -11.798 1.00 24.50 184 HIS C O 1
ATOM 4659 N N . TYR C 1 218 ? 80.506 4.671 -10.792 1.00 21.46 185 TYR C N 1
ATOM 4660 C CA . TYR C 1 218 ? 80.449 3.376 -11.484 1.00 22.07 185 TYR C CA 1
ATOM 4661 C C . TYR C 1 218 ? 79.098 2.690 -11.225 1.00 24.81 185 TYR C C 1
ATOM 4662 O O . TYR C 1 218 ? 78.489 2.271 -12.230 1.00 21.73 185 TYR C O 1
ATOM 4671 N N . ALA C 1 219 ? 78.631 2.588 -9.971 1.00 24.08 186 ALA C N 1
ATOM 4672 C CA . ALA C 1 219 ? 77.341 1.923 -9.647 1.00 27.59 186 ALA C CA 1
ATOM 4673 C C . ALA C 1 219 ? 76.174 2.635 -10.350 1.00 30.88 186 ALA C C 1
ATOM 4674 O O . ALA C 1 219 ? 75.310 1.918 -10.858 1.00 32.42 186 ALA C O 1
ATOM 4676 N N . ALA C 1 220 ? 76.134 3.976 -10.388 1.00 31.01 187 ALA C N 1
ATOM 4677 C CA . ALA C 1 220 ? 75.014 4.729 -11.014 1.00 36.05 187 ALA C CA 1
ATOM 4678 C C . ALA C 1 220 ? 74.978 4.505 -12.536 1.00 35.01 187 ALA C C 1
ATOM 4679 O O . ALA C 1 220 ? 73.889 4.452 -13.101 1.00 37.09 187 ALA C O 1
ATOM 4681 N N . GLU C 1 221 ? 76.139 4.390 -13.175 1.00 35.39 188 GLU C N 1
ATOM 4682 C CA . GLU C 1 221 ? 76.271 4.399 -14.651 1.00 36.41 188 GLU C CA 1
ATOM 4683 C C . GLU C 1 221 ? 76.382 2.981 -15.227 1.00 33.29 188 GLU C C 1
ATOM 4684 O O . GLU C 1 221 ? 76.133 2.862 -16.414 1.00 33.24 188 GLU C O 1
ATOM 4690 N N . MET C 1 222 ? 76.734 1.955 -14.464 0.01 33.00 189 MET C N 1
ATOM 4691 C CA . MET C 1 222 ? 77.007 0.615 -15.051 0.01 32.98 189 MET C CA 1
ATOM 4692 C C . MET C 1 222 ? 75.805 0.075 -15.832 0.01 33.51 189 MET C C 1
ATOM 4693 O O . MET C 1 222 ? 75.977 -0.359 -16.969 0.01 33.29 189 MET C O 1
ATOM 4698 N N . PRO C 1 223 ? 74.567 0.072 -15.270 1.00 34.09 190 PRO C N 1
ATOM 4699 C CA . PRO C 1 223 ? 73.403 -0.555 -15.907 1.00 35.55 190 PRO C CA 1
ATOM 4700 C C . PRO C 1 223 ? 73.074 0.013 -17.296 1.00 34.33 190 PRO C C 1
ATOM 4701 O O . PRO C 1 223 ? 72.809 -0.776 -18.167 1.00 35.30 190 PRO C O 1
ATOM 4705 N N . ARG C 1 224 ? 73.145 1.333 -17.460 1.00 34.12 191 ARG C N 1
ATOM 4706 C CA . ARG C 1 224 ? 73.008 2.006 -18.776 1.00 39.60 191 ARG C CA 1
ATOM 4707 C C . ARG C 1 224 ? 74.103 1.479 -19.719 1.00 35.68 191 ARG C C 1
ATOM 4708 O O . ARG C 1 224 ? 73.765 1.067 -20.841 1.00 31.84 191 ARG C O 1
ATOM 4716 N N . ALA C 1 225 ? 75.361 1.427 -19.268 1.00 34.08 192 ALA C N 1
ATOM 4717 C CA . ALA C 1 225 ? 76.496 0.929 -20.082 1.00 33.41 192 ALA C CA 1
ATOM 4718 C C . ALA C 1 225 ? 76.254 -0.532 -20.485 1.00 34.27 192 ALA C C 1
ATOM 4719 O O . ALA C 1 225 ? 76.499 -0.844 -21.642 1.00 36.65 192 ALA C O 1
ATOM 4721 N N . LEU C 1 226 ? 75.751 -1.387 -19.588 1.00 34.97 193 LEU C N 1
ATOM 4722 C CA . LEU C 1 226 ? 75.480 -2.820 -19.896 1.00 33.76 193 LEU C CA 1
ATOM 4723 C C . LEU C 1 226 ? 74.297 -2.950 -20.867 1.00 33.80 193 LEU C C 1
ATOM 4724 O O . LEU C 1 226 ? 74.211 -3.982 -21.530 1.00 34.18 193 LEU C O 1
ATOM 4729 N N . ALA C 1 227 ? 73.383 -1.982 -20.902 1.00 34.56 194 ALA C N 1
ATOM 4730 C CA . ALA C 1 227 ? 72.167 -2.043 -21.747 1.00 37.49 194 ALA C CA 1
ATOM 4731 C C . ALA C 1 227 ? 72.398 -1.368 -23.109 1.00 37.26 194 ALA C C 1
ATOM 4732 O O . ALA C 1 227 ? 71.522 -1.494 -23.968 1.00 41.71 194 ALA C O 1
ATOM 4734 N N . ALA C 1 228 ? 73.498 -0.641 -23.320 1.00 34.66 195 ALA C N 1
ATOM 4735 C CA . ALA C 1 228 ? 73.675 0.195 -24.537 1.00 36.82 195 ALA C CA 1
ATOM 4736 C C . ALA C 1 228 ? 73.621 -0.688 -25.786 1.00 36.03 195 ALA C C 1
ATOM 4737 O O . ALA C 1 228 ? 74.083 -1.821 -25.769 1.00 32.29 195 ALA C O 1
ATOM 4739 N N . PRO C 1 229 ? 73.025 -0.222 -26.908 1.00 38.75 196 PRO C N 1
ATOM 4740 C CA . PRO C 1 229 ? 72.968 -1.017 -28.134 1.00 39.59 196 PRO C CA 1
ATOM 4741 C C . PRO C 1 229 ? 74.328 -1.074 -28.862 1.00 38.61 196 PRO C C 1
ATOM 4742 O O . PRO C 1 229 ? 75.207 -0.297 -28.574 1.00 35.76 196 PRO C O 1
ATOM 4746 N N . ASP C 1 230 ? 74.462 -2.018 -29.792 1.00 43.00 197 ASP C N 1
ATOM 4747 C CA . ASP C 1 230 ? 75.701 -2.291 -30.580 1.00 44.12 197 ASP C CA 1
ATOM 4748 C C . ASP C 1 230 ? 76.217 -1.002 -31.238 1.00 45.07 197 ASP C C 1
ATOM 4749 O O . ASP C 1 230 ? 77.431 -0.776 -31.226 1.00 45.00 197 ASP C O 1
ATOM 4754 N N . GLY C 1 231 ? 75.319 -0.153 -31.739 1.00 47.71 198 GLY C N 1
ATOM 4755 C CA . GLY C 1 231 ? 75.667 1.093 -32.446 1.00 53.89 198 GLY C CA 1
ATOM 4756 C C . GLY C 1 231 ? 76.430 2.079 -31.573 1.00 56.47 198 GLY C C 1
ATOM 4757 O O . GLY C 1 231 ? 77.076 2.985 -32.137 1.00 58.34 198 GLY C O 1
ATOM 4758 N N . ASP C 1 232 ? 76.352 1.938 -30.244 1.00 56.70 199 ASP C N 1
ATOM 4759 C CA . ASP C 1 232 ? 76.921 2.908 -29.271 1.00 58.23 199 ASP C CA 1
ATOM 4760 C C . ASP C 1 232 ? 78.326 2.497 -28.820 1.00 52.88 199 ASP C C 1
ATOM 4761 O O . ASP C 1 232 ? 78.913 3.258 -28.060 1.00 53.79 199 ASP C O 1
ATOM 4766 N N . ILE C 1 233 ? 78.861 1.354 -29.258 1.00 54.29 200 ILE C N 1
ATOM 4767 C CA . ILE C 1 233 ? 80.229 0.894 -28.869 1.00 51.61 200 ILE C CA 1
ATOM 4768 C C . ILE C 1 233 ? 81.244 1.722 -29.669 1.00 53.23 200 ILE C C 1
ATOM 4769 O O . ILE C 1 233 ? 82.342 1.984 -29.159 1.00 50.53 200 ILE C O 1
ATOM 4774 N N . MET D 1 34 ? 60.694 -10.533 10.367 0.01 54.63 1 MET D N 1
ATOM 4775 C CA . MET D 1 34 ? 60.502 -11.698 9.453 0.01 53.25 1 MET D CA 1
ATOM 4776 C C . MET D 1 34 ? 59.260 -11.451 8.590 0.01 48.42 1 MET D C 1
ATOM 4777 O O . MET D 1 34 ? 58.187 -11.224 9.167 0.01 47.30 1 MET D O 1
ATOM 4782 N N . SER D 1 35 ? 59.419 -11.526 7.266 1.00 44.94 2 SER D N 1
ATOM 4783 C CA . SER D 1 35 ? 58.374 -11.239 6.242 1.00 40.11 2 SER D CA 1
ATOM 4784 C C . SER D 1 35 ? 57.145 -12.148 6.441 1.00 35.27 2 SER D C 1
ATOM 4785 O O . SER D 1 35 ? 57.255 -13.223 7.056 1.00 30.17 2 SER D O 1
ATOM 4788 N N . THR D 1 36 ? 56.005 -11.736 5.889 1.00 34.90 3 THR D N 1
ATOM 4789 C CA . THR D 1 36 ? 54.730 -12.503 5.936 1.00 34.39 3 THR D CA 1
ATOM 4790 C C . THR D 1 36 ? 54.909 -13.839 5.201 1.00 29.52 3 THR D C 1
ATOM 4791 O O . THR D 1 36 ? 54.443 -14.851 5.716 1.00 30.75 3 THR D O 1
ATOM 4795 N N . ALA D 1 37 ? 55.560 -13.841 4.051 1.00 28.41 4 ALA D N 1
ATOM 4796 C CA . ALA D 1 37 ? 55.843 -15.074 3.274 1.00 27.75 4 ALA D CA 1
ATOM 4797 C C . ALA D 1 37 ? 56.696 -16.033 4.128 1.00 25.45 4 ALA D C 1
ATOM 4798 O O . ALA D 1 37 ? 56.326 -17.220 4.231 1.00 24.69 4 ALA D O 1
ATOM 4800 N N . GLU D 1 38 ? 57.747 -15.531 4.784 1.00 27.10 5 GLU D N 1
ATOM 4801 C CA . GLU D 1 38 ? 58.617 -16.344 5.675 1.00 28.72 5 GLU D CA 1
ATOM 4802 C C . GLU D 1 38 ? 57.771 -16.937 6.790 1.00 26.49 5 GLU D C 1
ATOM 4803 O O . GLU D 1 38 ? 57.926 -18.147 7.060 1.00 24.75 5 GLU D O 1
ATOM 4809 N N . GLN D 1 39 ? 56.923 -16.115 7.424 1.00 26.90 6 GLN D N 1
ATOM 4810 C CA . GLN D 1 39 ? 56.057 -16.573 8.540 1.00 25.97 6 GLN D CA 1
ATOM 4811 C C . GLN D 1 39 ? 55.145 -17.700 8.026 1.00 22.65 6 GLN D C 1
ATOM 4812 O O . GLN D 1 39 ? 54.982 -18.692 8.749 1.00 20.49 6 GLN D O 1
ATOM 4818 N N . ARG D 1 40 ? 54.582 -17.577 6.823 1.00 21.56 7 ARG D N 1
ATOM 4819 C CA . ARG D 1 40 ? 53.667 -18.612 6.279 1.00 21.95 7 ARG D CA 1
ATOM 4820 C C . ARG D 1 40 ? 54.393 -19.958 6.117 1.00 20.11 7 ARG D C 1
ATOM 4821 O O . ARG D 1 40 ? 53.809 -20.997 6.455 1.00 16.89 7 ARG D O 1
ATOM 4829 N N . LEU D 1 41 ? 55.613 -19.932 5.581 1.00 20.89 8 LEU D N 1
ATOM 4830 C CA . LEU D 1 41 ? 56.416 -21.160 5.374 1.00 21.53 8 LEU D CA 1
ATOM 4831 C C . LEU D 1 41 ? 56.789 -21.745 6.746 1.00 21.45 8 LEU D C 1
ATOM 4832 O O . LEU D 1 41 ? 56.662 -22.963 6.881 1.00 20.28 8 LEU D O 1
ATOM 4837 N N . ARG D 1 42 ? 57.133 -20.915 7.739 1.00 21.36 9 ARG D N 1
ATOM 4838 C CA . ARG D 1 42 ? 57.452 -21.398 9.101 1.00 22.88 9 ARG D CA 1
ATOM 4839 C C . ARG D 1 42 ? 56.244 -22.108 9.692 1.00 21.58 9 ARG D C 1
ATOM 4840 O O . ARG D 1 42 ? 56.439 -23.158 10.337 1.00 21.15 9 ARG D O 1
ATOM 4848 N N . LEU D 1 43 ? 55.041 -21.550 9.525 1.00 22.38 10 LEU D N 1
ATOM 4849 C CA . LEU D 1 43 ? 53.804 -22.163 10.097 1.00 20.48 10 LEU D CA 1
ATOM 4850 C C . LEU D 1 43 ? 53.546 -23.530 9.444 1.00 19.46 10 LEU D C 1
ATOM 4851 O O . LEU D 1 43 ? 53.130 -24.452 10.236 1.00 17.84 10 LEU D O 1
ATOM 4856 N N . MET D 1 44 ? 53.801 -23.698 8.143 0.01 21.96 11 MET D N 1
ATOM 4857 C CA . MET D 1 44 ? 53.584 -24.990 7.437 0.01 23.42 11 MET D CA 1
ATOM 4858 C C . MET D 1 44 ? 54.619 -26.027 7.903 0.01 22.82 11 MET D C 1
ATOM 4859 O O . MET D 1 44 ? 54.263 -27.212 7.985 0.01 22.15 11 MET D O 1
ATOM 4864 N N . GLN D 1 45 ? 55.840 -25.583 8.206 1.00 23.39 12 GLN D N 1
ATOM 4865 C CA . GLN D 1 45 ? 56.961 -26.403 8.769 1.00 21.44 12 GLN D CA 1
ATOM 4866 C C . GLN D 1 45 ? 56.590 -26.818 10.210 1.00 20.23 12 GLN D C 1
ATOM 4867 O O . GLN D 1 45 ? 56.698 -28.020 10.488 1.00 18.79 12 GLN D O 1
ATOM 4873 N N . LEU D 1 46 ? 56.007 -25.929 11.021 1.00 17.44 13 LEU D N 1
ATOM 4874 C CA . LEU D 1 46 ? 55.560 -26.290 12.397 1.00 20.42 13 LEU D CA 1
ATOM 4875 C C . LEU D 1 46 ? 54.358 -27.251 12.349 1.00 19.04 13 LEU D C 1
ATOM 4876 O O . LEU D 1 46 ? 54.257 -28.077 13.247 1.00 19.62 13 LEU D O 1
ATOM 4881 N N . ALA D 1 47 ? 53.519 -27.170 11.317 1.00 19.05 14 ALA D N 1
ATOM 4882 C CA . ALA D 1 47 ? 52.290 -27.987 11.180 1.00 19.06 14 ALA D CA 1
ATOM 4883 C C . ALA D 1 47 ? 52.583 -29.382 10.621 1.00 18.09 14 ALA D C 1
ATOM 4884 O O . ALA D 1 47 ? 51.688 -30.246 10.691 1.00 23.32 14 ALA D O 1
ATOM 4886 N N . SER D 1 48 ? 53.761 -29.614 10.071 1.00 18.80 15 SER D N 1
ATOM 4887 C CA . SER D 1 48 ? 54.046 -30.762 9.173 1.00 19.36 15 SER D CA 1
ATOM 4888 C C . SER D 1 48 ? 53.997 -32.069 9.958 1.00 20.31 15 SER D C 1
ATOM 4889 O O . SER D 1 48 ? 54.494 -32.074 11.119 1.00 21.75 15 SER D O 1
ATOM 4892 N N . SER D 1 49 ? 53.400 -33.129 9.382 1.00 20.73 16 SER D N 1
ATOM 4893 C CA . SER D 1 49 ? 53.495 -34.505 9.948 1.00 23.21 16 SER D CA 1
ATOM 4894 C C . SER D 1 49 ? 54.958 -34.972 9.918 1.00 25.41 16 SER D C 1
ATOM 4895 O O . SER D 1 49 ? 55.273 -35.991 10.565 1.00 22.99 16 SER D O 1
ATOM 4898 N N . ASN D 1 50 ? 55.823 -34.306 9.151 1.00 24.40 17 ASN D N 1
ATOM 4899 C CA . ASN D 1 50 ? 57.258 -34.681 9.053 1.00 26.54 17 ASN D CA 1
ATOM 4900 C C . ASN D 1 50 ? 58.059 -34.049 10.206 1.00 27.71 17 ASN D C 1
ATOM 4901 O O . ASN D 1 50 ? 59.217 -34.426 10.374 1.00 28.85 17 ASN D O 1
ATOM 4906 N N . LEU D 1 51 ? 57.477 -33.154 11.028 1.00 25.89 18 LEU D N 1
ATOM 4907 C CA . LEU D 1 51 ? 58.227 -32.543 12.161 1.00 24.02 18 LEU D CA 1
ATOM 4908 C C . LEU D 1 51 ? 58.678 -33.697 13.045 1.00 24.46 18 LEU D C 1
ATOM 4909 O O . LEU D 1 51 ? 57.838 -34.483 13.454 1.00 24.56 18 LEU D O 1
ATOM 4914 N N . PRO D 1 52 ? 59.988 -33.895 13.326 1.00 26.48 19 PRO D N 1
ATOM 4915 C CA . PRO D 1 52 ? 60.450 -35.110 13.996 1.00 30.49 19 PRO D CA 1
ATOM 4916 C C . PRO D 1 52 ? 60.210 -35.076 15.516 1.00 34.79 19 PRO D C 1
ATOM 4917 O O . PRO D 1 52 ? 61.176 -35.008 16.271 1.00 46.10 19 PRO D O 1
ATOM 4921 N N . VAL D 1 53 ? 58.942 -35.161 15.922 1.00 35.90 20 VAL D N 1
ATOM 4922 C CA . VAL D 1 53 ? 58.529 -35.082 17.355 1.00 38.38 20 VAL D CA 1
ATOM 4923 C C . VAL D 1 53 ? 57.870 -36.379 17.884 1.00 45.17 20 VAL D C 1
ATOM 4924 O O . VAL D 1 53 ? 58.319 -36.815 18.984 1.00 49.98 20 VAL D O 1
ATOM 4928 N N . GLY D 1 54 ? 56.899 -37.002 17.205 1.00 41.60 21 GLY D N 1
ATOM 4929 C CA . GLY D 1 54 ? 56.457 -38.368 17.570 1.00 42.75 21 GLY D CA 1
ATOM 4930 C C . GLY D 1 54 ? 55.252 -38.410 18.507 1.00 44.28 21 GLY D C 1
ATOM 4931 O O . GLY D 1 54 ? 55.375 -38.084 19.714 1.00 47.20 21 GLY D O 1
ATOM 4932 N N . GLY D 1 55 ? 54.106 -38.859 17.980 1.00 43.48 22 GLY D N 1
ATOM 4933 C CA . GLY D 1 55 ? 52.839 -39.029 18.717 1.00 48.79 22 GLY D CA 1
ATOM 4934 C C . GLY D 1 55 ? 52.006 -37.745 18.746 1.00 50.19 22 GLY D C 1
ATOM 4935 O O . GLY D 1 55 ? 52.365 -36.744 18.093 1.00 46.92 22 GLY D O 1
ATOM 4936 N N . TYR D 1 56 ? 50.926 -37.742 19.523 1.00 48.19 23 TYR D N 1
ATOM 4937 C CA . TYR D 1 56 ? 50.044 -36.562 19.705 1.00 46.56 23 TYR D CA 1
ATOM 4938 C C . TYR D 1 56 ? 49.218 -36.810 20.979 1.00 43.56 23 TYR D C 1
ATOM 4939 O O . TYR D 1 56 ? 48.959 -37.999 21.327 1.00 40.49 23 TYR D O 1
ATOM 4948 N N . SER D 1 57 ? 48.850 -35.728 21.675 1.00 42.92 24 SER D N 1
ATOM 4949 C CA . SER D 1 57 ? 47.968 -35.735 22.877 1.00 42.57 24 SER D CA 1
ATOM 4950 C C . SER D 1 57 ? 46.617 -36.393 22.554 1.00 40.05 24 SER D C 1
ATOM 4951 O O . SER D 1 57 ? 46.175 -36.306 21.383 1.00 39.06 24 SER D O 1
ATOM 4954 N N . TRP D 1 58 ? 45.998 -37.026 23.559 1.00 41.37 25 TRP D N 1
ATOM 4955 C CA . TRP D 1 58 ? 44.634 -37.639 23.497 1.00 48.58 25 TRP D CA 1
ATOM 4956 C C . TRP D 1 58 ? 44.630 -38.887 22.600 1.00 45.56 25 TRP D C 1
ATOM 4957 O O . TRP D 1 58 ? 43.546 -39.450 22.416 1.00 48.62 25 TRP D O 1
ATOM 4968 N N . SER D 1 59 ? 45.795 -39.342 22.127 1.00 44.59 26 SER D N 1
ATOM 4969 C CA . SER D 1 59 ? 45.936 -40.436 21.125 1.00 44.97 26 SER D CA 1
ATOM 4970 C C . SER D 1 59 ? 45.435 -41.769 21.693 1.00 49.67 26 SER D C 1
ATOM 4971 O O . SER D 1 59 ? 44.781 -42.507 20.929 1.00 45.66 26 SER D O 1
ATOM 4974 N N . GLN D 1 60 ? 45.709 -42.044 22.977 1.00 49.45 27 GLN D N 1
ATOM 4975 C CA . GLN D 1 60 ? 45.369 -43.331 23.650 1.00 57.60 27 GLN D CA 1
ATOM 4976 C C . GLN D 1 60 ? 43.844 -43.529 23.690 1.00 49.52 27 GLN D C 1
ATOM 4977 O O . GLN D 1 60 ? 43.374 -44.666 23.684 1.00 44.96 27 GLN D O 1
ATOM 4983 N N . GLY D 1 61 ? 43.077 -42.458 23.730 1.00 48.72 28 GLY D N 1
ATOM 4984 C CA . GLY D 1 61 ? 41.615 -42.557 23.567 1.00 51.51 28 GLY D CA 1
ATOM 4985 C C . GLY D 1 61 ? 41.252 -43.500 22.427 1.00 52.14 28 GLY D C 1
ATOM 4986 O O . GLY D 1 61 ? 40.452 -44.423 22.672 1.00 58.63 28 GLY D O 1
ATOM 4987 N N . LEU D 1 62 ? 41.874 -43.337 21.252 1.00 52.69 29 LEU D N 1
ATOM 4988 C CA . LEU D 1 62 ? 41.408 -43.917 19.958 1.00 51.15 29 LEU D CA 1
ATOM 4989 C C . LEU D 1 62 ? 41.521 -45.445 19.987 1.00 48.10 29 LEU D C 1
ATOM 4990 O O . LEU D 1 62 ? 40.507 -46.105 19.659 1.00 45.00 29 LEU D O 1
ATOM 4995 N N . GLU D 1 63 ? 42.674 -46.001 20.373 1.00 53.11 30 GLU D N 1
ATOM 4996 C CA . GLU D 1 63 ? 42.867 -47.474 20.291 1.00 56.51 30 GLU D CA 1
ATOM 4997 C C . GLU D 1 63 ? 41.862 -48.133 21.247 1.00 53.92 30 GLU D C 1
ATOM 4998 O O . GLU D 1 63 ? 41.273 -49.129 20.809 1.00 51.51 30 GLU D O 1
ATOM 5004 N N . TRP D 1 64 ? 41.629 -47.581 22.447 1.00 52.49 31 TRP D N 1
ATOM 5005 C CA . TRP D 1 64 ? 40.602 -48.058 23.418 1.00 50.84 31 TRP D CA 1
ATOM 5006 C C . TRP D 1 64 ? 39.232 -48.039 22.732 1.00 44.69 31 TRP D C 1
ATOM 5007 O O . TRP D 1 64 ? 38.524 -49.059 22.773 1.00 41.16 31 TRP D O 1
ATOM 5018 N N . ALA D 1 65 ? 38.882 -46.894 22.129 1.00 41.34 32 ALA D N 1
ATOM 5019 C CA . ALA D 1 65 ? 37.559 -46.645 21.525 1.00 39.67 32 ALA D CA 1
ATOM 5020 C C . ALA D 1 65 ? 37.340 -47.628 20.369 1.00 39.08 32 ALA D C 1
ATOM 5021 O O . ALA D 1 65 ? 36.214 -48.147 20.258 1.00 39.60 32 ALA D O 1
ATOM 5023 N N . VAL D 1 66 ? 38.387 -47.929 19.598 1.00 37.58 33 VAL D N 1
ATOM 5024 C CA . VAL D 1 66 ? 38.323 -48.890 18.457 1.00 39.59 33 VAL D CA 1
ATOM 5025 C C . VAL D 1 66 ? 38.042 -50.283 19.008 1.00 41.88 33 VAL D C 1
ATOM 5026 O O . VAL D 1 66 ? 37.043 -50.889 18.602 1.00 43.68 33 VAL D O 1
ATOM 5030 N N . GLU D 1 67 ? 38.893 -50.753 19.918 1.00 46.28 34 GLU D N 1
ATOM 5031 C CA . GLU D 1 67 ? 38.790 -52.086 20.581 1.00 48.15 34 GLU D CA 1
ATOM 5032 C C . GLU D 1 67 ? 37.423 -52.224 21.261 1.00 46.25 34 GLU D C 1
ATOM 5033 O O . GLU D 1 67 ? 36.868 -53.350 21.284 1.00 46.30 34 GLU D O 1
ATOM 5039 N N . ALA D 1 68 ? 36.894 -51.136 21.822 1.00 42.70 35 ALA D N 1
ATOM 5040 C CA . ALA D 1 68 ? 35.614 -51.156 22.580 1.00 43.85 35 ALA D CA 1
ATOM 5041 C C . ALA D 1 68 ? 34.411 -51.199 21.628 1.00 41.94 35 ALA D C 1
ATOM 5042 O O . ALA D 1 68 ? 33.325 -51.520 22.086 1.00 43.68 35 ALA D O 1
ATOM 5044 N N . GLY D 1 69 ? 34.598 -50.877 20.346 1.00 39.64 36 GLY D N 1
ATOM 5045 C CA . GLY D 1 69 ? 33.540 -50.952 19.317 1.00 40.01 36 GLY D CA 1
ATOM 5046 C C . GLY D 1 69 ? 32.914 -49.599 19.002 1.00 38.45 36 GLY D C 1
ATOM 5047 O O . GLY D 1 69 ? 31.822 -49.583 18.400 1.00 38.99 36 GLY D O 1
ATOM 5048 N N . TRP D 1 70 ? 33.542 -48.494 19.418 1.00 36.79 37 TRP D N 1
ATOM 5049 C CA . TRP D 1 70 ? 32.922 -47.138 19.370 1.00 37.20 37 TRP D CA 1
ATOM 5050 C C . TRP D 1 70 ? 33.247 -46.470 18.038 1.00 33.51 37 TRP D C 1
ATOM 5051 O O . TRP D 1 70 ? 32.530 -45.532 17.677 1.00 31.38 37 TRP D O 1
ATOM 5062 N N . VAL D 1 71 ? 34.286 -46.936 17.340 1.00 31.19 38 VAL D N 1
ATOM 5063 C CA . VAL D 1 71 ? 34.750 -46.308 16.073 1.00 30.39 38 VAL D CA 1
ATOM 5064 C C . VAL D 1 71 ? 34.836 -47.337 14.948 1.00 30.63 38 VAL D C 1
ATOM 5065 O O . VAL D 1 71 ? 35.918 -47.618 14.423 1.00 32.62 38 VAL D O 1
ATOM 5069 N N . PRO D 1 72 ? 33.693 -47.887 14.489 1.00 30.91 39 PRO D N 1
ATOM 5070 C CA . PRO D 1 72 ? 33.707 -48.850 13.387 1.00 31.42 39 PRO D CA 1
ATOM 5071 C C . PRO D 1 72 ? 34.029 -48.303 11.986 1.00 29.82 39 PRO D C 1
ATOM 5072 O O . PRO D 1 72 ? 34.444 -49.087 11.133 1.00 30.07 39 PRO D O 1
ATOM 5076 N N . ASP D 1 73 ? 33.847 -46.996 11.770 1.00 28.47 40 ASP D N 1
ATOM 5077 C CA . ASP D 1 73 ? 33.798 -46.408 10.411 1.00 28.85 40 ASP D CA 1
ATOM 5078 C C . ASP D 1 73 ? 34.102 -44.918 10.476 1.00 28.05 40 ASP D C 1
ATOM 5079 O O . ASP D 1 73 ? 34.316 -44.393 11.577 1.00 28.09 40 ASP D O 1
ATOM 5084 N N . VAL D 1 74 ? 34.146 -44.275 9.316 1.00 25.97 41 VAL D N 1
ATOM 5085 C CA . VAL D 1 74 ? 34.569 -42.862 9.145 1.00 24.54 41 VAL D CA 1
ATOM 5086 C C . VAL D 1 74 ? 33.633 -41.944 9.947 1.00 24.75 41 VAL D C 1
ATOM 5087 O O . VAL D 1 74 ? 34.150 -41.069 10.666 1.00 24.06 41 VAL D O 1
ATOM 5091 N N . ALA D 1 75 ? 32.322 -42.172 9.889 1.00 26.34 42 ALA D N 1
ATOM 5092 C CA . ALA D 1 75 ? 31.320 -41.328 10.564 1.00 27.71 42 ALA D CA 1
ATOM 5093 C C . ALA D 1 75 ? 31.568 -41.399 12.080 1.00 29.88 42 ALA D C 1
ATOM 5094 O O . ALA D 1 75 ? 31.611 -40.333 12.734 1.00 29.27 42 ALA D O 1
ATOM 5096 N N . ALA D 1 76 ? 31.737 -42.602 12.631 1.00 29.96 43 ALA D N 1
ATOM 5097 C CA . ALA D 1 76 ? 31.993 -42.791 14.075 1.00 31.37 43 ALA D CA 1
ATOM 5098 C C . ALA D 1 76 ? 33.368 -42.215 14.437 1.00 29.05 43 ALA D C 1
ATOM 5099 O O . ALA D 1 76 ? 33.504 -41.688 15.546 1.00 28.80 43 ALA D O 1
ATOM 5101 N N . PHE D 1 77 ? 34.355 -42.278 13.552 1.00 29.12 44 PHE D N 1
ATOM 5102 C CA . PHE D 1 77 ? 35.685 -41.697 13.854 1.00 29.33 44 PHE D CA 1
ATOM 5103 C C . PHE D 1 77 ? 35.537 -40.170 13.969 1.00 28.94 44 PHE D C 1
ATOM 5104 O O . PHE D 1 77 ? 36.102 -39.555 14.908 1.00 25.32 44 PHE D O 1
ATOM 5112 N N . GLU D 1 78 ? 34.779 -39.575 13.048 1.00 28.56 45 GLU D N 1
ATOM 5113 C CA . GLU D 1 78 ? 34.558 -38.117 13.044 1.00 28.27 45 GLU D CA 1
ATOM 5114 C C . GLU D 1 78 ? 33.869 -37.685 14.350 1.00 27.18 45 GLU D C 1
ATOM 5115 O O . GLU D 1 78 ? 34.349 -36.713 14.968 1.00 25.32 45 GLU D O 1
ATOM 5121 N N . ARG D 1 79 ? 32.832 -38.397 14.775 1.00 27.06 46 ARG D N 1
ATOM 5122 C CA . ARG D 1 79 ? 32.111 -38.100 16.040 1.00 33.31 46 ARG D CA 1
ATOM 5123 C C . ARG D 1 79 ? 33.110 -38.156 17.197 1.00 33.38 46 ARG D C 1
ATOM 5124 O O . ARG D 1 79 ? 33.176 -37.189 17.987 1.00 34.26 46 ARG D O 1
ATOM 5132 N N . TRP D 1 80 ? 33.887 -39.233 17.261 1.00 32.29 47 TRP D N 1
ATOM 5133 C CA . TRP D 1 80 ? 34.889 -39.440 18.328 1.00 32.09 47 TRP D CA 1
ATOM 5134 C C . TRP D 1 80 ? 35.928 -38.317 18.315 1.00 29.69 47 TRP D C 1
ATOM 5135 O O . TRP D 1 80 ? 36.246 -37.791 19.401 1.00 29.58 47 TRP D O 1
ATOM 5146 N N . GLN D 1 81 ? 36.421 -37.919 17.147 1.00 27.02 48 GLN D N 1
ATOM 5147 C CA . GLN D 1 81 ? 37.503 -36.908 17.085 1.00 26.64 48 GLN D CA 1
ATOM 5148 C C . GLN D 1 81 ? 36.941 -35.503 17.397 1.00 27.15 48 GLN D C 1
ATOM 5149 O O . GLN D 1 81 ? 37.671 -34.711 18.018 1.00 24.32 48 GLN D O 1
ATOM 5155 N N . ARG D 1 82 ? 35.727 -35.178 16.947 1.00 29.32 49 ARG D N 1
ATOM 5156 C CA . ARG D 1 82 ? 35.066 -33.885 17.288 1.00 32.01 49 ARG D CA 1
ATOM 5157 C C . ARG D 1 82 ? 34.973 -33.784 18.822 1.00 33.65 49 ARG D C 1
ATOM 5158 O O . ARG D 1 82 ? 35.340 -32.714 19.360 1.00 29.65 49 ARG D O 1
ATOM 5166 N N . ARG D 1 83 ? 34.614 -34.878 19.496 1.00 33.38 50 ARG D N 1
ATOM 5167 C CA . ARG D 1 83 ? 34.500 -34.916 20.974 1.00 39.03 50 ARG D CA 1
ATOM 5168 C C . ARG D 1 83 ? 35.883 -34.747 21.615 1.00 34.13 50 ARG D C 1
ATOM 5169 O O . ARG D 1 83 ? 35.973 -33.976 22.591 1.00 36.53 50 ARG D O 1
ATOM 5177 N N . GLN D 1 84 ? 36.918 -35.427 21.131 1.00 31.20 51 GLN D N 1
ATOM 5178 C CA . GLN D 1 84 ? 38.288 -35.216 21.673 1.00 30.42 51 GLN D CA 1
ATOM 5179 C C . GLN D 1 84 ? 38.717 -33.758 21.427 1.00 26.54 51 GLN D C 1
ATOM 5180 O O . GLN D 1 84 ? 39.363 -33.234 22.337 1.00 23.84 51 GLN D O 1
ATOM 5186 N N . MET D 1 85 ? 38.388 -33.143 20.289 0.01 27.51 52 MET D N 1
ATOM 5187 C CA . MET D 1 85 ? 38.846 -31.765 19.953 0.01 28.11 52 MET D CA 1
ATOM 5188 C C . MET D 1 85 ? 38.216 -30.748 20.915 0.01 28.72 52 MET D C 1
ATOM 5189 O O . MET D 1 85 ? 38.930 -29.832 21.342 0.01 27.88 52 MET D O 1
ATOM 5194 N N . THR D 1 86 ? 36.935 -30.914 21.250 1.00 29.75 53 THR D N 1
ATOM 5195 C CA . THR D 1 86 ? 36.114 -29.969 22.074 1.00 32.57 53 THR D CA 1
ATOM 5196 C C . THR D 1 86 ? 36.293 -30.252 23.566 1.00 32.92 53 THR D C 1
ATOM 5197 O O . THR D 1 86 ? 36.397 -29.271 24.322 1.00 36.67 53 THR D O 1
ATOM 5201 N N . GLU D 1 87 ? 36.375 -31.517 23.980 1.00 32.28 54 GLU D N 1
ATOM 5202 C CA . GLU D 1 87 ? 36.478 -31.897 25.421 1.00 32.18 54 GLU D CA 1
ATOM 5203 C C . GLU D 1 87 ? 37.938 -31.980 25.899 1.00 32.16 54 GLU D C 1
ATOM 5204 O O . GLU D 1 87 ? 38.151 -31.864 27.116 1.00 34.64 54 GLU D O 1
ATOM 5210 N N . GLY D 1 88 ? 38.919 -32.153 25.007 1.00 29.11 55 GLY D N 1
ATOM 5211 C CA . GLY D 1 88 ? 40.344 -32.298 25.394 1.00 25.43 55 GLY D CA 1
ATOM 5212 C C . GLY D 1 88 ? 41.176 -31.143 24.861 1.00 24.20 55 GLY D C 1
ATOM 5213 O O . GLY D 1 88 ? 41.684 -30.333 25.679 1.00 24.64 55 GLY D O 1
ATOM 5214 N N . PHE D 1 89 ? 41.333 -31.063 23.533 1.00 21.88 56 PHE D N 1
ATOM 5215 C CA . PHE D 1 89 ? 42.258 -30.106 22.890 1.00 22.03 56 PHE D CA 1
ATOM 5216 C C . PHE D 1 89 ? 41.847 -28.657 23.189 1.00 23.47 56 PHE D C 1
ATOM 5217 O O . PHE D 1 89 ? 42.749 -27.813 23.400 1.00 23.32 56 PHE D O 1
ATOM 5225 N N . PHE D 1 90 ? 40.553 -28.354 23.178 1.00 23.99 57 PHE D N 1
ATOM 5226 C CA . PHE D 1 90 ? 40.039 -26.966 23.306 1.00 26.50 57 PHE D CA 1
ATOM 5227 C C . PHE D 1 90 ? 39.846 -26.587 24.780 1.00 28.47 57 PHE D C 1
ATOM 5228 O O . PHE D 1 90 ? 39.661 -25.391 25.036 1.00 29.37 57 PHE D O 1
ATOM 5236 N N . THR D 1 91 ? 39.897 -27.543 25.710 1.00 29.96 58 THR D N 1
ATOM 5237 C CA . THR D 1 91 ? 39.768 -27.283 27.166 1.00 30.12 58 THR D CA 1
ATOM 5238 C C . THR D 1 91 ? 41.141 -27.362 27.824 1.00 28.59 58 THR D C 1
ATOM 5239 O O . THR D 1 91 ? 41.270 -26.790 28.895 1.00 29.43 58 THR D O 1
ATOM 5243 N N . VAL D 1 92 ? 42.148 -27.998 27.208 1.00 29.03 59 VAL D N 1
ATOM 5244 C CA . VAL D 1 92 ? 43.493 -28.144 27.856 1.00 27.64 59 VAL D CA 1
ATOM 5245 C C . VAL D 1 92 ? 44.584 -27.543 26.956 1.00 26.83 59 VAL D C 1
ATOM 5246 O O . VAL D 1 92 ? 45.084 -26.443 27.251 1.00 25.81 59 VAL D O 1
ATOM 5250 N N . ASP D 1 93 ? 44.961 -28.249 25.901 1.00 24.25 60 ASP D N 1
ATOM 5251 C CA . ASP D 1 93 ? 46.114 -27.883 25.042 1.00 25.19 60 ASP D CA 1
ATOM 5252 C C . ASP D 1 93 ? 46.000 -26.423 24.582 1.00 26.75 60 ASP D C 1
ATOM 5253 O O . ASP D 1 93 ? 46.966 -25.665 24.799 1.00 24.93 60 ASP D O 1
ATOM 5258 N N . LEU D 1 94 ? 44.903 -26.019 23.943 1.00 26.25 61 LEU D N 1
ATOM 5259 C CA . LEU D 1 94 ? 44.888 -24.696 23.263 1.00 27.24 61 LEU D CA 1
ATOM 5260 C C . LEU D 1 94 ? 44.888 -23.566 24.297 1.00 25.06 61 LEU D C 1
ATOM 5261 O O . LEU D 1 94 ? 45.686 -22.639 24.174 1.00 23.74 61 LEU D O 1
ATOM 5266 N N . PRO D 1 95 ? 44.041 -23.604 25.352 1.00 23.46 62 PRO D N 1
ATOM 5267 C CA . PRO D 1 95 ? 44.033 -22.550 26.368 1.00 23.61 62 PRO D CA 1
ATOM 5268 C C . PRO D 1 95 ? 45.365 -22.418 27.127 1.00 23.84 62 PRO D C 1
ATOM 5269 O O . PRO D 1 95 ? 45.782 -21.308 27.433 1.00 24.16 62 PRO D O 1
ATOM 5273 N N . LEU D 1 96 ? 46.023 -23.535 27.413 1.00 21.15 63 LEU D N 1
ATOM 5274 C CA . LEU D 1 96 ? 47.338 -23.479 28.086 1.00 21.51 63 LEU D CA 1
ATOM 5275 C C . LEU D 1 96 ? 48.414 -23.000 27.105 1.00 21.13 63 LEU D C 1
ATOM 5276 O O . LEU D 1 96 ? 49.328 -22.252 27.530 1.00 19.56 63 LEU D O 1
ATOM 5281 N N . PHE D 1 97 ? 48.299 -23.342 25.816 1.00 21.17 64 PHE D N 1
ATOM 5282 C CA . PHE D 1 97 ? 49.204 -22.781 24.780 1.00 20.45 64 PHE D CA 1
ATOM 5283 C C . PHE D 1 97 ? 49.029 -21.253 24.744 1.00 20.83 64 PHE D C 1
ATOM 5284 O O . PHE D 1 97 ? 50.016 -20.535 24.707 1.00 22.18 64 PHE D O 1
ATOM 5292 N N . ALA D 1 98 ? 47.796 -20.756 24.779 1.00 20.53 65 ALA D N 1
ATOM 5293 C CA . ALA D 1 98 ? 47.519 -19.305 24.799 1.00 22.36 65 ALA D CA 1
ATOM 5294 C C . ALA D 1 98 ? 48.212 -18.649 26.012 1.00 23.38 65 ALA D C 1
ATOM 5295 O O . ALA D 1 98 ? 48.846 -17.564 25.864 1.00 23.02 65 ALA D O 1
ATOM 5297 N N . ARG D 1 99 ? 48.152 -19.281 27.178 1.00 23.75 66 ARG D N 1
ATOM 5298 C CA . ARG D 1 99 ? 48.720 -18.699 28.423 1.00 25.25 66 ARG D CA 1
ATOM 5299 C C . ARG D 1 99 ? 50.247 -18.735 28.355 1.00 25.68 66 ARG D C 1
ATOM 5300 O O . ARG D 1 99 ? 50.874 -17.749 28.788 1.00 25.28 66 ARG D O 1
ATOM 5308 N N . LEU D 1 100 ? 50.819 -19.782 27.762 1.00 24.55 67 LEU D N 1
ATOM 5309 C CA . LEU D 1 100 ? 52.287 -19.872 27.610 1.00 24.69 67 LEU D CA 1
ATOM 5310 C C . LEU D 1 100 ? 52.738 -18.791 26.632 1.00 25.02 67 LEU D C 1
ATOM 5311 O O . LEU D 1 100 ? 53.759 -18.158 26.930 1.00 25.90 67 LEU D O 1
ATOM 5316 N N . TYR D 1 101 ? 51.976 -18.548 25.564 1.00 23.61 68 TYR D N 1
ATOM 5317 C CA . TYR D 1 101 ? 52.308 -17.524 24.543 1.00 24.50 68 TYR D CA 1
ATOM 5318 C C . TYR D 1 101 ? 52.303 -16.142 25.218 1.00 26.66 68 TYR D C 1
ATOM 5319 O O . TYR D 1 101 ? 53.293 -15.423 25.068 1.00 25.28 68 TYR D O 1
ATOM 5328 N N . ARG D 1 102 ? 51.250 -15.820 25.982 1.00 30.62 69 ARG D N 1
ATOM 5329 C CA . ARG D 1 102 ? 51.081 -14.512 26.677 1.00 32.24 69 ARG D CA 1
ATOM 5330 C C . ARG D 1 102 ? 52.209 -14.345 27.707 1.00 33.96 69 ARG D C 1
ATOM 5331 O O . ARG D 1 102 ? 52.771 -13.257 27.778 1.00 32.03 69 ARG D O 1
ATOM 5339 N N . ALA D 1 103 ? 52.563 -15.404 28.436 1.00 31.52 70 ALA D N 1
ATOM 5340 C CA . ALA D 1 103 ? 53.660 -15.360 29.419 1.00 32.48 70 ALA D CA 1
ATOM 5341 C C . ALA D 1 103 ? 54.975 -15.022 28.700 1.00 31.74 70 ALA D C 1
ATOM 5342 O O . ALA D 1 103 ? 55.729 -14.134 29.180 1.00 30.31 70 ALA D O 1
ATOM 5344 N N . CYS D 1 104 ? 55.241 -15.662 27.564 1.00 31.91 71 CYS D N 1
ATOM 5345 C CA . CYS D 1 104 ? 56.487 -15.419 26.803 1.00 36.07 71 CYS D CA 1
ATOM 5346 C C . CYS D 1 104 ? 56.528 -13.978 26.282 1.00 36.57 71 CYS D C 1
ATOM 5347 O O . CYS D 1 104 ? 57.604 -13.341 26.370 1.00 33.00 71 CYS D O 1
ATOM 5350 N N . GLU D 1 105 ? 55.393 -13.492 25.779 1.00 38.30 72 GLU D N 1
ATOM 5351 C CA . GLU D 1 105 ? 55.225 -12.119 25.233 1.00 42.00 72 GLU D CA 1
ATOM 5352 C C . GLU D 1 105 ? 55.597 -11.110 26.328 1.00 42.87 72 GLU D C 1
ATOM 5353 O O . GLU D 1 105 ? 56.277 -10.153 26.012 1.00 43.08 72 GLU D O 1
ATOM 5359 N N . GLN D 1 106 ? 55.163 -11.358 27.572 1.00 42.63 73 GLN D N 1
ATOM 5360 C CA . GLN D 1 106 ? 55.376 -10.480 28.757 1.00 42.36 73 GLN D CA 1
ATOM 5361 C C . GLN D 1 106 ? 56.759 -10.718 29.379 1.00 41.19 73 GLN D C 1
ATOM 5362 O O . GLN D 1 106 ? 57.076 -10.004 30.301 1.00 49.01 73 GLN D O 1
ATOM 5368 N N . GLY D 1 107 ? 57.560 -11.672 28.900 1.00 40.97 74 GLY D N 1
ATOM 5369 C CA . GLY D 1 107 ? 58.899 -11.953 29.468 1.00 41.34 74 GLY D CA 1
ATOM 5370 C C . GLY D 1 107 ? 58.803 -12.591 30.841 1.00 42.87 74 GLY D C 1
ATOM 5371 O O . GLY D 1 107 ? 59.778 -12.505 31.609 1.00 47.63 74 GLY D O 1
ATOM 5372 N N . ASP D 1 108 ? 57.666 -13.231 31.126 1.00 39.77 75 ASP D N 1
ATOM 5373 C CA . ASP D 1 108 ? 57.312 -13.808 32.440 1.00 36.71 75 ASP D CA 1
ATOM 5374 C C . ASP D 1 108 ? 57.554 -15.325 32.389 1.00 34.31 75 ASP D C 1
ATOM 5375 O O . ASP D 1 108 ? 56.565 -16.084 32.163 1.00 30.93 75 ASP D O 1
ATOM 5380 N N . ILE D 1 109 ? 58.807 -15.726 32.667 1.00 34.42 76 ILE D N 1
ATOM 5381 C CA . ILE D 1 109 ? 59.268 -17.147 32.754 1.00 35.74 76 ILE D CA 1
ATOM 5382 C C . ILE D 1 109 ? 58.574 -17.883 33.927 1.00 36.03 76 ILE D C 1
ATOM 5383 O O . ILE D 1 109 ? 58.145 -19.035 33.725 1.00 33.35 76 ILE D O 1
ATOM 5388 N N . ALA D 1 110 ? 58.455 -17.250 35.096 1.00 37.13 77 ALA D N 1
ATOM 5389 C CA . ALA D 1 110 ? 57.843 -17.857 36.306 1.00 37.79 77 ALA D CA 1
ATOM 5390 C C . ALA D 1 110 ? 56.382 -18.201 35.987 1.00 37.47 77 ALA D C 1
ATOM 5391 O O . ALA D 1 110 ? 55.973 -19.345 36.270 1.00 36.53 77 ALA D O 1
ATOM 5393 N N . ALA D 1 111 ? 55.650 -17.302 35.317 1.00 35.26 78 ALA D N 1
ATOM 5394 C CA . ALA D 1 111 ? 54.262 -17.582 34.885 1.00 34.02 78 ALA D CA 1
ATOM 5395 C C . ALA D 1 111 ? 54.236 -18.756 33.893 1.00 30.99 78 ALA D C 1
ATOM 5396 O O . ALA D 1 111 ? 53.323 -19.626 33.986 1.00 28.31 78 ALA D O 1
ATOM 5398 N N . ALA D 1 112 ? 55.190 -18.801 32.958 1.00 29.52 79 ALA D N 1
ATOM 5399 C CA . ALA D 1 112 ? 55.243 -19.891 31.950 1.00 27.27 79 ALA D CA 1
ATOM 5400 C C . ALA D 1 112 ? 55.534 -21.215 32.670 1.00 26.27 79 ALA D C 1
ATOM 5401 O O . ALA D 1 112 ? 54.940 -22.231 32.298 1.00 24.83 79 ALA D O 1
ATOM 5403 N N . GLN D 1 113 ? 56.368 -21.183 33.708 1.00 29.54 80 GLN D N 1
ATOM 5404 C CA . GLN D 1 113 ? 56.681 -22.374 34.547 1.00 30.53 80 GLN D CA 1
ATOM 5405 C C . GLN D 1 113 ? 55.390 -22.854 35.226 1.00 29.94 80 GLN D C 1
ATOM 5406 O O . GLN D 1 113 ? 55.128 -24.063 35.197 1.00 29.84 80 GLN D O 1
ATOM 5412 N N . ARG D 1 114 ? 54.600 -21.939 35.797 1.00 29.48 81 ARG D N 1
ATOM 5413 C CA . ARG D 1 114 ? 53.354 -22.276 36.537 1.00 29.82 81 ARG D CA 1
ATOM 5414 C C . ARG D 1 114 ? 52.340 -22.865 35.554 1.00 27.96 81 ARG D C 1
ATOM 5415 O O . ARG D 1 114 ? 51.767 -23.933 35.869 1.00 28.78 81 ARG D O 1
ATOM 5423 N N . TRP D 1 115 ? 52.143 -22.253 34.377 1.00 26.33 82 TRP D N 1
ATOM 5424 C CA . TRP D 1 115 ? 51.203 -22.793 33.361 1.00 25.40 82 TRP D CA 1
ATOM 5425 C C . TRP D 1 115 ? 51.672 -24.153 32.847 1.00 24.82 82 TRP D C 1
ATOM 5426 O O . TRP D 1 115 ? 50.796 -25.016 32.598 1.00 23.06 82 TRP D O 1
ATOM 5437 N N . THR D 1 116 ? 52.981 -24.376 32.714 1.00 25.68 83 THR D N 1
ATOM 5438 C CA . THR D 1 116 ? 53.495 -25.685 32.220 1.00 25.52 83 THR D CA 1
ATOM 5439 C C . THR D 1 116 ? 53.203 -26.757 33.278 1.00 27.04 83 THR D C 1
ATOM 5440 O O . THR D 1 116 ? 52.760 -27.854 32.895 1.00 29.02 83 THR D O 1
ATOM 5444 N N . ALA D 1 117 ? 53.383 -26.429 34.556 1.00 27.94 84 ALA D N 1
ATOM 5445 C CA . ALA D 1 117 ? 53.043 -27.327 35.682 1.00 30.15 84 ALA D CA 1
ATOM 5446 C C . ALA D 1 117 ? 51.549 -27.688 35.604 1.00 29.56 84 ALA D C 1
ATOM 5447 O O . ALA D 1 117 ? 51.223 -28.880 35.777 1.00 29.12 84 ALA D O 1
ATOM 5449 N N . TYR D 1 118 ? 50.661 -26.720 35.357 1.00 28.20 85 TYR D N 1
ATOM 5450 C CA . TYR D 1 118 ? 49.201 -27.011 35.321 1.00 28.50 85 TYR D CA 1
ATOM 5451 C C . TYR D 1 118 ? 48.928 -27.950 34.138 1.00 25.94 85 TYR D C 1
ATOM 5452 O O . TYR D 1 118 ? 48.133 -28.873 34.264 1.00 23.91 85 TYR D O 1
ATOM 5461 N N . LEU D 1 119 ? 49.582 -27.701 33.000 1.00 25.75 86 LEU D N 1
ATOM 5462 C CA . LEU D 1 119 ? 49.457 -28.546 31.784 1.00 25.57 86 LEU D CA 1
ATOM 5463 C C . LEU D 1 119 ? 49.787 -29.995 32.169 1.00 26.70 86 LEU D C 1
ATOM 5464 O O . LEU D 1 119 ? 48.991 -30.871 31.869 1.00 28.39 86 LEU D O 1
ATOM 5469 N N . LEU D 1 120 ? 50.897 -30.228 32.849 1.00 27.91 87 LEU D N 1
ATOM 5470 C CA . LEU D 1 120 ? 51.345 -31.607 33.186 1.00 30.80 87 LEU D CA 1
ATOM 5471 C C . LEU D 1 120 ? 50.333 -32.253 34.143 1.00 32.37 87 LEU D C 1
ATOM 5472 O O . LEU D 1 120 ? 50.001 -33.421 33.929 1.00 33.34 87 LEU D O 1
ATOM 5477 N N . ALA D 1 121 ? 49.831 -31.524 35.143 1.00 31.99 88 ALA D N 1
ATOM 5478 C CA . ALA D 1 121 ? 48.787 -32.027 36.065 1.00 33.67 88 ALA D CA 1
ATOM 5479 C C . ALA D 1 121 ? 47.507 -32.356 35.283 1.00 32.94 88 ALA D C 1
ATOM 5480 O O . ALA D 1 121 ? 46.834 -33.308 35.646 1.00 35.14 88 ALA D O 1
ATOM 5482 N N . CYS D 1 122 ? 47.193 -31.620 34.214 1.00 34.86 89 CYS D N 1
ATOM 5483 C CA . CYS D 1 122 ? 45.997 -31.880 33.365 1.00 34.17 89 CYS D CA 1
ATOM 5484 C C . CYS D 1 122 ? 46.170 -33.170 32.555 1.00 36.90 89 CYS D C 1
ATOM 5485 O O . CYS D 1 122 ? 45.159 -33.691 32.129 1.00 37.43 89 CYS D O 1
ATOM 5488 N N . ARG D 1 123 ? 47.399 -33.629 32.318 1.00 40.56 90 ARG D N 1
ATOM 5489 C CA . ARG D 1 123 ? 47.683 -34.972 31.747 1.00 45.85 90 ARG D CA 1
ATOM 5490 C C . ARG D 1 123 ? 47.701 -35.918 32.948 1.00 59.10 90 ARG D C 1
ATOM 5491 O O . ARG D 1 123 ? 48.809 -36.225 33.444 1.00 70.37 90 ARG D O 1
ATOM 5499 N N . GLU D 1 124 ? 46.542 -36.311 33.470 1.00 69.38 91 GLU D N 1
ATOM 5500 C CA . GLU D 1 124 ? 46.404 -37.003 34.803 1.00 77.00 91 GLU D CA 1
ATOM 5501 C C . GLU D 1 124 ? 47.395 -38.167 35.038 1.00 66.91 91 GLU D C 1
ATOM 5502 O O . GLU D 1 124 ? 47.933 -38.238 36.131 1.00 71.15 91 GLU D O 1
ATOM 5508 N N . THR D 1 125 ? 47.609 -39.034 34.059 1.00 67.82 92 THR D N 1
ATOM 5509 C CA . THR D 1 125 ? 48.435 -40.267 34.143 1.00 67.16 92 THR D CA 1
ATOM 5510 C C . THR D 1 125 ? 49.935 -39.908 34.214 1.00 65.23 92 THR D C 1
ATOM 5511 O O . THR D 1 125 ? 50.340 -38.897 33.602 1.00 60.75 92 THR D O 1
ATOM 5515 N N . ARG D 1 126 ? 50.728 -40.739 34.890 1.00 64.40 93 ARG D N 1
ATOM 5516 C CA . ARG D 1 126 ? 52.213 -40.748 34.818 1.00 61.83 93 ARG D CA 1
ATOM 5517 C C . ARG D 1 126 ? 52.656 -40.903 33.358 1.00 55.97 93 ARG D C 1
ATOM 5518 O O . ARG D 1 126 ? 53.496 -40.114 32.913 1.00 51.98 93 ARG D O 1
ATOM 5526 N N . GLU D 1 127 ? 52.123 -41.901 32.657 1.00 54.83 94 GLU D N 1
ATOM 5527 C CA . GLU D 1 127 ? 52.470 -42.263 31.257 1.00 56.89 94 GLU D CA 1
ATOM 5528 C C . GLU D 1 127 ? 52.266 -41.067 30.324 1.00 52.98 94 GLU D C 1
ATOM 5529 O O . GLU D 1 127 ? 53.134 -40.853 29.464 1.00 53.62 94 GLU D O 1
ATOM 5535 N N . LEU D 1 128 ? 51.160 -40.329 30.467 1.00 48.20 95 LEU D N 1
ATOM 5536 C CA . LEU D 1 128 ? 50.802 -39.192 29.573 1.00 42.46 95 LEU D CA 1
ATOM 5537 C C . LEU D 1 128 ? 51.645 -37.950 29.904 1.00 38.66 95 LEU D C 1
ATOM 5538 O O . LEU D 1 128 ? 51.931 -37.187 28.973 1.00 35.11 95 LEU D O 1
ATOM 5543 N N . ARG D 1 129 ? 52.058 -37.765 31.161 1.00 38.42 96 ARG D N 1
ATOM 5544 C CA . ARG D 1 129 ? 53.034 -36.715 31.548 1.00 40.48 96 ARG D CA 1
ATOM 5545 C C . ARG D 1 129 ? 54.391 -36.999 30.893 1.00 40.17 96 ARG D C 1
ATOM 5546 O O . ARG D 1 129 ? 55.010 -36.042 30.400 1.00 37.73 96 ARG D O 1
ATOM 5554 N N . GLU D 1 130 ? 54.836 -38.258 30.908 1.00 43.55 97 GLU D N 1
ATOM 5555 C CA . GLU D 1 130 ? 56.114 -38.702 30.290 1.00 43.67 97 GLU D CA 1
ATOM 5556 C C . GLU D 1 130 ? 56.023 -38.498 28.766 1.00 39.27 97 GLU D C 1
ATOM 5557 O O . GLU D 1 130 ? 57.014 -38.053 28.173 1.00 39.16 97 GLU D O 1
ATOM 5563 N N . GLU D 1 131 ? 54.884 -38.788 28.146 1.00 37.82 98 GLU D N 1
ATOM 5564 C CA . GLU D 1 131 ? 54.730 -38.593 26.677 1.00 40.96 98 GLU D CA 1
ATOM 5565 C C . GLU D 1 131 ? 54.852 -37.098 26.360 1.00 36.12 98 GLU D C 1
ATOM 5566 O O . GLU D 1 131 ? 55.518 -36.772 25.384 1.00 33.10 98 GLU D O 1
ATOM 5572 N N . GLU D 1 132 ? 54.257 -36.229 27.178 1.00 35.62 99 GLU D N 1
ATOM 5573 C CA . GLU D 1 132 ? 54.315 -34.748 27.027 1.00 31.68 99 GLU D CA 1
ATOM 5574 C C . GLU D 1 132 ? 55.785 -34.304 27.122 1.00 30.30 99 GLU D C 1
ATOM 5575 O O . GLU D 1 132 ? 56.215 -33.517 26.279 1.00 30.26 99 GLU D O 1
ATOM 5581 N N . ARG D 1 133 ? 56.527 -34.809 28.099 1.00 31.63 100 ARG D N 1
ATOM 5582 C CA . ARG D 1 133 ? 57.957 -34.447 28.323 1.00 34.08 100 ARG D CA 1
ATOM 5583 C C . ARG D 1 133 ? 58.830 -34.976 27.172 1.00 32.64 100 ARG D C 1
ATOM 5584 O O . ARG D 1 133 ? 59.719 -34.242 26.746 1.00 30.53 100 ARG D O 1
ATOM 5592 N N . ASN D 1 134 ? 58.580 -36.190 26.679 1.00 34.14 101 ASN D N 1
ATOM 5593 C CA . ASN D 1 134 ? 59.339 -36.789 25.548 1.00 36.15 101 ASN D CA 1
ATOM 5594 C C . ASN D 1 134 ? 59.154 -35.932 24.301 1.00 34.65 101 ASN D C 1
ATOM 5595 O O . ASN D 1 134 ? 60.159 -35.677 23.620 1.00 34.66 101 ASN D O 1
ATOM 5600 N N . ARG D 1 135 ? 57.923 -35.493 24.031 1.00 32.31 102 ARG D N 1
ATOM 5601 C CA . ARG D 1 135 ? 57.624 -34.628 22.871 1.00 32.46 102 ARG D CA 1
ATOM 5602 C C . ARG D 1 135 ? 58.343 -33.290 23.080 1.00 31.32 102 ARG D C 1
ATOM 5603 O O . ARG D 1 135 ? 58.839 -32.740 22.095 1.00 31.35 102 ARG D O 1
ATOM 5611 N N . GLY D 1 136 ? 58.368 -32.779 24.319 1.00 30.83 103 GLY D N 1
ATOM 5612 C CA . GLY D 1 136 ? 59.047 -31.516 24.673 1.00 28.80 103 GLY D CA 1
ATOM 5613 C C . GLY D 1 136 ? 60.538 -31.596 24.380 1.00 29.02 103 GLY D C 1
ATOM 5614 O O . GLY D 1 136 ? 61.057 -30.675 23.726 1.00 28.68 103 GLY D O 1
ATOM 5615 N N . ALA D 1 137 ? 61.199 -32.681 24.809 1.00 28.63 104 ALA D N 1
ATOM 5616 C CA . ALA D 1 137 ? 62.642 -32.911 24.599 1.00 30.12 104 ALA D CA 1
ATOM 5617 C C . ALA D 1 137 ? 62.945 -32.979 23.091 1.00 30.17 104 ALA D C 1
ATOM 5618 O O . ALA D 1 137 ? 63.960 -32.400 22.662 1.00 31.22 104 ALA D O 1
ATOM 5620 N N . ALA D 1 138 ? 62.112 -33.685 22.326 1.00 29.01 105 ALA D N 1
ATOM 5621 C CA . ALA D 1 138 ? 62.261 -33.822 20.866 1.00 30.84 105 ALA D CA 1
ATOM 5622 C C . ALA D 1 138 ? 62.180 -32.425 20.216 1.00 29.69 105 ALA D C 1
ATOM 5623 O O . ALA D 1 138 ? 63.064 -32.085 19.411 1.00 28.36 105 ALA D O 1
ATOM 5625 N N . PHE D 1 139 ? 61.200 -31.612 20.607 1.00 28.14 106 PHE D N 1
ATOM 5626 C CA . PHE D 1 139 ? 61.008 -30.265 20.008 1.00 27.07 106 PHE D CA 1
ATOM 5627 C C . PHE D 1 139 ? 62.147 -29.326 20.432 1.00 27.40 106 PHE D C 1
ATOM 5628 O O . PHE D 1 139 ? 62.595 -28.538 19.572 1.00 28.28 106 PHE D O 1
ATOM 5636 N N . ALA D 1 140 ? 62.641 -29.438 21.671 1.00 28.27 107 ALA D N 1
ATOM 5637 C CA . ALA D 1 140 ? 63.747 -28.608 22.216 1.00 29.91 107 ALA D CA 1
ATOM 5638 C C . ALA D 1 140 ? 65.038 -28.803 21.410 1.00 31.12 107 ALA D C 1
ATOM 5639 O O . ALA D 1 140 ? 65.816 -27.813 21.267 1.00 30.25 107 ALA D O 1
ATOM 5641 N N . ARG D 1 141 ? 65.317 -30.022 20.942 1.00 34.09 108 ARG D N 1
ATOM 5642 C CA . ARG D 1 141 ? 66.487 -30.268 20.059 1.00 37.59 108 ARG D CA 1
ATOM 5643 C C . ARG D 1 141 ? 66.376 -29.385 18.796 1.00 34.55 108 ARG D C 1
ATOM 5644 O O . ARG D 1 141 ? 67.397 -28.823 18.409 1.00 36.57 108 ARG D O 1
ATOM 5652 N N . LEU D 1 142 ? 65.186 -29.219 18.212 1.00 30.84 109 LEU D N 1
ATOM 5653 C CA . LEU D 1 142 ? 64.980 -28.393 16.985 1.00 31.14 109 LEU D CA 1
ATOM 5654 C C . LEU D 1 142 ? 65.052 -26.905 17.363 1.00 31.75 109 LEU D C 1
ATOM 5655 O O . LEU D 1 142 ? 65.721 -26.130 16.651 1.00 31.13 109 LEU D O 1
ATOM 5660 N N . LEU D 1 143 ? 64.331 -26.531 18.420 1.00 32.62 110 LEU D N 1
ATOM 5661 C CA . LEU D 1 143 ? 64.210 -25.136 18.904 1.00 32.64 110 LEU D CA 1
ATOM 5662 C C . LEU D 1 143 ? 65.605 -24.528 19.053 1.00 34.35 110 LEU D C 1
ATOM 5663 O O . LEU D 1 143 ? 65.836 -23.421 18.533 1.00 30.98 110 LEU D O 1
ATOM 5668 N N . SER D 1 144 ? 66.508 -25.223 19.741 1.00 36.29 111 SER D N 1
ATOM 5669 C CA . SER D 1 144 ? 67.860 -24.693 20.038 1.00 39.81 111 SER D CA 1
ATOM 5670 C C . SER D 1 144 ? 68.706 -24.664 18.752 1.00 39.29 111 SER D C 1
ATOM 5671 O O . SER D 1 144 ? 69.595 -23.817 18.665 1.00 37.88 111 SER D O 1
ATOM 5674 N N . ASP D 1 145 ? 68.433 -25.547 17.786 1.00 37.96 112 ASP D N 1
ATOM 5675 C CA . ASP D 1 145 ? 69.100 -25.542 16.455 1.00 40.03 112 ASP D CA 1
ATOM 5676 C C . ASP D 1 145 ? 68.616 -24.322 15.658 1.00 36.28 112 ASP D C 1
ATOM 5677 O O . ASP D 1 145 ? 69.459 -23.658 15.073 1.00 37.64 112 ASP D O 1
ATOM 5682 N N . TRP D 1 146 ? 67.312 -24.055 15.631 1.00 32.01 113 TRP D N 1
ATOM 5683 C CA . TRP D 1 146 ? 66.706 -22.928 14.877 1.00 31.96 113 TRP D CA 1
ATOM 5684 C C . TRP D 1 146 ? 67.081 -21.581 15.507 1.00 32.69 113 TRP D C 1
ATOM 5685 O O . TRP D 1 146 ? 67.330 -20.626 14.758 1.00 31.56 113 TRP D O 1
ATOM 5696 N N . GLN D 1 147 ? 67.074 -21.505 16.836 1.00 33.51 114 GLN D N 1
ATOM 5697 C CA . GLN D 1 147 ? 67.316 -20.258 17.608 1.00 34.16 114 GLN D CA 1
ATOM 5698 C C . GLN D 1 147 ? 68.285 -20.559 18.752 1.00 37.45 114 GLN D C 1
ATOM 5699 O O . GLN D 1 147 ? 67.864 -20.729 19.885 1.00 38.51 114 GLN D O 1
ATOM 5705 N N . PRO D 1 148 ? 69.610 -20.620 18.497 1.00 41.17 115 PRO D N 1
ATOM 5706 C CA . PRO D 1 148 ? 70.608 -20.855 19.548 1.00 45.54 115 PRO D CA 1
ATOM 5707 C C . PRO D 1 148 ? 70.530 -19.800 20.665 1.00 47.49 115 PRO D C 1
ATOM 5708 O O . PRO D 1 148 ? 70.963 -20.032 21.753 1.00 45.40 115 PRO D O 1
ATOM 5712 N N . ASP D 1 149 ? 70.130 -18.610 20.251 1.00 53.35 116 ASP D N 1
ATOM 5713 C CA . ASP D 1 149 ? 69.384 -17.513 20.921 1.00 54.11 116 ASP D CA 1
ATOM 5714 C C . ASP D 1 149 ? 68.631 -17.909 22.209 1.00 52.56 116 ASP D C 1
ATOM 5715 O O . ASP D 1 149 ? 68.639 -17.127 23.191 1.00 54.11 116 ASP D O 1
ATOM 5720 N N . CYS D 1 150 ? 67.922 -19.042 22.186 1.00 47.03 117 CYS D N 1
ATOM 5721 C CA . CYS D 1 150 ? 66.933 -19.449 23.224 1.00 44.06 117 CYS D CA 1
ATOM 5722 C C . CYS D 1 150 ? 67.612 -19.586 24.582 1.00 43.22 117 CYS D C 1
ATOM 5723 O O . CYS D 1 150 ? 68.476 -20.437 24.754 1.00 40.03 117 CYS D O 1
ATOM 5726 N N . PRO D 1 151 ? 67.240 -18.764 25.592 1.00 45.41 118 PRO D N 1
ATOM 5727 C CA . PRO D 1 151 ? 67.888 -18.815 26.904 1.00 47.50 118 PRO D CA 1
ATOM 5728 C C . PRO D 1 151 ? 67.667 -20.147 27.611 1.00 44.79 118 PRO D C 1
ATOM 5729 O O . PRO D 1 151 ? 66.624 -20.775 27.448 1.00 43.28 118 PRO D O 1
ATOM 5733 N N . PRO D 1 152 ? 68.644 -20.622 28.413 1.00 48.61 119 PRO D N 1
ATOM 5734 C CA . PRO D 1 152 ? 68.536 -21.913 29.089 1.00 48.94 119 PRO D CA 1
ATOM 5735 C C . PRO D 1 152 ? 67.232 -22.139 29.844 1.00 50.03 119 PRO D C 1
ATOM 5736 O O . PRO D 1 152 ? 66.684 -23.227 29.744 1.00 52.44 119 PRO D O 1
ATOM 5740 N N . PRO D 1 153 ? 66.681 -21.166 30.616 1.00 53.55 120 PRO D N 1
ATOM 5741 C CA . PRO D 1 153 ? 65.410 -21.373 31.321 1.00 50.49 120 PRO D CA 1
ATOM 5742 C C . PRO D 1 153 ? 64.259 -21.767 30.385 1.00 47.18 120 PRO D C 1
ATOM 5743 O O . PRO D 1 153 ? 63.451 -22.604 30.772 1.00 48.86 120 PRO D O 1
ATOM 5747 N N . TRP D 1 154 ? 64.206 -21.175 29.190 1.00 43.70 121 TRP D N 1
ATOM 5748 C CA . TRP D 1 154 ? 63.169 -21.509 28.184 1.00 42.60 121 TRP D CA 1
ATOM 5749 C C . TRP D 1 154 ? 63.435 -22.873 27.540 1.00 39.91 121 TRP D C 1
ATOM 5750 O O . TRP D 1 154 ? 62.481 -23.646 27.435 1.00 41.29 121 TRP D O 1
ATOM 5761 N N . ARG D 1 155 ? 64.682 -23.194 27.200 1.00 42.88 122 ARG D N 1
ATOM 5762 C CA . ARG D 1 155 ? 65.046 -24.547 26.695 1.00 41.68 122 ARG D CA 1
ATOM 5763 C C . ARG D 1 155 ? 64.588 -25.582 27.722 1.00 38.04 122 ARG D C 1
ATOM 5764 O O . ARG D 1 155 ? 63.973 -26.591 27.324 1.00 34.76 122 ARG D O 1
ATOM 5772 N N . SER D 1 156 ? 64.902 -25.333 28.999 1.00 38.67 123 SER D N 1
ATOM 5773 C CA . SER D 1 156 ? 64.540 -26.195 30.148 1.00 39.46 123 SER D CA 1
ATOM 5774 C C . SER D 1 156 ? 63.012 -26.327 30.204 1.00 36.41 123 SER D C 1
ATOM 5775 O O . SER D 1 156 ? 62.517 -27.463 30.295 1.00 37.52 123 SER D O 1
ATOM 5778 N N . LEU D 1 157 ? 62.273 -25.228 30.066 1.00 34.63 124 LEU D N 1
ATOM 5779 C CA . LEU D 1 157 ? 60.788 -25.292 30.049 1.00 36.12 124 LEU D CA 1
ATOM 5780 C C . LEU D 1 157 ? 60.307 -26.075 28.821 1.00 34.55 124 LEU D C 1
ATOM 5781 O O . LEU D 1 157 ? 59.387 -26.923 28.989 1.00 35.32 124 LEU D O 1
ATOM 5786 N N . CYS D 1 158 ? 60.908 -25.893 27.638 1.00 34.42 125 CYS D N 1
ATOM 5787 C CA . CYS D 1 158 ? 60.484 -26.625 26.408 1.00 31.99 125 CYS D CA 1
ATOM 5788 C C . CYS D 1 158 ? 60.580 -28.135 26.629 1.00 32.35 125 CYS D C 1
ATOM 5789 O O . CYS D 1 158 ? 59.765 -28.848 26.038 1.00 30.14 125 CYS D O 1
ATOM 5792 N N . GLN D 1 159 ? 61.524 -28.613 27.445 1.00 37.05 126 GLN D N 1
ATOM 5793 C CA . GLN D 1 159 ? 61.688 -30.068 27.713 1.00 39.57 126 GLN D CA 1
ATOM 5794 C C . GLN D 1 159 ? 60.509 -30.628 28.526 1.00 39.88 126 GLN D C 1
ATOM 5795 O O . GLN D 1 159 ? 60.363 -31.886 28.579 1.00 40.48 126 GLN D O 1
ATOM 5801 N N . GLN D 1 160 ? 59.731 -29.759 29.176 1.00 37.05 127 GLN D N 1
ATOM 5802 C CA . GLN D 1 160 ? 58.483 -30.140 29.891 1.00 36.56 127 GLN D CA 1
ATOM 5803 C C . GLN D 1 160 ? 57.360 -30.323 28.864 1.00 33.42 127 GLN D C 1
ATOM 5804 O O . GLN D 1 160 ? 56.582 -31.295 29.004 1.00 33.01 127 GLN D O 1
ATOM 5810 N N . SER D 1 161 ? 57.275 -29.444 27.866 1.00 29.21 128 SER D N 1
ATOM 5811 C CA . SER D 1 161 ? 56.202 -29.462 26.841 1.00 26.20 128 SER D CA 1
ATOM 5812 C C . SER D 1 161 ? 56.627 -28.719 25.580 1.00 27.97 128 SER D C 1
ATOM 5813 O O . SER D 1 161 ? 57.086 -27.580 25.684 1.00 28.56 128 SER D O 1
ATOM 5816 N N . GLN D 1 162 ? 56.413 -29.372 24.442 1.00 26.91 129 GLN D N 1
ATOM 5817 C CA . GLN D 1 162 ? 56.405 -28.816 23.080 1.00 28.01 129 GLN D CA 1
ATOM 5818 C C . GLN D 1 162 ? 55.566 -27.531 23.059 1.00 27.83 129 GLN D C 1
ATOM 5819 O O . GLN D 1 162 ? 55.894 -26.643 22.283 1.00 26.06 129 GLN D O 1
ATOM 5825 N N . LEU D 1 163 ? 54.498 -27.427 23.850 1.00 26.32 130 LEU D N 1
ATOM 5826 C CA . LEU D 1 163 ? 53.646 -26.209 23.824 1.00 25.03 130 LEU D CA 1
ATOM 5827 C C . LEU D 1 163 ? 54.453 -24.993 24.280 1.00 24.78 130 LEU D C 1
ATOM 5828 O O . LEU D 1 163 ? 54.302 -23.959 23.657 1.00 27.32 130 LEU D O 1
ATOM 5833 N N . ALA D 1 164 ? 55.311 -25.134 25.291 1.00 27.40 131 ALA D N 1
ATOM 5834 C CA . ALA D 1 164 ? 56.142 -24.033 25.826 1.00 27.06 131 ALA D CA 1
ATOM 5835 C C . ALA D 1 164 ? 57.190 -23.650 24.776 1.00 28.62 131 ALA D C 1
ATOM 5836 O O . ALA D 1 164 ? 57.445 -22.446 24.596 1.00 29.52 131 ALA D O 1
ATOM 5838 N N . GLY D 1 165 ? 57.814 -24.639 24.143 1.00 28.20 132 GLY D N 1
ATOM 5839 C CA . GLY D 1 165 ? 58.746 -24.423 23.018 1.00 28.72 132 GLY D CA 1
ATOM 5840 C C . GLY D 1 165 ? 58.079 -23.691 21.860 1.00 28.44 132 GLY D C 1
ATOM 5841 O O . GLY D 1 165 ? 58.687 -22.675 21.407 1.00 29.04 132 GLY D O 1
ATOM 5842 N N . MET D 1 166 ? 56.915 -24.155 21.402 0.01 29.77 133 MET D N 1
ATOM 5843 C CA . MET D 1 166 ? 56.153 -23.534 20.286 0.01 30.82 133 MET D CA 1
ATOM 5844 C C . MET D 1 166 ? 55.882 -22.057 20.606 0.01 29.33 133 MET D C 1
ATOM 5845 O O . MET D 1 166 ? 56.109 -21.201 19.727 0.01 28.88 133 MET D O 1
ATOM 5850 N N . ALA D 1 167 ? 55.388 -21.802 21.823 1.00 28.03 134 ALA D N 1
ATOM 5851 C CA . ALA D 1 167 ? 55.018 -20.491 22.412 1.00 27.83 134 ALA D CA 1
ATOM 5852 C C . ALA D 1 167 ? 56.215 -19.544 22.401 1.00 25.89 134 ALA D C 1
ATOM 5853 O O . ALA D 1 167 ? 56.049 -18.416 21.949 1.00 26.14 134 ALA D O 1
ATOM 5855 N N . TRP D 1 168 ? 57.390 -20.008 22.807 1.00 24.83 135 TRP D N 1
ATOM 5856 C CA . TRP D 1 168 ? 58.617 -19.165 22.783 1.00 26.81 135 TRP D CA 1
ATOM 5857 C C . TRP D 1 168 ? 58.970 -18.840 21.330 1.00 27.29 135 TRP D C 1
ATOM 5858 O O . TRP D 1 168 ? 59.275 -17.684 21.012 1.00 30.44 135 TRP D O 1
ATOM 5869 N N . LEU D 1 169 ? 58.905 -19.842 20.466 1.00 26.49 136 LEU D N 1
ATOM 5870 C CA . LEU D 1 169 ? 59.301 -19.715 19.043 1.00 28.29 136 LEU D CA 1
ATOM 5871 C C . LEU D 1 169 ? 58.330 -18.763 18.321 1.00 28.68 136 LEU D C 1
ATOM 5872 O O . LEU D 1 169 ? 58.800 -17.899 17.556 1.00 26.71 136 LEU D O 1
ATOM 5877 N N . GLY D 1 170 ? 57.033 -18.878 18.614 1.00 26.16 137 GLY D N 1
ATOM 5878 C CA . GLY D 1 170 ? 55.981 -17.987 18.089 1.00 27.86 137 GLY D CA 1
ATOM 5879 C C . GLY D 1 170 ? 56.276 -16.542 18.425 1.00 29.31 137 GLY D C 1
ATOM 5880 O O . GLY D 1 170 ? 56.245 -15.678 17.536 1.00 26.52 137 GLY D O 1
ATOM 5881 N N . VAL D 1 171 ? 56.578 -16.274 19.681 1.00 28.64 138 VAL D N 1
ATOM 5882 C CA . VAL D 1 171 ? 56.909 -14.892 20.107 1.00 28.79 138 VAL D CA 1
ATOM 5883 C C . VAL D 1 171 ? 58.223 -14.477 19.450 1.00 28.50 138 VAL D C 1
ATOM 5884 O O . VAL D 1 171 ? 58.265 -13.364 18.951 1.00 33.10 138 VAL D O 1
ATOM 5888 N N . ARG D 1 172 ? 59.244 -15.333 19.446 1.00 28.02 139 ARG D N 1
ATOM 5889 C CA . ARG D 1 172 ? 60.563 -15.009 18.848 1.00 28.22 139 ARG D CA 1
ATOM 5890 C C . ARG D 1 172 ? 60.385 -14.665 17.361 1.00 27.69 139 ARG D C 1
ATOM 5891 O O . ARG D 1 172 ? 61.054 -13.730 16.884 1.00 30.98 139 ARG D O 1
ATOM 5899 N N . TRP D 1 173 ? 59.496 -15.359 16.659 1.00 24.90 140 TRP D N 1
ATOM 5900 C CA . TRP D 1 173 ? 59.274 -15.186 15.197 1.00 25.46 140 TRP D CA 1
ATOM 5901 C C . TRP D 1 173 ? 58.217 -14.098 14.925 1.00 27.78 140 TRP D C 1
ATOM 5902 O O . TRP D 1 173 ? 58.028 -13.754 13.724 1.00 27.18 140 TRP D O 1
ATOM 5913 N N . ARG D 1 174 ? 57.592 -13.540 15.980 1.00 28.69 141 ARG D N 1
ATOM 5914 C CA . ARG D 1 174 ? 56.594 -12.441 15.888 1.00 32.73 141 ARG D CA 1
ATOM 5915 C C . ARG D 1 174 ? 55.363 -12.930 15.102 1.00 30.75 141 ARG D C 1
ATOM 5916 O O . ARG D 1 174 ? 54.796 -12.161 14.326 1.00 32.42 141 ARG D O 1
ATOM 5924 N N . ILE D 1 175 ? 54.962 -14.175 15.306 1.00 28.00 142 ILE D N 1
ATOM 5925 C CA . ILE D 1 175 ? 53.737 -14.764 14.710 1.00 26.80 142 ILE D CA 1
ATOM 5926 C C . ILE D 1 175 ? 52.619 -14.630 15.740 1.00 27.67 142 ILE D C 1
ATOM 5927 O O . ILE D 1 175 ? 52.830 -15.043 16.910 1.00 28.75 142 ILE D O 1
ATOM 5932 N N . ALA D 1 176 ? 51.479 -14.073 15.324 1.00 26.83 143 ALA D N 1
ATOM 5933 C CA . ALA D 1 176 ? 50.279 -13.887 16.173 1.00 27.19 143 ALA D CA 1
ATOM 5934 C C . ALA D 1 176 ? 49.820 -15.241 16.731 1.00 24.85 143 ALA D C 1
ATOM 5935 O O . ALA D 1 176 ? 49.886 -16.273 16.001 1.00 25.59 143 ALA D O 1
ATOM 5937 N N . LEU D 1 177 ? 49.309 -15.228 17.957 1.00 23.32 144 LEU D N 1
ATOM 5938 C CA . LEU D 1 177 ? 48.812 -16.431 18.666 1.00 23.48 144 LEU D CA 1
ATOM 5939 C C . LEU D 1 177 ? 47.801 -17.209 17.823 1.00 21.42 144 LEU D C 1
ATOM 5940 O O . LEU D 1 177 ? 47.895 -18.435 17.764 1.00 18.08 144 LEU D O 1
ATOM 5945 N N . PRO D 1 178 ? 46.776 -16.571 17.211 1.00 21.93 145 PRO D N 1
ATOM 5946 C CA . PRO D 1 178 ? 45.777 -17.294 16.426 1.00 21.61 145 PRO D CA 1
ATOM 5947 C C . PRO D 1 178 ? 46.384 -18.044 15.235 1.00 21.39 145 PRO D C 1
ATOM 5948 O O . PRO D 1 178 ? 45.943 -19.125 14.941 1.00 19.89 145 PRO D O 1
ATOM 5952 N N . GLU D 1 179 ? 47.412 -17.486 14.601 1.00 23.57 146 GLU D N 1
ATOM 5953 C CA . GLU D 1 179 ? 48.157 -18.183 13.506 1.00 24.04 146 GLU D CA 1
ATOM 5954 C C . GLU D 1 179 ? 48.858 -19.434 14.058 1.00 20.88 146 GLU D C 1
ATOM 5955 O O . GLU D 1 179 ? 48.672 -20.492 13.431 1.00 17.47 146 GLU D O 1
ATOM 5961 N N . MET D 1 180 ? 49.668 -19.316 15.105 0.01 22.32 147 MET D N 1
ATOM 5962 C CA . MET D 1 180 ? 50.387 -20.473 15.712 0.01 23.05 147 MET D CA 1
ATOM 5963 C C . MET D 1 180 ? 49.387 -21.598 16.033 0.01 22.32 147 MET D C 1
ATOM 5964 O O . MET D 1 180 ? 49.700 -22.784 15.811 0.01 21.42 147 MET D O 1
ATOM 5969 N N . ALA D 1 181 ? 48.227 -21.207 16.550 1.00 22.67 148 ALA D N 1
ATOM 5970 C CA . ALA D 1 181 ? 47.091 -22.046 17.026 1.00 22.55 148 ALA D CA 1
ATOM 5971 C C . ALA D 1 181 ? 46.457 -22.808 15.866 1.00 21.22 148 ALA D C 1
ATOM 5972 O O . ALA D 1 181 ? 46.011 -23.915 16.103 1.00 20.20 148 ALA D O 1
ATOM 5974 N N . LEU D 1 182 ? 46.431 -22.258 14.654 1.00 21.01 149 LEU D N 1
ATOM 5975 C CA . LEU D 1 182 ? 45.959 -23.003 13.460 1.00 23.97 149 LEU D CA 1
ATOM 5976 C C . LEU D 1 182 ? 46.994 -24.077 13.097 1.00 23.73 149 LEU D C 1
ATOM 5977 O O . LEU D 1 182 ? 46.618 -25.209 12.743 1.00 23.37 149 LEU D O 1
ATOM 5982 N N . SER D 1 183 ? 48.271 -23.748 13.171 1.00 20.61 150 SER D N 1
ATOM 5983 C CA . SER D 1 183 ? 49.363 -24.701 12.870 1.00 22.62 150 SER D CA 1
ATOM 5984 C C . SER D 1 183 ? 49.353 -25.851 13.898 1.00 21.78 150 SER D C 1
ATOM 5985 O O . SER D 1 183 ? 49.443 -27.024 13.473 1.00 19.79 150 SER D O 1
ATOM 5988 N N . LEU D 1 184 ? 49.153 -25.550 15.182 1.00 20.07 151 LEU D N 1
ATOM 5989 C CA . LEU D 1 184 ? 49.042 -26.535 16.286 1.00 22.98 151 LEU D CA 1
ATOM 5990 C C . LEU D 1 184 ? 47.858 -27.470 16.007 1.00 21.24 151 LEU D C 1
ATOM 5991 O O . LEU D 1 184 ? 48.001 -28.691 16.142 1.00 19.25 151 LEU D O 1
ATOM 5996 N N . GLY D 1 185 ? 46.711 -26.872 15.692 1.00 18.12 152 GLY D N 1
ATOM 5997 C CA . GLY D 1 185 ? 45.456 -27.601 15.493 1.00 20.38 152 GLY D CA 1
ATOM 5998 C C . GLY D 1 185 ? 45.533 -28.471 14.256 1.00 18.52 152 GLY D C 1
ATOM 5999 O O . GLY D 1 185 ? 45.055 -29.601 14.318 1.00 19.90 152 GLY D O 1
ATOM 6000 N N . TYR D 1 186 ? 46.059 -27.939 13.153 1.00 17.83 153 TYR D N 1
ATOM 6001 C CA . TYR D 1 186 ? 46.204 -28.692 11.886 1.00 16.77 153 TYR D CA 1
ATOM 6002 C C . TYR D 1 186 ? 47.047 -29.942 12.166 1.00 15.76 153 TYR D C 1
ATOM 6003 O O . TYR D 1 186 ? 46.629 -31.027 11.820 1.00 17.58 153 TYR D O 1
ATOM 6012 N N . SER D 1 187 ? 48.216 -29.778 12.764 1.00 16.54 154 SER D N 1
ATOM 6013 C CA . SER D 1 187 ? 49.126 -30.891 13.159 1.00 16.54 154 SER D CA 1
ATOM 6014 C C . SER D 1 187 ? 48.384 -31.945 14.001 1.00 16.93 154 SER D C 1
ATOM 6015 O O . SER D 1 187 ? 48.539 -33.145 13.762 1.00 17.40 154 SER D O 1
ATOM 6018 N N . TRP D 1 188 ? 47.618 -31.517 14.992 1.00 17.63 155 TRP D N 1
ATOM 6019 C CA . TRP D 1 188 ? 46.861 -32.438 15.880 1.00 18.28 155 TRP D CA 1
ATOM 6020 C C . TRP D 1 188 ? 45.789 -33.171 15.068 1.00 17.43 155 TRP D C 1
ATOM 6021 O O . TRP D 1 188 ? 45.632 -34.385 15.233 1.00 17.08 155 TRP D O 1
ATOM 6032 N N . ILE D 1 189 ? 45.049 -32.446 14.233 1.00 17.16 156 ILE D N 1
ATOM 6033 C CA . ILE D 1 189 ? 43.971 -33.045 13.399 1.00 17.90 156 ILE D CA 1
ATOM 6034 C C . ILE D 1 189 ? 44.598 -34.088 12.474 1.00 18.73 156 ILE D C 1
ATOM 6035 O O . ILE D 1 189 ? 44.114 -35.239 12.453 1.00 17.63 156 ILE D O 1
ATOM 6040 N N . GLU D 1 190 ? 45.649 -33.699 11.753 1.00 18.05 157 GLU D N 1
ATOM 6041 C CA . GLU D 1 190 ? 46.270 -34.611 10.774 1.00 20.04 157 GLU D CA 1
ATOM 6042 C C . GLU D 1 190 ? 46.834 -35.850 11.484 1.00 19.65 157 GLU D C 1
ATOM 6043 O O . GLU D 1 190 ? 46.700 -36.936 10.940 1.00 20.09 157 GLU D O 1
ATOM 6049 N N . SER D 1 191 ? 47.482 -35.703 12.637 1.00 19.92 158 SER D N 1
ATOM 6050 C CA . SER D 1 191 ? 48.015 -36.856 13.412 1.00 18.56 158 SER D CA 1
ATOM 6051 C C . SER D 1 191 ? 46.870 -37.805 13.794 1.00 19.06 158 SER D C 1
ATOM 6052 O O . SER D 1 191 ? 47.067 -39.033 13.699 1.00 17.88 158 SER D O 1
ATOM 6055 N N . ALA D 1 192 ? 45.731 -37.262 14.252 1.00 16.08 159 ALA D N 1
ATOM 6056 C CA . ALA D 1 192 ?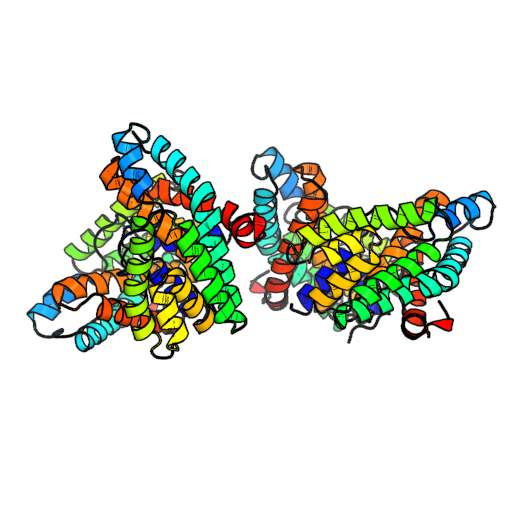 44.597 -38.086 14.720 1.00 18.27 159 ALA D CA 1
ATOM 6057 C C . ALA D 1 192 ? 44.034 -38.869 13.519 1.00 18.68 159 ALA D C 1
ATOM 6058 O O . ALA D 1 192 ? 43.763 -40.068 13.660 1.00 18.09 159 ALA D O 1
ATOM 6060 N N . VAL D 1 193 ? 43.955 -38.230 12.358 1.00 18.15 160 VAL D N 1
ATOM 6061 C CA . VAL D 1 193 ? 43.398 -38.869 11.134 1.00 19.06 160 VAL D CA 1
ATOM 6062 C C . VAL D 1 193 ? 44.355 -39.967 10.635 1.00 20.27 160 VAL D C 1
ATOM 6063 O O . VAL D 1 193 ? 43.806 -41.080 10.350 1.00 19.99 160 VAL D O 1
ATOM 6067 N N . MET D 1 194 ? 45.665 -39.732 10.585 0.01 22.31 161 MET D N 1
ATOM 6068 C CA . MET D 1 194 ? 46.661 -40.707 10.063 0.01 25.02 161 MET D CA 1
ATOM 6069 C C . MET D 1 194 ? 46.720 -41.963 10.951 0.01 24.86 161 MET D C 1
ATOM 6070 O O . MET D 1 194 ? 47.024 -43.050 10.423 0.01 25.25 161 MET D O 1
ATOM 6075 N N . ALA D 1 195 ? 46.459 -41.806 12.253 1.00 23.38 162 ALA D N 1
ATOM 6076 C CA . ALA D 1 195 ? 46.299 -42.878 13.267 1.00 24.81 162 ALA D CA 1
ATOM 6077 C C . ALA D 1 195 ? 44.984 -43.636 13.006 1.00 24.47 162 ALA D C 1
ATOM 6078 O O . ALA D 1 195 ? 45.011 -44.870 13.014 1.00 24.12 162 ALA D O 1
ATOM 6080 N N . GLY D 1 196 ? 43.897 -42.919 12.731 1.00 23.27 163 GLY D N 1
ATOM 6081 C CA . GLY D 1 196 ? 42.602 -43.523 12.348 1.00 25.83 163 GLY D CA 1
ATOM 6082 C C . GLY D 1 196 ? 42.726 -44.377 11.093 1.00 24.23 163 GLY D C 1
ATOM 6083 O O . GLY D 1 196 ? 42.125 -45.467 11.058 1.00 23.41 163 GLY D O 1
ATOM 6084 N N . VAL D 1 197 ? 43.476 -43.894 10.094 1.00 24.20 164 VAL D N 1
ATOM 6085 C CA . VAL D 1 197 ? 43.779 -44.655 8.842 1.00 24.69 164 VAL D CA 1
ATOM 6086 C C . VAL D 1 197 ? 44.227 -46.060 9.243 1.00 26.34 164 VAL D C 1
ATOM 6087 O O . VAL D 1 197 ? 43.743 -47.029 8.628 1.00 25.45 164 VAL D O 1
ATOM 6091 N N . LYS D 1 198 ? 45.136 -46.164 10.214 1.00 27.56 165 LYS D N 1
ATOM 6092 C CA . LYS D 1 198 ? 45.731 -47.468 10.608 1.00 33.60 165 LYS D CA 1
ATOM 6093 C C . LYS D 1 198 ? 44.740 -48.249 11.484 1.00 30.88 165 LYS D C 1
ATOM 6094 O O . LYS D 1 198 ? 44.626 -49.445 11.284 1.00 29.73 165 LYS D O 1
ATOM 6100 N N . LEU D 1 199 ? 44.068 -47.602 12.437 1.00 29.91 166 LEU D N 1
ATOM 6101 C CA . LEU D 1 199 ? 43.368 -48.313 13.544 1.00 31.50 166 LEU D CA 1
ATOM 6102 C C . LEU D 1 199 ? 41.939 -48.681 13.150 1.00 29.92 166 LEU D C 1
ATOM 6103 O O . LEU D 1 199 ? 41.469 -49.697 13.606 1.00 32.98 166 LEU D O 1
ATOM 6108 N N . VAL D 1 200 ? 41.244 -47.873 12.359 1.00 26.84 167 VAL D N 1
ATOM 6109 C CA . VAL D 1 200 ? 39.784 -48.081 12.171 1.00 26.93 167 VAL D CA 1
ATOM 6110 C C . VAL D 1 200 ? 39.513 -49.332 11.334 1.00 26.52 167 VAL D C 1
ATOM 6111 O O . VAL D 1 200 ? 38.695 -50.149 11.744 1.00 27.76 167 VAL D O 1
ATOM 6115 N N . PRO D 1 201 ? 40.135 -49.565 10.148 1.00 26.09 168 PRO D N 1
ATOM 6116 C CA . PRO D 1 201 ? 40.888 -48.559 9.388 1.00 23.74 168 PRO D CA 1
ATOM 6117 C C . PRO D 1 201 ? 39.991 -47.808 8.392 1.00 23.37 168 PRO D C 1
ATOM 6118 O O . PRO D 1 201 ? 38.850 -48.148 8.281 1.00 24.68 168 PRO D O 1
ATOM 6122 N N . PHE D 1 202 ? 40.546 -46.847 7.663 1.00 22.71 169 PHE D N 1
ATOM 6123 C CA . PHE D 1 202 ? 39.910 -46.232 6.462 1.00 23.30 169 PHE D CA 1
ATOM 6124 C C . PHE D 1 202 ? 41.041 -45.789 5.514 1.00 22.91 169 PHE D C 1
ATOM 6125 O O . PHE D 1 202 ? 42.212 -45.896 5.866 1.00 24.98 169 PHE D O 1
ATOM 6133 N N . GLY D 1 203 ? 40.683 -45.343 4.320 1.00 24.16 170 GLY D N 1
ATOM 6134 C CA . GLY D 1 203 ? 41.640 -45.136 3.215 1.00 26.36 170 GLY D CA 1
ATOM 6135 C C . GLY D 1 203 ? 42.067 -43.682 3.086 1.00 24.94 170 GLY D C 1
ATOM 6136 O O . GLY D 1 203 ? 41.529 -42.809 3.823 1.00 23.65 170 GLY D O 1
ATOM 6137 N N . GLN D 1 204 ? 42.957 -43.421 2.138 1.00 25.95 171 GLN D N 1
ATOM 6138 C CA . GLN D 1 204 ? 43.625 -42.102 1.944 1.00 27.58 171 GLN D CA 1
ATOM 6139 C C . GLN D 1 204 ? 42.613 -41.047 1.503 1.00 25.56 171 GLN D C 1
ATOM 6140 O O . GLN D 1 204 ? 42.707 -39.896 1.982 1.00 25.36 171 GLN D O 1
ATOM 6146 N N . GLN D 1 205 ? 41.687 -41.419 0.629 1.00 25.74 172 GLN D N 1
ATOM 6147 C CA . GLN D 1 205 ? 40.641 -40.498 0.112 1.00 27.63 172 GLN D CA 1
ATOM 6148 C C . GLN D 1 205 ? 39.740 -40.076 1.276 1.00 26.16 172 GLN D C 1
ATOM 6149 O O . GLN D 1 205 ? 39.455 -38.871 1.422 1.00 24.49 172 GLN D O 1
ATOM 6155 N N . ALA D 1 206 ? 39.257 -41.045 2.049 1.00 24.48 173 ALA D N 1
ATOM 6156 C CA . ALA D 1 206 ? 38.372 -40.793 3.199 1.00 22.33 173 ALA D CA 1
ATOM 6157 C C . ALA D 1 206 ? 39.119 -39.917 4.212 1.00 20.59 173 ALA D C 1
ATOM 6158 O O . ALA D 1 206 ? 38.475 -39.008 4.789 1.00 19.14 173 ALA D O 1
ATOM 6160 N N . ALA D 1 207 ? 40.418 -40.153 4.406 1.00 19.21 174 ALA D N 1
ATOM 6161 C CA . ALA D 1 207 ? 41.259 -39.353 5.329 1.00 18.39 174 ALA D CA 1
ATOM 6162 C C . ALA D 1 207 ? 41.236 -37.882 4.928 1.00 17.90 174 ALA D C 1
ATOM 6163 O O . ALA D 1 207 ? 41.041 -37.032 5.800 1.00 17.96 174 ALA D O 1
ATOM 6165 N N . GLN D 1 208 ? 41.411 -37.588 3.648 1.00 18.24 175 GLN D N 1
ATOM 6166 C CA . GLN D 1 208 ? 41.458 -36.181 3.165 1.00 17.70 175 GLN D CA 1
ATOM 6167 C C . GLN D 1 208 ? 40.118 -35.498 3.421 1.00 18.72 175 GLN D C 1
ATOM 6168 O O . GLN D 1 208 ? 40.149 -34.322 3.825 1.00 20.49 175 GLN D O 1
ATOM 6174 N N . GLN D 1 209 ? 38.984 -36.186 3.232 1.00 20.14 176 GLN D N 1
ATOM 6175 C CA . GLN D 1 209 ? 37.649 -35.584 3.464 1.00 21.48 176 GLN D CA 1
ATOM 6176 C C . GLN D 1 209 ? 37.468 -35.320 4.974 1.00 21.40 176 GLN D C 1
ATOM 6177 O O . GLN D 1 209 ? 36.856 -34.301 5.342 1.00 19.73 176 GLN D O 1
ATOM 6183 N N . LEU D 1 210 ? 37.934 -36.232 5.817 1.00 21.12 177 LEU D N 1
ATOM 6184 C CA . LEU D 1 210 ? 37.878 -36.093 7.292 1.00 21.93 177 LEU D CA 1
ATOM 6185 C C . LEU D 1 210 ? 38.682 -34.869 7.748 1.00 21.02 177 LEU D C 1
ATOM 6186 O O . LEU D 1 210 ? 38.177 -34.093 8.557 1.00 21.05 177 LEU D O 1
ATOM 6191 N N . ILE D 1 211 ? 39.901 -34.701 7.244 1.00 18.68 178 ILE D N 1
ATOM 6192 C CA . ILE D 1 211 ? 40.780 -33.562 7.611 1.00 19.83 178 ILE D CA 1
ATOM 6193 C C . ILE D 1 211 ? 40.024 -32.271 7.261 1.00 20.55 178 ILE D C 1
ATOM 6194 O O . ILE D 1 211 ? 39.968 -31.361 8.131 1.00 20.45 178 ILE D O 1
ATOM 6199 N N . LEU D 1 212 ? 39.397 -32.224 6.083 1.00 21.25 179 LEU D N 1
ATOM 6200 C CA . LEU D 1 212 ? 38.613 -31.048 5.630 1.00 24.93 179 LEU D CA 1
ATOM 6201 C C . LEU D 1 212 ? 37.539 -30.733 6.664 1.00 22.31 179 LEU D C 1
ATOM 6202 O O . LEU D 1 212 ? 37.504 -29.619 7.117 1.00 22.11 179 LEU D O 1
ATOM 6207 N N . ARG D 1 213 ? 36.683 -31.700 6.995 1.00 22.80 180 ARG D N 1
ATOM 6208 C CA . ARG D 1 213 ? 35.534 -31.464 7.911 1.00 25.00 180 ARG D CA 1
ATOM 6209 C C . ARG D 1 213 ? 36.047 -31.153 9.321 1.00 22.20 180 ARG D C 1
ATOM 6210 O O . ARG D 1 213 ? 35.422 -30.346 9.979 1.00 22.01 180 ARG D O 1
ATOM 6218 N N . LEU D 1 214 ? 37.106 -31.795 9.793 1.00 19.59 181 LEU D N 1
ATOM 6219 C CA . LEU D 1 214 ? 37.613 -31.540 11.168 1.00 20.01 181 LEU D CA 1
ATOM 6220 C C . LEU D 1 214 ? 38.261 -30.152 11.217 1.00 20.24 181 LEU D C 1
ATOM 6221 O O . LEU D 1 214 ? 38.071 -29.468 12.256 1.00 19.84 181 LEU D O 1
ATOM 6226 N N . CYS D 1 215 ? 38.891 -29.711 10.124 1.00 19.20 182 CYS D N 1
ATOM 6227 C CA . CYS D 1 215 ? 39.458 -28.329 10.009 1.00 20.59 182 CYS D CA 1
ATOM 6228 C C . CYS D 1 215 ? 38.334 -27.293 10.049 1.00 20.94 182 CYS D C 1
ATOM 6229 O O . CYS D 1 215 ? 38.523 -26.283 10.724 1.00 20.07 182 CYS D O 1
ATOM 6232 N N . ASP D 1 216 ? 37.209 -27.545 9.376 1.00 21.44 183 ASP D N 1
ATOM 6233 C CA . ASP D 1 216 ? 36.021 -26.652 9.428 1.00 23.73 183 ASP D CA 1
ATOM 6234 C C . ASP D 1 216 ? 35.574 -26.482 10.889 1.00 21.45 183 ASP D C 1
ATOM 6235 O O . ASP D 1 216 ? 35.269 -25.367 11.292 1.00 20.45 183 ASP D O 1
ATOM 6240 N N . HIS D 1 217 ? 35.405 -27.581 11.606 1.00 20.85 184 HIS D N 1
ATOM 6241 C CA . HIS D 1 217 ? 34.982 -27.572 13.030 1.00 23.08 184 HIS D CA 1
ATOM 6242 C C . HIS D 1 217 ? 36.033 -26.821 13.865 1.00 20.54 184 HIS D C 1
ATOM 6243 O O . HIS D 1 217 ? 35.662 -25.946 14.656 1.00 21.22 184 HIS D O 1
ATOM 6250 N N . TYR D 1 218 ? 37.310 -27.099 13.641 1.00 19.11 185 TYR D N 1
ATOM 6251 C CA . TYR D 1 218 ? 38.414 -26.404 14.353 1.00 20.62 185 TYR D CA 1
ATOM 6252 C C . TYR D 1 218 ? 38.339 -24.885 14.110 1.00 22.30 185 TYR D C 1
ATOM 6253 O O . TYR D 1 218 ? 38.409 -24.163 15.098 1.00 21.33 185 TYR D O 1
ATOM 6262 N N . ALA D 1 219 ? 38.188 -24.420 12.866 1.00 20.50 186 ALA D N 1
ATOM 6263 C CA . ALA D 1 219 ? 38.097 -22.978 12.534 1.00 22.70 186 ALA D CA 1
ATOM 6264 C C . ALA D 1 219 ? 36.894 -22.330 13.232 1.00 23.47 186 ALA D C 1
ATOM 6265 O O . ALA D 1 219 ? 37.044 -21.230 13.719 1.00 26.80 186 ALA D O 1
ATOM 6267 N N . ALA D 1 220 ? 35.721 -22.974 13.265 1.00 23.93 187 ALA D N 1
ATOM 6268 C CA . ALA D 1 220 ? 34.497 -22.413 13.889 1.00 25.57 187 ALA D CA 1
ATOM 6269 C C . ALA D 1 220 ? 34.683 -22.263 15.411 1.00 24.86 187 ALA D C 1
ATOM 6270 O O . ALA D 1 220 ? 34.170 -21.298 15.975 1.00 25.83 187 ALA D O 1
ATOM 6272 N N . GLU D 1 221 ? 35.382 -23.195 16.049 1.00 24.31 188 GLU D N 1
ATOM 6273 C CA . GLU D 1 221 ? 35.423 -23.325 17.524 1.00 27.09 188 GLU D CA 1
ATOM 6274 C C . GLU D 1 221 ? 36.709 -22.708 18.100 1.00 26.60 188 GLU D C 1
ATOM 6275 O O . GLU D 1 221 ? 36.692 -22.448 19.301 1.00 28.03 188 GLU D O 1
ATOM 6281 N N . MET D 1 222 ? 37.768 -22.476 17.330 0.01 27.19 189 MET D N 1
ATOM 6282 C CA . MET D 1 222 ? 39.072 -22.061 17.921 0.01 27.82 189 MET D CA 1
ATOM 6283 C C . MET D 1 222 ? 38.940 -20.757 18.710 0.01 28.20 189 MET D C 1
ATOM 6284 O O . MET D 1 222 ? 39.416 -20.683 19.842 0.01 27.83 189 MET D O 1
ATOM 6289 N N . PRO D 1 223 ? 38.309 -19.689 18.155 1.00 28.56 190 PRO D N 1
ATOM 6290 C CA . PRO D 1 223 ? 38.230 -18.375 18.803 1.00 30.89 190 PRO D CA 1
ATOM 6291 C C . PRO D 1 223 ? 37.621 -18.390 20.209 1.00 28.85 190 PRO D C 1
ATOM 6292 O O . PRO D 1 223 ? 38.194 -17.763 21.076 1.00 27.55 190 PRO D O 1
ATOM 6296 N N . ARG D 1 224 ? 36.528 -19.136 20.394 1.00 28.35 191 ARG D N 1
ATOM 6297 C CA . ARG D 1 224 ? 35.896 -19.345 21.715 1.00 33.04 191 ARG D CA 1
ATOM 6298 C C . ARG D 1 224 ? 36.915 -20.034 22.639 1.00 31.26 191 ARG D C 1
ATOM 6299 O O . ARG D 1 224 ? 37.114 -19.531 23.762 1.00 31.35 191 ARG D O 1
ATOM 6307 N N . ALA D 1 225 ? 37.594 -21.091 22.168 1.00 27.39 192 ALA D N 1
ATOM 6308 C CA . ALA D 1 225 ? 38.615 -21.810 22.956 1.00 27.50 192 ALA D CA 1
ATOM 6309 C C . ALA D 1 225 ? 39.752 -20.865 23.350 1.00 27.77 192 ALA D C 1
ATOM 6310 O O . ALA D 1 225 ? 40.163 -20.933 24.507 1.00 30.74 192 ALA D O 1
ATOM 6312 N N . LEU D 1 226 ? 40.225 -19.988 22.452 1.00 25.99 193 LEU D N 1
ATOM 6313 C CA . LEU D 1 226 ? 41.331 -19.048 22.762 1.00 26.47 193 LEU D CA 1
ATOM 6314 C C . LEU D 1 226 ? 40.865 -17.973 23.748 1.00 27.71 193 LEU D C 1
ATOM 6315 O O . LEU D 1 226 ? 41.735 -17.409 24.459 1.00 27.55 193 LEU D O 1
ATOM 6320 N N . ALA D 1 227 ? 39.571 -17.664 23.781 1.00 30.02 194 ALA D N 1
ATOM 6321 C CA . ALA D 1 227 ? 39.023 -16.591 24.642 1.00 33.75 194 ALA D CA 1
ATOM 6322 C C . ALA D 1 227 ? 38.583 -17.131 26.017 1.00 33.09 194 ALA D C 1
ATOM 6323 O O . ALA D 1 227 ? 38.304 -16.293 26.883 1.00 36.10 194 ALA D O 1
ATOM 6325 N N . ALA D 1 228 ? 38.511 -18.446 26.226 1.00 30.57 195 ALA D N 1
ATOM 6326 C CA . ALA D 1 228 ? 37.894 -19.019 27.451 1.00 31.85 195 ALA D CA 1
ATOM 6327 C C . ALA D 1 228 ? 38.641 -18.521 28.695 1.00 29.45 195 ALA D C 1
ATOM 6328 O O . ALA D 1 228 ? 39.865 -18.374 28.682 1.00 26.28 195 ALA D O 1
ATOM 6330 N N . PRO D 1 229 ? 37.930 -18.242 29.808 1.00 30.37 196 PRO D N 1
ATOM 6331 C CA . PRO D 1 229 ? 38.574 -17.837 31.055 1.00 32.87 196 PRO D CA 1
ATOM 6332 C C . PRO D 1 229 ? 39.293 -19.001 31.763 1.00 32.89 196 PRO D C 1
ATOM 6333 O O . PRO D 1 229 ? 39.055 -20.164 31.442 1.00 31.03 196 PRO D O 1
ATOM 6337 N N . ASP D 1 230 ? 40.178 -18.657 32.698 1.00 35.03 197 ASP D N 1
ATOM 6338 C CA . ASP D 1 230 ? 40.987 -19.610 33.515 1.00 37.48 197 ASP D CA 1
ATOM 6339 C C . ASP D 1 230 ? 40.097 -20.691 34.144 1.00 36.81 197 ASP D C 1
ATOM 6340 O O . ASP D 1 230 ? 40.507 -21.856 34.142 1.00 36.58 197 ASP D O 1
ATOM 6345 N N . GLY D 1 231 ? 38.899 -20.332 34.599 1.00 40.51 198 GLY D N 1
ATOM 6346 C CA . GLY D 1 231 ? 37.942 -21.251 35.249 1.00 43.80 198 GLY D CA 1
ATOM 6347 C C . GLY D 1 231 ? 37.512 -22.408 34.360 1.00 47.56 198 GLY D C 1
ATOM 6348 O O . GLY D 1 231 ? 37.011 -23.393 34.909 1.00 47.64 198 GLY D O 1
ATOM 6349 N N . ASP D 1 232 ? 37.668 -22.293 33.036 1.00 53.50 199 ASP D N 1
ATOM 6350 C CA . ASP D 1 232 ? 37.161 -23.280 32.041 1.00 52.61 199 ASP D CA 1
ATOM 6351 C C . ASP D 1 232 ? 38.243 -24.286 31.647 1.00 48.54 199 ASP D C 1
ATOM 6352 O O . ASP D 1 232 ? 37.914 -25.192 30.870 1.00 49.03 199 ASP D O 1
ATOM 6357 N N . ILE D 1 233 ? 39.482 -24.154 32.126 1.00 47.50 200 ILE D N 1
ATOM 6358 C CA . ILE D 1 233 ? 40.578 -25.107 31.774 1.00 46.73 200 ILE D CA 1
ATOM 6359 C C . ILE D 1 233 ? 40.374 -26.395 32.582 1.00 50.93 200 ILE D C 1
ATOM 6360 O O . ILE D 1 233 ? 40.728 -27.476 32.073 1.00 53.36 200 ILE D O 1
#

InterPro domains:
  IPR002639 Urease accessory protein UreF [MF_01385] (6-224)
  IPR002639 Urease accessory protein UreF [PF01730] (40-181)
  IPR002639 Urease accessory protein UreF [PIRSF009467] (5-224)
  IPR038277 UreF domain superfamily [G3DSA:1.10.4190.10] (2-203)

Organism: Klebsiella pneumoniae subsp. pneumoniae (strain ATCC 700721 / MGH 78578) (NCBI:txid272620)

Nearest PDB structures (foldseek):
  6jc4-assembly2_C  TM=9.973E-01  e=9.648E-27  Klebsiella pneumoniae
  3o1q-assembly1_A  TM=9.044E-01  e=1.264E-07  Helicobacter pylori
  3cxn-assembly2_C  TM=8.857E-01  e=3.379E-07  unclassified
  4hi0-assembly1_C  TM=8.992E-01  e=9.445E-07  Helicobacter pylori 26695
  8hc1-assembly1_D  TM=8.748E-01  e=2.525E-06  Helicobacter pylori 26695

Sequence (800 aa):
MSTAEQRLRLMQLASSNLPVGGYSWSQGLEWAVEAGWVPDVAAFERWQRRQMTEGFFTVDLPLFARLYRACEQGDIAAAQRWTAYLLACRETRELREEERNRGAAFARLLSDWQPDCPPPWRSLCQQSQLAGMAWLGVRWRIALPEMALSLGYSWIESAVMAGVKLVPFGQQAAQQLILRLCDHYAAEMPRALAAPDGDIMSTAEQRLRLMQLASSNLPVGGYSWSQGLEWAVEAGWVPDVAAFERWQRRQMTEGFFTVDLPLFARLYRACEQGDIAAAQRWTAYLLACRETRELREEERNRGAAFARLLSDWQPDCPPPWRSLCQQSQLAGMAWLGVRWRIALPEMALSLGYSWIESAVMAGVKLVPFGQQAAQQLILRLCDHYAAEMPRALAAPDGDIMSTAEQRLRLMQLASSNLPVGGYSWSQGLEWAVEAGWVPDVAAFERWQRRQMTEGFFTVDLPLFARLYRACEQGDIAAAQRWTAYLLACRETRELREEERNRGAAFARLLSDWQPDCPPPWRSLCQQSQLAGMAWLGVRWRIALPEMALSLGYSWIESAVMAGVKLVPFGQQAAQQLILRLCDHYAAEMPRALAAPDGDIMSTAEQRLRLMQLASSNLPVGGYSWSQGLEWAVEAGWVPDVAAFERWQRRQMTEGFFTVDLPLFARLYRACEQGDIAAAQRWTAYLLACRETRELREEERNRGAAFARLLSDWQPDCPPPWRSLCQQSQLAGMAWLGVRWRIALPEMALSLGYSWIESAVMAGVKLVPFGQQAAQQLILRLCDHYAAEMPRALAAPDGDI

Radius of gyration: 30.74 Å; Cα contacts (8 Å, |Δi|>4): 1033; chains: 4; bounding box: 81×72×70 Å

B-factor: mean 34.74, std 13.59, range [9.36, 106.9]

Secondary structure (DSSP, 8-state):
---HHHHHHHHHHH-TTSS----TTTHHHHHHHHHTS-SSHHHHHHHHHHHIIIIIIIIIHHHHHHHHHHHHTT-HHHHHHHHHHHHHHT-SHHHHHHHHHHHHHHHHHHHHH-TT--HHHHHHHTT-HHHHHHHHHHHHT--HHHHHHHHHHHHHHHHHHHHHHHTT--HHHHHHHHHHHHHHHHHHHHHHHH--GGG-/--HHHHHHHHHHHH-TTSS----TTTHHHHHHHHHTS--SHHHHHHHHHHHIIIIIIIIIHHHHHHHHHHHHTT-HHHHHHHHHHHHHHT-SHHHHHHHHHHHHHHHHHHHHH-TT--HHHHHHHTT-HHHHHHHHHHHHT--HHHHHHHHHHHHHHHHHHHHHHHTT--HHHHHHHHHHHHHHHHHHHHHHHH--GGG-/--HHHHHHHHHHHH-TTSTT---TTTHHHHHHHHHTS-SSHHHHHHHHHHHIIIIIIIIIHHHHHHHHHHHHTT-HHHHHHHHHHHHHHT-SHHHHHHHHHHHHHHHHHHHHH-TTS-HHHHHHHTT-HHHHHHHHHHHHT--HHHHHHHHHHHHHHHHHHHHHHHTT--HHHHHHHHHHHHHHHHHHHHHHHH--GGG-/--HHHHHHHHHHHH-TTSTT---TTTHHHHHHHHHTS-SSHHHHHHHHHHHIIIIIIIIIHHHHHHHHHHHHTT-HHHHHHHHHHHHHHS-SHHHHHHHHHHHHHHHHHHHHH-TT--HHHHHHHTT-HHHHHHHHHHHHT--HHHHHHHHHHHHHHHHHHHHHHHTT--HHHHHHHHHHHHHHHHHHHHHHHH--GGG-

Foldseek 3Di:
DQDPVNVVVLLVLLDPPLPQDDAPPLVVPLCCLVVPQQQDLVSLLVVVLCCC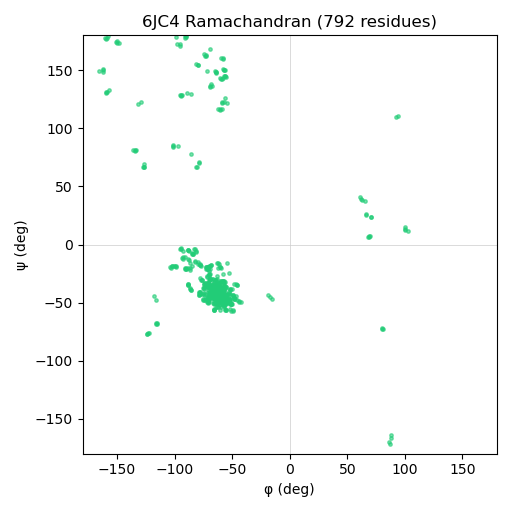VVPCLQAVLQLLLQLLVCLLVVNLVSNLVSLVVNLVSLPDPVSQVSQLSSLLSLLVVLCVVCVVQDPSQSVSSSSHVSNSLSNVCVVVVPDSVSSQLSSQLSNLLSSLVSCCPRSNDDDVSSVVSSVVSSVSCVVSSVCSNPPDPVRD/DDPVVVVVVLCQLLDPPLPQDDAPPLVVPLCCLVVPQQQDLVSLLVVVLCCCVVPCLQAVLQLLLQLLVCLLVVNLVSNLVSLVVNLVSLPDPVSQVSQLSSLLSLLVVLCVVPVVQDPSQSVSSSSHVSNSLSNVCVVVVPDSVSSQLSSQLSNQLSSLVSCCPRSNDDPVSSVVSSVVVSVSCVVCSVCSNPPDPVRD/DDPVVVVVVLCQLLDPPLPQDAAPPQVVQLCCLVVPQQQDLVSLLVVVLCCCVVPCLQAVLQLLLQLLVCLLVVNLVSNLVSLVVNLVSLPDPVSQVSQLSSLLSLLVVLCVVPVVQDPSQSVSSSSGVSNSLSNVCVVVVPDSVSSQLSSQLSNQLSSLVSCCPRSNDDPVSSVVSSVVSSVVCVVCSVVSNPPDPVRD/DDPVVVVVVLCQLLDLPLPQDAAPPQVVVLCCLVVPQQQDLVSLLVVVLCCCVVPCLQAVLQLLLQLLVCLLVVNLVSNLVSLVVNLVSLVDPVSQVSQLSSLLSLLVVLCVVPVVDDPSQSVSSSSHVSNSLSNVCVVVVPDSVSSSLSSQLSNQLSSLVSCCPRSNDDPVSSVVSSVVSSVSCVVCVVVSNPDDPVRD